Protein AF-A0AA86RVC1-F1 (afdb_monomer)

Structure (mmCIF, N/CA/C/O backbone):
data_AF-A0AA86RVC1-F1
#
_entry.id   AF-A0AA86RVC1-F1
#
loop_
_atom_site.group_PDB
_atom_site.id
_atom_site.type_symbol
_atom_site.label_atom_id
_atom_site.label_alt_id
_atom_site.label_comp_id
_atom_site.label_asym_id
_atom_site.label_entity_id
_atom_site.label_seq_id
_atom_site.pdbx_PDB_ins_code
_atom_site.Cartn_x
_atom_site.Cartn_y
_atom_site.Cartn_z
_atom_site.occupancy
_atom_site.B_iso_or_equiv
_atom_site.auth_seq_id
_atom_site.auth_comp_id
_atom_site.auth_asym_id
_atom_site.auth_atom_id
_atom_site.pdbx_PDB_model_num
ATOM 1 N N . MET A 1 1 ? -23.126 -28.042 -14.070 1.00 27.84 1 MET A N 1
ATOM 2 C CA . MET A 1 1 ? -21.739 -28.558 -14.079 1.00 27.84 1 MET A CA 1
ATOM 3 C C . MET A 1 1 ? -20.861 -27.497 -13.437 1.00 27.84 1 MET A C 1
ATOM 5 O O . MET A 1 1 ? -20.815 -26.381 -13.933 1.00 27.84 1 MET A O 1
ATOM 9 N N . THR A 1 2 ? -20.292 -27.801 -12.277 1.00 23.28 2 THR A N 1
ATOM 10 C CA . THR A 1 2 ? -19.477 -26.905 -11.449 1.00 23.28 2 THR A CA 1
ATOM 11 C C . THR A 1 2 ? -18.134 -26.600 -12.122 1.00 23.28 2 THR A C 1
ATOM 13 O O . THR A 1 2 ? -17.389 -27.512 -12.478 1.00 23.28 2 THR A O 1
ATOM 16 N N . LEU A 1 3 ? -17.836 -25.310 -12.307 1.00 24.38 3 LEU A N 1
ATOM 17 C CA . LEU A 1 3 ? -16.527 -24.801 -12.725 1.00 24.38 3 LEU A CA 1
ATOM 18 C C . LEU A 1 3 ? -15.485 -25.156 -11.653 1.00 24.38 3 LEU A C 1
ATOM 20 O O . LEU A 1 3 ? -15.625 -24.779 -10.491 1.00 24.38 3 LEU A O 1
ATOM 24 N N . ALA A 1 4 ? -14.463 -25.921 -12.037 1.00 24.61 4 ALA A N 1
ATOM 25 C CA . ALA A 1 4 ? -13.379 -26.325 -11.152 1.00 24.61 4 ALA A CA 1
ATOM 26 C C . ALA A 1 4 ? -12.419 -25.150 -10.888 1.00 24.61 4 ALA A C 1
ATOM 28 O O . ALA A 1 4 ? -11.936 -24.511 -11.819 1.00 24.61 4 ALA A O 1
ATOM 29 N N . ASN A 1 5 ? -12.158 -24.910 -9.601 1.00 28.84 5 ASN A N 1
ATOM 30 C CA . ASN A 1 5 ? -11.216 -23.940 -9.042 1.00 28.84 5 ASN A CA 1
ATOM 31 C C . ASN A 1 5 ? -9.821 -23.993 -9.692 1.00 28.84 5 ASN A C 1
ATOM 33 O O . ASN A 1 5 ? -9.204 -25.055 -9.784 1.00 28.84 5 ASN A O 1
ATOM 37 N N . VAL A 1 6 ? -9.298 -22.820 -10.056 1.00 29.34 6 VAL A N 1
ATOM 38 C CA . VAL A 1 6 ? -7.909 -22.604 -10.485 1.00 29.34 6 VAL A CA 1
ATOM 39 C C . VAL A 1 6 ? -7.056 -22.359 -9.233 1.00 29.34 6 VAL A C 1
ATOM 41 O O . VAL A 1 6 ? -7.174 -21.310 -8.606 1.00 29.34 6 VAL A O 1
ATOM 44 N N . ASN A 1 7 ? -6.211 -23.318 -8.843 1.00 45.69 7 ASN A N 1
ATOM 45 C CA . ASN A 1 7 ? -5.328 -23.194 -7.674 1.00 45.69 7 ASN A CA 1
ATOM 46 C C . ASN A 1 7 ? -3.925 -22.724 -8.094 1.00 45.69 7 ASN A C 1
ATOM 48 O O . ASN A 1 7 ? -3.064 -23.543 -8.401 1.00 45.69 7 ASN A O 1
ATOM 52 N N . SER A 1 8 ? -3.685 -21.412 -8.093 1.00 57.88 8 SER A N 1
ATOM 53 C CA . SER A 1 8 ? -2.333 -20.833 -8.153 1.00 57.88 8 SER A CA 1
ATOM 54 C C . SER A 1 8 ? -1.740 -20.709 -6.744 1.00 57.88 8 SER A C 1
ATOM 56 O O . SER A 1 8 ? -2.420 -20.206 -5.848 1.00 57.88 8 SER A O 1
ATOM 58 N N . ALA A 1 9 ? -0.478 -21.097 -6.548 1.00 61.12 9 ALA A N 1
ATOM 59 C CA . ALA A 1 9 ? 0.247 -20.909 -5.287 1.00 61.12 9 ALA A CA 1
ATOM 60 C C . ALA A 1 9 ? 1.236 -19.733 -5.379 1.00 61.12 9 ALA A C 1
ATOM 62 O O . ALA A 1 9 ? 1.890 -19.545 -6.408 1.00 61.12 9 ALA A O 1
ATOM 63 N N . PHE A 1 10 ? 1.334 -18.950 -4.299 1.00 71.69 10 PHE A N 1
ATOM 64 C CA . PHE A 1 10 ? 2.255 -17.819 -4.165 1.00 71.69 10 PHE A CA 1
ATOM 65 C C . PHE A 1 10 ? 2.770 -17.713 -2.728 1.00 71.69 10 PHE A C 1
ATOM 67 O O . PHE A 1 10 ? 1.978 -17.694 -1.784 1.00 71.69 10 PHE A O 1
ATOM 74 N N . PHE A 1 11 ? 4.085 -17.578 -2.572 1.00 67.31 11 PHE A N 1
ATOM 75 C CA . PHE A 1 11 ? 4.724 -17.297 -1.289 1.00 67.31 11 PHE A CA 1
ATOM 76 C C . PHE A 1 11 ? 6.001 -16.466 -1.464 1.00 67.31 11 PHE A C 1
ATOM 78 O O . PHE A 1 11 ? 6.617 -16.441 -2.533 1.00 67.31 11 PHE A O 1
ATOM 85 N N . ASN A 1 12 ? 6.375 -15.748 -0.403 1.00 76.06 12 ASN A N 1
ATOM 86 C CA . ASN A 1 12 ? 7.542 -14.873 -0.348 1.00 76.06 12 ASN A CA 1
ATOM 87 C C . ASN A 1 12 ? 8.107 -14.859 1.081 1.00 76.06 12 ASN A C 1
ATOM 89 O O . ASN A 1 12 ? 7.357 -14.623 2.025 1.00 76.06 12 ASN A O 1
ATOM 93 N N . PHE A 1 13 ? 9.417 -15.067 1.225 1.00 72.81 13 PHE A N 1
ATOM 94 C CA . PHE A 1 13 ? 10.099 -15.212 2.516 1.00 72.81 13 PHE A CA 1
ATOM 95 C C . PHE A 1 13 ? 11.222 -14.172 2.678 1.00 72.81 13 PHE A C 1
ATOM 97 O O . PHE A 1 13 ? 12.395 -14.514 2.573 1.00 72.81 13 PHE A O 1
ATOM 104 N N . PRO A 1 14 ? 10.904 -12.895 2.959 1.00 63.62 14 PRO A N 1
ATOM 105 C CA . PRO A 1 14 ? 11.905 -11.821 3.009 1.00 63.62 14 PRO A CA 1
ATOM 106 C C . PRO A 1 14 ? 13.020 -12.041 4.051 1.00 63.62 14 PRO A C 1
ATOM 108 O O . PRO A 1 14 ? 14.062 -11.393 3.982 1.00 63.62 14 PRO A O 1
ATOM 111 N N . SER A 1 15 ? 12.795 -12.930 5.025 1.00 72.12 15 SER A N 1
ATOM 112 C CA . SER A 1 15 ? 13.766 -13.377 6.026 1.00 72.12 15 SER A CA 1
ATOM 113 C C . SER A 1 15 ? 13.325 -14.712 6.641 1.00 72.12 15 SER A C 1
ATOM 115 O O . SER A 1 15 ? 12.138 -15.042 6.594 1.00 72.12 15 SER A O 1
ATOM 117 N N . PHE A 1 16 ? 14.258 -15.449 7.250 1.00 75.69 16 PHE A N 1
ATOM 118 C CA . PHE A 1 16 ? 13.999 -16.723 7.935 1.00 75.69 16 PHE A CA 1
ATOM 119 C C . PHE A 1 16 ? 14.314 -16.628 9.436 1.00 75.69 16 PHE A C 1
ATOM 121 O O . PHE A 1 16 ? 15.376 -16.145 9.831 1.00 75.69 16 PHE A O 1
ATOM 128 N N . GLY A 1 17 ? 13.390 -17.085 10.285 1.00 68.56 17 GLY A N 1
ATOM 129 C CA . GLY A 1 17 ? 13.537 -17.093 11.747 1.00 68.56 17 GLY A CA 1
ATOM 130 C C . GLY A 1 17 ? 13.251 -18.462 12.367 1.00 68.56 17 GLY A C 1
ATOM 131 O O . GLY A 1 17 ? 12.810 -19.378 11.675 1.00 68.56 17 GLY A O 1
ATOM 132 N N . SER A 1 18 ? 13.448 -18.590 13.682 1.00 51.59 18 SER A N 1
ATOM 133 C CA . SER A 1 18 ? 13.221 -19.842 14.428 1.00 51.59 18 SER A CA 1
ATOM 134 C C . SER A 1 18 ? 11.779 -20.365 14.347 1.00 51.59 18 SER A C 1
ATOM 136 O O . SER A 1 18 ? 11.553 -21.555 14.519 1.00 51.59 18 SER A O 1
ATOM 138 N N . ASP A 1 19 ? 10.814 -19.493 14.034 1.00 52.84 19 ASP A N 1
ATOM 139 C CA . ASP A 1 19 ? 9.380 -19.807 13.996 1.00 52.84 19 ASP A CA 1
ATOM 140 C C . ASP A 1 19 ? 8.842 -19.985 12.557 1.00 52.84 19 ASP A C 1
ATOM 142 O O . ASP A 1 19 ? 7.646 -19.808 12.312 1.00 52.84 19 ASP A O 1
ATOM 146 N N . THR A 1 20 ? 9.703 -20.296 11.577 1.00 65.06 20 THR A N 1
ATOM 147 C CA . THR A 1 20 ? 9.308 -20.445 10.160 1.00 65.06 20 THR A CA 1
ATOM 148 C C . THR A 1 20 ? 8.496 -21.733 9.940 1.00 65.06 20 THR A C 1
ATOM 150 O O . THR A 1 20 ? 9.011 -22.728 9.449 1.00 65.06 20 THR A O 1
ATOM 153 N N . LYS A 1 21 ? 7.206 -21.720 10.308 1.00 70.44 21 LYS A N 1
ATOM 154 C CA . LYS A 1 21 ? 6.297 -22.887 10.232 1.00 70.44 21 LYS A CA 1
ATOM 155 C C . LYS A 1 21 ? 5.920 -23.311 8.812 1.00 70.44 21 LYS A C 1
ATOM 157 O O . LYS A 1 21 ? 5.449 -24.425 8.618 1.00 70.44 21 LYS A O 1
ATOM 162 N N . ASP A 1 22 ? 6.118 -22.428 7.838 1.00 81.69 22 ASP A N 1
ATOM 163 C CA . ASP A 1 22 ? 5.799 -22.682 6.430 1.00 81.69 22 ASP A CA 1
ATOM 164 C C . ASP A 1 22 ? 6.985 -23.312 5.665 1.00 81.69 22 ASP A C 1
ATOM 166 O O . ASP A 1 22 ? 6.907 -23.480 4.447 1.00 81.69 22 ASP A O 1
ATOM 170 N N . ILE A 1 23 ? 8.074 -23.661 6.368 1.00 86.56 23 ILE A N 1
ATOM 171 C CA . ILE A 1 23 ? 9.250 -24.353 5.831 1.00 86.56 23 ILE A CA 1
ATOM 172 C C . ILE A 1 23 ? 9.499 -25.639 6.624 1.00 86.56 23 ILE A C 1
ATOM 174 O O . ILE A 1 23 ? 9.568 -25.629 7.851 1.00 86.56 23 ILE A O 1
ATOM 178 N N . THR A 1 24 ? 9.670 -26.745 5.911 1.00 90.12 24 THR A N 1
ATOM 179 C CA . THR A 1 24 ? 10.125 -28.021 6.458 1.00 90.12 24 THR A CA 1
ATOM 180 C C . THR A 1 24 ? 11.633 -28.124 6.288 1.00 90.12 24 THR A C 1
ATOM 182 O O . THR A 1 24 ? 12.134 -28.055 5.164 1.00 90.12 24 THR A O 1
ATOM 185 N N . PHE A 1 25 ? 12.339 -28.305 7.401 1.00 90.69 25 PHE A N 1
ATOM 186 C CA . PHE A 1 25 ? 13.784 -28.510 7.444 1.00 90.69 25 PHE A CA 1
ATOM 187 C C . PHE A 1 25 ? 14.103 -30.004 7.559 1.00 90.69 25 PHE A C 1
ATOM 189 O O . PHE A 1 25 ? 13.409 -30.734 8.265 1.00 90.69 25 PHE A O 1
ATOM 196 N N . GLN A 1 26 ? 15.147 -30.448 6.868 1.00 93.31 26 GLN A N 1
ATOM 197 C CA . GLN A 1 26 ? 15.698 -31.799 6.938 1.00 93.31 26 GLN A CA 1
ATOM 198 C C . GLN A 1 26 ? 17.226 -31.732 6.971 1.00 93.31 26 GLN A C 1
ATOM 200 O O . GLN A 1 26 ? 17.819 -30.780 6.453 1.00 93.31 26 GLN A O 1
ATOM 205 N N . GLY A 1 27 ? 17.852 -32.763 7.539 1.00 92.62 27 GLY A N 1
ATOM 206 C CA . GLY A 1 27 ? 19.295 -32.787 7.752 1.00 92.62 27 GLY A CA 1
ATOM 207 C C . GLY A 1 27 ? 19.737 -31.642 8.658 1.00 92.62 27 GLY A C 1
ATOM 208 O O . GLY A 1 27 ? 19.077 -31.326 9.647 1.00 92.62 27 GLY A O 1
ATOM 209 N N . ASP A 1 28 ? 20.823 -30.994 8.268 1.00 90.38 28 ASP A N 1
ATOM 210 C CA . ASP A 1 28 ? 21.462 -29.914 9.011 1.00 90.38 28 ASP A CA 1
ATOM 211 C C . ASP A 1 28 ? 20.880 -28.522 8.730 1.00 90.38 28 ASP A C 1
ATOM 213 O O . ASP A 1 28 ? 21.411 -27.523 9.213 1.00 90.38 28 ASP A O 1
ATOM 217 N N . ALA A 1 29 ? 19.816 -28.417 7.930 1.00 89.25 29 ALA A N 1
ATOM 218 C CA . ALA A 1 29 ? 19.254 -27.124 7.571 1.00 89.25 29 ALA A CA 1
ATOM 219 C C . ALA A 1 29 ? 18.531 -26.468 8.758 1.00 89.25 29 ALA A C 1
ATOM 221 O O . ALA A 1 29 ? 17.721 -27.090 9.444 1.00 89.25 29 ALA A O 1
ATOM 222 N N . PHE A 1 30 ? 18.749 -25.170 8.955 1.00 86.38 30 PHE A N 1
ATOM 223 C CA . PHE A 1 30 ? 18.071 -24.382 9.982 1.00 86.38 30 PHE A CA 1
ATOM 224 C C . PHE A 1 30 ? 17.911 -22.920 9.562 1.00 86.38 30 PHE A C 1
ATOM 226 O O . PHE A 1 30 ? 18.603 -22.402 8.687 1.00 86.38 30 PHE A O 1
ATOM 233 N N . ALA A 1 31 ? 16.986 -22.217 10.209 1.00 82.75 31 ALA A N 1
ATOM 234 C CA . ALA A 1 31 ? 16.809 -20.780 10.043 1.00 82.75 31 ALA A CA 1
ATOM 235 C C . ALA A 1 31 ? 17.359 -20.025 11.254 1.00 82.75 31 ALA A C 1
ATOM 237 O O . ALA A 1 31 ? 17.027 -20.334 12.398 1.00 82.75 31 ALA A O 1
ATOM 238 N N . SER A 1 32 ? 18.171 -18.997 11.017 1.00 76.00 32 SER A N 1
ATOM 239 C CA . SER A 1 32 ? 18.674 -18.120 12.078 1.00 76.00 32 SER A CA 1
ATOM 240 C C . SER A 1 32 ? 19.037 -16.742 11.534 1.00 76.00 32 SER A C 1
ATOM 242 O O . SER A 1 32 ? 19.417 -16.600 10.379 1.00 76.00 32 SER A O 1
ATOM 244 N N . ASN A 1 33 ? 18.927 -15.702 12.366 1.00 71.88 33 ASN A N 1
ATOM 245 C CA . ASN A 1 33 ? 19.367 -14.338 12.032 1.00 71.88 33 ASN A CA 1
ATOM 246 C C . ASN A 1 33 ? 18.826 -13.782 10.697 1.00 71.88 33 ASN A C 1
ATOM 248 O O . ASN A 1 33 ? 19.503 -13.013 10.017 1.00 71.88 33 ASN A O 1
ATOM 252 N N . GLY A 1 34 ? 17.601 -14.151 10.319 1.00 71.94 34 GLY A N 1
ATOM 253 C CA . GLY A 1 34 ? 16.980 -13.696 9.077 1.00 71.94 34 GLY A CA 1
ATOM 254 C C . GLY A 1 34 ? 17.413 -14.473 7.833 1.00 71.94 34 GLY A C 1
ATOM 255 O O . GLY A 1 34 ? 16.926 -14.151 6.751 1.00 71.94 34 GLY A O 1
ATOM 256 N N . VAL A 1 35 ? 18.269 -15.490 7.970 1.00 75.19 35 VAL A N 1
ATOM 257 C CA . VAL A 1 35 ? 18.791 -16.298 6.865 1.00 75.19 35 VAL A CA 1
ATOM 258 C C . VAL A 1 35 ? 18.467 -17.779 7.025 1.00 75.19 35 VAL A C 1
ATOM 260 O O . VAL A 1 35 ? 18.380 -18.310 8.134 1.00 75.19 35 VAL A O 1
ATOM 263 N N . LEU A 1 36 ? 18.280 -18.446 5.892 1.00 83.44 36 LEU A N 1
ATOM 264 C CA . LEU A 1 36 ? 18.211 -19.900 5.816 1.00 83.44 36 LEU A CA 1
ATOM 265 C C . LEU A 1 36 ? 19.640 -20.437 5.633 1.00 83.44 36 LEU A C 1
ATOM 267 O O . LEU A 1 36 ? 20.365 -19.985 4.749 1.00 83.44 36 LEU A O 1
ATOM 271 N N . GLN A 1 37 ? 20.052 -21.363 6.489 1.00 85.00 37 GLN A N 1
ATOM 272 C CA . GLN A 1 37 ? 21.331 -22.061 6.395 1.00 85.00 37 GLN A CA 1
ATOM 273 C C . GLN A 1 37 ? 21.034 -23.518 6.054 1.00 85.00 37 GLN A C 1
ATOM 275 O O . GLN A 1 37 ? 20.217 -24.149 6.719 1.00 85.00 37 GLN A O 1
ATOM 280 N N . LEU A 1 38 ? 21.640 -24.032 4.984 1.00 87.75 38 LEU A N 1
ATOM 281 C CA . LEU A 1 38 ? 21.417 -25.412 4.530 1.00 87.75 38 LEU A CA 1
ATOM 282 C C . LEU A 1 38 ? 22.478 -26.380 5.055 1.00 87.75 38 LEU A C 1
ATOM 284 O O . LEU A 1 38 ? 22.262 -27.582 5.028 1.00 87.75 38 LEU A O 1
ATOM 288 N N . THR A 1 39 ? 23.593 -25.849 5.548 1.00 83.75 39 THR A N 1
ATOM 289 C CA . THR A 1 39 ? 24.706 -26.599 6.124 1.00 83.75 39 THR A CA 1
ATOM 290 C C . THR A 1 39 ? 24.996 -26.076 7.529 1.00 83.75 39 THR A C 1
ATOM 292 O O . THR A 1 39 ? 24.773 -24.900 7.840 1.00 83.75 39 THR A O 1
ATOM 295 N N . ASN A 1 40 ? 25.462 -26.963 8.402 1.00 78.25 40 ASN A N 1
ATOM 296 C CA . ASN A 1 40 ? 25.751 -26.662 9.794 1.00 78.25 40 ASN A CA 1
ATOM 297 C C . ASN A 1 40 ? 27.053 -25.859 9.930 1.00 78.25 40 ASN A C 1
ATOM 299 O O . ASN A 1 40 ? 27.995 -26.024 9.151 1.00 78.25 40 ASN A O 1
ATOM 303 N N . THR A 1 41 ? 27.123 -24.997 10.946 1.00 69.25 41 THR A N 1
ATOM 304 C CA . THR A 1 41 ? 28.307 -24.176 11.226 1.00 69.25 41 THR A CA 1
ATOM 305 C C . THR A 1 41 ? 28.670 -24.204 12.712 1.00 69.25 41 THR A C 1
ATOM 307 O O . THR A 1 41 ? 27.798 -24.116 13.575 1.00 69.25 41 THR A O 1
ATOM 310 N N . ILE A 1 42 ? 29.967 -24.273 13.032 1.00 63.62 42 ILE A N 1
ATOM 311 C CA . ILE A 1 42 ? 30.496 -24.096 14.397 1.00 63.62 42 ILE A CA 1
ATOM 312 C C . ILE A 1 42 ? 31.369 -22.844 14.417 1.00 63.62 42 ILE A C 1
ATOM 314 O O . ILE A 1 42 ? 32.281 -22.703 13.609 1.00 63.62 42 ILE A O 1
ATOM 318 N N . ASN A 1 43 ? 31.083 -21.908 15.331 1.00 57.44 43 ASN A N 1
ATOM 319 C CA . ASN A 1 43 ? 31.800 -20.628 15.463 1.00 57.44 43 ASN A CA 1
ATOM 320 C C . ASN A 1 43 ? 31.904 -19.811 14.156 1.00 57.44 43 ASN A C 1
ATOM 322 O O . ASN A 1 43 ? 32.791 -18.976 14.006 1.00 57.44 43 ASN A O 1
ATOM 326 N N . GLY A 1 44 ? 30.971 -20.019 13.222 1.00 57.91 44 GLY A N 1
ATOM 327 C CA . GLY A 1 44 ? 30.942 -19.337 11.929 1.00 57.91 44 GLY A CA 1
ATOM 328 C C . GLY A 1 44 ? 31.688 -20.043 10.793 1.00 57.91 44 GLY A C 1
ATOM 329 O O . GLY A 1 44 ? 31.564 -19.564 9.666 1.00 57.91 44 GLY A O 1
ATOM 330 N N . SER A 1 45 ? 32.369 -21.164 11.058 1.00 60.91 45 SER A N 1
ATOM 331 C CA . SER A 1 45 ? 32.981 -22.038 10.045 1.00 60.91 45 SER A CA 1
ATOM 332 C C . SER A 1 45 ? 32.044 -23.184 9.674 1.00 60.91 45 SER A C 1
ATOM 334 O O . SER A 1 45 ? 31.315 -23.685 10.533 1.00 60.91 45 SER A O 1
ATOM 336 N N . ALA A 1 46 ? 32.024 -23.582 8.402 1.00 65.88 46 ALA A N 1
ATOM 337 C CA . ALA A 1 46 ? 31.166 -24.662 7.936 1.00 65.88 46 ALA A CA 1
ATOM 338 C C . ALA A 1 46 ? 31.715 -26.016 8.376 1.00 65.88 46 ALA A C 1
ATOM 340 O O . ALA A 1 46 ? 32.919 -26.246 8.327 1.00 65.88 46 ALA A O 1
ATOM 341 N N . LEU A 1 47 ? 30.830 -26.901 8.829 1.00 71.94 47 LEU A N 1
ATOM 342 C CA . LEU A 1 47 ? 31.230 -28.250 9.203 1.00 71.94 47 LEU A CA 1
ATOM 343 C C . LEU A 1 47 ? 31.500 -29.095 7.953 1.00 71.94 47 LEU A C 1
ATOM 345 O O . LEU A 1 47 ? 30.716 -29.011 7.005 1.00 71.94 47 LEU A O 1
ATOM 349 N N . PRO A 1 48 ? 32.547 -29.939 7.945 1.00 74.62 48 PRO A N 1
ATOM 350 C CA . PRO A 1 48 ? 32.709 -30.963 6.922 1.00 74.62 48 PRO A CA 1
ATOM 351 C C . PRO A 1 48 ? 31.522 -31.927 6.928 1.00 74.62 48 PRO A C 1
ATOM 353 O O . PRO A 1 48 ? 30.935 -32.191 7.979 1.00 74.62 48 PRO A O 1
ATOM 356 N N . THR A 1 49 ? 31.207 -32.510 5.772 1.00 82.81 49 THR A N 1
ATOM 357 C CA . THR A 1 49 ? 30.184 -33.568 5.624 1.00 82.81 49 THR A CA 1
ATOM 358 C C . THR A 1 49 ? 28.769 -33.180 6.076 1.00 82.81 49 THR A C 1
ATOM 360 O O . THR A 1 49 ? 27.971 -34.047 6.428 1.00 82.81 49 THR A O 1
ATOM 363 N N . SER A 1 50 ? 28.434 -31.890 6.051 1.00 87.25 50 SER A N 1
ATOM 364 C CA . SER A 1 50 ? 27.100 -31.398 6.389 1.00 87.25 50 SER A CA 1
ATOM 365 C C . SER A 1 50 ? 26.182 -31.447 5.171 1.00 87.25 50 SER A C 1
ATOM 367 O O . SER A 1 50 ? 26.616 -31.161 4.057 1.00 87.25 50 SER A O 1
ATOM 369 N N . ALA A 1 51 ? 24.911 -31.786 5.372 1.00 91.31 51 ALA A N 1
ATOM 370 C CA . ALA A 1 51 ? 23.901 -31.765 4.318 1.00 91.31 51 ALA A CA 1
ATOM 371 C C . ALA A 1 51 ? 22.534 -31.402 4.888 1.00 91.31 51 ALA A C 1
ATOM 373 O O . ALA A 1 51 ? 22.117 -31.941 5.916 1.00 91.31 51 ALA A O 1
ATOM 374 N N . GLY A 1 52 ? 21.804 -30.528 4.204 1.00 92.38 52 GLY A N 1
ATOM 375 C CA . GLY A 1 52 ? 20.472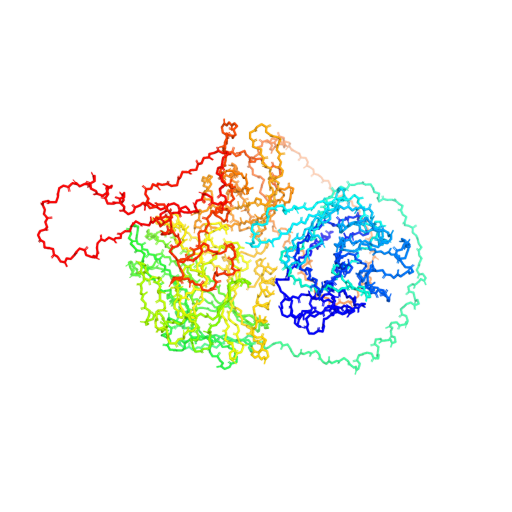 -30.139 4.643 1.00 92.38 52 GLY A CA 1
ATOM 376 C C . GLY A 1 52 ? 19.568 -29.683 3.513 1.00 92.38 52 GLY A C 1
ATOM 377 O O . GLY A 1 52 ? 20.011 -29.209 2.464 1.00 92.38 52 GLY A O 1
ATOM 378 N N . ARG A 1 53 ? 18.260 -29.817 3.752 1.00 93.75 53 ARG A N 1
ATOM 379 C CA . ARG A 1 53 ? 17.199 -29.341 2.862 1.00 93.75 53 ARG A CA 1
ATOM 380 C C . ARG A 1 53 ? 16.208 -28.466 3.606 1.00 93.75 53 ARG A C 1
ATOM 382 O O . ARG A 1 53 ? 15.826 -28.761 4.733 1.00 93.75 53 ARG A O 1
ATOM 389 N N . ALA A 1 54 ? 15.720 -27.437 2.933 1.00 92.56 54 ALA A N 1
ATOM 390 C CA . ALA A 1 54 ? 14.607 -26.628 3.399 1.00 92.56 54 ALA A CA 1
ATOM 391 C C . ALA A 1 54 ? 13.586 -26.460 2.277 1.00 92.56 54 ALA A C 1
ATOM 393 O O . ALA A 1 54 ? 13.905 -25.958 1.201 1.00 92.56 54 ALA A O 1
ATOM 394 N N . SER A 1 55 ? 12.354 -26.892 2.521 1.00 92.25 55 SER A N 1
ATOM 395 C CA . SER A 1 55 ? 11.292 -26.943 1.513 1.00 92.25 55 SER A CA 1
ATOM 396 C C . SER A 1 55 ? 10.028 -26.249 1.990 1.00 92.25 55 SER A C 1
ATOM 398 O O . SER A 1 55 ? 9.764 -26.180 3.186 1.00 92.25 55 SER A O 1
ATOM 400 N N . TYR A 1 56 ? 9.241 -25.714 1.059 1.00 89.62 56 TYR A N 1
ATOM 401 C CA . TYR A 1 56 ? 7.929 -25.166 1.385 1.00 89.62 56 TYR A CA 1
ATOM 402 C C . TYR A 1 56 ? 7.022 -26.269 1.947 1.00 89.62 56 TYR A C 1
ATOM 404 O O . TYR A 1 56 ? 6.901 -27.338 1.350 1.00 89.62 56 TYR A O 1
ATOM 412 N N . ALA A 1 57 ? 6.401 -26.009 3.100 1.00 87.19 57 ALA A N 1
ATOM 413 C CA . ALA A 1 57 ? 5.728 -27.043 3.886 1.00 87.19 57 ALA A CA 1
ATOM 414 C C . ALA A 1 57 ? 4.428 -27.566 3.248 1.00 87.19 57 ALA A C 1
ATOM 416 O O . ALA A 1 57 ? 4.010 -28.687 3.536 1.00 87.19 57 ALA A O 1
ATOM 417 N N . ALA A 1 58 ? 3.765 -26.769 2.402 1.00 82.69 58 ALA A N 1
ATOM 418 C CA . ALA A 1 58 ? 2.508 -27.164 1.769 1.00 82.69 58 ALA A CA 1
ATOM 419 C C . ALA A 1 58 ? 2.735 -27.786 0.376 1.00 82.69 58 ALA A C 1
ATOM 421 O O . ALA A 1 58 ? 3.627 -27.349 -0.356 1.00 82.69 58 ALA A O 1
ATOM 422 N N . PRO A 1 59 ? 1.907 -28.770 -0.023 1.00 84.50 59 PRO A N 1
ATOM 423 C CA . PRO A 1 59 ? 2.034 -29.423 -1.319 1.00 84.50 59 PRO A CA 1
ATOM 424 C C . PRO A 1 59 ? 1.715 -28.460 -2.458 1.00 84.50 59 PRO A C 1
ATOM 426 O O . PRO A 1 59 ? 0.733 -27.713 -2.405 1.00 84.50 59 PRO A O 1
ATOM 429 N N . LEU A 1 60 ? 2.506 -28.524 -3.528 1.00 84.62 60 LEU A N 1
ATOM 430 C CA . LEU A 1 60 ? 2.283 -27.750 -4.744 1.00 84.62 60 LEU A CA 1
ATOM 431 C C . LEU A 1 60 ? 1.858 -28.681 -5.870 1.00 84.62 60 LEU A C 1
ATOM 433 O O . LEU A 1 60 ? 2.517 -29.682 -6.136 1.00 84.62 60 LEU A O 1
ATOM 437 N N . ARG A 1 61 ? 0.752 -28.359 -6.542 1.00 88.81 61 ARG A N 1
ATOM 438 C CA . ARG A 1 61 ? 0.294 -29.145 -7.689 1.00 88.81 61 ARG A CA 1
ATOM 439 C C . ARG A 1 61 ? 1.018 -28.681 -8.948 1.00 88.81 61 ARG A C 1
ATOM 441 O O . ARG A 1 61 ? 0.741 -27.591 -9.444 1.00 88.81 61 ARG A O 1
ATOM 448 N N . LEU A 1 62 ? 1.949 -29.491 -9.440 1.00 87.56 62 LEU A N 1
ATOM 449 C CA . LEU A 1 62 ? 2.748 -29.204 -10.628 1.00 87.56 62 LEU A CA 1
ATOM 450 C C . LEU A 1 62 ? 1.980 -29.496 -11.916 1.00 87.56 62 LEU A C 1
ATOM 452 O O . LEU A 1 62 ? 2.119 -28.757 -12.884 1.00 87.56 62 LEU A O 1
ATOM 456 N N . TRP A 1 63 ? 1.166 -30.549 -11.941 1.00 90.81 63 TRP A N 1
ATOM 457 C CA . TRP A 1 63 ? 0.327 -30.885 -13.090 1.00 90.81 63 TRP A CA 1
ATOM 458 C C . TRP A 1 63 ? -0.945 -31.626 -12.673 1.00 90.81 63 TRP A C 1
ATOM 460 O O . TRP A 1 63 ? -1.062 -32.087 -11.539 1.00 90.81 63 TRP A O 1
ATOM 470 N N . ASP A 1 64 ? -1.924 -31.688 -13.575 1.00 84.12 64 ASP A N 1
ATOM 471 C CA . ASP A 1 64 ? -3.196 -32.389 -13.376 1.00 84.12 64 ASP A CA 1
ATOM 472 C C . ASP A 1 64 ? -3.218 -33.682 -14.201 1.00 84.12 64 ASP A C 1
ATOM 474 O O . ASP A 1 64 ? -3.213 -33.623 -15.429 1.00 84.12 64 ASP A O 1
ATOM 478 N N . ALA A 1 65 ? -3.277 -34.852 -13.558 1.00 80.88 65 ALA A N 1
ATOM 479 C CA . ALA A 1 65 ? -3.240 -36.134 -14.269 1.00 80.88 65 ALA A CA 1
ATOM 480 C C . ALA A 1 65 ? -4.490 -36.424 -15.099 1.00 80.88 65 ALA A C 1
ATOM 482 O O . ALA A 1 65 ? -4.422 -37.191 -16.056 1.00 80.88 65 ALA A O 1
ATOM 483 N N . LYS A 1 66 ? -5.629 -35.800 -14.774 1.00 78.19 66 LYS A N 1
ATOM 484 C CA . LYS A 1 66 ? -6.874 -35.988 -15.531 1.00 78.19 66 LYS A CA 1
ATOM 485 C C . LYS A 1 66 ? -6.884 -35.162 -16.809 1.00 78.19 66 LYS A C 1
ATOM 487 O O . LYS A 1 66 ? -7.446 -35.593 -17.807 1.00 78.19 66 LYS A O 1
ATOM 492 N N . ARG A 1 67 ? -6.304 -33.963 -16.766 1.00 76.81 67 ARG A N 1
ATOM 493 C CA . ARG A 1 67 ? -6.289 -33.016 -17.892 1.00 76.81 67 ARG A CA 1
ATOM 494 C C . ARG A 1 67 ? -4.964 -33.007 -18.651 1.00 76.81 67 ARG A C 1
ATOM 496 O O . ARG A 1 67 ? -4.888 -32.454 -19.740 1.00 76.81 67 ARG A O 1
ATOM 503 N N . GLY A 1 68 ? -3.920 -33.599 -18.076 1.00 77.50 68 GLY A N 1
ATOM 504 C CA . GLY A 1 68 ? -2.551 -33.538 -18.580 1.00 77.50 68 GLY A CA 1
ATOM 505 C C . GLY A 1 68 ? -1.932 -32.141 -18.498 1.00 77.50 68 GLY A C 1
ATOM 506 O O . GLY A 1 68 ? -0.862 -31.923 -19.057 1.00 77.50 68 GLY A O 1
ATOM 507 N N . GLU A 1 69 ? -2.576 -31.178 -17.845 1.00 77.69 69 GLU A N 1
ATOM 508 C CA . GLU A 1 69 ? -2.132 -29.785 -17.843 1.00 77.69 69 GLU A CA 1
ATOM 509 C C . GLU A 1 69 ? -0.967 -29.563 -16.889 1.00 77.69 69 GLU A C 1
ATOM 511 O O . GLU A 1 69 ? -0.992 -30.033 -15.755 1.00 77.69 69 GLU A O 1
ATOM 516 N N . LEU A 1 70 ? 0.041 -28.827 -17.353 1.00 83.50 70 LEU A N 1
ATOM 517 C CA . LEU A 1 70 ? 1.285 -28.582 -16.637 1.00 83.50 70 LEU A CA 1
ATOM 518 C C . LEU A 1 70 ? 1.360 -27.119 -16.186 1.00 83.50 70 LEU A C 1
ATOM 520 O O . LEU A 1 70 ? 1.091 -26.208 -16.970 1.00 83.50 70 LEU A O 1
ATOM 524 N N . ALA A 1 71 ? 1.726 -26.890 -14.929 1.00 81.62 71 ALA A N 1
ATOM 525 C CA . ALA A 1 71 ? 1.827 -25.557 -14.359 1.00 81.62 71 ALA A CA 1
ATOM 526 C C . ALA A 1 71 ? 3.135 -24.868 -14.767 1.00 81.62 71 ALA A C 1
ATOM 528 O O . ALA A 1 71 ? 4.204 -25.481 -14.810 1.00 81.62 71 ALA A O 1
ATOM 529 N N . GLY A 1 72 ? 3.057 -23.567 -15.042 1.00 84.00 72 GLY A N 1
ATOM 530 C CA . GLY A 1 72 ? 4.233 -22.722 -15.225 1.00 84.00 72 GLY A CA 1
ATOM 531 C C . GLY A 1 72 ? 4.659 -22.093 -13.919 1.00 84.00 72 GLY A C 1
ATOM 532 O O . GLY A 1 72 ? 3.802 -21.743 -13.106 1.00 84.00 72 GLY A O 1
ATOM 533 N N . PHE A 1 73 ? 5.966 -21.912 -13.728 1.00 86.81 73 PHE A N 1
ATOM 534 C CA . PHE A 1 73 ? 6.453 -21.239 -12.534 1.00 86.81 73 PHE A CA 1
ATOM 535 C C . PHE A 1 73 ? 7.618 -20.288 -12.758 1.00 86.81 73 PHE A C 1
ATOM 537 O O . PHE A 1 73 ? 8.323 -20.382 -13.753 1.00 86.81 73 PHE A O 1
ATOM 544 N N . THR A 1 74 ? 7.823 -19.379 -11.810 1.00 85.81 74 THR A N 1
ATOM 545 C CA . THR A 1 74 ? 9.016 -18.525 -11.716 1.00 85.81 74 THR A CA 1
ATOM 546 C C . THR A 1 74 ? 9.336 -18.350 -10.251 1.00 85.81 74 THR A C 1
ATOM 548 O O . THR A 1 74 ? 8.435 -17.912 -9.551 1.00 85.81 74 THR A O 1
ATOM 551 N N . THR A 1 75 ? 10.558 -18.658 -9.814 1.00 83.06 75 THR A N 1
ATOM 552 C CA . THR A 1 75 ? 11.105 -18.394 -8.474 1.00 83.06 75 THR A CA 1
ATOM 553 C C . THR A 1 75 ? 12.320 -17.483 -8.574 1.00 83.06 75 THR A C 1
ATOM 555 O O . THR A 1 75 ? 13.140 -17.670 -9.474 1.00 83.06 75 THR A O 1
ATOM 558 N N . THR A 1 76 ? 12.462 -16.529 -7.654 1.00 84.38 76 THR A N 1
ATOM 559 C CA . THR A 1 76 ? 13.671 -15.710 -7.514 1.00 84.38 76 THR A CA 1
ATOM 560 C C . THR A 1 76 ? 14.191 -15.781 -6.082 1.00 84.38 76 THR A C 1
ATOM 562 O O . THR A 1 76 ? 13.437 -15.737 -5.109 1.00 84.38 76 THR A O 1
ATOM 565 N N . PHE A 1 77 ? 15.507 -15.904 -5.947 1.00 82.88 77 PHE A N 1
ATOM 566 C CA . PHE A 1 77 ? 16.177 -15.997 -4.660 1.00 82.88 77 PHE A CA 1
ATOM 567 C C . PHE A 1 77 ? 17.565 -15.371 -4.695 1.00 82.88 77 PHE A C 1
ATOM 569 O O . PHE A 1 77 ? 18.156 -15.209 -5.761 1.00 82.88 77 PHE A O 1
ATOM 576 N N . SER A 1 78 ? 18.083 -15.020 -3.517 1.00 83.50 78 SER A N 1
ATOM 577 C CA . SER A 1 78 ? 19.478 -14.621 -3.361 1.00 83.50 78 SER A CA 1
ATOM 578 C C . SER A 1 78 ? 20.192 -15.490 -2.339 1.00 83.50 78 SER A C 1
ATOM 580 O O . SER A 1 78 ? 19.613 -15.888 -1.325 1.00 83.50 78 SER A O 1
ATOM 582 N N . PHE A 1 79 ? 21.460 -15.770 -2.600 1.00 81.81 79 PHE A N 1
ATOM 583 C CA . PHE A 1 79 ? 22.290 -16.584 -1.730 1.00 81.81 79 PHE A CA 1
ATOM 584 C C . PHE A 1 79 ? 23.717 -16.045 -1.676 1.00 81.81 79 PHE A C 1
ATOM 586 O O . PHE A 1 79 ? 24.186 -15.358 -2.585 1.00 81.81 79 PHE A O 1
ATOM 593 N N . VAL A 1 80 ? 24.398 -16.355 -0.580 1.00 76.88 80 VAL A N 1
ATOM 594 C CA . VAL A 1 80 ? 25.813 -16.068 -0.364 1.00 76.88 80 VAL A CA 1
ATOM 595 C C . VAL A 1 80 ? 26.508 -17.388 -0.094 1.00 76.88 80 VAL A C 1
ATOM 597 O O . VAL A 1 80 ? 26.103 -18.113 0.815 1.00 76.88 80 VAL A O 1
ATOM 600 N N . VAL A 1 81 ? 27.564 -17.662 -0.854 1.00 73.00 81 VAL A N 1
ATOM 601 C CA . VAL A 1 81 ? 28.505 -18.755 -0.602 1.00 73.00 81 VAL A CA 1
ATOM 602 C C . VAL A 1 81 ? 29.768 -18.134 -0.021 1.00 73.00 81 VAL A C 1
ATOM 604 O O . VAL A 1 81 ? 30.355 -17.249 -0.636 1.00 73.00 81 VAL A O 1
ATOM 607 N N . THR A 1 82 ? 30.144 -18.533 1.193 1.00 66.06 82 THR A N 1
ATOM 608 C CA . THR A 1 82 ? 31.314 -17.984 1.890 1.00 66.06 82 THR A CA 1
ATOM 609 C C . THR A 1 82 ? 32.361 -19.077 2.102 1.00 66.06 82 THR A C 1
ATOM 611 O O . THR A 1 82 ? 32.039 -20.058 2.773 1.00 66.06 82 THR A O 1
ATOM 614 N N . PRO A 1 83 ? 33.599 -18.913 1.614 1.00 62.28 83 PRO A N 1
ATOM 615 C CA . PRO A 1 83 ? 34.698 -19.823 1.930 1.00 62.28 83 PRO A CA 1
ATOM 616 C C . PRO A 1 83 ? 35.179 -19.633 3.378 1.00 62.28 83 PRO A C 1
ATOM 618 O O . PRO A 1 83 ? 35.208 -18.504 3.870 1.00 62.28 83 PRO A O 1
ATOM 621 N N . THR A 1 84 ? 35.580 -20.703 4.071 1.00 56.97 84 THR A N 1
ATOM 622 C CA . THR A 1 84 ? 36.044 -20.626 5.479 1.00 56.97 84 THR A CA 1
ATOM 623 C C . THR A 1 84 ? 37.541 -20.889 5.678 1.00 56.97 84 THR A C 1
ATOM 625 O O . THR A 1 84 ? 37.996 -21.034 6.810 1.00 56.97 84 THR A O 1
ATOM 628 N N . GLY A 1 85 ? 38.350 -20.837 4.615 1.00 56.69 85 GLY A N 1
ATOM 629 C CA . GLY A 1 85 ? 39.809 -20.952 4.713 1.00 56.69 85 GLY A CA 1
ATOM 630 C C . GLY A 1 85 ? 40.522 -20.908 3.361 1.00 56.69 85 GLY A C 1
ATOM 631 O O . GLY A 1 85 ? 39.907 -20.612 2.342 1.00 56.69 85 GLY A O 1
ATOM 632 N N . ALA A 1 86 ? 41.825 -21.203 3.352 1.00 50.41 86 ALA A N 1
ATOM 633 C CA . ALA A 1 86 ? 42.597 -21.410 2.126 1.00 50.41 86 ALA A CA 1
ATOM 634 C C . ALA A 1 86 ? 42.534 -22.896 1.724 1.00 50.41 86 ALA A C 1
ATOM 636 O O . ALA A 1 86 ? 43.025 -23.749 2.461 1.00 50.41 86 ALA A O 1
ATOM 637 N N . GLY A 1 87 ? 41.920 -23.208 0.580 1.00 56.31 87 GLY A N 1
ATOM 638 C CA . GLY A 1 87 ? 41.721 -24.577 0.088 1.00 56.31 87 GLY A CA 1
ATOM 639 C C . GLY A 1 87 ? 40.670 -24.645 -1.032 1.00 56.31 87 GLY A C 1
ATOM 640 O O . GLY A 1 87 ? 40.134 -23.604 -1.408 1.00 56.31 87 GLY A O 1
ATOM 641 N N . PRO A 1 88 ? 40.380 -25.832 -1.598 1.00 54.84 88 PRO A N 1
ATOM 642 C CA . PRO A 1 88 ? 39.239 -26.013 -2.499 1.00 54.84 88 PRO A CA 1
ATOM 643 C C . PRO A 1 88 ? 37.911 -25.689 -1.785 1.00 54.84 88 PRO A C 1
ATOM 645 O O . PRO A 1 88 ? 37.777 -25.939 -0.588 1.00 54.84 88 PRO A O 1
ATOM 648 N N . PHE A 1 89 ? 36.939 -25.143 -2.525 1.00 66.94 89 PHE A N 1
ATOM 649 C CA . PHE A 1 89 ? 35.602 -24.742 -2.049 1.00 66.94 89 PHE A CA 1
ATOM 650 C C . PHE A 1 89 ? 34.518 -25.577 -2.740 1.00 66.94 89 PHE A C 1
ATOM 652 O O . PHE A 1 89 ? 34.723 -25.979 -3.878 1.00 66.94 89 PHE A O 1
ATOM 659 N N . GLY A 1 90 ? 33.399 -25.845 -2.060 1.00 65.25 90 GLY A N 1
ATOM 660 C CA . GLY A 1 90 ? 32.438 -26.887 -2.442 1.00 65.25 90 GLY A CA 1
ATOM 661 C C . GLY A 1 90 ? 31.527 -27.372 -1.301 1.00 65.25 90 GLY A C 1
ATOM 662 O O . GLY A 1 90 ? 31.701 -27.005 -0.139 1.00 65.25 90 GLY A O 1
ATOM 663 N N . ASP A 1 91 ? 30.499 -28.159 -1.599 1.00 72.44 91 ASP A N 1
ATOM 664 C CA . ASP A 1 91 ? 30.237 -28.734 -2.928 1.00 72.44 91 ASP A CA 1
ATOM 665 C C . ASP A 1 91 ? 29.202 -27.909 -3.708 1.00 72.44 91 ASP A C 1
ATOM 667 O O . ASP A 1 91 ? 29.471 -27.503 -4.831 1.00 72.44 91 ASP A O 1
ATOM 671 N N . GLY A 1 92 ? 28.093 -27.488 -3.091 1.00 81.31 92 GLY A N 1
ATOM 672 C CA . GLY A 1 92 ? 27.171 -26.595 -3.796 1.00 81.31 92 GLY A CA 1
ATOM 673 C C . GLY A 1 92 ? 25.851 -26.298 -3.097 1.00 81.31 92 GLY A C 1
ATOM 674 O O . GLY A 1 92 ? 25.586 -26.714 -1.965 1.00 81.31 92 GLY A O 1
ATOM 675 N N . LEU A 1 93 ? 25.016 -25.546 -3.811 1.00 89.50 93 LEU A N 1
ATOM 676 C CA . LEU A 1 93 ? 23.625 -25.228 -3.481 1.00 89.50 93 LEU A CA 1
ATOM 677 C C . LEU A 1 93 ? 22.732 -25.700 -4.624 1.00 89.50 93 LEU A C 1
ATOM 679 O O . LEU A 1 93 ? 23.061 -25.460 -5.778 1.00 89.50 93 LEU A O 1
ATOM 683 N N . SER A 1 94 ? 21.547 -26.227 -4.326 1.00 93.81 94 SER A N 1
ATOM 684 C CA . SER A 1 94 ? 20.526 -26.467 -5.345 1.00 93.81 94 SER A CA 1
ATOM 685 C C . SER A 1 94 ? 19.183 -25.814 -5.010 1.00 93.81 94 SER A C 1
ATOM 687 O O . SER A 1 94 ? 18.793 -25.704 -3.845 1.00 93.81 94 SER A O 1
ATOM 689 N N . PHE A 1 95 ? 18.449 -25.399 -6.043 1.00 96.06 95 PHE A N 1
ATOM 690 C CA . PHE A 1 95 ? 16.989 -25.299 -5.999 1.00 96.06 95 PHE A CA 1
ATOM 691 C C . PHE A 1 95 ? 16.413 -26.594 -6.567 1.00 96.06 95 PHE A C 1
ATOM 693 O O . PHE A 1 95 ? 16.746 -26.946 -7.695 1.00 96.06 95 PHE A O 1
ATOM 700 N N . PHE A 1 96 ? 15.524 -27.272 -5.840 1.00 97.06 96 PHE A N 1
ATOM 701 C CA . PHE A 1 96 ? 14.984 -28.562 -6.268 1.00 97.06 96 PHE A CA 1
ATOM 702 C C . PHE A 1 96 ? 13.455 -28.603 -6.282 1.00 97.06 96 PHE A C 1
ATOM 704 O O . PHE A 1 96 ? 12.768 -27.895 -5.538 1.00 97.06 96 PHE A O 1
ATOM 711 N N . ILE A 1 97 ? 12.936 -29.500 -7.118 1.00 97.56 97 ILE A N 1
ATOM 712 C CA . ILE A 1 97 ? 11.545 -29.939 -7.168 1.00 97.56 97 ILE A CA 1
ATOM 713 C C . ILE A 1 97 ? 11.547 -31.463 -7.064 1.00 97.56 97 ILE A C 1
ATOM 715 O O . ILE A 1 97 ? 12.187 -32.132 -7.873 1.00 97.56 97 ILE A O 1
ATOM 719 N N . ALA A 1 98 ? 10.835 -32.003 -6.080 1.00 96.62 98 ALA A N 1
ATOM 720 C CA . ALA A 1 98 ? 10.758 -33.438 -5.792 1.00 96.62 98 ALA A CA 1
ATOM 721 C C . ALA A 1 98 ? 9.322 -33.822 -5.380 1.00 96.62 98 ALA A C 1
ATOM 723 O O . ALA A 1 98 ? 8.529 -32.923 -5.091 1.00 96.62 98 ALA A O 1
ATOM 724 N N . PRO A 1 99 ? 8.949 -35.115 -5.326 1.00 96.62 99 PRO A N 1
ATOM 725 C CA . PRO A 1 99 ? 7.682 -35.561 -4.758 1.00 96.62 99 PRO A CA 1
ATOM 726 C C . PRO A 1 99 ? 7.364 -34.883 -3.426 1.00 96.62 99 PRO A C 1
ATOM 728 O O . PRO A 1 99 ? 8.253 -34.666 -2.598 1.00 96.62 99 PRO A O 1
ATOM 731 N N . PHE A 1 100 ? 6.092 -34.544 -3.213 1.00 89.75 100 PHE A N 1
ATOM 732 C CA . PHE A 1 100 ? 5.648 -34.050 -1.915 1.00 89.75 100 PHE A CA 1
ATOM 733 C C . PHE A 1 100 ? 5.933 -35.112 -0.841 1.00 89.75 100 PHE A C 1
ATOM 735 O O . PHE A 1 100 ? 5.578 -36.272 -1.031 1.00 89.75 100 PHE A O 1
ATOM 742 N N . HIS A 1 101 ? 6.596 -34.715 0.250 1.00 83.44 101 HIS A N 1
ATOM 743 C CA . HIS A 1 101 ? 7.194 -35.615 1.256 1.00 83.44 101 HIS A CA 1
ATOM 744 C C . HIS A 1 101 ? 8.409 -36.438 0.790 1.00 83.44 101 HIS A C 1
ATOM 746 O O . HIS A 1 101 ? 8.697 -37.481 1.365 1.00 83.44 101 HIS A O 1
ATOM 752 N N . SER A 1 102 ? 9.156 -35.987 -0.221 1.00 89.25 102 SER A N 1
ATOM 753 C CA . SER A 1 102 ? 10.503 -36.517 -0.458 1.00 89.25 102 SER A CA 1
ATOM 754 C C . SER A 1 102 ? 11.347 -36.370 0.813 1.00 89.25 102 SER A C 1
ATOM 756 O O . SER A 1 102 ? 11.382 -35.287 1.404 1.00 89.25 102 SER A O 1
ATOM 758 N N . ASP A 1 103 ? 12.086 -37.419 1.172 1.00 88.69 103 ASP A N 1
ATOM 759 C CA . ASP A 1 103 ? 13.087 -37.418 2.244 1.00 88.69 103 ASP A CA 1
ATOM 760 C C . ASP A 1 103 ? 14.504 -37.277 1.684 1.00 88.69 103 ASP A C 1
ATOM 762 O O . ASP A 1 103 ? 14.777 -37.637 0.536 1.00 88.69 103 ASP A O 1
ATOM 766 N N . MET A 1 104 ? 15.385 -36.659 2.472 1.00 92.81 104 MET A N 1
ATOM 767 C CA . MET A 1 104 ? 16.785 -36.484 2.105 1.00 92.81 104 MET A CA 1
ATOM 768 C C . MET A 1 104 ? 17.445 -37.867 2.127 1.00 92.81 104 MET A C 1
ATOM 770 O O . MET A 1 104 ? 17.308 -38.558 3.141 1.00 92.81 104 MET A O 1
ATOM 774 N N . PRO A 1 105 ? 18.146 -38.294 1.061 1.00 90.75 105 PRO A N 1
ATOM 775 C CA . PRO A 1 105 ? 18.851 -39.568 1.085 1.00 90.75 105 PRO A CA 1
ATOM 776 C C . PRO A 1 105 ? 19.884 -39.623 2.217 1.00 90.75 105 PRO A C 1
ATOM 778 O O . PRO A 1 105 ? 20.472 -38.606 2.593 1.00 90.75 105 PRO A O 1
ATOM 781 N N . HIS A 1 106 ? 20.124 -40.820 2.749 1.00 86.50 106 HIS A N 1
ATOM 782 C CA . HIS A 1 106 ? 21.250 -41.043 3.654 1.00 86.50 106 HIS A CA 1
ATOM 783 C C . HIS A 1 106 ? 22.573 -40.779 2.921 1.00 86.50 106 HIS A C 1
ATOM 785 O O . HIS A 1 106 ? 22.667 -41.003 1.713 1.00 86.50 106 HIS A O 1
ATOM 791 N N . ASP A 1 107 ? 23.574 -40.295 3.659 1.00 88.25 107 ASP A N 1
ATOM 792 C CA . ASP A 1 107 ? 24.927 -40.030 3.153 1.00 88.25 107 ASP A CA 1
ATOM 793 C C . ASP A 1 107 ? 24.959 -39.112 1.915 1.00 88.25 107 ASP A C 1
ATOM 795 O O . ASP A 1 107 ? 25.706 -39.325 0.962 1.00 88.25 107 ASP A O 1
ATOM 799 N N . SER A 1 108 ? 24.126 -38.068 1.939 1.00 92.00 108 SER A N 1
ATOM 800 C CA . SER A 1 108 ? 23.932 -37.109 0.840 1.00 92.00 108 SER A CA 1
ATOM 801 C C . SER A 1 108 ? 24.829 -35.860 0.929 1.00 92.00 108 SER A C 1
ATOM 803 O O . SER A 1 108 ? 24.518 -34.812 0.363 1.00 92.00 108 SER A O 1
ATOM 805 N N . SER A 1 109 ? 25.930 -35.931 1.680 1.00 89.25 109 SER A N 1
ATOM 806 C CA . SER A 1 109 ? 26.881 -34.821 1.810 1.00 89.25 109 SER A CA 1
ATOM 807 C C . SER A 1 109 ? 27.825 -34.710 0.606 1.00 89.25 109 SER A C 1
ATOM 809 O O . SER A 1 109 ? 27.802 -35.538 -0.308 1.00 89.25 109 SER A O 1
ATOM 811 N N . GLY A 1 110 ? 28.640 -33.652 0.579 1.00 87.12 110 GLY A N 1
ATOM 812 C CA . GLY A 1 110 ? 29.515 -33.334 -0.547 1.00 87.12 110 GLY A CA 1
ATOM 813 C C . GLY A 1 110 ? 28.762 -33.169 -1.872 1.00 87.12 110 GLY A C 1
ATOM 814 O O . GLY A 1 110 ? 27.656 -32.628 -1.901 1.00 87.12 110 GLY A O 1
ATOM 815 N N . GLY A 1 111 ? 29.348 -33.677 -2.957 1.00 87.69 111 GLY A N 1
ATOM 816 C CA . GLY A 1 111 ? 28.822 -33.592 -4.324 1.00 87.69 111 GLY A CA 1
ATOM 817 C C . GLY A 1 111 ? 27.452 -34.224 -4.558 1.00 87.69 111 GLY A C 1
ATOM 818 O O . GLY A 1 111 ? 26.921 -34.150 -5.654 1.00 87.69 111 GLY A O 1
ATOM 819 N N . PHE A 1 112 ? 26.841 -34.856 -3.553 1.00 92.69 112 PHE A N 1
ATOM 820 C CA . PHE A 1 112 ? 25.455 -35.317 -3.647 1.00 92.69 112 PHE A CA 1
ATOM 821 C C . PHE A 1 112 ? 24.417 -34.244 -3.281 1.00 92.69 112 PHE A C 1
ATOM 823 O O . PHE A 1 112 ? 23.215 -34.486 -3.427 1.00 92.69 112 PHE A O 1
ATOM 830 N N . LEU A 1 113 ? 24.871 -33.066 -2.830 1.00 92.31 113 LEU A N 1
ATOM 831 C CA . LEU A 1 113 ? 24.100 -31.829 -2.651 1.00 92.31 113 LEU A CA 1
ATOM 832 C C . LEU A 1 113 ? 22.856 -31.944 -1.757 1.00 92.31 113 LEU A C 1
ATOM 834 O O . LEU A 1 113 ? 21.942 -31.127 -1.862 1.00 92.31 113 LEU A O 1
ATOM 838 N N . GLY A 1 114 ? 22.768 -32.944 -0.881 1.00 92.88 114 GLY A N 1
ATOM 839 C CA . GLY A 1 114 ? 21.555 -33.222 -0.111 1.00 92.88 114 GLY A CA 1
ATOM 840 C C . GLY A 1 114 ? 20.398 -33.768 -0.960 1.00 92.88 114 GLY A C 1
ATOM 841 O O . GLY A 1 114 ? 19.265 -33.784 -0.487 1.00 92.88 114 GLY A O 1
ATOM 842 N N . LEU A 1 115 ? 20.639 -34.163 -2.216 1.00 94.50 115 LEU A N 1
ATOM 843 C CA . LEU A 1 115 ? 19.622 -34.633 -3.163 1.00 94.50 115 LEU A CA 1
ATOM 844 C C . LEU A 1 115 ? 19.753 -36.108 -3.543 1.00 94.50 115 LEU A C 1
ATOM 846 O O . LEU A 1 115 ? 18.740 -36.746 -3.833 1.00 94.50 115 LEU A O 1
ATOM 850 N N . PHE A 1 116 ? 20.973 -36.646 -3.551 1.00 94.69 116 PHE A N 1
ATOM 851 C CA . PHE A 1 116 ? 21.266 -38.005 -4.012 1.00 94.69 116 PHE A CA 1
ATOM 852 C C . PHE A 1 116 ? 22.040 -38.808 -2.962 1.00 94.69 116 PHE A C 1
ATOM 854 O O . PHE A 1 116 ? 22.546 -38.262 -1.992 1.00 94.69 116 PHE A O 1
ATOM 861 N N . SER A 1 117 ? 22.149 -40.115 -3.150 1.00 92.56 117 SER A N 1
ATOM 862 C CA . SER A 1 117 ? 23.146 -40.948 -2.472 1.00 92.56 117 SER A CA 1
ATOM 863 C C . SER A 1 117 ? 24.013 -41.637 -3.521 1.00 92.56 117 SER A C 1
ATOM 865 O O . SER A 1 117 ? 23.682 -41.618 -4.710 1.00 92.56 117 SER A O 1
ATOM 867 N N . ALA A 1 118 ? 25.087 -42.309 -3.103 1.00 89.44 118 ALA A N 1
ATOM 868 C CA . ALA A 1 118 ? 25.921 -43.096 -4.015 1.00 89.44 118 ALA A CA 1
ATOM 869 C C . ALA A 1 118 ? 25.102 -44.086 -4.876 1.00 89.44 118 ALA A C 1
ATOM 871 O O . ALA A 1 118 ? 25.399 -44.287 -6.053 1.00 89.44 118 ALA A O 1
ATOM 872 N N . ASP A 1 119 ? 24.022 -44.637 -4.315 1.00 89.81 119 ASP A N 1
ATOM 873 C CA . ASP A 1 119 ? 23.148 -45.610 -4.977 1.00 89.81 119 ASP A CA 1
ATOM 874 C C . ASP A 1 119 ? 22.136 -44.999 -5.955 1.00 89.81 119 ASP A C 1
ATOM 876 O O . ASP A 1 119 ? 21.564 -45.734 -6.776 1.00 89.81 119 ASP A O 1
ATOM 880 N N . SER A 1 120 ? 21.846 -43.699 -5.831 1.00 91.81 120 SER A N 1
ATOM 881 C CA . SER A 1 120 ? 20.832 -43.004 -6.629 1.00 91.81 120 SER A CA 1
ATOM 882 C C . SER A 1 120 ? 21.417 -41.977 -7.596 1.00 91.81 120 SER A C 1
ATOM 884 O O . SER A 1 120 ? 20.817 -41.748 -8.640 1.00 91.81 120 SER A O 1
ATOM 886 N N . ALA A 1 121 ? 22.602 -41.426 -7.331 1.00 90.38 121 ALA A N 1
ATOM 887 C CA . ALA A 1 121 ? 23.232 -40.332 -8.077 1.00 90.38 121 ALA A CA 1
ATOM 888 C C . ALA A 1 121 ? 23.218 -40.492 -9.609 1.00 90.38 121 ALA A C 1
ATOM 890 O O . ALA A 1 121 ? 22.947 -39.532 -10.329 1.00 90.38 121 ALA A O 1
ATOM 891 N N . PHE A 1 122 ? 23.429 -41.708 -10.120 1.00 91.62 122 PHE A N 1
ATOM 892 C CA . PHE A 1 122 ? 23.446 -42.009 -11.562 1.00 91.62 122 PHE A CA 1
ATOM 893 C C . PHE A 1 122 ? 22.331 -42.961 -12.005 1.00 91.62 122 PHE A C 1
ATOM 895 O O . PHE A 1 122 ? 22.350 -43.475 -13.122 1.00 91.62 122 PHE A O 1
ATOM 902 N N . ASN A 1 123 ? 21.354 -43.230 -11.136 1.00 87.81 123 ASN A N 1
ATOM 903 C CA . ASN A 1 123 ? 20.259 -44.142 -11.430 1.00 87.81 123 ASN A CA 1
ATOM 904 C C . ASN A 1 123 ? 18.947 -43.376 -11.608 1.00 87.81 123 ASN A C 1
ATOM 906 O O . ASN A 1 123 ? 18.196 -43.164 -10.655 1.00 87.81 123 ASN A O 1
ATOM 910 N N . ALA A 1 124 ? 18.641 -43.030 -12.858 1.00 84.94 124 ALA A N 1
ATOM 911 C CA . ALA A 1 124 ? 17.453 -42.252 -13.194 1.00 84.94 124 ALA A CA 1
ATOM 912 C C . ALA A 1 124 ? 16.124 -42.905 -12.772 1.00 84.94 124 ALA A C 1
ATOM 914 O O . ALA A 1 124 ? 15.148 -42.193 -12.558 1.00 84.94 124 ALA A O 1
ATOM 915 N N . LEU A 1 125 ? 16.074 -44.236 -12.624 1.00 84.75 125 LEU A N 1
ATOM 916 C CA . LEU A 1 125 ? 14.867 -44.962 -12.201 1.00 84.75 125 LEU A CA 1
ATOM 917 C C . LEU A 1 125 ? 14.601 -44.855 -10.696 1.00 84.75 125 LEU A C 1
ATOM 919 O O . LEU A 1 125 ? 13.479 -45.096 -10.257 1.00 84.75 125 LEU A O 1
ATOM 923 N N . LYS A 1 126 ? 15.624 -44.519 -9.904 1.00 85.38 126 LYS A N 1
ATOM 924 C CA . LYS A 1 126 ? 15.505 -44.334 -8.452 1.00 85.38 126 LYS A CA 1
ATOM 925 C C . LYS A 1 126 ? 15.161 -42.899 -8.059 1.00 85.38 126 LYS A C 1
ATOM 927 O O . LYS A 1 126 ? 14.898 -42.653 -6.885 1.00 85.38 126 LYS A O 1
ATOM 932 N N . ASN A 1 127 ? 15.160 -41.970 -9.014 1.00 89.56 127 ASN A N 1
ATOM 933 C CA . ASN A 1 127 ? 14.977 -40.551 -8.751 1.00 89.56 127 ASN A CA 1
ATOM 934 C C . ASN A 1 127 ? 13.698 -40.020 -9.395 1.00 89.56 127 ASN A C 1
ATOM 936 O O . ASN A 1 127 ? 13.278 -40.446 -10.469 1.00 89.56 127 ASN A O 1
ATOM 940 N N . GLN A 1 128 ? 13.108 -39.042 -8.721 1.00 93.44 128 GLN A N 1
ATOM 941 C CA . GLN A 1 128 ? 12.061 -38.177 -9.251 1.00 93.44 128 GLN A CA 1
ATOM 942 C C . GLN A 1 128 ? 12.421 -36.760 -8.829 1.00 93.44 128 GLN A C 1
ATOM 944 O O . GLN A 1 128 ? 11.849 -36.213 -7.891 1.00 93.44 128 GLN A O 1
ATOM 949 N N . ILE A 1 129 ? 13.458 -36.199 -9.440 1.00 96.06 129 ILE A N 1
ATOM 950 C CA . ILE A 1 129 ? 13.972 -34.898 -9.036 1.00 96.06 129 ILE A CA 1
ATOM 951 C C . ILE A 1 129 ? 14.383 -34.071 -10.240 1.00 96.06 129 ILE A C 1
ATOM 953 O O . ILE A 1 129 ? 14.981 -34.568 -11.196 1.00 96.06 129 ILE A O 1
ATOM 957 N N . VAL A 1 130 ? 14.035 -32.793 -10.170 1.00 98.12 130 VAL A N 1
ATOM 958 C CA . VAL A 1 130 ? 14.560 -31.760 -11.054 1.00 98.12 130 VAL A CA 1
ATOM 959 C C . VAL A 1 130 ? 15.238 -30.730 -10.177 1.00 98.12 130 VAL A C 1
ATOM 961 O O . VAL A 1 130 ? 14.585 -30.171 -9.293 1.00 98.12 130 VAL A O 1
ATOM 964 N N . ALA A 1 131 ? 16.518 -30.475 -10.415 1.00 97.62 131 ALA A N 1
ATOM 965 C CA . ALA A 1 131 ? 17.271 -29.492 -9.656 1.00 97.62 131 ALA A CA 1
ATOM 966 C C . ALA A 1 131 ? 18.023 -28.517 -10.561 1.00 97.62 131 ALA A C 1
ATOM 968 O O . ALA A 1 131 ? 18.260 -28.759 -11.744 1.00 97.62 131 ALA A O 1
ATOM 969 N N . VAL A 1 132 ? 18.311 -27.355 -9.989 1.00 97.62 132 VAL A N 1
ATOM 970 C CA . VAL A 1 132 ? 19.221 -26.358 -10.534 1.00 97.62 132 VAL A CA 1
ATOM 971 C C . VAL A 1 132 ? 20.333 -26.201 -9.518 1.00 97.62 132 VAL A C 1
ATOM 973 O O . VAL A 1 132 ? 20.110 -25.591 -8.467 1.00 97.62 132 VAL A O 1
ATOM 976 N N . GLU A 1 133 ? 21.491 -26.766 -9.823 1.00 94.44 133 GLU A N 1
ATOM 977 C CA . GLU A 1 133 ? 22.677 -26.706 -8.977 1.00 94.44 133 GLU A CA 1
ATOM 978 C C . GLU A 1 133 ? 23.538 -25.478 -9.294 1.00 94.44 133 GLU A C 1
ATOM 980 O O . GLU A 1 133 ? 23.636 -25.009 -10.430 1.00 94.44 133 GLU A O 1
ATOM 985 N N . PHE A 1 134 ? 24.136 -24.939 -8.242 1.00 91.31 134 PHE A N 1
ATOM 986 C CA . PHE A 1 134 ? 25.200 -23.951 -8.244 1.00 91.31 134 PHE A CA 1
ATOM 987 C C . PHE A 1 134 ? 26.383 -24.640 -7.584 1.00 91.31 134 PHE A C 1
ATOM 989 O O . PHE A 1 134 ? 26.524 -24.609 -6.356 1.00 91.31 134 PHE A O 1
ATOM 996 N N . ASP A 1 135 ? 27.160 -25.317 -8.416 1.00 88.25 135 ASP A N 1
ATOM 997 C CA . ASP A 1 135 ? 28.231 -26.199 -7.994 1.00 88.25 135 ASP A CA 1
ATOM 998 C C . ASP A 1 135 ? 29.568 -25.453 -8.081 1.00 88.25 135 ASP A C 1
ATOM 1000 O O . ASP A 1 135 ? 29.935 -24.883 -9.120 1.00 88.25 135 ASP A O 1
ATOM 1004 N N . SER A 1 136 ? 30.269 -25.389 -6.953 1.00 79.62 136 SER A N 1
ATOM 1005 C CA . SER A 1 136 ? 31.578 -24.744 -6.837 1.00 79.62 136 SER A CA 1
ATOM 1006 C C . SER A 1 136 ? 32.744 -25.730 -6.904 1.00 79.62 136 SER A C 1
ATOM 1008 O O . SER A 1 136 ? 33.890 -25.286 -7.005 1.00 79.62 136 SER A O 1
ATOM 1010 N N . PHE A 1 137 ? 32.484 -27.039 -6.909 1.00 80.88 137 PHE A N 1
ATOM 1011 C CA . PHE A 1 137 ? 33.485 -28.093 -6.876 1.00 80.88 137 PHE A CA 1
ATOM 1012 C C . PHE A 1 137 ? 33.255 -29.167 -7.941 1.00 80.88 137 PHE A C 1
ATOM 1014 O O . PHE A 1 137 ? 32.433 -30.056 -7.793 1.00 80.88 137 PHE A O 1
ATOM 1021 N N . GLY A 1 138 ? 34.098 -29.176 -8.975 1.00 80.75 138 GLY A N 1
ATOM 1022 C CA . GLY A 1 138 ? 34.013 -30.202 -10.012 1.00 80.75 138 GLY A CA 1
ATOM 1023 C C . GLY A 1 138 ? 34.397 -31.598 -9.506 1.00 80.75 138 GLY A C 1
ATOM 1024 O O . GLY A 1 138 ? 35.585 -31.920 -9.387 1.00 80.75 138 GLY A O 1
ATOM 1025 N N . ASN A 1 139 ? 33.411 -32.458 -9.255 1.00 86.25 139 ASN A N 1
ATOM 1026 C CA . ASN A 1 139 ? 33.609 -33.890 -9.081 1.00 86.25 139 ASN A CA 1
ATOM 1027 C C . ASN A 1 139 ? 33.930 -34.569 -10.431 1.00 86.25 139 ASN A C 1
ATOM 1029 O O . ASN A 1 139 ? 33.987 -33.953 -11.492 1.00 86.25 139 ASN A O 1
ATOM 1033 N N . LYS A 1 140 ? 34.145 -35.894 -10.425 1.00 86.56 140 LYS A N 1
ATOM 1034 C CA . LYS A 1 140 ? 34.487 -36.651 -11.651 1.00 86.56 140 LYS A CA 1
ATOM 1035 C C . LYS A 1 140 ? 33.405 -36.600 -12.739 1.00 86.56 140 LYS A C 1
ATOM 1037 O O . LYS A 1 140 ? 33.709 -36.914 -13.887 1.00 86.56 140 LYS A O 1
ATOM 1042 N N . TRP A 1 141 ? 32.164 -36.299 -12.366 1.00 88.81 141 TRP A N 1
ATOM 1043 C CA . TRP A 1 141 ? 31.021 -36.195 -13.274 1.00 88.81 141 TRP A CA 1
ATOM 1044 C C . TRP A 1 141 ? 30.776 -34.766 -13.775 1.00 88.81 141 TRP A C 1
ATOM 1046 O O . TRP A 1 141 ? 29.973 -34.587 -14.690 1.00 88.81 141 TRP A O 1
ATOM 1056 N N . ASP A 1 142 ? 31.500 -33.784 -13.240 1.00 90.75 142 ASP A N 1
ATOM 1057 C CA . ASP A 1 142 ? 31.288 -32.367 -13.510 1.00 90.75 142 ASP A CA 1
ATOM 1058 C C . ASP A 1 142 ? 32.230 -31.814 -14.579 1.00 90.75 142 ASP A C 1
ATOM 1060 O O . ASP A 1 142 ? 33.298 -32.375 -14.860 1.00 90.75 142 ASP A O 1
ATOM 1064 N N . PRO A 1 143 ? 31.880 -30.665 -15.186 1.00 87.31 143 PRO A N 1
ATOM 1065 C CA . PRO A 1 143 ? 32.852 -29.872 -15.919 1.00 87.31 143 PRO A CA 1
ATOM 1066 C C . PRO A 1 143 ? 34.013 -29.427 -15.013 1.00 87.31 143 PRO A C 1
ATOM 1068 O O . PRO A 1 143 ? 33.882 -29.269 -13.803 1.00 87.31 143 PRO A O 1
ATOM 1071 N N . ALA A 1 144 ? 35.160 -29.130 -15.628 1.00 80.81 144 ALA A N 1
ATOM 1072 C CA . ALA A 1 144 ? 36.403 -28.786 -14.927 1.00 80.81 144 ALA A CA 1
ATOM 1073 C C . ALA A 1 144 ? 36.376 -27.458 -14.131 1.00 80.81 144 ALA A C 1
ATOM 1075 O O . ALA A 1 144 ? 37.390 -27.066 -13.557 1.00 80.81 144 ALA A O 1
ATOM 1076 N N . SER A 1 145 ? 35.258 -26.732 -14.123 1.00 81.19 145 SER A N 1
ATOM 1077 C CA . SER A 1 145 ? 35.098 -25.438 -13.455 1.00 81.19 145 SER A CA 1
ATOM 1078 C C . SER A 1 145 ? 33.742 -25.348 -12.766 1.00 81.19 145 SER A C 1
ATOM 1080 O O . SER A 1 145 ? 32.789 -25.966 -13.240 1.00 81.19 145 SER A O 1
ATOM 1082 N N . ALA A 1 146 ? 33.634 -24.490 -11.747 1.00 85.25 146 ALA A N 1
ATOM 1083 C CA . ALA A 1 146 ? 32.362 -24.142 -11.119 1.00 85.25 146 ALA A CA 1
ATOM 1084 C C . ALA A 1 146 ? 31.284 -23.814 -12.166 1.00 85.25 146 ALA A C 1
ATOM 1086 O O . ALA A 1 146 ? 31.539 -23.120 -13.164 1.00 85.25 146 ALA A O 1
ATOM 1087 N N . HIS A 1 147 ? 30.079 -24.329 -11.961 1.00 90.44 147 HIS A N 1
ATOM 1088 C CA . HIS A 1 147 ? 29.042 -24.324 -12.980 1.00 90.44 147 HIS A CA 1
ATOM 1089 C C . HIS A 1 147 ? 27.636 -24.187 -12.396 1.00 90.44 147 HIS A C 1
ATOM 1091 O O . HIS A 1 147 ? 27.390 -24.404 -11.214 1.00 90.44 147 HIS A O 1
ATOM 1097 N N . ILE A 1 148 ? 26.715 -23.739 -13.251 1.00 94.19 148 ILE A N 1
ATOM 1098 C CA . ILE A 1 148 ? 25.279 -23.833 -13.000 1.00 94.19 148 ILE A CA 1
ATOM 1099 C C . ILE A 1 148 ? 24.763 -24.996 -13.830 1.00 94.19 148 ILE A C 1
ATOM 1101 O O . ILE A 1 148 ? 24.951 -25.002 -15.055 1.00 94.19 148 ILE A O 1
ATOM 1105 N N . GLY A 1 149 ? 24.113 -25.938 -13.165 1.00 95.75 149 GLY A N 1
ATOM 1106 C CA . GLY A 1 149 ? 23.620 -27.177 -13.738 1.00 95.75 149 GLY A CA 1
ATOM 1107 C C . GLY A 1 149 ? 22.096 -27.277 -13.785 1.00 95.75 149 GLY A C 1
ATOM 1108 O O . GLY A 1 149 ? 21.383 -26.550 -13.090 1.00 95.75 149 GLY A O 1
ATOM 1109 N N . ILE A 1 150 ? 21.584 -28.140 -14.663 1.00 97.94 150 ILE A N 1
ATOM 1110 C CA . ILE A 1 150 ? 20.178 -28.565 -14.682 1.00 97.94 150 ILE A CA 1
ATOM 1111 C C . ILE A 1 150 ? 20.159 -30.085 -14.590 1.00 97.94 150 ILE A C 1
ATOM 1113 O O . ILE A 1 150 ? 20.479 -30.777 -15.563 1.00 97.94 150 ILE A O 1
ATOM 1117 N N . ASP A 1 151 ? 19.687 -30.577 -13.455 1.00 97.31 151 ASP A N 1
ATOM 1118 C CA . ASP A 1 151 ? 19.749 -31.982 -13.074 1.00 97.31 151 ASP A CA 1
ATOM 1119 C C . ASP A 1 151 ? 18.382 -32.606 -13.262 1.00 97.31 151 ASP A C 1
ATOM 1121 O O . ASP A 1 151 ? 17.388 -32.128 -12.709 1.00 97.31 151 ASP A O 1
ATOM 1125 N N . ILE A 1 152 ? 18.316 -33.682 -14.042 1.00 97.00 152 ILE A N 1
ATOM 1126 C CA . ILE A 1 152 ? 17.081 -34.419 -14.299 1.00 97.00 152 ILE A CA 1
ATOM 1127 C C . ILE A 1 152 ? 17.317 -35.871 -13.895 1.00 97.00 152 ILE A C 1
ATOM 1129 O O . ILE A 1 152 ? 17.958 -36.627 -14.622 1.00 97.00 152 ILE A O 1
ATOM 1133 N N . ASN A 1 153 ? 16.797 -36.269 -12.732 1.00 95.31 153 ASN A N 1
ATOM 1134 C CA . ASN A 1 153 ? 16.928 -37.620 -12.171 1.00 95.31 153 ASN A CA 1
ATOM 1135 C C . ASN A 1 153 ? 18.370 -38.147 -12.000 1.00 95.31 153 ASN A C 1
ATOM 1137 O O . ASN A 1 153 ? 18.553 -39.343 -11.779 1.00 95.31 153 ASN A O 1
ATOM 1141 N N . SER A 1 154 ? 19.392 -37.301 -12.068 1.00 94.81 154 SER A N 1
ATOM 1142 C CA . SER A 1 154 ? 20.789 -37.672 -11.831 1.00 94.81 154 SER A CA 1
ATOM 1143 C C . SER A 1 154 ? 21.568 -36.453 -11.361 1.00 94.81 154 SER A C 1
ATOM 1145 O O . SER A 1 154 ? 21.225 -35.351 -11.774 1.00 94.81 154 SER A O 1
ATOM 1147 N N . ILE A 1 155 ? 22.607 -36.664 -10.547 1.00 93.75 155 ILE A N 1
ATOM 1148 C CA . ILE A 1 155 ? 23.571 -35.616 -10.181 1.00 93.75 155 ILE A CA 1
ATOM 1149 C C . ILE A 1 155 ? 24.418 -35.174 -11.379 1.00 93.75 155 ILE A C 1
ATOM 1151 O O . ILE A 1 155 ? 24.926 -34.069 -11.408 1.00 93.75 155 ILE A O 1
ATOM 1155 N N . ALA A 1 156 ? 24.570 -36.025 -12.401 1.00 94.25 156 ALA A N 1
ATOM 1156 C CA . ALA A 1 156 ? 25.191 -35.592 -13.642 1.00 94.25 156 ALA A CA 1
ATOM 1157 C C . ALA A 1 156 ? 24.234 -34.649 -14.376 1.00 94.25 156 ALA A C 1
ATOM 1159 O O . ALA A 1 156 ? 23.278 -35.089 -15.029 1.00 94.25 156 ALA A O 1
ATOM 1160 N N . SER A 1 157 ? 24.527 -33.358 -14.278 1.00 95.56 157 SER A N 1
ATOM 1161 C CA . SER A 1 157 ? 23.831 -32.285 -14.967 1.00 95.56 157 SER A CA 1
ATOM 1162 C C . SER A 1 157 ? 23.553 -32.607 -16.439 1.00 95.56 157 SER A C 1
ATOM 1164 O O . SER A 1 157 ? 24.452 -32.898 -17.231 1.00 95.56 157 SER A O 1
ATOM 1166 N N . THR A 1 158 ? 22.296 -32.471 -16.862 1.00 94.94 158 THR A N 1
ATOM 1167 C CA . THR A 1 158 ? 21.915 -32.647 -18.276 1.00 94.94 158 THR A CA 1
ATOM 1168 C C . THR A 1 158 ? 22.452 -31.512 -19.146 1.00 94.94 158 THR A C 1
ATOM 1170 O O . THR A 1 158 ? 22.684 -31.674 -20.348 1.00 94.94 158 THR A O 1
ATOM 1173 N N . LYS A 1 159 ? 22.627 -30.329 -18.554 1.00 95.50 159 LYS A N 1
ATOM 1174 C CA . LYS A 1 159 ? 23.216 -29.174 -19.218 1.00 95.50 159 LYS A CA 1
ATOM 1175 C C . LYS A 1 159 ? 23.865 -28.267 -18.186 1.00 95.50 159 LYS A C 1
ATOM 1177 O O . LYS A 1 159 ? 23.233 -27.947 -17.187 1.00 95.50 159 LYS A O 1
ATOM 1182 N N . THR A 1 160 ? 25.062 -27.779 -18.496 1.00 95.06 160 THR A N 1
ATOM 1183 C CA . THR A 1 160 ? 25.814 -26.861 -17.637 1.00 95.06 160 THR A CA 1
ATOM 1184 C C . THR A 1 160 ? 26.180 -25.569 -18.366 1.00 95.06 160 THR A C 1
ATOM 1186 O O . THR A 1 160 ? 26.209 -25.497 -19.600 1.00 95.06 160 THR A O 1
ATOM 1189 N N . VAL A 1 161 ? 26.428 -24.512 -17.597 1.00 93.62 161 VAL A N 1
ATOM 1190 C CA . VAL A 1 161 ? 27.072 -23.274 -18.052 1.00 93.62 161 VAL A CA 1
ATOM 1191 C C . VAL A 1 161 ? 28.106 -22.861 -17.005 1.00 93.62 161 VAL A C 1
ATOM 1193 O O . VAL A 1 161 ? 27.841 -23.048 -15.816 1.00 93.62 161 VAL A O 1
ATOM 1196 N N . PRO A 1 162 ? 29.263 -22.286 -17.386 1.00 88.75 162 PRO A N 1
ATOM 1197 C CA . PRO A 1 162 ? 30.226 -21.805 -16.406 1.00 88.75 162 PRO A CA 1
ATOM 1198 C C . PRO A 1 162 ? 29.589 -20.806 -15.442 1.00 88.75 162 PRO A C 1
ATOM 1200 O O . PRO A 1 162 ? 29.008 -19.795 -15.859 1.00 88.75 162 PRO A O 1
ATOM 1203 N N . TRP A 1 163 ? 29.735 -21.072 -14.149 1.00 83.81 163 TRP A N 1
ATOM 1204 C CA . TRP A 1 163 ? 29.373 -20.130 -13.110 1.00 83.81 163 TRP A CA 1
ATOM 1205 C C . TRP A 1 163 ? 30.572 -19.215 -12.903 1.00 83.81 163 TRP A C 1
ATOM 1207 O O . TRP A 1 163 ? 31.445 -19.471 -12.079 1.00 83.81 163 TRP A O 1
ATOM 1217 N N . GLN A 1 164 ? 30.629 -18.132 -13.684 1.00 67.62 164 GLN A N 1
ATOM 1218 C CA . GLN A 1 164 ? 31.795 -17.234 -13.721 1.00 67.62 164 GLN A CA 1
ATOM 1219 C C . GLN A 1 164 ? 32.143 -16.612 -12.355 1.00 67.62 164 GLN A C 1
ATOM 1221 O O . GLN A 1 164 ? 33.239 -16.091 -12.184 1.00 67.62 164 GLN A O 1
ATOM 1226 N N . ASN A 1 165 ? 31.228 -16.702 -11.382 1.00 63.41 165 ASN A N 1
ATOM 1227 C CA . ASN A 1 165 ? 31.375 -16.178 -10.030 1.00 63.41 165 ASN A CA 1
ATOM 1228 C C . ASN A 1 165 ? 31.501 -17.269 -8.945 1.00 63.41 165 ASN A C 1
ATOM 1230 O O . ASN A 1 165 ? 31.381 -16.958 -7.765 1.00 63.41 165 ASN A O 1
ATOM 1234 N N . GLY A 1 166 ? 31.709 -18.535 -9.318 1.00 54.41 166 GLY A N 1
ATOM 1235 C CA . GLY A 1 166 ? 31.768 -19.658 -8.372 1.00 54.41 166 GLY A CA 1
ATOM 1236 C C . GLY A 1 166 ? 33.088 -19.808 -7.603 1.00 54.41 166 GLY A C 1
ATOM 1237 O O . GLY A 1 166 ? 33.135 -20.559 -6.637 1.00 54.41 166 GLY A O 1
ATOM 1238 N N . ASN A 1 167 ? 34.144 -19.074 -7.986 1.00 55.09 167 ASN A N 1
ATOM 1239 C CA . ASN A 1 167 ? 35.522 -19.265 -7.492 1.00 55.09 167 ASN A CA 1
ATOM 1240 C C . ASN A 1 167 ? 36.030 -18.168 -6.523 1.00 55.09 167 ASN A C 1
ATOM 1242 O O . ASN A 1 167 ? 37.240 -17.985 -6.393 1.00 55.09 167 ASN A O 1
ATOM 1246 N N . PHE A 1 168 ? 35.168 -17.371 -5.882 1.00 57.25 168 PHE A N 1
ATOM 1247 C CA . PHE A 1 168 ? 35.636 -16.194 -5.130 1.00 57.25 168 PHE A CA 1
ATOM 1248 C C . PHE A 1 168 ? 36.039 -16.455 -3.670 1.00 57.25 168 PHE A C 1
ATOM 1250 O O . PHE A 1 168 ? 35.283 -17.012 -2.883 1.00 57.25 168 PHE A O 1
ATOM 1257 N N . GLU A 1 169 ? 37.170 -15.856 -3.281 1.00 51.28 169 GLU A N 1
ATOM 1258 C CA . GLU A 1 169 ? 37.677 -15.681 -1.906 1.00 51.28 169 GLU A CA 1
ATOM 1259 C C . GLU A 1 169 ? 36.899 -14.616 -1.083 1.00 51.28 169 GLU A C 1
ATOM 1261 O O . GLU A 1 169 ? 37.338 -14.208 -0.007 1.00 51.28 169 GLU A O 1
ATOM 1266 N N . LYS A 1 170 ? 35.764 -14.094 -1.585 1.00 55.00 170 LYS A N 1
ATOM 1267 C CA . LYS A 1 170 ? 35.034 -12.945 -1.004 1.00 55.00 170 LYS A CA 1
ATOM 1268 C C . LYS A 1 170 ? 33.516 -13.153 -0.950 1.00 55.00 170 LYS A C 1
ATOM 1270 O O . LYS A 1 170 ? 32.933 -13.827 -1.790 1.00 55.00 170 LYS A O 1
ATOM 1275 N N . PHE A 1 171 ? 32.869 -12.473 0.003 1.00 61.72 171 PHE A N 1
ATOM 1276 C CA . PHE A 1 171 ? 31.413 -12.421 0.185 1.00 61.72 171 PHE A CA 1
ATOM 1277 C C . PHE A 1 171 ? 30.700 -11.752 -1.006 1.00 61.72 171 PHE A C 1
ATOM 1279 O O . PHE A 1 171 ? 30.585 -10.526 -1.050 1.00 61.72 171 PHE A O 1
ATOM 1286 N N . ILE A 1 172 ? 30.172 -12.538 -1.948 1.00 69.00 172 ILE A N 1
ATOM 1287 C CA . ILE A 1 172 ? 29.328 -12.028 -3.040 1.00 69.00 172 ILE A CA 1
ATOM 1288 C C . ILE A 1 172 ? 27.901 -12.545 -2.877 1.00 69.00 172 ILE A C 1
ATOM 1290 O O . ILE A 1 172 ? 27.662 -13.744 -2.745 1.00 69.00 172 ILE A O 1
ATOM 1294 N N . THR A 1 173 ? 26.934 -11.626 -2.902 1.00 76.94 173 THR A N 1
ATOM 1295 C CA . THR A 1 173 ? 25.515 -11.994 -2.963 1.00 76.94 173 THR A CA 1
ATOM 1296 C C . THR A 1 173 ? 25.142 -12.292 -4.408 1.00 76.94 173 THR A C 1
ATOM 1298 O O . THR A 1 173 ? 25.253 -11.416 -5.261 1.00 76.94 173 THR A O 1
ATOM 1301 N N . THR A 1 174 ? 24.675 -13.505 -4.685 1.00 79.25 174 THR A N 1
ATOM 1302 C CA . THR A 1 174 ? 24.206 -13.923 -6.011 1.00 79.25 174 THR A CA 1
ATOM 1303 C C . THR A 1 174 ? 22.687 -13.953 -6.040 1.00 79.25 174 THR A C 1
ATOM 1305 O O . THR A 1 174 ? 22.066 -14.496 -5.132 1.00 79.25 174 THR A O 1
ATOM 1308 N N . TYR A 1 175 ? 22.086 -13.378 -7.079 1.00 84.00 175 TYR A N 1
ATOM 1309 C CA . TYR A 1 175 ? 20.656 -13.445 -7.364 1.00 84.00 175 TYR A CA 1
ATOM 1310 C C . TYR A 1 175 ? 20.407 -14.444 -8.489 1.00 84.00 175 TYR A C 1
ATOM 1312 O O . TYR A 1 175 ? 21.037 -14.360 -9.540 1.00 84.00 175 TYR A O 1
ATOM 1320 N N . ALA A 1 176 ? 19.457 -15.353 -8.294 1.00 87.88 176 ALA A N 1
ATOM 1321 C CA . ALA A 1 176 ? 19.059 -16.341 -9.284 1.00 87.88 176 ALA A CA 1
ATOM 1322 C C . ALA A 1 176 ? 17.545 -16.325 -9.503 1.00 87.88 176 ALA A C 1
ATOM 1324 O O . ALA A 1 176 ? 16.764 -16.161 -8.568 1.00 87.88 176 ALA A O 1
ATOM 1325 N N . THR A 1 177 ? 17.130 -16.505 -10.755 1.00 88.75 177 THR A N 1
ATOM 1326 C CA . THR A 1 177 ? 15.739 -16.701 -11.162 1.00 88.75 177 THR A CA 1
ATOM 1327 C C . THR A 1 177 ? 15.622 -18.006 -11.935 1.00 88.75 177 THR A C 1
ATOM 1329 O O . THR A 1 177 ? 16.277 -18.168 -12.962 1.00 88.75 177 THR A O 1
ATOM 1332 N N . VAL A 1 178 ? 14.768 -18.915 -11.467 1.00 94.12 178 VAL A N 1
ATOM 1333 C CA . VAL A 1 178 ? 14.438 -20.173 -12.149 1.00 94.12 178 VAL A CA 1
ATOM 1334 C C . VAL A 1 178 ? 12.992 -20.094 -12.615 1.00 94.12 178 VAL A C 1
ATOM 1336 O O . VAL A 1 178 ? 12.094 -19.819 -11.823 1.00 94.12 178 VAL A O 1
ATOM 1339 N N . SER A 1 179 ? 12.745 -20.319 -13.901 1.00 90.19 179 SER A N 1
ATOM 1340 C CA . SER A 1 179 ? 11.406 -20.253 -14.483 1.00 90.19 179 SER A CA 1
ATOM 1341 C C . SER A 1 179 ? 11.123 -21.416 -15.419 1.00 90.19 179 SER A C 1
ATOM 1343 O O . SER A 1 179 ? 12.000 -21.864 -16.152 1.00 90.19 179 SER A O 1
ATOM 1345 N N . TYR A 1 180 ? 9.882 -21.884 -15.412 1.00 93.06 180 TYR A N 1
ATOM 1346 C CA . TYR A 1 180 ? 9.377 -22.942 -16.263 1.00 93.06 180 TYR A CA 1
ATOM 1347 C C . TYR A 1 180 ? 8.211 -22.445 -17.120 1.00 93.06 180 TYR A C 1
ATOM 1349 O O . TYR A 1 180 ? 7.227 -21.880 -16.630 1.00 93.06 180 TYR A O 1
ATOM 1357 N N . GLU A 1 181 ? 8.336 -22.633 -18.430 1.00 87.94 181 GLU A N 1
ATOM 1358 C CA . GLU A 1 181 ? 7.300 -22.343 -19.419 1.00 87.94 181 GLU A CA 1
ATOM 1359 C C . GLU A 1 181 ? 6.627 -23.662 -19.842 1.00 87.94 181 GLU A C 1
ATOM 1361 O O . GLU A 1 181 ? 7.278 -24.450 -20.532 1.00 87.94 181 GLU A O 1
ATOM 1366 N N . PRO A 1 182 ? 5.374 -23.943 -19.435 1.00 82.50 182 PRO A N 1
ATOM 1367 C CA . PRO A 1 182 ? 4.756 -25.259 -19.599 1.00 82.50 182 PRO A CA 1
ATOM 1368 C C . PRO A 1 182 ? 4.374 -25.611 -21.042 1.00 82.50 182 PRO A C 1
ATOM 1370 O O . PRO A 1 182 ? 4.360 -26.791 -21.384 1.00 82.50 182 PRO A O 1
ATOM 1373 N N . VAL A 1 183 ? 4.114 -24.629 -21.911 1.00 82.62 183 VAL A N 1
ATOM 1374 C CA . VAL A 1 183 ? 3.805 -24.848 -23.336 1.00 82.62 183 VAL A CA 1
ATOM 1375 C C . VAL A 1 183 ? 5.067 -25.243 -24.091 1.00 82.62 183 VAL A C 1
ATOM 1377 O O . VAL A 1 183 ? 5.084 -26.241 -24.809 1.00 82.62 183 VAL A O 1
ATOM 1380 N N . LYS A 1 184 ? 6.152 -24.481 -23.908 1.00 79.81 184 LYS A N 1
ATOM 1381 C CA . LYS A 1 184 ? 7.460 -24.794 -24.520 1.00 79.81 184 LYS A CA 1
ATOM 1382 C C . LYS A 1 184 ? 8.236 -25.863 -23.753 1.00 79.81 184 LYS A C 1
ATOM 1384 O O . LYS A 1 184 ? 9.312 -26.253 -24.200 1.00 79.81 184 LYS A O 1
ATOM 1389 N N . LYS A 1 185 ? 7.711 -26.290 -22.601 1.00 92.69 185 LYS A N 1
ATOM 1390 C CA . LYS A 1 185 ? 8.338 -27.213 -21.653 1.00 92.69 185 LYS A CA 1
ATOM 1391 C C . LYS A 1 185 ? 9.763 -26.787 -21.315 1.00 92.69 185 LYS A C 1
ATOM 1393 O O . LYS A 1 185 ? 10.683 -27.590 -21.337 1.00 92.69 185 LYS A O 1
ATOM 1398 N N . LYS A 1 186 ? 9.979 -25.490 -21.107 1.00 93.88 186 LYS A N 1
ATOM 1399 C CA . LYS A 1 186 ? 11.322 -24.904 -21.052 1.00 93.88 186 LYS A CA 1
ATOM 1400 C C . LYS A 1 186 ? 11.638 -24.415 -19.647 1.00 93.88 186 LYS A C 1
ATOM 1402 O O . LYS A 1 186 ? 11.040 -23.440 -19.198 1.00 93.88 186 LYS A O 1
ATOM 1407 N N . LEU A 1 187 ? 12.612 -25.052 -19.003 1.00 95.06 187 LEU A N 1
ATOM 1408 C CA . LEU A 1 187 ? 13.227 -24.595 -17.761 1.00 95.06 187 LEU A CA 1
ATOM 1409 C C . LEU A 1 187 ? 14.357 -23.615 -18.098 1.00 95.06 187 LEU A C 1
ATOM 1411 O O . LEU A 1 187 ? 15.199 -23.904 -18.945 1.00 95.06 187 LEU A O 1
ATOM 1415 N N . THR A 1 188 ? 14.353 -22.437 -17.484 1.00 94.19 188 THR A N 1
ATOM 1416 C CA . THR A 1 188 ? 15.338 -21.371 -17.704 1.00 94.19 188 THR A CA 1
ATOM 1417 C C . THR A 1 188 ? 15.844 -20.855 -16.368 1.00 94.19 188 THR A C 1
ATOM 1419 O O . THR A 1 188 ? 15.045 -20.528 -15.493 1.00 94.19 188 THR A O 1
ATOM 1422 N N . VAL A 1 189 ? 17.160 -20.743 -16.246 1.00 94.88 189 VAL A N 1
ATOM 1423 C CA . VAL A 1 189 ? 17.871 -20.227 -15.082 1.00 94.88 189 VAL A CA 1
ATOM 1424 C C . VAL A 1 189 ? 18.645 -18.992 -15.515 1.00 94.88 189 VAL A C 1
ATOM 1426 O O . VAL A 1 189 ? 19.373 -19.030 -16.505 1.00 94.88 189 VAL A O 1
ATOM 1429 N N . PHE A 1 190 ? 18.492 -17.905 -14.772 1.00 89.94 190 PHE A N 1
ATOM 1430 C CA . PHE A 1 190 ? 19.268 -16.683 -14.935 1.00 89.94 190 PHE A CA 1
ATOM 1431 C C . PHE A 1 190 ? 19.893 -16.306 -13.597 1.00 89.94 190 PHE A C 1
ATOM 1433 O O . PHE A 1 190 ? 19.181 -16.221 -12.600 1.00 89.94 190 PHE A O 1
ATOM 1440 N N . SER A 1 191 ? 21.203 -16.086 -13.570 1.00 86.62 191 SER A N 1
ATOM 1441 C CA . SER A 1 191 ? 21.966 -15.764 -12.366 1.00 86.62 191 SER A CA 1
ATOM 1442 C C . SER A 1 191 ? 22.844 -14.541 -12.594 1.00 86.62 191 SER A C 1
ATOM 1444 O O . SER A 1 191 ? 23.495 -14.422 -13.633 1.00 86.62 191 SER A O 1
ATOM 1446 N N . TYR A 1 192 ? 22.874 -13.629 -11.627 1.00 81.94 192 TYR A N 1
ATOM 1447 C CA . TYR A 1 192 ? 23.769 -12.479 -11.635 1.00 81.94 192 TYR A CA 1
ATOM 1448 C C . TYR A 1 192 ? 24.202 -12.108 -10.206 1.00 81.94 192 TYR A C 1
ATOM 1450 O O . TYR A 1 192 ? 23.414 -12.199 -9.263 1.00 81.94 192 TYR A O 1
ATOM 1458 N N . PRO A 1 193 ? 25.451 -11.684 -10.012 1.00 75.62 193 PRO A N 1
ATOM 1459 C CA . PRO A 1 193 ? 25.961 -11.264 -8.711 1.00 75.62 193 PRO A CA 1
ATOM 1460 C C . PRO A 1 193 ? 25.671 -9.785 -8.418 1.00 75.62 193 PRO A C 1
ATOM 1462 O O . PRO A 1 193 ? 25.445 -8.972 -9.313 1.00 75.62 193 PRO A O 1
ATOM 1465 N N . HIS A 1 194 ? 25.718 -9.429 -7.139 1.00 65.62 194 HIS A N 1
ATOM 1466 C CA . HIS A 1 194 ? 25.565 -8.074 -6.626 1.00 65.62 194 HIS A CA 1
ATOM 1467 C C . HIS A 1 194 ? 26.774 -7.723 -5.749 1.00 65.62 194 HIS A C 1
ATOM 1469 O O . HIS A 1 194 ? 26.944 -8.301 -4.673 1.00 65.62 194 HIS A O 1
ATOM 1475 N N . SER A 1 195 ? 27.610 -6.780 -6.197 1.00 56.00 195 SER A N 1
ATOM 1476 C CA . SER A 1 195 ? 28.729 -6.224 -5.423 1.00 56.00 195 SER A CA 1
ATOM 1477 C C . SER A 1 195 ? 28.541 -4.720 -5.193 1.00 56.00 195 SER A C 1
ATOM 1479 O O . SER A 1 195 ? 28.090 -4.000 -6.079 1.00 56.00 195 SER A O 1
ATOM 1481 N N . GLN A 1 196 ? 28.891 -4.239 -3.994 1.00 43.91 196 GLN A N 1
ATOM 1482 C CA . GLN A 1 196 ? 28.939 -2.801 -3.676 1.00 43.91 196 GLN A CA 1
ATOM 1483 C C . GLN A 1 196 ? 30.190 -2.107 -4.243 1.00 43.91 196 GLN A C 1
ATOM 1485 O O . GLN A 1 196 ? 30.212 -0.886 -4.363 1.00 43.91 196 GLN A O 1
ATOM 1490 N N . GLU A 1 197 ? 31.218 -2.875 -4.612 1.00 44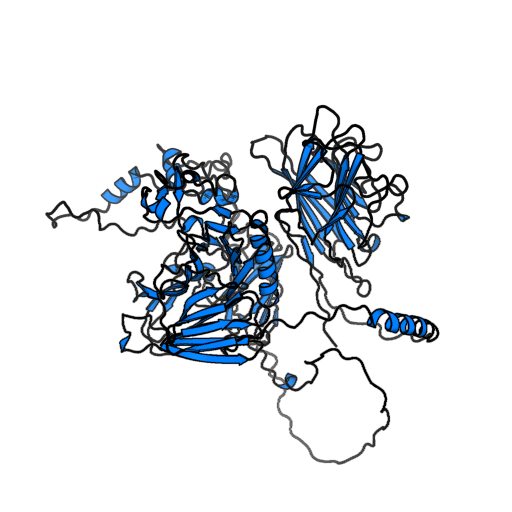.31 197 GLU A N 1
ATOM 1491 C CA . GLU A 1 197 ? 32.440 -2.375 -5.239 1.00 44.31 197 GLU A CA 1
ATOM 1492 C C . GLU A 1 197 ? 32.403 -2.628 -6.748 1.00 44.31 197 GLU A C 1
ATOM 1494 O O . GLU A 1 197 ? 31.967 -3.689 -7.208 1.00 44.31 197 GLU A O 1
ATOM 1499 N N . SER A 1 198 ? 32.875 -1.646 -7.513 1.00 37.59 198 SER A N 1
ATOM 1500 C CA . SER A 1 198 ? 33.055 -1.656 -8.964 1.00 37.59 198 SER A CA 1
ATOM 1501 C C . SER A 1 198 ? 34.146 -2.648 -9.390 1.00 37.59 198 SER A C 1
ATOM 1503 O O . SER A 1 198 ? 35.214 -2.278 -9.875 1.00 37.59 198 SER A O 1
ATOM 1505 N N . LEU A 1 199 ? 33.868 -3.940 -9.224 1.00 45.88 199 LEU A N 1
ATOM 1506 C CA . LEU A 1 199 ? 34.658 -5.014 -9.809 1.00 45.88 199 LEU A CA 1
ATOM 1507 C C . LEU A 1 199 ? 34.395 -5.022 -11.320 1.00 45.88 199 LEU A C 1
ATOM 1509 O O . LEU A 1 199 ? 33.340 -5.432 -11.800 1.00 45.88 199 LEU A O 1
ATOM 1513 N N . LYS A 1 200 ? 35.361 -4.505 -12.082 1.00 41.00 200 LYS A N 1
ATOM 1514 C CA . LYS A 1 200 ? 35.411 -4.660 -13.539 1.00 41.00 200 LYS A CA 1
ATOM 1515 C C . LYS A 1 200 ? 35.561 -6.162 -13.827 1.00 41.00 200 LYS A C 1
ATOM 1517 O O . LYS A 1 200 ? 36.529 -6.746 -13.355 1.00 41.00 200 LYS A O 1
ATOM 1522 N N . ASN A 1 201 ? 34.628 -6.744 -14.589 1.00 47.62 201 ASN A N 1
ATOM 1523 C CA . ASN A 1 201 ? 34.541 -8.162 -15.012 1.00 47.62 201 ASN A CA 1
ATOM 1524 C C . ASN A 1 201 ? 33.644 -9.066 -14.157 1.00 47.62 201 ASN A C 1
ATOM 1526 O O . ASN A 1 201 ? 34.058 -10.136 -13.719 1.00 47.62 201 ASN A O 1
ATOM 1530 N N . VAL A 1 202 ? 32.393 -8.662 -13.960 1.00 54.94 202 VAL A N 1
ATOM 1531 C CA . VAL A 1 202 ? 31.398 -9.502 -13.301 1.00 54.94 202 VAL A CA 1
ATOM 1532 C C . VAL A 1 202 ? 30.263 -9.805 -14.285 1.00 54.94 202 VAL A C 1
ATOM 1534 O O . VAL A 1 202 ? 29.493 -8.916 -14.644 1.00 54.94 202 VAL A O 1
ATOM 1537 N N . SER A 1 203 ? 30.185 -11.053 -14.754 1.00 64.56 203 SER A N 1
ATOM 1538 C CA . SER A 1 203 ? 29.232 -11.489 -15.789 1.00 64.56 203 SER A CA 1
ATOM 1539 C C . SER A 1 203 ? 28.030 -12.224 -15.192 1.00 64.56 203 SER A C 1
ATOM 1541 O O . SER A 1 203 ? 28.149 -12.929 -14.185 1.00 64.56 203 SER A O 1
ATOM 1543 N N . SER A 1 204 ? 26.872 -12.097 -15.842 1.00 79.69 204 SER A N 1
ATOM 1544 C CA . SER A 1 204 ? 25.697 -12.937 -15.583 1.00 79.69 204 SER A CA 1
ATOM 1545 C C . SER A 1 204 ? 25.807 -14.284 -16.308 1.00 79.69 204 SER A C 1
ATOM 1547 O O . SER A 1 204 ? 26.518 -14.416 -17.306 1.00 79.69 204 SER A O 1
ATOM 1549 N N . SER A 1 205 ? 25.092 -15.291 -15.812 1.00 84.62 205 SER A N 1
ATOM 1550 C CA . SER A 1 205 ? 25.021 -16.631 -16.400 1.00 84.62 205 SER A CA 1
ATOM 1551 C C . SER A 1 205 ? 23.567 -16.981 -16.702 1.00 84.62 205 SER A C 1
ATOM 1553 O O . SER A 1 205 ? 22.669 -16.706 -15.907 1.00 84.62 205 SER A O 1
ATOM 1555 N N . SER A 1 206 ? 23.323 -17.589 -17.861 1.00 90.06 206 SER A N 1
ATOM 1556 C CA . SER A 1 206 ? 21.987 -18.000 -18.289 1.00 90.06 206 SER A CA 1
ATOM 1557 C C . SER A 1 206 ? 22.045 -19.376 -18.927 1.00 90.06 206 SER A C 1
ATOM 1559 O O . SER A 1 206 ? 22.882 -19.631 -19.793 1.00 90.06 206 SER A O 1
ATOM 1561 N N . ILE A 1 207 ? 21.142 -20.258 -18.519 1.00 95.12 207 ILE A N 1
ATOM 1562 C CA . ILE A 1 207 ? 21.012 -21.604 -19.067 1.00 95.12 207 ILE A CA 1
ATOM 1563 C C . ILE A 1 207 ? 19.540 -21.953 -19.223 1.00 95.12 207 ILE A C 1
ATOM 1565 O O . ILE A 1 207 ? 18.681 -21.523 -18.460 1.00 95.12 207 ILE A O 1
ATOM 1569 N N . SER A 1 208 ? 19.221 -22.724 -20.258 1.00 92.19 208 SER A N 1
ATOM 1570 C CA . SER A 1 208 ? 17.880 -23.272 -20.416 1.00 92.19 208 SER A CA 1
ATOM 1571 C C . SER A 1 208 ? 17.900 -24.661 -21.024 1.00 92.19 208 SER A C 1
ATOM 1573 O O . SER A 1 208 ? 18.774 -24.979 -21.841 1.00 92.19 208 SER A O 1
ATOM 1575 N N . PHE A 1 209 ? 16.910 -25.456 -20.639 1.00 94.62 209 PHE A N 1
ATOM 1576 C CA . PHE A 1 209 ? 16.729 -26.837 -21.050 1.00 94.62 209 PHE A CA 1
ATOM 1577 C C . PHE A 1 209 ? 15.244 -27.123 -21.300 1.00 94.62 209 PHE A C 1
ATOM 1579 O O . PHE A 1 209 ? 14.373 -26.600 -20.602 1.00 94.62 209 PHE A O 1
ATOM 1586 N N . VAL A 1 210 ? 14.946 -27.903 -22.339 1.00 95.69 210 VAL A N 1
ATOM 1587 C CA . VAL A 1 210 ? 13.573 -28.301 -22.670 1.00 95.69 210 VAL A CA 1
ATOM 1588 C C . VAL A 1 210 ? 13.309 -29.650 -22.012 1.00 95.69 210 VAL A C 1
ATOM 1590 O O . VAL A 1 210 ? 13.906 -30.648 -22.396 1.00 95.69 210 VAL A O 1
ATOM 1593 N N . VAL A 1 211 ? 12.422 -29.669 -21.023 1.00 93.44 211 VAL A N 1
ATOM 1594 C CA . VAL A 1 211 ? 12.034 -30.847 -20.251 1.00 93.44 211 VAL A CA 1
ATOM 1595 C C . VAL A 1 211 ? 10.539 -30.823 -19.960 1.00 93.44 211 VAL A C 1
ATOM 1597 O O . VAL A 1 211 ? 9.995 -29.831 -19.476 1.00 93.44 211 VAL A O 1
ATOM 1600 N N . ASP A 1 212 ? 9.859 -31.931 -20.239 1.00 94.62 212 ASP A N 1
ATOM 1601 C CA . ASP A 1 212 ? 8.481 -32.145 -19.808 1.00 94.62 212 ASP A CA 1
ATOM 1602 C C . ASP A 1 212 ? 8.467 -32.588 -18.345 1.00 94.62 212 ASP A C 1
ATOM 1604 O O . ASP A 1 212 ? 8.793 -33.731 -18.043 1.00 94.62 212 ASP A O 1
ATOM 1608 N N . LEU A 1 213 ? 8.095 -31.714 -17.410 1.00 94.25 213 LEU A N 1
ATOM 1609 C CA . LEU A 1 213 ? 8.182 -32.078 -15.990 1.00 94.25 213 LEU A CA 1
ATOM 1610 C C . LEU A 1 213 ? 7.236 -33.227 -15.604 1.00 94.25 213 LEU A C 1
ATOM 1612 O O . LEU A 1 213 ? 7.490 -33.908 -14.615 1.00 94.25 213 LEU A O 1
ATOM 1616 N N . ARG A 1 214 ? 6.194 -33.502 -16.402 1.00 94.25 214 ARG A N 1
ATOM 1617 C CA . ARG A 1 214 ? 5.261 -34.624 -16.178 1.00 94.25 214 ARG A CA 1
ATOM 1618 C C . ARG A 1 214 ? 5.926 -35.986 -16.356 1.00 94.25 214 ARG A C 1
ATOM 1620 O O . ARG A 1 214 ? 5.452 -36.968 -15.801 1.00 94.25 214 ARG A O 1
ATOM 1627 N N . THR A 1 215 ? 7.002 -36.059 -17.142 1.00 93.69 215 THR A N 1
ATOM 1628 C CA . THR A 1 215 ? 7.730 -37.316 -17.370 1.00 93.69 215 THR A CA 1
ATOM 1629 C C . THR A 1 215 ? 8.757 -37.600 -16.277 1.00 93.69 215 THR A C 1
ATOM 1631 O O . THR A 1 215 ? 9.420 -38.629 -16.331 1.00 93.69 215 THR A O 1
ATOM 1634 N N . VAL A 1 216 ? 8.920 -36.682 -15.318 1.00 95.19 216 VAL A N 1
ATOM 1635 C CA . VAL A 1 216 ? 9.958 -36.737 -14.280 1.00 95.19 216 VAL A CA 1
ATOM 1636 C C . VAL A 1 216 ? 9.347 -36.704 -12.878 1.00 95.19 216 VAL A C 1
ATOM 1638 O O . VAL A 1 216 ? 9.770 -37.455 -12.004 1.00 95.19 216 VAL A O 1
ATOM 1641 N N . LEU A 1 217 ? 8.346 -35.845 -12.660 1.00 96.62 217 LEU A N 1
ATOM 1642 C CA . LEU A 1 217 ? 7.796 -35.521 -11.344 1.00 96.62 217 LEU A CA 1
ATOM 1643 C C . LEU A 1 217 ? 6.309 -35.898 -11.226 1.00 96.62 217 LEU A C 1
ATOM 1645 O O . LEU A 1 217 ? 5.567 -35.790 -12.207 1.00 96.62 217 LEU A O 1
ATOM 1649 N N . PRO A 1 218 ? 5.832 -36.281 -10.026 1.00 95.06 218 PRO A N 1
ATOM 1650 C CA . PRO A 1 218 ? 4.412 -36.543 -9.780 1.00 95.06 218 PRO A CA 1
ATOM 1651 C C . PRO A 1 218 ? 3.564 -35.258 -9.798 1.00 95.06 218 PRO A C 1
ATOM 1653 O O . PRO A 1 218 ? 4.090 -34.146 -9.838 1.00 95.06 218 PRO A O 1
ATOM 1656 N N . GLU A 1 219 ? 2.232 -35.403 -9.747 1.00 92.19 219 GLU A N 1
ATOM 1657 C CA . GLU A 1 219 ? 1.296 -34.262 -9.731 1.00 92.19 219 GLU A CA 1
ATOM 1658 C C . GLU A 1 219 ? 1.552 -33.300 -8.565 1.00 92.19 219 GLU A C 1
ATOM 1660 O O . GLU A 1 219 ? 1.390 -32.092 -8.722 1.00 92.19 219 GLU A O 1
ATOM 1665 N N . TRP A 1 220 ? 1.926 -33.831 -7.400 1.00 91.00 220 TRP A N 1
ATOM 1666 C CA . TRP A 1 220 ? 2.120 -33.076 -6.165 1.00 91.00 220 TRP A CA 1
ATOM 1667 C C . TRP A 1 220 ? 3.583 -33.105 -5.749 1.00 91.00 220 TRP A C 1
ATOM 1669 O O . TRP A 1 220 ? 4.151 -34.168 -5.498 1.00 91.00 220 TRP A O 1
ATOM 1679 N N . VAL A 1 221 ? 4.178 -31.922 -5.660 1.00 94.81 221 VAL A N 1
ATOM 1680 C CA . VAL A 1 221 ? 5.606 -31.736 -5.425 1.00 94.81 221 VAL A CA 1
ATOM 1681 C C . VAL A 1 221 ? 5.869 -30.861 -4.206 1.00 94.81 221 VAL A C 1
ATOM 1683 O O . VAL A 1 221 ? 5.051 -30.020 -3.821 1.00 94.81 221 VAL A O 1
ATOM 1686 N N . SER A 1 222 ? 7.050 -31.048 -3.631 1.00 92.44 222 SER A N 1
ATOM 1687 C CA . SER A 1 222 ? 7.723 -30.094 -2.760 1.00 92.44 222 SER A CA 1
ATOM 1688 C C . SER A 1 222 ? 8.748 -29.315 -3.580 1.00 92.44 222 SER A C 1
ATOM 1690 O O . SER A 1 222 ? 9.426 -29.875 -4.442 1.00 92.44 222 SER A O 1
ATOM 1692 N N . VAL A 1 223 ? 8.879 -28.023 -3.287 1.00 94.50 223 VAL A N 1
ATOM 1693 C CA . VAL A 1 223 ? 9.952 -27.176 -3.824 1.00 94.50 223 VAL A CA 1
ATOM 1694 C C . VAL A 1 223 ? 10.780 -26.638 -2.673 1.00 94.50 223 VAL A C 1
ATOM 1696 O O . VAL A 1 223 ? 10.236 -26.299 -1.616 1.00 94.50 223 VAL A O 1
ATOM 1699 N N . GLY A 1 224 ? 12.088 -26.561 -2.859 1.00 93.69 224 GLY A N 1
ATOM 1700 C CA . GLY A 1 224 ? 12.984 -26.172 -1.784 1.00 93.69 224 GLY A CA 1
ATOM 1701 C C . GLY A 1 224 ? 14.402 -25.919 -2.246 1.00 93.69 224 GLY A C 1
ATOM 1702 O O . GLY A 1 224 ? 14.688 -25.846 -3.440 1.00 93.69 224 GLY A O 1
ATOM 1703 N N . PHE A 1 225 ? 15.277 -25.786 -1.262 1.00 94.88 225 PHE A N 1
ATOM 1704 C CA . PHE A 1 225 ? 16.708 -25.647 -1.449 1.00 94.88 225 PHE A CA 1
ATOM 1705 C C . PHE A 1 225 ? 17.432 -26.752 -0.699 1.00 94.88 225 PHE A C 1
ATOM 1707 O O . PHE A 1 225 ? 17.000 -27.144 0.390 1.00 94.88 225 PHE A O 1
ATOM 1714 N N . SER A 1 226 ? 18.534 -27.227 -1.262 1.00 94.38 226 SER A N 1
ATOM 1715 C CA . SER A 1 226 ? 19.463 -28.126 -0.584 1.00 94.38 226 SER A CA 1
ATOM 1716 C C . SER A 1 226 ? 20.886 -27.595 -0.683 1.00 94.38 226 SER A C 1
ATOM 1718 O O . SER A 1 226 ? 21.203 -26.802 -1.568 1.00 94.38 226 SER A O 1
ATOM 1720 N N . GLY A 1 227 ? 21.737 -27.993 0.249 1.00 90.62 227 GLY A N 1
ATOM 1721 C CA . GLY A 1 227 ? 23.156 -27.675 0.199 1.00 90.62 227 GLY A CA 1
ATOM 1722 C C . GLY A 1 227 ? 23.952 -28.694 0.988 1.00 90.62 227 GLY A C 1
ATOM 1723 O O . GLY A 1 227 ? 23.426 -29.301 1.926 1.00 90.62 227 GLY A O 1
ATOM 1724 N N . ALA A 1 228 ? 25.209 -28.876 0.596 1.00 88.00 228 ALA A N 1
ATOM 1725 C CA . ALA A 1 228 ? 26.104 -29.815 1.247 1.00 88.00 228 ALA A CA 1
ATOM 1726 C C . ALA A 1 228 ? 27.567 -29.353 1.224 1.00 88.00 228 ALA A C 1
ATOM 1728 O O . ALA A 1 228 ? 27.988 -28.593 0.349 1.00 88.00 228 ALA A O 1
ATOM 1729 N N . THR A 1 229 ? 28.336 -29.835 2.198 1.00 83.69 229 THR A N 1
ATOM 1730 C CA . THR A 1 229 ? 29.793 -29.681 2.292 1.00 83.69 229 THR A CA 1
ATOM 1731 C C . THR A 1 229 ? 30.483 -31.040 2.229 1.00 83.69 229 THR A C 1
ATOM 1733 O O . THR A 1 229 ? 29.973 -32.043 2.741 1.00 83.69 229 THR A O 1
ATOM 1736 N N . GLY A 1 230 ? 31.656 -31.079 1.603 1.00 77.00 230 GLY A N 1
ATOM 1737 C CA . GLY A 1 230 ? 32.511 -32.258 1.509 1.00 77.00 230 GLY A CA 1
ATOM 1738 C C . GLY A 1 230 ? 33.434 -32.446 2.718 1.00 77.00 230 GLY A C 1
ATOM 1739 O O . GLY A 1 230 ? 33.356 -31.742 3.722 1.00 77.00 230 GLY A O 1
ATOM 1740 N N . HIS A 1 231 ? 34.336 -33.427 2.628 1.00 69.00 231 HIS A N 1
ATOM 1741 C CA . HIS A 1 231 ? 35.259 -33.791 3.716 1.00 69.00 231 HIS A CA 1
ATOM 1742 C C . HIS A 1 231 ? 36.432 -32.802 3.889 1.00 69.00 231 HIS A C 1
ATOM 1744 O O . HIS A 1 231 ? 36.979 -32.670 4.982 1.00 69.00 231 HIS A O 1
ATOM 1750 N N . LEU A 1 232 ? 36.863 -32.133 2.818 1.00 56.38 232 LEU A N 1
ATOM 1751 C CA . LEU A 1 232 ? 38.030 -31.230 2.808 1.00 56.38 232 LEU A CA 1
ATOM 1752 C C . LEU A 1 232 ? 37.652 -29.789 2.447 1.00 56.38 232 LEU A C 1
ATOM 1754 O O . LEU A 1 232 ? 38.512 -28.995 2.076 1.00 56.38 232 LEU A O 1
ATOM 1758 N N . VAL A 1 233 ? 36.355 -29.494 2.461 1.00 54.97 233 VAL A N 1
ATOM 1759 C CA . VAL A 1 233 ? 35.784 -28.398 1.699 1.00 54.97 233 VAL A CA 1
ATOM 1760 C C . VAL A 1 233 ? 34.687 -27.747 2.528 1.00 54.97 233 VAL A C 1
ATOM 1762 O O . VAL A 1 233 ? 33.726 -28.403 2.924 1.00 54.97 233 VAL A O 1
ATOM 1765 N N . GLU A 1 234 ? 34.846 -26.461 2.822 1.00 53.12 234 GLU A N 1
ATOM 1766 C CA . GLU A 1 234 ? 33.985 -25.763 3.765 1.00 53.12 234 GLU A CA 1
ATOM 1767 C C . GLU A 1 234 ? 33.349 -24.516 3.119 1.00 53.12 234 GLU A C 1
ATOM 1769 O O . GLU A 1 234 ? 34.039 -23.613 2.633 1.00 53.12 234 GLU A O 1
ATOM 1774 N N . MET A 1 235 ? 32.010 -24.459 3.124 1.00 51.78 235 MET A N 1
ATOM 1775 C CA . MET A 1 235 ? 31.226 -23.314 2.652 1.00 51.78 235 MET A CA 1
ATOM 1776 C C . MET A 1 235 ? 30.129 -22.933 3.641 1.00 51.78 235 MET A C 1
ATOM 1778 O O . MET A 1 235 ? 29.284 -23.751 4.008 1.00 51.78 235 MET A O 1
ATOM 1782 N N . LYS A 1 236 ? 30.078 -21.656 4.025 1.00 48.25 236 LYS A N 1
ATOM 1783 C CA . LYS A 1 236 ? 28.946 -21.083 4.758 1.00 48.25 236 LYS A CA 1
ATOM 1784 C C . LYS A 1 236 ? 27.931 -20.524 3.769 1.00 48.25 236 LYS A C 1
ATOM 1786 O O . LYS A 1 236 ? 28.214 -19.565 3.047 1.00 48.25 236 LYS A O 1
ATOM 1791 N N . LEU A 1 237 ? 26.733 -21.103 3.789 1.00 50.78 237 LEU A N 1
ATOM 1792 C CA . LEU A 1 237 ? 25.616 -20.661 2.970 1.00 50.78 237 LEU A CA 1
ATOM 1793 C C . LEU A 1 237 ? 24.682 -19.760 3.786 1.00 50.78 237 LEU A C 1
ATOM 1795 O O . LEU A 1 237 ? 24.032 -20.214 4.726 1.00 50.78 237 LEU A O 1
ATOM 1799 N N . ALA A 1 238 ? 24.609 -18.478 3.428 1.00 44.06 238 ALA A N 1
ATOM 1800 C CA . ALA A 1 238 ? 23.646 -17.543 4.007 1.00 44.06 238 ALA A CA 1
ATOM 1801 C C . ALA A 1 238 ? 22.639 -17.119 2.935 1.00 44.06 238 ALA A C 1
ATOM 1803 O O . ALA A 1 238 ? 22.999 -16.548 1.907 1.00 44.06 238 ALA A O 1
ATOM 1804 N N . TYR A 1 239 ? 21.367 -17.413 3.173 1.00 50.06 239 TYR A N 1
ATOM 1805 C CA . TYR A 1 239 ? 20.300 -17.237 2.194 1.00 50.06 239 TYR A CA 1
ATOM 1806 C C . TYR A 1 239 ? 19.352 -16.087 2.561 1.00 50.06 239 TYR A C 1
ATOM 1808 O O . TYR A 1 239 ? 18.924 -15.982 3.710 1.00 50.06 239 TYR A O 1
ATOM 1816 N N . GLN A 1 240 ? 18.945 -15.274 1.580 1.00 34.94 240 GLN A N 1
ATOM 1817 C CA . GLN A 1 240 ? 17.830 -14.323 1.702 1.00 34.94 240 GLN A CA 1
ATOM 1818 C C . GLN A 1 240 ? 16.850 -14.532 0.531 1.00 34.94 240 GLN A C 1
ATOM 1820 O O . GLN A 1 240 ? 17.219 -14.358 -0.632 1.00 34.94 240 GLN A O 1
ATOM 1825 N N . LEU A 1 241 ? 15.578 -14.865 0.798 1.00 36.00 241 LEU A N 1
ATOM 1826 C CA . LEU A 1 241 ? 14.564 -14.910 -0.265 1.00 36.00 241 LEU A CA 1
ATOM 1827 C C . LEU A 1 241 ? 14.130 -13.466 -0.540 1.00 36.00 241 LEU A C 1
ATOM 1829 O O . LEU A 1 241 ? 13.551 -12.801 0.315 1.00 36.00 241 LEU A O 1
ATOM 1833 N N . ARG A 1 242 ? 14.372 -12.965 -1.750 1.00 29.22 242 ARG A N 1
ATOM 1834 C CA . ARG A 1 242 ? 13.703 -11.759 -2.243 1.00 29.22 242 ARG A CA 1
ATOM 1835 C C . ARG A 1 242 ? 12.941 -12.105 -3.519 1.00 29.22 242 ARG A C 1
ATOM 1837 O O . ARG A 1 242 ? 13.542 -12.219 -4.577 1.00 29.22 242 ARG A O 1
ATOM 1844 N N . LYS A 1 243 ? 11.609 -12.129 -3.378 1.00 28.75 243 LYS A N 1
ATOM 1845 C CA . LYS A 1 243 ? 10.562 -12.086 -4.417 1.00 28.75 243 LYS A CA 1
ATOM 1846 C C . LYS A 1 243 ? 10.218 -13.404 -5.150 1.00 28.75 243 LYS A C 1
ATOM 1848 O O . LYS A 1 243 ? 11.031 -13.998 -5.827 1.00 28.75 243 LYS A O 1
ATOM 1853 N N . ARG A 1 244 ? 8.906 -13.698 -5.119 1.00 31.31 244 ARG A N 1
ATOM 1854 C CA . ARG A 1 244 ? 8.037 -14.358 -6.126 1.00 31.31 244 ARG A CA 1
ATOM 1855 C C . ARG A 1 244 ? 8.408 -15.797 -6.550 1.00 31.31 244 ARG A C 1
ATOM 1857 O O . ARG A 1 244 ? 9.134 -15.954 -7.519 1.00 31.31 244 ARG A O 1
ATOM 1864 N N . LEU A 1 245 ? 7.772 -16.812 -5.931 1.00 29.83 245 LEU A N 1
ATOM 1865 C CA . LEU A 1 245 ? 7.362 -18.043 -6.637 1.00 29.83 245 LEU A CA 1
ATOM 1866 C C . LEU A 1 245 ? 5.929 -17.859 -7.175 1.00 29.83 245 LEU A C 1
ATOM 1868 O O . LEU A 1 245 ? 5.000 -17.716 -6.382 1.00 29.83 245 LEU A O 1
ATOM 1872 N N . PHE A 1 246 ? 5.734 -17.856 -8.494 1.00 29.73 246 PHE A N 1
ATOM 1873 C CA . PHE A 1 246 ? 4.407 -17.959 -9.117 1.00 29.73 246 PHE A CA 1
ATOM 1874 C C . PHE A 1 246 ? 4.195 -19.383 -9.609 1.00 29.73 246 PHE A C 1
ATOM 1876 O O . PHE A 1 246 ? 5.071 -19.870 -10.299 1.00 29.73 246 PHE A O 1
ATOM 1883 N N . ILE A 1 247 ? 3.055 -20.017 -9.334 1.00 32.75 247 ILE A N 1
ATOM 1884 C CA . ILE A 1 247 ? 2.593 -21.208 -10.068 1.00 32.75 247 ILE A CA 1
ATOM 1885 C C . ILE A 1 247 ? 1.303 -20.818 -10.799 1.00 32.75 247 ILE A C 1
ATOM 1887 O O . ILE A 1 247 ? 0.291 -20.565 -10.148 1.00 32.75 247 ILE A O 1
ATOM 1891 N N . HIS A 1 248 ? 1.346 -20.685 -12.129 1.00 32.47 248 HIS A N 1
ATOM 1892 C CA . HIS A 1 248 ? 0.188 -20.358 -12.975 1.00 32.47 248 HIS A CA 1
ATOM 1893 C C . HIS A 1 248 ? -0.276 -21.604 -13.744 1.00 32.47 248 HIS A C 1
ATOM 1895 O O . HIS A 1 248 ? 0.474 -22.156 -14.552 1.00 32.47 248 HIS A O 1
ATOM 1901 N N . CYS A 1 249 ? -1.527 -22.016 -13.517 1.00 30.22 249 CYS A N 1
ATOM 1902 C CA . CYS A 1 249 ? -2.228 -23.027 -14.312 1.00 30.22 249 CYS A CA 1
ATOM 1903 C C . CYS A 1 249 ? -3.124 -22.324 -15.341 1.00 30.22 249 CYS A C 1
ATOM 1905 O O . CYS A 1 249 ? -4.042 -21.597 -14.958 1.00 30.22 249 CYS A O 1
ATOM 1907 N N . TRP A 1 250 ? -2.874 -22.538 -16.633 1.00 31.11 250 TRP A N 1
ATOM 1908 C CA . TRP A 1 250 ? -3.726 -22.048 -17.718 1.00 31.11 250 TRP A CA 1
ATOM 1909 C C . TRP A 1 250 ? -4.637 -23.173 -18.216 1.00 31.11 250 TRP A C 1
ATOM 1911 O O . TRP A 1 250 ? -4.182 -24.026 -18.968 1.00 31.11 250 TRP A O 1
ATOM 1921 N N . PHE A 1 251 ? -5.925 -23.130 -17.868 1.00 32.31 251 PHE A N 1
ATOM 1922 C CA . PHE A 1 251 ? -6.940 -23.993 -18.478 1.00 32.31 251 PHE A CA 1
ATOM 1923 C C . PHE A 1 251 ? -7.508 -23.279 -19.716 1.00 32.31 251 PHE A C 1
ATOM 1925 O O . PHE A 1 251 ? -8.196 -22.263 -19.582 1.00 32.31 251 PHE A O 1
ATOM 1932 N N . ARG A 1 252 ? -7.247 -23.786 -20.929 1.00 29.30 252 ARG A N 1
ATOM 1933 C CA . ARG A 1 252 ? -8.015 -23.411 -22.132 1.00 29.30 252 ARG A CA 1
ATOM 1934 C C . ARG A 1 252 ? -8.762 -24.619 -22.687 1.00 29.30 252 ARG A C 1
ATOM 1936 O O . ARG A 1 252 ? -8.200 -25.682 -22.910 1.00 29.30 252 ARG A O 1
ATOM 1943 N N . VAL A 1 253 ? -10.052 -24.389 -22.903 1.00 29.00 253 VAL A N 1
ATOM 1944 C CA . VAL A 1 253 ? -11.065 -25.311 -23.416 1.00 29.00 253 VAL A CA 1
ATOM 1945 C C . VAL A 1 253 ? -10.828 -25.615 -24.896 1.00 29.00 253 VAL A C 1
ATOM 1947 O O . VAL A 1 253 ? -10.767 -24.698 -25.710 1.00 29.00 253 VAL A O 1
ATOM 1950 N N . ALA A 1 254 ? -10.822 -26.901 -25.244 1.00 28.41 254 ALA A N 1
ATOM 1951 C CA . ALA A 1 254 ? -11.295 -27.394 -26.532 1.00 28.41 254 ALA A CA 1
ATOM 1952 C C . ALA A 1 254 ? -12.180 -28.621 -26.266 1.00 28.41 254 ALA A C 1
ATOM 1954 O O . ALA A 1 254 ? -11.711 -29.672 -25.836 1.00 28.41 254 ALA A O 1
ATOM 1955 N N . LEU A 1 255 ? -13.488 -28.444 -26.444 1.00 28.28 255 LEU A N 1
ATOM 1956 C CA . LEU A 1 255 ? -14.490 -29.501 -26.391 1.00 28.28 255 LEU A CA 1
ATOM 1957 C C . LEU A 1 255 ? -14.626 -30.089 -27.799 1.00 28.28 255 LEU A C 1
ATOM 1959 O O . LEU A 1 255 ? -14.995 -29.345 -28.700 1.00 28.28 255 LEU A O 1
ATOM 1963 N N . GLN A 1 256 ? -14.379 -31.389 -27.970 1.00 28.33 256 GLN A N 1
ATOM 1964 C CA . GLN A 1 256 ? -15.279 -32.349 -28.634 1.00 28.33 256 GLN A CA 1
ATOM 1965 C C . GLN A 1 256 ? -14.559 -33.676 -28.919 1.00 28.33 256 GLN A C 1
ATOM 1967 O O . GLN A 1 256 ? -13.398 -33.691 -29.308 1.00 28.33 256 GLN A O 1
ATOM 1972 N N . LEU A 1 257 ? -15.337 -34.758 -28.787 1.00 30.11 257 LEU A N 1
ATOM 1973 C CA . LEU A 1 257 ? -15.045 -36.167 -29.089 1.00 30.11 257 LEU A CA 1
ATOM 1974 C C . LEU A 1 257 ? -14.349 -36.957 -27.970 1.00 30.11 257 LEU A C 1
ATOM 1976 O O . LEU A 1 257 ? -13.133 -37.050 -27.898 1.00 30.11 257 LEU A O 1
ATOM 1980 N N . ILE A 1 258 ? -15.167 -37.580 -27.116 1.00 28.23 258 ILE A N 1
ATOM 1981 C CA . ILE A 1 258 ? -15.319 -39.045 -26.966 1.00 28.23 258 ILE A CA 1
ATOM 1982 C C . ILE A 1 258 ? -16.132 -39.258 -25.676 1.00 28.23 258 ILE A C 1
ATOM 1984 O O . ILE A 1 258 ? -15.621 -39.472 -24.583 1.00 28.23 258 ILE A O 1
ATOM 1988 N N . LEU A 1 259 ? -17.452 -39.126 -25.810 1.00 31.23 259 LEU A N 1
ATOM 1989 C CA . LEU A 1 259 ? -18.396 -39.907 -25.020 1.00 31.23 259 LEU A CA 1
ATOM 1990 C C . LEU A 1 259 ? -18.801 -41.036 -25.951 1.00 31.23 259 LEU A C 1
ATOM 1992 O O . LEU A 1 259 ? -19.616 -40.807 -26.835 1.00 31.23 259 LEU A O 1
ATOM 1996 N N . LEU A 1 260 ? -18.128 -42.174 -25.816 1.00 33.12 260 LEU A N 1
ATOM 1997 C CA . LEU A 1 260 ? -18.537 -43.530 -26.192 1.00 33.12 260 LEU A CA 1
ATOM 1998 C C . LEU A 1 260 ? -17.316 -44.427 -25.945 1.00 33.12 260 LEU A C 1
ATOM 2000 O O . LEU A 1 260 ? -16.214 -44.067 -26.344 1.00 33.12 260 LEU A O 1
ATOM 2004 N N . PHE A 1 261 ? -17.555 -45.575 -25.308 1.00 27.53 261 PHE A N 1
ATOM 2005 C CA . PHE A 1 261 ? -16.610 -46.584 -24.797 1.00 27.53 261 PHE A CA 1
ATOM 2006 C C . PHE A 1 261 ? -15.983 -46.235 -23.437 1.00 27.53 261 PHE A C 1
ATOM 2008 O O . PHE A 1 261 ? -15.291 -45.238 -23.322 1.00 27.53 261 PHE A O 1
ATOM 2015 N N . LEU A 1 262 ? -16.117 -46.962 -22.328 1.00 30.33 262 LEU A N 1
ATOM 2016 C CA . LEU A 1 262 ? -16.736 -48.219 -21.868 1.00 30.33 262 LEU A CA 1
ATOM 2017 C C . LEU A 1 262 ? -16.792 -48.019 -20.323 1.00 30.33 262 LEU A C 1
ATOM 2019 O O . LEU A 1 262 ? -15.893 -47.402 -19.765 1.00 30.33 262 LEU A O 1
ATOM 2023 N N . GLY A 1 263 ? -17.789 -48.402 -19.529 1.00 30.70 263 GLY A N 1
ATOM 2024 C CA . GLY A 1 263 ? -18.643 -49.570 -19.644 1.00 30.70 263 GLY A CA 1
ATOM 2025 C C . GLY A 1 263 ? -17.920 -50.842 -19.190 1.00 30.70 263 GLY A C 1
ATOM 2026 O O . GLY A 1 263 ? -17.616 -51.650 -20.056 1.00 30.70 263 GLY A O 1
ATOM 2027 N N . ALA A 1 264 ? -17.674 -50.999 -17.875 1.00 30.80 264 ALA A N 1
ATOM 2028 C CA . ALA A 1 264 ? -17.781 -52.248 -17.084 1.00 30.80 264 ALA A CA 1
ATOM 2029 C C . ALA A 1 264 ? -16.617 -52.574 -16.111 1.00 30.80 264 ALA A C 1
ATOM 2031 O O . ALA A 1 264 ? -15.445 -52.407 -16.430 1.00 30.80 264 ALA A O 1
ATOM 2032 N N . CYS A 1 265 ? -17.039 -53.170 -14.981 1.00 27.00 265 CYS A N 1
ATOM 2033 C CA . CYS A 1 265 ? -16.327 -54.002 -13.991 1.00 27.00 265 CYS A CA 1
ATOM 2034 C C . CYS A 1 265 ? -15.504 -53.287 -12.897 1.00 27.00 265 CYS A C 1
ATOM 2036 O O . CYS A 1 265 ? -14.679 -52.436 -13.188 1.00 27.00 265 CYS A O 1
ATOM 2038 N N . SER A 1 266 ? -15.634 -53.601 -11.601 1.00 34.69 266 SER A N 1
ATOM 2039 C CA . SER A 1 266 ? -16.445 -54.607 -10.886 1.00 34.69 266 SER A CA 1
ATOM 2040 C C . SER A 1 266 ? -16.558 -54.235 -9.396 1.00 34.69 266 SER A C 1
ATOM 2042 O O . SER A 1 266 ? -15.591 -53.769 -8.796 1.00 34.69 266 SER A O 1
ATOM 2044 N N . GLU A 1 267 ? -17.720 -54.491 -8.791 1.00 37.47 267 GLU A N 1
ATOM 2045 C CA . GLU A 1 267 ? -18.123 -54.136 -7.415 1.00 37.47 267 GLU A CA 1
ATOM 2046 C C . GLU A 1 267 ? -17.441 -54.918 -6.264 1.00 37.47 267 GLU A C 1
ATOM 2048 O O . GLU A 1 267 ? -17.808 -54.760 -5.099 1.00 37.47 267 GLU A O 1
ATOM 2053 N N . GLU A 1 268 ? -16.426 -55.739 -6.517 1.00 37.84 268 GLU A N 1
ATOM 2054 C CA . GLU A 1 268 ? -15.936 -56.694 -5.507 1.00 37.84 268 GLU A CA 1
ATOM 2055 C C . GLU A 1 268 ? -14.813 -56.178 -4.588 1.00 37.84 268 GLU A C 1
ATOM 2057 O O . GLU A 1 268 ? -14.531 -56.782 -3.555 1.00 37.84 268 GLU A O 1
ATOM 2062 N N . ILE A 1 269 ? -14.221 -55.014 -4.878 1.00 40.72 269 ILE A N 1
ATOM 2063 C CA . ILE A 1 269 ? -13.132 -54.438 -4.057 1.00 40.72 269 ILE A CA 1
ATOM 2064 C C . ILE A 1 269 ? -13.671 -53.534 -2.925 1.00 40.72 269 ILE A C 1
ATOM 2066 O O . ILE A 1 269 ? -13.015 -53.336 -1.901 1.00 40.72 269 ILE A O 1
ATOM 2070 N N . LEU A 1 270 ? -14.908 -53.036 -3.041 1.00 39.06 270 LEU A N 1
ATOM 2071 C CA . LEU A 1 270 ? -15.477 -52.059 -2.099 1.00 39.06 270 LEU A CA 1
ATOM 2072 C C . LEU A 1 270 ? -16.074 -52.670 -0.819 1.00 39.06 270 LEU A C 1
ATOM 2074 O O . LEU A 1 270 ? -16.250 -51.952 0.166 1.00 39.06 270 LEU A O 1
ATOM 2078 N N . ARG A 1 271 ? -16.338 -53.984 -0.768 1.00 36.50 271 ARG A N 1
ATOM 2079 C CA . ARG A 1 271 ? -16.916 -54.618 0.437 1.00 36.50 271 ARG A CA 1
ATOM 2080 C C . ARG A 1 271 ? -15.892 -54.928 1.530 1.00 36.50 271 ARG A C 1
ATOM 2082 O O . ARG A 1 271 ? -16.237 -54.838 2.706 1.00 36.50 271 ARG A O 1
ATOM 2089 N N . ASN A 1 272 ? -14.630 -55.184 1.181 1.00 35.31 272 ASN A N 1
ATOM 2090 C CA . ASN A 1 272 ? -13.604 -55.542 2.171 1.00 35.31 272 ASN A CA 1
ATOM 2091 C C . ASN A 1 272 ? -12.949 -54.328 2.858 1.00 35.31 272 ASN A C 1
ATOM 2093 O O . ASN A 1 272 ? -12.457 -54.453 3.978 1.00 35.31 272 ASN A O 1
ATOM 2097 N N . TYR A 1 273 ? -13.031 -53.128 2.272 1.00 37.91 273 TYR A N 1
ATOM 2098 C CA . TYR A 1 273 ? -12.593 -51.887 2.934 1.00 37.91 273 TYR A CA 1
ATOM 2099 C C . TYR A 1 273 ? -13.613 -51.345 3.952 1.00 37.91 273 TYR A C 1
ATOM 2101 O O . TYR A 1 273 ? -13.236 -50.687 4.923 1.00 37.91 273 TYR A O 1
ATOM 2109 N N . ALA A 1 274 ? -14.901 -51.659 3.785 1.00 38.41 274 ALA A N 1
ATOM 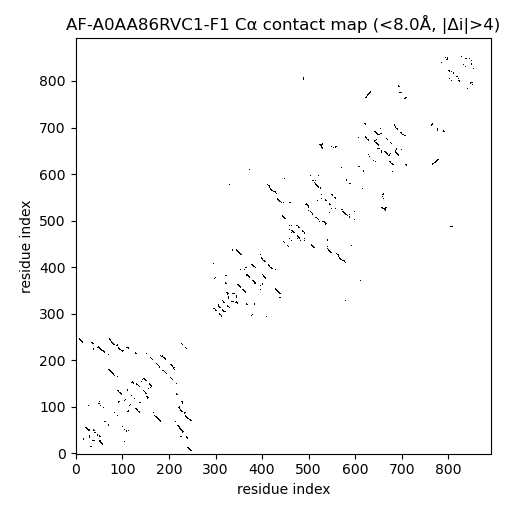2110 C CA . ALA A 1 274 ? -15.976 -51.128 4.625 1.00 38.41 274 ALA A CA 1
ATOM 2111 C C . ALA A 1 274 ? -16.074 -51.776 6.023 1.00 38.41 274 ALA A C 1
ATOM 2113 O O . ALA A 1 274 ? -16.743 -51.226 6.901 1.00 38.41 274 ALA A O 1
ATOM 2114 N N . PHE A 1 275 ? -15.397 -52.907 6.262 1.00 35.06 275 PHE A N 1
ATOM 2115 C CA . PHE A 1 275 ? -15.420 -53.594 7.562 1.00 35.06 275 PHE A CA 1
ATOM 2116 C C . PHE A 1 275 ? -14.255 -53.186 8.485 1.00 35.06 275 PHE A C 1
ATOM 2118 O O . PHE A 1 275 ? -14.437 -53.091 9.697 1.00 35.06 275 PHE A O 1
ATOM 2125 N N . SER A 1 276 ? -13.090 -52.831 7.927 1.00 36.62 276 SER A N 1
ATOM 2126 C CA . SER A 1 276 ? -11.924 -52.365 8.704 1.00 36.62 276 SER A CA 1
ATOM 2127 C C . SER A 1 276 ? -12.103 -50.937 9.260 1.00 36.62 276 SER A C 1
ATOM 2129 O O . SER A 1 276 ? -11.659 -50.615 10.365 1.00 36.62 276 SER A O 1
ATOM 2131 N N . LEU A 1 277 ? -12.851 -50.087 8.544 1.00 37.81 277 LEU A N 1
ATOM 2132 C CA . LEU A 1 277 ? -13.097 -48.687 8.921 1.00 37.81 277 LEU A CA 1
ATOM 2133 C C . LEU A 1 277 ? -14.152 -48.494 10.025 1.00 37.81 277 LEU A C 1
ATOM 2135 O O . LEU A 1 277 ? -14.131 -47.467 10.701 1.00 37.81 277 LEU A O 1
ATOM 2139 N N . LYS A 1 278 ? -15.038 -49.471 10.267 1.00 39.41 278 LYS A N 1
ATOM 2140 C CA . LYS A 1 278 ? -16.053 -49.374 11.336 1.00 39.41 278 LYS A CA 1
ATOM 2141 C C . LYS A 1 278 ? -15.533 -49.760 12.724 1.00 39.41 278 LYS A C 1
ATOM 2143 O O . LYS A 1 278 ? -16.107 -49.317 13.713 1.00 39.41 278 LYS A O 1
ATOM 2148 N N . LEU A 1 279 ? -14.436 -50.517 12.816 1.00 38.69 279 LEU A N 1
ATOM 2149 C CA . LEU A 1 279 ? -13.831 -50.869 14.108 1.00 38.69 279 LEU A CA 1
ATOM 2150 C C . LEU A 1 279 ? -12.849 -49.790 14.609 1.00 38.69 279 LEU A C 1
ATOM 2152 O O . LEU A 1 279 ? -12.744 -49.565 15.811 1.00 38.69 279 LEU A O 1
ATOM 2156 N N . HIS A 1 280 ? -12.202 -49.049 13.699 1.00 40.12 280 HIS A N 1
ATOM 2157 C CA . HIS A 1 280 ? -11.299 -47.944 14.054 1.00 40.12 280 HIS A CA 1
ATOM 2158 C C . HIS A 1 280 ? -12.024 -46.645 14.455 1.00 40.12 280 HIS A C 1
ATOM 2160 O O . HIS A 1 280 ? -11.476 -45.865 15.234 1.00 40.12 280 HIS A O 1
ATOM 2166 N N . SER A 1 281 ? -13.262 -46.405 13.996 1.00 36.12 281 SER A N 1
ATOM 2167 C CA . SER A 1 281 ? -14.001 -45.184 14.369 1.00 36.12 281 SER A CA 1
ATOM 2168 C C . SER A 1 281 ? -14.605 -45.234 15.779 1.00 36.12 281 SER A C 1
ATOM 2170 O O . SER A 1 281 ? -14.888 -44.183 16.346 1.00 36.12 281 SER A O 1
ATOM 2172 N N . ALA A 1 282 ? -14.787 -46.426 16.358 1.00 37.62 282 ALA A N 1
ATOM 2173 C CA . ALA A 1 282 ? -15.387 -46.599 17.685 1.00 37.62 282 ALA A CA 1
ATOM 2174 C C . ALA A 1 282 ? -14.377 -46.468 18.845 1.00 37.62 282 ALA A C 1
ATOM 2176 O O . ALA A 1 282 ? -14.777 -46.242 19.983 1.00 37.62 282 ALA A O 1
ATOM 2177 N N . ILE A 1 283 ? -13.071 -46.579 18.570 1.00 44.19 283 ILE A N 1
ATOM 2178 C CA . ILE A 1 283 ? -12.011 -46.475 19.591 1.00 44.19 283 ILE A CA 1
ATOM 2179 C C . ILE A 1 283 ? -11.427 -45.048 19.653 1.00 44.19 283 ILE A C 1
ATOM 2181 O O . ILE A 1 283 ? -11.044 -44.584 20.724 1.00 44.19 283 ILE A O 1
ATOM 2185 N N . ILE A 1 284 ? -11.439 -44.296 18.544 1.00 41.66 284 ILE A N 1
ATOM 2186 C CA . ILE A 1 284 ? -10.895 -42.922 18.483 1.00 41.66 284 ILE A CA 1
ATOM 2187 C C . ILE A 1 284 ? -11.867 -41.866 19.058 1.00 41.66 284 ILE A C 1
ATOM 2189 O O . ILE A 1 284 ? -11.436 -40.793 19.482 1.00 41.66 284 ILE A O 1
ATOM 2193 N N . SER A 1 285 ? -13.168 -42.156 19.174 1.00 38.19 285 SER A N 1
ATOM 2194 C CA . SER A 1 285 ? -14.160 -41.194 19.687 1.00 38.19 285 SER A CA 1
ATOM 2195 C C . SER A 1 285 ? -14.069 -40.913 21.194 1.00 38.19 285 SER A C 1
ATOM 2197 O O . SER A 1 285 ? -14.597 -39.900 21.644 1.00 38.19 285 SER A O 1
ATOM 2199 N N . ASN A 1 286 ? -13.381 -41.757 21.975 1.00 39.72 286 ASN A N 1
ATOM 2200 C CA . ASN A 1 286 ? -13.259 -41.598 23.434 1.00 39.72 286 ASN A CA 1
ATOM 2201 C C . ASN A 1 286 ? -11.968 -40.891 23.894 1.00 39.72 286 ASN A C 1
ATOM 2203 O O . ASN A 1 286 ? -11.770 -40.719 25.095 1.00 39.72 286 ASN A O 1
ATOM 2207 N N . LEU A 1 287 ? -11.109 -40.448 22.966 1.00 44.56 287 LEU A N 1
ATOM 2208 C CA . LEU A 1 287 ? -9.861 -39.725 23.270 1.00 44.56 287 LEU A CA 1
ATOM 2209 C C . LEU A 1 287 ? -9.723 -38.380 22.531 1.00 44.56 287 LEU A C 1
ATOM 2211 O O . LEU A 1 287 ? -8.695 -37.715 22.654 1.00 44.56 287 LEU A O 1
ATOM 2215 N N . ALA A 1 288 ? -10.745 -37.942 21.788 1.00 40.62 288 ALA A N 1
ATOM 2216 C CA . ALA A 1 288 ? -10.722 -36.640 21.130 1.00 40.62 288 ALA A CA 1
ATOM 2217 C C . ALA A 1 288 ? -10.884 -35.509 22.172 1.00 40.62 288 ALA A C 1
ATOM 2219 O O . ALA A 1 288 ? -11.887 -35.490 22.895 1.00 40.62 288 ALA A O 1
ATOM 2220 N N . PRO A 1 289 ? -9.939 -34.552 22.277 1.00 45.50 289 PRO A N 1
ATOM 2221 C CA . PRO A 1 289 ? -10.133 -33.378 23.120 1.00 45.50 289 PRO A CA 1
ATOM 2222 C C . PRO A 1 289 ? -11.404 -32.642 22.682 1.00 45.50 289 PRO A C 1
ATOM 2224 O O . PRO A 1 289 ? -11.660 -32.491 21.485 1.00 45.50 289 PRO A O 1
ATOM 2227 N N . ARG A 1 290 ? -12.218 -32.198 23.652 1.00 48.72 290 ARG A N 1
ATOM 2228 C CA . ARG A 1 290 ? -13.429 -31.411 23.366 1.00 48.72 290 ARG A CA 1
ATOM 2229 C C . ARG A 1 290 ? -13.060 -30.240 22.444 1.00 48.72 290 ARG A C 1
ATOM 2231 O O . ARG A 1 290 ? -12.046 -29.588 22.708 1.00 48.72 290 ARG A O 1
ATOM 2238 N N . PRO A 1 291 ? -13.864 -29.943 21.406 1.00 55.41 291 PRO A N 1
ATOM 2239 C CA . PRO A 1 291 ? -13.620 -28.779 20.570 1.00 55.41 291 PRO A CA 1
ATOM 2240 C C . PRO A 1 291 ? -13.567 -27.527 21.459 1.00 55.41 291 PRO A C 1
ATOM 2242 O O . PRO A 1 291 ? -14.371 -27.413 22.393 1.00 55.41 291 PRO A O 1
ATOM 2245 N N . PRO A 1 292 ? -12.610 -26.611 21.222 1.00 64.44 292 PRO A N 1
ATOM 2246 C CA . PRO A 1 292 ? -12.504 -25.396 22.012 1.00 64.44 292 PRO A CA 1
ATOM 2247 C C . PRO A 1 292 ? -13.828 -24.619 21.952 1.00 64.44 292 PRO A C 1
ATOM 2249 O O . PRO A 1 292 ? -14.505 -24.642 20.917 1.00 64.44 292 PRO A O 1
ATOM 2252 N N . PRO A 1 293 ? -14.224 -23.939 23.044 1.00 73.75 293 PRO A N 1
ATOM 2253 C CA . PRO A 1 293 ? -15.436 -23.134 23.044 1.00 73.75 293 PRO A CA 1
ATOM 2254 C C . PRO A 1 293 ? -15.370 -22.086 21.922 1.00 73.75 293 PRO A C 1
ATOM 2256 O O . PRO A 1 293 ? -14.286 -21.571 21.626 1.00 73.75 293 PRO A O 1
ATOM 2259 N N . PRO A 1 294 ? -16.508 -21.755 21.288 1.00 78.94 294 PRO A N 1
ATOM 2260 C CA . PRO A 1 294 ? -16.523 -20.766 20.223 1.00 78.94 294 PRO A CA 1
ATOM 2261 C C . PRO A 1 294 ? -16.035 -19.411 20.761 1.00 78.94 294 PRO A C 1
ATOM 2263 O O . PRO A 1 294 ? -16.290 -19.099 21.931 1.00 78.94 294 PRO A O 1
ATOM 2266 N N . PRO A 1 295 ? -15.379 -18.575 19.930 1.00 89.31 295 PRO A N 1
ATOM 2267 C CA . PRO A 1 295 ? -14.930 -17.253 20.352 1.00 89.31 295 PRO A CA 1
ATOM 2268 C C . PRO A 1 295 ? -16.068 -16.447 20.999 1.00 89.31 295 PRO A C 1
ATOM 2270 O O . PRO A 1 295 ? -17.232 -16.649 20.629 1.00 89.31 295 PRO A O 1
ATOM 2273 N N . PRO A 1 296 ? -15.784 -15.527 21.936 1.00 92.38 296 PRO A N 1
ATOM 2274 C CA . PRO A 1 296 ? -16.827 -14.739 22.582 1.00 92.38 296 PRO A CA 1
ATOM 2275 C C . PRO A 1 296 ? -17.671 -13.958 21.567 1.00 92.38 296 PRO A C 1
ATOM 2277 O O . PRO A 1 296 ? -17.158 -13.460 20.565 1.00 92.38 296 PRO A O 1
ATOM 2280 N N . ALA A 1 297 ? -18.974 -13.856 21.830 1.00 95.38 297 ALA A N 1
ATOM 2281 C CA . ALA A 1 297 ? -19.890 -13.084 20.998 1.00 95.38 297 ALA A CA 1
ATOM 2282 C C . ALA A 1 297 ? -19.506 -11.596 20.962 1.00 95.38 297 ALA A C 1
ATOM 2284 O O . ALA A 1 297 ? -18.980 -11.051 21.940 1.00 95.38 297 ALA A O 1
ATOM 2285 N N . VAL A 1 298 ? -19.824 -10.930 19.852 1.00 97.06 298 VAL A N 1
ATOM 2286 C CA . VAL A 1 298 ? -19.714 -9.473 19.753 1.00 97.06 298 VAL A CA 1
ATOM 2287 C C . VAL A 1 298 ? -20.768 -8.830 20.653 1.00 97.06 298 VAL A C 1
ATOM 2289 O O . VAL A 1 298 ? -21.933 -9.226 20.662 1.00 97.06 298 VAL A O 1
ATOM 2292 N N . LYS A 1 299 ? -20.354 -7.832 21.430 1.00 96.88 299 LYS A N 1
ATOM 2293 C CA . LYS A 1 299 ? -21.201 -7.057 22.333 1.00 96.88 299 LYS A CA 1
ATOM 2294 C C . LYS A 1 299 ? -21.146 -5.586 21.954 1.00 96.88 299 LYS A C 1
ATOM 2296 O O . LYS A 1 299 ? -20.069 -5.049 21.699 1.00 96.88 299 LYS A O 1
ATOM 2301 N N . LEU A 1 300 ? -22.315 -4.957 21.966 1.00 97.75 300 LEU A N 1
ATOM 2302 C CA . LEU A 1 300 ? -22.518 -3.526 21.798 1.00 97.75 300 LEU A CA 1
ATOM 2303 C C . LEU A 1 300 ? -23.110 -2.976 23.098 1.00 97.75 300 LEU A C 1
ATOM 2305 O O . LEU A 1 300 ? -24.167 -3.433 23.529 1.00 97.75 300 LEU A O 1
ATOM 2309 N N . THR A 1 301 ? -22.449 -1.990 23.695 1.00 96.94 301 THR A N 1
ATOM 2310 C CA . THR A 1 301 ? -22.956 -1.259 24.860 1.00 96.94 301 THR A CA 1
ATOM 2311 C C . THR A 1 301 ? -23.088 0.211 24.504 1.00 96.94 301 THR A C 1
ATOM 2313 O O . THR A 1 301 ? -22.132 0.837 24.043 1.00 96.94 301 THR A O 1
ATOM 2316 N N . GLU A 1 302 ? -24.267 0.778 24.737 1.00 95.12 302 GLU A N 1
ATOM 2317 C CA . GLU A 1 302 ? -24.564 2.173 24.432 1.00 95.12 302 GLU A CA 1
ATOM 2318 C C . GLU A 1 302 ? -24.828 2.987 25.692 1.00 95.12 302 GLU A C 1
ATOM 2320 O O . GLU A 1 302 ? -25.690 2.648 26.500 1.00 95.12 302 GLU A O 1
ATOM 2325 N N . ASN A 1 303 ? -24.151 4.128 25.792 1.00 91.69 303 ASN A N 1
ATOM 2326 C CA . ASN A 1 303 ? -24.397 5.154 26.797 1.00 91.69 303 ASN A CA 1
ATOM 2327 C C . ASN A 1 303 ? -24.712 6.485 26.078 1.00 91.69 303 ASN A C 1
ATOM 2329 O O . ASN A 1 303 ? -24.450 6.612 24.876 1.00 91.69 303 ASN A O 1
ATOM 2333 N N . PRO A 1 304 ? -25.231 7.523 26.766 1.00 92.62 304 PRO A N 1
ATOM 2334 C CA . PRO A 1 304 ? -25.606 8.771 26.094 1.00 92.62 304 PRO A CA 1
ATOM 2335 C C . PRO A 1 304 ? -24.442 9.464 25.359 1.00 92.62 304 PRO A C 1
ATOM 2337 O O . PRO A 1 304 ? -24.659 10.103 24.332 1.00 92.62 304 PRO A O 1
ATOM 2340 N N . GLN A 1 305 ? -23.208 9.314 25.851 1.00 94.25 305 GLN A N 1
ATOM 2341 C CA . GLN A 1 305 ? -22.010 9.973 25.319 1.00 94.25 305 GLN A CA 1
ATOM 2342 C C . GLN A 1 305 ? -21.097 9.048 24.502 1.00 94.25 305 GLN A C 1
ATOM 2344 O O . GLN A 1 305 ? -20.219 9.542 23.794 1.00 94.25 305 GLN A O 1
ATOM 2349 N N . GLN A 1 306 ? -21.266 7.725 24.586 1.00 96.44 306 GLN A N 1
ATOM 2350 C CA . GLN A 1 306 ? -20.345 6.777 23.953 1.00 96.44 306 GLN A CA 1
ATOM 2351 C C . GLN A 1 306 ? -20.997 5.451 23.567 1.00 96.44 306 GLN A C 1
ATOM 2353 O O . GLN A 1 306 ? -22.025 5.059 24.112 1.00 96.44 306 GLN A O 1
ATOM 2358 N N . VAL A 1 307 ? -20.333 4.744 22.662 1.00 97.75 307 VAL A N 1
ATOM 2359 C CA . VAL A 1 307 ? -20.665 3.397 22.209 1.00 97.75 307 VAL A CA 1
ATOM 2360 C C . VAL A 1 307 ? -19.423 2.530 22.354 1.00 97.75 307 VAL A C 1
ATOM 2362 O O . VAL A 1 307 ? -18.344 2.937 21.930 1.00 97.75 307 VAL A O 1
ATOM 2365 N N . VAL A 1 308 ? -19.564 1.358 22.961 1.00 97.88 308 VAL A N 1
ATOM 2366 C CA . VAL A 1 308 ? -18.479 0.393 23.165 1.00 97.88 308 VAL A CA 1
ATOM 2367 C C . VAL A 1 308 ? -18.813 -0.874 22.401 1.00 97.88 308 VAL A C 1
ATOM 2369 O O . VAL A 1 308 ? -19.906 -1.416 22.554 1.00 97.88 308 VAL A O 1
ATOM 2372 N N . ILE A 1 309 ? -17.873 -1.345 21.586 1.00 98.19 309 ILE A N 1
ATOM 2373 C CA . ILE A 1 309 ? -18.024 -2.569 20.798 1.00 98.19 309 ILE A CA 1
ATOM 2374 C C . ILE A 1 309 ? -16.855 -3.487 21.136 1.00 98.19 309 ILE A C 1
ATOM 2376 O O . ILE A 1 309 ? -15.710 -3.039 21.121 1.00 98.19 309 ILE A O 1
ATOM 2380 N N . GLY A 1 310 ? -17.118 -4.753 21.459 1.00 97.69 310 GLY A N 1
ATOM 2381 C CA . GLY A 1 310 ? -16.062 -5.710 21.794 1.00 97.69 310 GLY A CA 1
ATOM 2382 C C . GLY A 1 310 ? -16.432 -7.158 21.502 1.00 97.69 310 GLY A C 1
ATOM 2383 O O . GLY A 1 310 ? -17.604 -7.512 21.536 1.00 97.69 310 GLY A O 1
ATOM 2384 N N . ASN A 1 311 ? -15.436 -8.000 21.231 1.00 96.62 311 ASN A N 1
ATOM 2385 C CA . ASN A 1 311 ? -15.617 -9.426 20.908 1.00 96.62 311 ASN A CA 1
ATOM 2386 C C . ASN A 1 311 ? -14.800 -10.361 21.823 1.00 96.62 311 ASN A C 1
ATOM 2388 O O . ASN A 1 311 ? -14.521 -11.505 21.474 1.00 96.62 311 ASN A O 1
ATOM 2392 N N . GLY A 1 312 ? -14.356 -9.850 22.975 1.00 93.31 312 GLY A N 1
ATOM 2393 C CA . GLY A 1 312 ? -13.511 -10.570 23.933 1.00 93.31 312 GLY A CA 1
ATOM 2394 C C . GLY A 1 312 ? -12.022 -10.629 23.574 1.00 93.31 312 GLY A C 1
ATOM 2395 O O . GLY A 1 312 ? -11.223 -10.934 24.452 1.00 93.31 312 GLY A O 1
ATOM 2396 N N . MET A 1 313 ? -11.638 -10.294 22.339 1.00 93.12 313 MET A N 1
ATOM 2397 C CA . MET A 1 313 ? -10.235 -10.164 21.918 1.00 93.12 313 MET A CA 1
ATOM 2398 C C . MET A 1 313 ? -9.825 -8.693 21.856 1.00 93.12 313 MET A C 1
ATOM 2400 O O . MET A 1 313 ? -8.813 -8.288 22.425 1.00 93.12 313 MET A O 1
ATOM 2404 N N . VAL A 1 314 ? -10.660 -7.889 21.200 1.00 96.62 314 VAL A N 1
ATOM 2405 C CA . VAL A 1 314 ? -10.490 -6.445 21.064 1.00 96.62 314 VAL A CA 1
ATOM 2406 C C . VAL A 1 314 ? -11.778 -5.734 21.455 1.00 96.62 314 VAL A C 1
ATOM 2408 O O . VAL A 1 314 ? -12.884 -6.266 21.293 1.00 96.62 314 VAL A O 1
ATOM 2411 N N . SER A 1 315 ? -11.647 -4.513 21.959 1.00 97.31 315 SER A N 1
ATOM 2412 C CA . SER A 1 315 ? -12.773 -3.596 22.109 1.00 97.31 315 SER A CA 1
ATOM 2413 C C . SER A 1 315 ? -12.372 -2.173 21.757 1.00 97.31 315 SER A C 1
ATOM 2415 O O . SER A 1 315 ? -11.200 -1.801 21.811 1.00 97.31 315 SER A O 1
ATOM 2417 N N . PHE A 1 316 ? -13.338 -1.358 21.352 1.00 97.31 316 PHE A N 1
ATOM 2418 C CA . PHE A 1 316 ? -13.097 0.049 21.074 1.00 97.31 316 PHE A CA 1
ATOM 2419 C C . PHE A 1 316 ? -14.297 0.905 21.450 1.00 97.31 316 PHE A C 1
ATOM 2421 O O . PHE A 1 316 ? -15.452 0.475 21.405 1.00 97.31 316 PHE A O 1
ATOM 2428 N N . ASN A 1 317 ? -13.980 2.142 21.822 1.00 97.69 317 ASN A N 1
ATOM 2429 C CA . ASN A 1 317 ? -14.932 3.130 22.292 1.00 97.69 317 ASN A CA 1
ATOM 2430 C C . ASN A 1 317 ? -15.082 4.220 21.237 1.00 97.69 317 ASN A C 1
ATOM 2432 O O . ASN A 1 317 ? -14.095 4.741 20.711 1.00 97.69 317 ASN A O 1
ATOM 2436 N N . LEU A 1 318 ? -16.323 4.599 20.970 1.00 98.38 318 LEU A N 1
ATOM 2437 C CA . LEU A 1 318 ? -16.705 5.595 19.985 1.00 98.38 318 LEU A CA 1
ATOM 2438 C C . LEU A 1 318 ? -17.519 6.691 20.664 1.00 98.38 318 LEU A C 1
ATOM 2440 O O . LEU A 1 318 ? -18.450 6.406 21.412 1.00 98.38 318 LEU A O 1
ATOM 2444 N N . SER A 1 319 ? -17.203 7.951 20.395 1.00 98.31 319 SER A N 1
ATOM 2445 C CA . SER A 1 319 ? -17.996 9.075 20.904 1.00 98.31 319 SER A CA 1
ATOM 2446 C C . SER A 1 319 ? -19.351 9.159 20.201 1.00 98.31 319 SER A C 1
ATOM 2448 O O . SER A 1 319 ? -19.440 9.049 18.977 1.00 98.31 319 SER A O 1
ATOM 2450 N N . LYS A 1 320 ? -20.425 9.406 20.952 1.00 97.50 320 LYS A N 1
ATOM 2451 C CA . LYS A 1 320 ? -21.795 9.505 20.433 1.00 97.50 320 LYS A CA 1
ATOM 2452 C C . LYS A 1 320 ? -22.276 10.963 20.503 1.00 97.50 320 LYS A C 1
ATOM 2454 O O . LYS A 1 320 ? -22.161 11.577 21.560 1.00 97.50 320 LYS A O 1
ATOM 2459 N N . PRO A 1 321 ? -22.775 11.563 19.402 1.00 97.19 321 PRO A N 1
ATOM 2460 C CA . PRO A 1 321 ? -22.950 11.009 18.053 1.00 97.19 321 PRO A CA 1
ATOM 2461 C C . PRO A 1 321 ? -21.761 11.279 17.106 1.00 97.19 321 PRO A C 1
ATOM 2463 O O . PRO A 1 321 ? -21.920 11.181 15.892 1.00 97.19 321 PRO A O 1
ATOM 2466 N N . LYS A 1 322 ? -20.596 11.704 17.613 1.00 97.75 322 LYS A N 1
ATOM 2467 C CA . LYS A 1 322 ? -19.536 12.273 16.761 1.00 97.75 322 LYS A CA 1
ATOM 2468 C C . LYS A 1 322 ? -18.711 11.240 15.991 1.00 97.75 322 LYS A C 1
ATOM 2470 O O . LYS A 1 322 ? -18.208 11.585 14.929 1.00 97.75 322 LYS A O 1
ATOM 2475 N N . GLY A 1 323 ? -18.572 10.016 16.493 1.00 97.62 323 GLY A N 1
ATOM 2476 C CA . GLY A 1 323 ? -17.860 8.926 15.818 1.00 97.62 323 GLY A CA 1
ATOM 2477 C C . GLY A 1 323 ? -16.342 8.908 16.004 1.00 97.62 323 GLY A C 1
ATOM 2478 O O . GLY A 1 323 ? -15.665 8.125 15.340 1.00 97.62 323 GLY A O 1
ATOM 2479 N N . TYR A 1 324 ? -15.782 9.727 16.904 1.00 98.44 324 TYR A N 1
ATOM 2480 C CA . TYR A 1 324 ? -14.358 9.644 17.264 1.00 98.44 324 TYR A CA 1
ATOM 2481 C C . TYR A 1 324 ? -14.046 8.354 18.003 1.00 98.44 324 TYR A C 1
ATOM 2483 O O . TYR A 1 324 ? -14.774 8.014 18.932 1.00 98.44 324 TYR A O 1
ATOM 2491 N N . ILE A 1 325 ? -12.931 7.712 17.665 1.00 98.38 325 ILE A N 1
ATOM 2492 C CA . ILE A 1 325 ? -12.413 6.566 18.411 1.00 98.38 325 ILE A CA 1
ATOM 2493 C C . ILE A 1 325 ? -11.683 7.103 19.635 1.00 98.38 325 ILE A C 1
ATOM 2495 O O . ILE A 1 325 ? -10.625 7.731 19.530 1.00 98.38 325 ILE A O 1
ATOM 2499 N N . THR A 1 326 ? -12.276 6.893 20.802 1.00 97.38 326 THR A N 1
ATOM 2500 C CA . THR A 1 326 ? -11.807 7.459 22.069 1.00 97.38 326 THR A CA 1
ATOM 2501 C C . THR A 1 326 ? -10.890 6.497 22.822 1.00 97.38 326 THR A C 1
ATOM 2503 O O . THR A 1 326 ? -10.091 6.943 23.648 1.00 97.38 326 THR A O 1
ATOM 2506 N N . GLY A 1 327 ? -10.940 5.204 22.501 1.00 97.62 327 GLY A N 1
ATOM 2507 C CA . GLY A 1 327 ? -10.065 4.164 23.038 1.00 97.62 327 GLY A CA 1
ATOM 2508 C C . GLY A 1 327 ? -10.120 2.902 22.182 1.00 97.62 327 GLY A C 1
ATOM 2509 O O . GLY A 1 327 ? -11.147 2.625 21.566 1.00 97.62 327 GLY A O 1
ATOM 2510 N N . ILE A 1 328 ? -9.013 2.165 22.138 1.00 98.06 328 ILE A N 1
ATOM 2511 C CA . ILE A 1 328 ? -8.897 0.840 21.512 1.00 98.06 328 ILE A CA 1
ATOM 2512 C C . ILE A 1 328 ? -8.156 -0.034 22.514 1.00 98.06 328 ILE A C 1
ATOM 2514 O O . ILE A 1 328 ? -7.121 0.395 23.020 1.00 98.06 328 ILE A O 1
ATOM 2518 N N . TYR A 1 329 ? -8.671 -1.223 22.800 1.00 96.31 329 TYR A N 1
ATOM 2519 C CA . TYR A 1 329 ? -8.196 -2.057 23.891 1.00 96.31 329 TYR A CA 1
ATOM 2520 C C . TYR A 1 329 ? -7.913 -3.487 23.439 1.00 96.31 329 TYR A C 1
ATOM 2522 O O . TYR A 1 329 ? -8.749 -4.126 22.796 1.00 96.31 329 TYR A O 1
ATOM 2530 N N . THR A 1 330 ? -6.750 -3.984 23.851 1.00 89.12 330 THR A N 1
ATOM 2531 C CA . THR A 1 330 ? -6.374 -5.402 23.892 1.00 89.12 330 THR A CA 1
ATOM 2532 C C . THR A 1 330 ? -6.294 -5.798 25.366 1.00 89.12 330 THR A C 1
ATOM 2534 O O . THR A 1 330 ? -5.352 -5.449 26.078 1.00 89.12 330 THR A O 1
ATOM 2537 N N . GLY A 1 331 ? -7.348 -6.431 25.886 1.00 84.31 331 GLY A N 1
ATOM 2538 C CA . GLY A 1 331 ? -7.514 -6.588 27.336 1.00 84.31 331 GLY A CA 1
ATOM 2539 C C . GLY A 1 331 ? -7.717 -5.236 28.036 1.00 84.31 331 GLY A C 1
ATOM 2540 O O . GLY A 1 331 ? -8.656 -4.510 27.719 1.00 84.31 331 GLY A O 1
ATOM 2541 N N . ILE A 1 332 ? -6.850 -4.893 28.995 1.00 80.88 332 ILE A N 1
ATOM 2542 C CA . ILE A 1 332 ? -6.929 -3.634 29.768 1.00 80.88 332 ILE A CA 1
ATOM 2543 C C . ILE A 1 332 ? -6.128 -2.478 29.149 1.00 80.88 332 ILE A C 1
ATOM 2545 O O . ILE A 1 332 ? -6.253 -1.327 29.573 1.00 80.88 332 ILE A O 1
ATOM 2549 N N . ASN A 1 333 ? -5.304 -2.768 28.144 1.00 87.69 333 ASN A N 1
ATOM 2550 C CA . ASN A 1 333 ? -4.332 -1.828 27.609 1.00 87.69 333 ASN A CA 1
ATOM 2551 C C . ASN A 1 333 ? -4.957 -0.928 26.543 1.00 87.69 333 ASN A C 1
ATOM 2553 O O . ASN A 1 333 ? -5.329 -1.402 25.474 1.00 87.69 333 ASN A O 1
ATOM 2557 N N . ASN A 1 334 ? -5.027 0.385 26.796 1.00 95.06 334 ASN A N 1
ATOM 2558 C CA . ASN A 1 334 ? -5.422 1.338 25.758 1.00 95.06 334 ASN A CA 1
ATOM 2559 C C . ASN A 1 334 ? -4.260 1.582 24.784 1.00 95.06 334 ASN A C 1
ATOM 2561 O O . ASN A 1 334 ? -3.183 2.061 25.161 1.00 95.06 334 ASN A O 1
ATOM 2565 N N . VAL A 1 335 ? -4.505 1.279 23.517 1.00 97.06 335 VAL A N 1
ATOM 2566 C CA . VAL A 1 335 ? -3.570 1.454 22.407 1.00 97.06 335 VAL A CA 1
ATOM 2567 C C . VAL A 1 335 ? -3.439 2.927 22.010 1.00 97.06 335 VAL A C 1
ATOM 2569 O O . VAL A 1 335 ? -2.365 3.362 21.594 1.00 97.06 335 VAL A O 1
ATOM 2572 N N . LEU A 1 336 ? -4.499 3.724 22.176 1.00 97.81 336 LEU A N 1
ATOM 2573 C CA . LEU A 1 336 ? -4.499 5.158 21.874 1.00 97.81 336 LEU A CA 1
ATOM 2574 C C . LEU A 1 336 ? -3.936 5.972 23.044 1.00 97.81 336 LEU A C 1
ATOM 2576 O O . LEU A 1 336 ? -4.107 5.606 24.204 1.00 97.81 336 LEU A O 1
ATOM 2580 N N . ASP A 1 337 ? -3.282 7.101 22.755 1.00 96.44 337 ASP A N 1
ATOM 2581 C CA . ASP A 1 337 ? -2.723 7.958 23.809 1.00 96.44 337 ASP A CA 1
ATOM 2582 C C . ASP A 1 337 ? -3.846 8.683 24.580 1.00 96.44 337 ASP A C 1
ATOM 2584 O O . ASP A 1 337 ? -4.498 9.578 24.021 1.00 96.44 337 ASP A O 1
ATOM 2588 N N . PRO A 1 338 ? -4.075 8.361 25.869 1.00 94.25 338 PRO A N 1
ATOM 2589 C CA . PRO A 1 338 ? -5.146 8.979 26.642 1.00 94.25 338 PRO A CA 1
ATOM 2590 C C . PRO A 1 338 ? -4.892 10.466 26.924 1.00 94.25 338 PRO A C 1
ATOM 2592 O O . PRO A 1 338 ? -5.849 11.187 27.214 1.00 94.25 338 PRO A O 1
ATOM 2595 N N . LYS A 1 339 ? -3.643 10.949 26.800 1.00 95.12 339 LYS A N 1
ATOM 2596 C CA . LYS A 1 339 ? -3.290 12.367 26.990 1.00 95.12 339 LYS A CA 1
ATOM 2597 C C . LYS A 1 339 ? -3.806 13.251 25.857 1.00 95.12 339 LYS A C 1
ATOM 2599 O O . LYS A 1 339 ? -3.965 14.457 26.044 1.00 95.12 339 LYS A O 1
ATOM 2604 N N . ASN A 1 340 ? -4.082 12.677 24.686 1.00 96.12 340 ASN A N 1
ATOM 2605 C CA . ASN A 1 340 ? -4.732 13.417 23.613 1.00 96.12 340 ASN A CA 1
ATOM 2606 C C . ASN A 1 340 ? -6.201 13.676 23.971 1.00 96.12 340 ASN A C 1
ATOM 2608 O O . ASN A 1 340 ? -6.890 12.820 24.538 1.00 96.12 340 ASN A O 1
ATOM 2612 N N . LYS A 1 341 ? -6.697 14.856 23.573 1.00 96.44 341 LYS A N 1
ATOM 2613 C CA . LYS A 1 341 ? -8.128 15.186 23.639 1.00 96.44 341 LYS A CA 1
ATOM 2614 C C . LYS A 1 341 ? -8.923 14.110 22.901 1.00 96.44 341 LYS A C 1
ATOM 2616 O O . LYS A 1 341 ? -8.462 13.611 21.884 1.00 96.44 341 LYS A O 1
ATOM 2621 N N . GLU A 1 342 ? -10.135 13.819 23.361 1.00 92.69 342 GLU A N 1
ATOM 2622 C CA . GLU A 1 342 ? -11.005 12.770 22.805 1.00 92.69 342 GLU A CA 1
ATOM 2623 C C . GLU A 1 342 ? -11.106 12.804 21.267 1.00 92.69 342 GLU A C 1
ATOM 2625 O O . GLU A 1 342 ? -10.859 11.805 20.599 1.00 92.69 342 GLU A O 1
ATOM 2630 N N . LYS A 1 343 ? -11.349 13.994 20.699 1.00 95.12 343 LYS A N 1
ATOM 2631 C CA . LYS A 1 343 ? -11.427 14.226 19.245 1.00 95.12 343 LYS A CA 1
ATOM 2632 C C . LYS A 1 343 ? -10.101 14.083 18.486 1.00 95.12 343 LYS A C 1
ATOM 2634 O O . LYS A 1 343 ? -10.063 14.301 17.284 1.00 95.12 343 LYS A O 1
ATOM 2639 N N . ASP A 1 344 ? -8.995 13.837 19.178 1.00 96.12 344 ASP A N 1
ATOM 2640 C CA . ASP A 1 344 ? -7.638 13.793 18.628 1.00 96.12 344 ASP A CA 1
ATOM 2641 C C . ASP A 1 344 ? -6.919 12.471 18.940 1.00 96.12 344 ASP A C 1
ATOM 2643 O O . ASP A 1 344 ? -5.692 12.419 18.949 1.00 96.12 344 ASP A O 1
ATOM 2647 N N . ARG A 1 345 ? -7.675 11.399 19.206 1.00 97.31 345 ARG A N 1
ATOM 2648 C CA . ARG A 1 345 ? -7.143 10.043 19.404 1.00 97.31 345 ARG A CA 1
ATOM 2649 C C . ARG A 1 345 ? -7.230 9.232 18.110 1.00 97.31 345 ARG A C 1
ATOM 2651 O O . ARG A 1 345 ? -6.206 9.043 17.459 1.00 97.31 345 ARG A O 1
ATOM 2658 N N . GLY A 1 346 ? -8.435 8.834 17.697 1.00 98.25 346 GLY A N 1
ATOM 2659 C CA . GLY A 1 346 ? -8.703 8.272 16.371 1.00 98.25 346 GLY A CA 1
ATOM 2660 C C . GLY A 1 346 ? -9.846 9.001 15.661 1.00 98.25 346 GLY A C 1
ATOM 2661 O O . GLY A 1 346 ? -10.898 9.232 16.262 1.00 98.25 346 GLY A O 1
ATOM 2662 N N . TYR A 1 347 ? -9.646 9.417 14.409 1.00 98.50 347 TYR A N 1
ATOM 2663 C CA . TYR A 1 347 ? -10.627 10.232 13.678 1.00 98.50 347 TYR A CA 1
ATOM 2664 C C . TYR A 1 347 ? -10.477 10.162 12.155 1.00 98.50 347 TYR A C 1
ATOM 2666 O O . TYR A 1 347 ? -9.394 9.907 11.635 1.00 98.50 347 TYR A O 1
ATOM 2674 N N . LEU A 1 348 ? -11.572 10.462 11.452 1.00 98.56 348 LEU A N 1
ATOM 2675 C CA . LEU A 1 348 ? -11.590 10.790 10.027 1.00 98.56 348 LEU A CA 1
ATOM 2676 C C . LEU A 1 348 ? -11.438 12.310 9.860 1.00 98.56 348 LEU A C 1
ATOM 2678 O O . LEU A 1 348 ? -12.128 13.090 10.528 1.00 98.56 348 LEU A O 1
ATOM 2682 N N . ASP A 1 349 ? -10.547 12.743 8.972 1.00 98.19 349 ASP A N 1
ATOM 2683 C CA . ASP A 1 349 ? -10.397 14.151 8.604 1.00 98.19 349 ASP A CA 1
ATOM 2684 C C . ASP A 1 349 ? -10.515 14.392 7.101 1.00 98.19 349 ASP A C 1
ATOM 2686 O O . ASP A 1 349 ? -10.357 13.491 6.274 1.00 98.19 349 ASP A O 1
ATOM 2690 N N . VAL A 1 350 ? -10.835 15.644 6.783 1.00 98.19 350 VAL A N 1
ATOM 2691 C CA . VAL A 1 350 ? -10.874 16.188 5.435 1.00 98.19 350 VAL A CA 1
ATOM 2692 C C . VAL A 1 350 ? -10.113 17.512 5.435 1.00 98.19 350 VAL A C 1
ATOM 2694 O O . VAL A 1 350 ? -10.352 18.371 6.288 1.00 98.19 350 VAL A O 1
ATOM 2697 N N . VAL A 1 351 ? -9.233 17.719 4.459 1.00 98.00 351 VAL A N 1
ATOM 2698 C CA . VAL A 1 351 ? -8.665 19.040 4.153 1.00 98.00 351 VAL A CA 1
ATOM 2699 C C . VAL A 1 351 ? -9.358 19.561 2.906 1.00 98.00 351 VAL A C 1
ATOM 2701 O O . VAL A 1 351 ? -9.306 18.919 1.861 1.00 98.00 351 VAL A O 1
ATOM 2704 N N . TRP A 1 352 ? -10.028 20.706 3.004 1.00 97.62 352 TRP A N 1
ATOM 2705 C CA . TRP A 1 352 ? -10.867 21.231 1.924 1.00 97.62 352 TRP A CA 1
ATOM 2706 C C . TRP A 1 352 ? -10.952 22.757 1.966 1.00 97.62 352 TRP A C 1
ATOM 2708 O O . TRP A 1 352 ? -10.683 23.364 3.000 1.00 97.62 352 TRP A O 1
ATOM 2718 N N . ASN A 1 353 ? -11.355 23.400 0.874 1.00 96.31 353 ASN A N 1
ATOM 2719 C CA . ASN A 1 353 ? -11.795 24.797 0.904 1.00 96.31 353 ASN A CA 1
ATOM 2720 C C . ASN A 1 353 ? -12.703 25.124 -0.296 1.00 96.31 353 ASN A C 1
ATOM 2722 O O . ASN A 1 353 ? -13.068 24.253 -1.082 1.00 96.31 353 ASN A O 1
ATOM 2726 N N . LYS A 1 354 ? -13.097 26.392 -0.433 1.00 92.12 354 LYS A N 1
ATOM 2727 C CA . LYS A 1 354 ? -13.610 26.954 -1.684 1.00 92.12 354 LYS A CA 1
ATOM 2728 C C . LYS A 1 354 ? -12.505 26.974 -2.739 1.00 92.12 354 LYS A C 1
ATOM 2730 O O . LYS A 1 354 ? -11.327 27.071 -2.395 1.00 92.12 354 LYS A O 1
ATOM 2735 N N . LYS A 1 355 ? -12.923 26.996 -4.007 1.00 87.81 355 LYS A N 1
ATOM 2736 C CA . LYS A 1 355 ? -12.028 27.055 -5.164 1.00 87.81 355 LYS A CA 1
ATOM 2737 C C . LYS A 1 355 ? -10.939 28.122 -5.012 1.00 87.81 355 LYS A C 1
ATOM 2739 O O . LYS A 1 355 ? -11.251 29.276 -4.706 1.00 87.81 355 LYS A O 1
ATOM 2744 N N . GLY A 1 356 ? -9.680 27.732 -5.213 1.00 84.88 356 GLY A N 1
ATOM 2745 C CA . GLY A 1 356 ? -8.526 28.638 -5.195 1.00 84.88 356 GLY A CA 1
ATOM 2746 C C . GLY A 1 356 ? -8.097 29.157 -3.814 1.00 84.88 356 GLY A C 1
ATOM 2747 O O . GLY A 1 356 ? -7.296 30.089 -3.740 1.00 84.88 356 GLY A O 1
ATOM 2748 N N . LYS A 1 357 ? -8.610 28.598 -2.711 1.00 90.69 357 LYS A N 1
ATOM 2749 C CA . LYS A 1 357 ? -8.199 28.956 -1.340 1.00 90.69 357 LYS A CA 1
ATOM 2750 C C . LYS A 1 357 ? -7.400 27.825 -0.701 1.00 90.69 357 LYS A C 1
ATOM 2752 O O . LYS A 1 357 ? -7.728 26.666 -0.887 1.00 90.69 357 LYS A O 1
ATOM 2757 N N . ALA A 1 358 ? -6.404 28.166 0.119 1.00 89.75 358 ALA A N 1
ATOM 2758 C CA . ALA A 1 358 ? -5.581 27.178 0.821 1.00 89.75 358 ALA A CA 1
ATOM 2759 C C . ALA A 1 358 ? -6.431 26.190 1.641 1.00 89.75 358 ALA A C 1
ATOM 2761 O O . ALA A 1 358 ? -7.381 26.597 2.311 1.00 89.75 358 ALA A O 1
ATOM 2762 N N . GLY A 1 359 ? -6.086 24.903 1.604 1.00 91.88 359 GLY A N 1
ATOM 2763 C CA . GLY A 1 359 ? -6.842 23.847 2.275 1.00 91.88 359 GLY A CA 1
ATOM 2764 C C . GLY A 1 359 ? -7.030 24.092 3.776 1.00 91.88 359 GLY A C 1
ATOM 2765 O O . GLY A 1 359 ? -6.085 24.389 4.503 1.00 91.88 359 GLY A O 1
ATOM 2766 N N . LYS A 1 360 ? -8.267 23.943 4.255 1.00 95.44 360 LYS A N 1
ATOM 2767 C CA . LYS A 1 360 ? -8.643 24.037 5.667 1.00 95.44 360 LYS A CA 1
ATOM 2768 C C . LYS A 1 360 ? -8.839 22.637 6.231 1.00 95.44 360 LYS A C 1
ATOM 2770 O O . LYS A 1 360 ? -9.673 21.872 5.750 1.00 95.44 360 LYS A O 1
ATOM 2775 N N . PHE A 1 361 ? -8.094 22.319 7.282 1.00 97.06 361 PHE A N 1
ATOM 2776 C CA . PHE A 1 361 ? -8.248 21.067 8.014 1.00 97.06 361 PHE A CA 1
ATOM 2777 C C . PHE A 1 361 ? -9.580 21.023 8.779 1.00 97.06 361 PHE A C 1
ATOM 2779 O O . PHE A 1 361 ? -9.932 21.960 9.502 1.00 97.06 361 PHE A O 1
ATOM 2786 N N . GLN A 1 362 ? -10.294 19.906 8.662 1.00 97.06 362 GLN A N 1
ATOM 2787 C CA . GLN A 1 362 ? -11.534 19.626 9.373 1.00 97.06 362 GLN A CA 1
ATOM 2788 C C . GLN A 1 362 ? -11.559 18.170 9.848 1.00 97.06 362 GLN A C 1
ATOM 2790 O O . GLN A 1 362 ? -11.478 17.248 9.045 1.00 97.06 362 GLN A O 1
ATOM 2795 N N . ARG A 1 363 ? -11.808 17.956 11.143 1.00 97.25 363 ARG A N 1
ATOM 2796 C CA . ARG A 1 363 ? -12.253 16.643 11.633 1.00 97.25 363 ARG A CA 1
ATOM 2797 C C . ARG A 1 363 ? -13.734 16.449 11.339 1.00 97.25 363 ARG A C 1
ATOM 2799 O O . ARG A 1 363 ? -14.520 17.392 11.465 1.00 97.25 363 ARG A O 1
ATOM 2806 N N . VAL A 1 364 ? -14.105 15.240 10.943 1.00 96.69 364 VAL A N 1
ATOM 2807 C CA . VAL A 1 364 ? -15.499 14.909 10.659 1.00 96.69 364 VAL A CA 1
ATOM 2808 C C . VAL A 1 364 ? -16.228 14.650 11.975 1.00 96.69 364 VAL A C 1
ATOM 2810 O O . VAL A 1 364 ? -15.885 13.734 12.709 1.00 96.69 364 VAL A O 1
ATOM 2813 N N . ASP A 1 365 ? -17.243 15.468 12.256 1.00 95.94 365 ASP A N 1
ATOM 2814 C CA . ASP A 1 365 ? -18.184 15.244 13.355 1.00 95.94 365 ASP A CA 1
ATOM 2815 C C . ASP A 1 365 ? -19.456 14.585 12.813 1.00 95.94 365 ASP A C 1
ATOM 2817 O O . ASP A 1 365 ? -20.224 15.234 12.091 1.00 95.94 365 ASP A O 1
ATOM 2821 N N . GLY A 1 366 ? -19.732 13.346 13.217 1.00 97.38 366 GLY A N 1
ATOM 2822 C CA . GLY A 1 366 ? -21.071 12.772 13.114 1.00 97.38 366 GLY A CA 1
ATOM 2823 C C . GLY A 1 366 ? -22.103 13.609 13.884 1.00 97.38 366 GLY A C 1
ATOM 2824 O O . GLY A 1 366 ? -21.793 14.277 14.879 1.00 97.38 366 GLY A O 1
ATOM 2825 N N . LYS A 1 367 ? -23.342 13.621 13.392 1.00 97.62 367 LYS A N 1
ATOM 2826 C CA . LYS A 1 367 ? -24.494 14.273 14.040 1.00 97.62 367 LYS A CA 1
ATOM 2827 C C . LYS A 1 367 ? -25.578 13.280 14.430 1.00 97.62 367 LYS A C 1
ATOM 2829 O O . LYS A 1 367 ? -26.310 13.555 15.371 1.00 97.62 367 LYS A O 1
ATOM 2834 N N . ASN A 1 368 ? -25.625 12.130 13.764 1.00 98.12 368 ASN A N 1
ATOM 2835 C CA . ASN A 1 368 ? -26.541 11.042 14.065 1.00 98.12 368 ASN A CA 1
ATOM 2836 C C . ASN A 1 368 ? -25.754 9.750 14.259 1.00 98.12 368 ASN A C 1
ATOM 2838 O O . ASN A 1 368 ? -24.839 9.462 13.488 1.00 98.12 368 ASN A O 1
ATOM 2842 N N . PHE A 1 369 ? -26.153 8.970 15.256 1.00 98.25 369 PHE A N 1
ATOM 2843 C CA . PHE A 1 369 ? -25.683 7.608 15.466 1.00 98.25 369 PHE A CA 1
ATOM 2844 C C . PHE A 1 369 ? -26.794 6.627 15.090 1.00 98.25 369 PHE A C 1
ATOM 2846 O O . PHE A 1 369 ? -27.957 6.881 15.400 1.00 98.25 369 PHE A O 1
ATOM 2853 N N . SER A 1 370 ? -26.443 5.512 14.454 1.00 98.00 370 SER A N 1
ATOM 2854 C CA . SER A 1 370 ? -27.363 4.385 14.272 1.00 98.00 370 SER A CA 1
ATOM 2855 C C . SER A 1 370 ? -26.617 3.056 14.281 1.00 98.00 370 SER A C 1
ATOM 2857 O O . SER A 1 370 ? -25.440 2.992 13.925 1.00 98.00 370 SER A O 1
ATOM 2859 N N . VAL A 1 371 ? -27.310 1.996 14.681 1.00 98.06 371 VAL A N 1
ATOM 2860 C CA . VAL A 1 371 ? -26.841 0.613 14.576 1.00 98.06 371 VAL A CA 1
ATOM 2861 C C . VAL A 1 371 ? -27.395 0.036 13.278 1.00 98.06 371 VAL A C 1
ATOM 2863 O O . VAL A 1 371 ? -28.596 0.129 13.039 1.00 98.06 371 VAL A O 1
ATOM 2866 N N . ILE A 1 372 ? -26.532 -0.524 12.431 1.00 97.81 372 ILE A N 1
ATOM 2867 C CA . ILE A 1 372 ? -26.941 -1.156 11.165 1.00 97.81 372 ILE A CA 1
ATOM 2868 C C . ILE A 1 372 ? -27.211 -2.630 11.353 1.00 97.81 372 ILE A C 1
ATOM 2870 O O . ILE A 1 372 ? -28.251 -3.129 10.935 1.00 97.81 372 ILE A O 1
ATOM 2874 N N . VAL A 1 373 ? -26.277 -3.315 12.001 1.00 96.88 373 VAL A N 1
ATOM 2875 C CA . VAL A 1 373 ? -26.447 -4.698 12.421 1.00 96.88 373 VAL A CA 1
ATOM 2876 C C . VAL A 1 373 ? -25.841 -4.856 13.806 1.00 96.88 373 VAL A C 1
ATOM 2878 O O . VAL A 1 373 ? -24.800 -4.275 14.102 1.00 96.88 373 VAL A O 1
ATOM 2881 N N . ALA A 1 374 ? -26.506 -5.617 14.666 1.00 97.25 374 ALA A N 1
ATOM 2882 C CA . ALA A 1 374 ? -25.968 -6.044 15.947 1.00 97.25 374 ALA A CA 1
ATOM 2883 C C . ALA A 1 374 ? -26.518 -7.431 16.277 1.00 97.25 374 ALA A C 1
ATOM 2885 O O . ALA A 1 374 ? -27.709 -7.601 16.529 1.00 97.25 374 ALA A O 1
ATOM 2886 N N . ASN A 1 375 ? -25.642 -8.425 16.241 1.00 96.62 375 ASN A N 1
ATOM 2887 C CA . ASN A 1 375 ? -25.905 -9.787 16.684 1.00 96.62 375 ASN A CA 1
ATOM 2888 C C . ASN A 1 375 ? -24.613 -10.389 17.262 1.00 96.62 375 ASN A C 1
ATOM 2890 O O . ASN A 1 375 ? -23.579 -9.726 17.321 1.00 96.62 375 ASN A O 1
ATOM 2894 N N . GLU A 1 376 ? -24.656 -11.650 17.688 1.00 96.50 376 GLU A N 1
ATOM 2895 C CA . GLU A 1 376 ? -23.502 -12.310 18.313 1.00 96.50 376 GLU A CA 1
ATOM 2896 C C . GLU A 1 376 ? -22.259 -12.424 17.411 1.00 96.50 376 GLU A C 1
ATOM 2898 O O . GLU A 1 376 ? -21.151 -12.599 17.921 1.00 96.50 376 GLU A O 1
ATOM 2903 N N . ASN A 1 377 ? -22.418 -12.320 16.089 1.00 97.00 377 ASN A N 1
ATOM 2904 C CA . ASN A 1 377 ? -21.353 -12.539 15.113 1.00 97.00 377 ASN A CA 1
ATOM 2905 C C . ASN A 1 377 ? -20.800 -11.235 14.528 1.00 97.00 377 ASN A C 1
ATOM 2907 O O . ASN A 1 377 ? -19.641 -11.206 14.104 1.00 97.00 377 ASN A O 1
ATOM 2911 N N . ILE A 1 378 ? -21.597 -10.165 14.504 1.00 98.06 378 ILE A N 1
ATOM 2912 C CA . ILE A 1 378 ? -21.216 -8.880 13.917 1.00 98.06 378 ILE A CA 1
ATOM 2913 C C . ILE A 1 378 ? -21.948 -7.708 14.573 1.00 98.06 378 ILE A C 1
ATOM 2915 O O . ILE A 1 378 ? -23.142 -7.773 14.870 1.00 98.06 378 ILE A O 1
ATOM 2919 N N . VAL A 1 379 ? -21.226 -6.601 14.727 1.00 98.62 379 VAL A N 1
ATOM 2920 C CA . VAL A 1 379 ? -21.796 -5.279 14.990 1.00 98.62 379 VAL A CA 1
ATOM 2921 C C . VAL A 1 379 ? -21.285 -4.306 13.936 1.00 98.62 379 VAL A C 1
ATOM 2923 O O . VAL A 1 379 ? -20.078 -4.207 13.730 1.00 98.62 379 VAL A O 1
ATOM 2926 N N . GLU A 1 380 ? -22.193 -3.556 13.318 1.00 98.62 380 GLU A N 1
ATOM 2927 C CA . GLU A 1 380 ? -21.897 -2.418 12.453 1.00 98.62 380 GLU A CA 1
ATOM 2928 C C . GLU A 1 380 ? -22.650 -1.177 12.930 1.00 98.62 380 GLU A C 1
ATOM 2930 O O . GLU A 1 380 ? -23.864 -1.208 13.149 1.00 98.62 380 GLU A O 1
ATOM 2935 N N . VAL A 1 381 ? -21.937 -0.057 13.034 1.00 98.69 381 VAL A N 1
ATOM 2936 C CA . VAL A 1 381 ? -22.491 1.225 13.485 1.00 98.69 381 VAL A CA 1
ATOM 2937 C C . VAL A 1 381 ? -22.204 2.363 12.506 1.00 98.69 381 VAL A C 1
ATOM 2939 O O . VAL A 1 381 ? -21.220 2.342 11.768 1.00 98.69 381 VAL A O 1
ATOM 2942 N N . SER A 1 382 ? -23.079 3.369 12.517 1.00 98.69 382 SER A N 1
ATOM 2943 C CA . SER A 1 382 ? -23.052 4.597 11.712 1.00 98.69 382 SER A CA 1
ATOM 2944 C C . SER A 1 382 ? -22.806 5.827 12.566 1.00 98.69 382 SER A C 1
ATOM 2946 O O . SER A 1 382 ? -23.440 5.989 13.612 1.00 98.69 382 SER A O 1
ATOM 2948 N N . PHE A 1 383 ? -22.019 6.758 12.039 1.00 98.69 383 PHE A N 1
ATOM 2949 C CA . PHE A 1 383 ? -21.915 8.131 12.514 1.00 98.69 383 PHE A CA 1
ATOM 2950 C C . PHE A 1 383 ? -22.041 9.071 11.316 1.00 98.69 383 PHE A C 1
ATOM 2952 O O . PHE A 1 383 ? -21.068 9.358 10.616 1.00 98.69 383 PHE A O 1
ATOM 2959 N N . SER A 1 384 ? -23.262 9.540 11.060 1.00 98.38 384 SER A N 1
ATOM 2960 C CA . SER A 1 384 ? -23.590 10.290 9.847 1.00 98.38 384 SER A CA 1
ATOM 2961 C C . SER A 1 384 ? -23.810 11.778 10.102 1.00 98.38 384 SER A C 1
ATOM 2963 O O . SER A 1 384 ? -24.307 12.209 11.147 1.00 98.38 384 SER A O 1
ATOM 2965 N N . ARG A 1 385 ? -23.448 12.596 9.113 1.00 97.56 385 ARG A N 1
ATOM 2966 C CA . ARG A 1 385 ? -23.697 14.037 9.059 1.00 97.56 385 ARG A CA 1
ATOM 2967 C C . ARG A 1 385 ? -24.189 14.409 7.667 1.00 97.56 385 ARG A C 1
ATOM 2969 O O . ARG A 1 385 ? -23.449 14.291 6.691 1.00 97.56 385 ARG A O 1
ATOM 2976 N N . LYS A 1 386 ? -25.397 14.969 7.599 1.00 96.94 386 LYS A N 1
ATOM 2977 C CA . LYS A 1 386 ? -25.859 15.706 6.418 1.00 96.94 386 LYS A CA 1
ATOM 2978 C C . LYS A 1 386 ? -25.335 17.139 6.458 1.00 96.94 386 LYS A C 1
ATOM 2980 O O . LYS A 1 386 ? -25.251 17.740 7.531 1.00 96.94 386 LYS A O 1
ATOM 2985 N N . TRP A 1 387 ? -24.960 17.681 5.307 1.00 96.62 387 TRP A N 1
ATOM 2986 C CA . TRP A 1 387 ? -24.592 19.088 5.195 1.00 96.62 387 TRP A CA 1
ATOM 298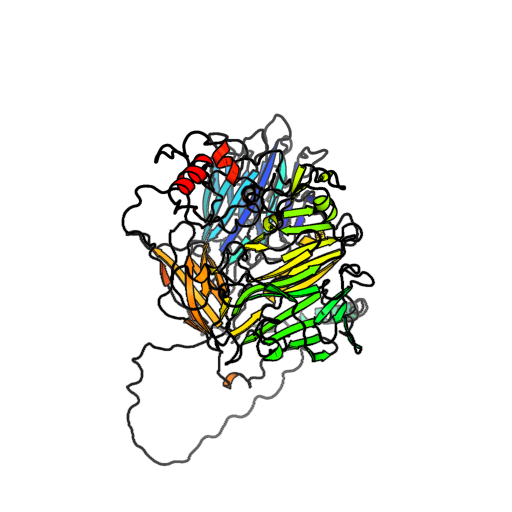7 C C . TRP A 1 387 ? -25.847 19.964 5.095 1.00 96.62 387 TRP A C 1
ATOM 2989 O O . TRP A 1 387 ? -26.810 19.612 4.419 1.00 96.62 387 TRP A O 1
ATOM 2999 N N . THR A 1 388 ? -25.830 21.120 5.757 1.00 94.88 388 THR A N 1
ATOM 3000 C CA . THR A 1 388 ? -26.913 22.115 5.740 1.00 94.88 388 THR A CA 1
ATOM 3001 C C . THR A 1 388 ? -26.350 23.505 5.456 1.00 94.88 388 THR A C 1
ATOM 3003 O O . THR A 1 388 ? -25.171 23.763 5.696 1.00 94.88 388 THR A O 1
ATOM 3006 N N . ALA A 1 389 ? -27.196 24.441 5.012 1.00 93.56 389 ALA A N 1
ATOM 3007 C CA . ALA A 1 389 ? -26.778 25.813 4.702 1.00 93.56 389 ALA A CA 1
ATOM 3008 C C . ALA A 1 389 ? -26.094 26.536 5.884 1.00 93.56 389 ALA A C 1
ATOM 3010 O O . ALA A 1 389 ? -25.173 27.324 5.671 1.00 93.56 389 ALA A O 1
ATOM 3011 N N . SER A 1 390 ? -26.467 26.211 7.128 1.00 95.25 390 SER A N 1
ATOM 3012 C CA . SER A 1 390 ? -25.820 26.719 8.349 1.00 95.25 390 SER A CA 1
ATOM 3013 C C . SER A 1 390 ? -24.351 26.295 8.506 1.00 95.25 390 SER A C 1
ATOM 3015 O O . SER A 1 390 ? -23.614 26.893 9.285 1.00 95.25 390 SER A O 1
ATOM 3017 N N . MET A 1 391 ? -23.893 25.287 7.756 1.00 95.00 391 MET A N 1
ATOM 3018 C CA . MET A 1 391 ? -22.508 24.806 7.760 1.00 95.00 391 MET A CA 1
ATOM 3019 C C . MET A 1 391 ? -21.626 25.465 6.685 1.00 95.00 391 MET A C 1
ATOM 3021 O O . MET A 1 391 ? -20.460 25.092 6.512 1.00 95.00 391 MET A O 1
ATOM 3025 N N . LYS A 1 392 ? -22.156 26.434 5.929 1.00 92.69 392 LYS A N 1
ATOM 3026 C CA . LYS A 1 392 ? -21.428 27.118 4.855 1.00 92.69 392 LYS A CA 1
ATOM 3027 C C . LYS A 1 392 ? -20.143 27.767 5.383 1.00 92.69 392 LYS A C 1
ATOM 3029 O O . LYS A 1 392 ? -20.164 28.572 6.304 1.00 92.69 392 LYS A O 1
ATOM 3034 N N . GLY A 1 393 ? -19.003 27.398 4.793 1.00 89.38 393 GLY A N 1
ATOM 3035 C CA . GLY A 1 393 ? -17.668 27.889 5.174 1.00 89.38 393 GLY A CA 1
ATOM 3036 C C . GLY A 1 393 ? -17.077 27.274 6.454 1.00 89.38 393 GLY A C 1
ATOM 3037 O O . GLY A 1 393 ? -15.867 27.368 6.683 1.00 89.38 393 GLY A O 1
ATOM 3038 N N . SER A 1 394 ? -17.889 26.602 7.274 1.00 91.56 394 SER A N 1
ATOM 3039 C CA . SER A 1 394 ? -17.423 25.919 8.483 1.00 91.56 394 SER A CA 1
ATOM 3040 C C . SER A 1 394 ? -17.149 24.434 8.243 1.00 91.56 394 SER A C 1
ATOM 3042 O O . SER A 1 394 ? -16.159 23.940 8.780 1.00 91.56 394 SER A O 1
ATOM 3044 N N . SER A 1 395 ? -17.944 23.760 7.399 1.00 95.44 395 SER A N 1
ATOM 3045 C CA . SER A 1 395 ? -17.791 22.335 7.063 1.00 95.44 395 SER A CA 1
ATOM 3046 C C . SER A 1 395 ? -17.851 22.046 5.567 1.00 95.44 395 SER A C 1
ATOM 3048 O O . SER A 1 395 ? -18.569 22.725 4.828 1.00 95.44 395 SER A O 1
ATOM 3050 N N . VAL A 1 396 ? -17.140 20.994 5.152 1.00 96.88 396 VAL A N 1
ATOM 3051 C CA . VAL A 1 396 ? -17.095 20.531 3.764 1.00 96.88 396 VAL A CA 1
ATOM 3052 C C . VAL A 1 396 ? -18.517 20.239 3.263 1.00 96.88 396 VAL A C 1
ATOM 3054 O O . VAL A 1 396 ? -19.269 19.555 3.973 1.00 96.88 396 VAL A O 1
ATOM 3057 N N . PRO A 1 397 ? -18.920 20.756 2.083 1.00 96.62 397 PRO A N 1
ATOM 3058 C CA . PRO A 1 397 ? -20.254 20.562 1.513 1.00 96.62 397 PRO A CA 1
ATOM 3059 C C . PRO A 1 397 ? -20.434 19.150 0.948 1.00 96.62 397 PRO A C 1
ATOM 3061 O O . PRO A 1 397 ? -20.615 18.953 -0.246 1.00 96.62 397 PRO A O 1
ATOM 3064 N N . ILE A 1 398 ? -20.327 18.148 1.815 1.00 97.38 398 ILE A N 1
ATOM 3065 C CA . ILE A 1 398 ? -20.477 16.723 1.517 1.00 97.38 398 ILE A CA 1
ATOM 3066 C C . ILE A 1 398 ? -21.222 16.089 2.692 1.00 97.38 398 ILE A C 1
ATOM 3068 O O . ILE A 1 398 ? -20.926 16.413 3.852 1.00 97.38 398 ILE A O 1
ATOM 3072 N N . ASN A 1 399 ? -22.179 15.206 2.405 1.00 98.00 399 ASN A N 1
ATOM 3073 C CA . ASN A 1 399 ? -22.769 14.324 3.407 1.00 98.00 399 ASN A CA 1
ATOM 3074 C C . ASN A 1 399 ? -21.775 13.193 3.682 1.00 98.00 399 ASN A C 1
ATOM 3076 O O . ASN A 1 399 ? -21.277 12.571 2.747 1.00 98.00 399 ASN A O 1
ATOM 3080 N N . ILE A 1 400 ? -21.458 12.953 4.951 1.00 98.50 400 ILE A N 1
ATOM 3081 C CA . ILE A 1 400 ? -20.454 11.956 5.336 1.00 98.50 400 ILE A CA 1
ATOM 3082 C C . ILE A 1 400 ? -21.089 10.976 6.307 1.00 98.50 400 ILE A C 1
ATOM 3084 O O . ILE A 1 400 ? -21.729 11.396 7.270 1.00 98.50 400 ILE A O 1
ATOM 3088 N N . ASP A 1 401 ? -20.888 9.690 6.063 1.00 98.62 401 ASP A N 1
ATOM 3089 C CA . ASP A 1 401 ? -21.307 8.607 6.944 1.00 98.62 401 ASP A CA 1
ATOM 3090 C C . ASP A 1 401 ? -20.106 7.724 7.271 1.00 98.62 401 ASP A C 1
ATOM 3092 O O . ASP A 1 401 ? -19.590 7.022 6.402 1.00 98.62 401 ASP A O 1
ATOM 3096 N N . GLN A 1 402 ? -19.623 7.824 8.509 1.00 98.44 402 GLN A N 1
ATOM 3097 C CA . GLN A 1 402 ? -18.499 7.042 9.006 1.00 98.44 402 GLN A CA 1
ATOM 3098 C C . GLN A 1 402 ? -19.001 5.755 9.658 1.00 98.44 402 GLN A C 1
ATOM 3100 O O . GLN A 1 402 ? -19.950 5.770 10.442 1.00 98.44 402 GLN A O 1
ATOM 3105 N N . ARG A 1 403 ? -18.344 4.642 9.345 1.00 98.50 403 ARG A N 1
ATOM 3106 C CA . ARG A 1 403 ? -18.814 3.298 9.653 1.00 98.50 403 ARG A CA 1
ATOM 3107 C C . ARG A 1 403 ? -17.727 2.482 10.328 1.00 98.50 403 ARG A C 1
ATOM 3109 O O . ARG A 1 403 ? -16.564 2.563 9.935 1.00 98.50 403 ARG A O 1
ATOM 3116 N N . TYR A 1 404 ? -18.127 1.671 11.302 1.00 98.81 404 TYR A N 1
ATOM 3117 C CA . TYR A 1 404 ? -17.241 0.737 11.993 1.00 98.81 404 TYR A CA 1
ATOM 3118 C C . TYR A 1 404 ? -17.894 -0.633 12.095 1.00 98.81 404 TYR A C 1
ATOM 3120 O O . TYR A 1 404 ? -19.078 -0.705 12.425 1.00 98.81 404 TYR A O 1
ATOM 3128 N N . ILE A 1 405 ? -17.121 -1.691 11.847 1.00 98.81 405 ILE A N 1
ATOM 3129 C CA . ILE A 1 405 ? -17.582 -3.082 11.924 1.00 98.81 405 ILE A CA 1
ATOM 3130 C C . ILE A 1 405 ? -16.648 -3.880 12.834 1.00 98.81 405 ILE A C 1
ATOM 3132 O O . ILE A 1 405 ? -15.436 -3.867 12.627 1.00 98.81 405 ILE A O 1
ATOM 3136 N N . LEU A 1 406 ? -17.209 -4.620 13.791 1.00 98.62 406 LEU A N 1
ATOM 3137 C CA . LEU A 1 406 ? -16.496 -5.644 14.558 1.00 98.62 406 LEU A CA 1
ATOM 3138 C C . LEU A 1 406 ? -17.138 -7.008 14.324 1.00 98.62 406 LEU A C 1
ATOM 3140 O O . LEU A 1 406 ? -18.360 -7.131 14.417 1.00 98.62 406 LEU A O 1
ATOM 3144 N N . ARG A 1 407 ? -16.322 -8.034 14.071 1.00 97.75 407 ARG A N 1
ATOM 3145 C CA . ARG A 1 407 ? -16.788 -9.417 13.908 1.00 97.75 407 ARG A CA 1
ATOM 3146 C C . ARG A 1 407 ? -16.281 -10.321 15.023 1.00 97.75 407 ARG A C 1
ATOM 3148 O O . ARG A 1 407 ? -15.272 -10.049 15.677 1.00 97.75 407 ARG A O 1
ATOM 3155 N N . ARG A 1 408 ? -16.999 -11.415 15.244 1.00 96.75 408 ARG A N 1
ATOM 3156 C CA . ARG A 1 408 ? -16.644 -12.465 16.201 1.00 96.75 408 ARG A CA 1
ATOM 3157 C C . ARG A 1 408 ? -15.359 -13.176 15.778 1.00 96.75 408 ARG A C 1
ATOM 3159 O O . ARG A 1 408 ? -15.218 -13.554 14.620 1.00 96.75 408 ARG A O 1
ATOM 3166 N N . GLY A 1 409 ? -14.451 -13.386 16.731 1.00 93.94 409 GLY A N 1
ATOM 3167 C CA . GLY A 1 409 ? -13.209 -14.140 16.516 1.00 93.94 409 GLY A CA 1
ATOM 3168 C C . GLY A 1 409 ? -12.122 -13.416 15.712 1.00 93.94 409 GLY A C 1
ATOM 3169 O O . GLY A 1 409 ? -11.129 -14.041 15.357 1.00 93.94 409 GLY A O 1
ATOM 3170 N N . GLU A 1 410 ? -12.284 -12.123 15.423 1.00 94.75 410 GLU A N 1
ATOM 3171 C CA . GLU A 1 410 ? -11.292 -11.329 14.690 1.00 94.75 410 GLU A CA 1
ATOM 3172 C C . GLU A 1 410 ? -10.561 -10.354 15.627 1.00 94.75 410 GLU A C 1
ATOM 3174 O O . GLU A 1 410 ? -11.178 -9.636 16.412 1.00 94.75 410 GLU A O 1
ATOM 3179 N N . SER A 1 411 ? -9.230 -10.289 15.542 1.00 96.38 411 SER A N 1
ATOM 3180 C CA . SER A 1 411 ? -8.406 -9.411 16.390 1.00 96.38 411 SER A CA 1
ATOM 3181 C C . SER A 1 411 ? -8.264 -8.005 15.794 1.00 96.38 411 SER A C 1
ATOM 3183 O O . SER A 1 411 ? -7.169 -7.510 15.536 1.00 96.38 411 SER A O 1
ATOM 3185 N N . GLY A 1 412 ? -9.390 -7.371 15.481 1.00 97.50 412 GLY A N 1
ATOM 3186 C CA . GLY A 1 412 ? -9.402 -6.082 14.803 1.00 97.50 412 GLY A CA 1
ATOM 3187 C C . GLY A 1 412 ? -10.799 -5.627 14.419 1.00 97.50 412 GLY A C 1
ATOM 3188 O O . GLY A 1 412 ? -11.771 -6.347 14.623 1.00 97.50 412 GLY A O 1
ATOM 3189 N N . PHE A 1 413 ? -10.905 -4.430 13.850 1.00 98.69 413 PHE A N 1
ATOM 3190 C CA . PHE A 1 413 ? -12.171 -3.872 13.374 1.00 98.69 413 PHE A CA 1
ATOM 3191 C C . PHE A 1 413 ? -11.999 -3.196 12.016 1.00 98.69 413 PHE A C 1
ATOM 3193 O O . PHE A 1 413 ? -10.924 -2.699 11.677 1.00 98.69 413 PHE A O 1
ATOM 3200 N N . TYR A 1 414 ? -13.074 -3.143 11.239 1.00 98.81 414 TYR A N 1
ATOM 3201 C CA . TYR A 1 414 ? -13.095 -2.457 9.953 1.00 98.81 414 TYR A CA 1
ATOM 3202 C C . TYR A 1 414 ? -13.600 -1.028 10.114 1.00 98.81 414 TYR A C 1
ATOM 3204 O O . TYR A 1 414 ? -14.495 -0.761 10.918 1.00 98.81 414 TYR A O 1
ATOM 3212 N N . SER A 1 415 ? -13.054 -0.116 9.316 1.00 98.31 415 SER A N 1
ATOM 3213 C CA . SER A 1 415 ? -13.488 1.277 9.240 1.00 98.31 415 SER A CA 1
ATOM 3214 C C . SER A 1 415 ? -13.637 1.698 7.786 1.00 98.31 415 SER A C 1
ATOM 3216 O O . SER A 1 415 ? -12.777 1.406 6.951 1.00 98.31 415 SER A O 1
ATOM 3218 N N . TYR A 1 416 ? -14.727 2.391 7.476 1.00 98.69 416 TYR A N 1
ATOM 3219 C CA . TYR A 1 416 ? -14.956 2.962 6.154 1.00 98.69 416 TYR A CA 1
ATOM 3220 C C . TYR A 1 416 ? -15.819 4.216 6.236 1.00 98.69 416 TYR A C 1
ATOM 3222 O O . TYR A 1 416 ? -16.414 4.520 7.272 1.00 98.69 416 TYR A O 1
ATOM 3230 N N . ALA A 1 417 ? -15.873 4.977 5.148 1.00 98.56 417 ALA A N 1
ATOM 3231 C CA . ALA A 1 417 ? -16.709 6.166 5.077 1.00 98.56 417 ALA A CA 1
ATOM 3232 C C . ALA A 1 417 ? -17.393 6.296 3.719 1.00 98.56 417 ALA A C 1
ATOM 3234 O O . ALA A 1 417 ? -16.798 6.016 2.682 1.00 98.56 417 ALA A O 1
ATOM 3235 N N . ILE A 1 418 ? -18.634 6.768 3.731 1.00 98.62 418 ILE A N 1
ATOM 3236 C CA . ILE A 1 418 ? -19.408 7.074 2.531 1.00 98.62 418 ILE A CA 1
ATOM 3237 C C . ILE A 1 418 ? -19.423 8.590 2.384 1.00 98.62 418 ILE A C 1
ATOM 3239 O O . ILE A 1 418 ? -19.879 9.305 3.280 1.00 98.62 418 ILE A O 1
ATOM 3243 N N . PHE A 1 419 ? -18.898 9.077 1.265 1.00 98.31 419 PHE A N 1
ATOM 3244 C CA . PHE A 1 419 ? -18.941 10.485 0.894 1.00 98.31 419 PHE A CA 1
ATOM 3245 C C . PHE A 1 419 ? -19.994 10.648 -0.192 1.00 98.31 419 PHE A C 1
ATOM 3247 O O . PHE A 1 419 ? -19.856 10.070 -1.266 1.00 98.31 419 PHE A O 1
ATOM 3254 N N . ASP A 1 420 ? -21.036 11.422 0.099 1.00 97.56 420 ASP A N 1
ATOM 3255 C CA . ASP A 1 420 ? -22.194 11.619 -0.771 1.00 97.56 420 ASP A CA 1
ATOM 3256 C C . ASP A 1 420 ? -22.465 13.122 -0.955 1.00 97.56 420 ASP A C 1
ATOM 3258 O O . ASP A 1 420 ? -22.819 13.845 -0.015 1.00 97.56 420 ASP A O 1
ATOM 3262 N N . ARG A 1 421 ? -22.274 13.612 -2.181 1.00 96.44 421 ARG A N 1
ATOM 3263 C CA . ARG A 1 421 ? -22.747 14.917 -2.630 1.00 96.44 421 ARG A CA 1
ATOM 3264 C C . ARG A 1 421 ? -24.027 14.746 -3.426 1.00 96.44 421 ARG A C 1
ATOM 3266 O O . ARG A 1 421 ? -24.003 14.357 -4.594 1.00 96.44 421 ARG A O 1
ATOM 3273 N N . SER A 1 422 ? -25.124 15.155 -2.805 1.00 91.00 422 SER A N 1
ATOM 3274 C CA . SER A 1 422 ? -26.406 15.326 -3.471 1.00 91.00 422 SER A CA 1
ATOM 3275 C C . SER A 1 422 ? -26.391 16.546 -4.406 1.00 91.00 422 SER A C 1
ATOM 3277 O O . SER A 1 422 ? -25.612 17.482 -4.181 1.00 91.00 422 SER A O 1
ATOM 3279 N N . PRO A 1 423 ? -27.307 16.608 -5.391 1.00 89.50 423 PRO A N 1
ATOM 3280 C CA . PRO A 1 423 ? -27.533 17.822 -6.170 1.00 89.50 423 PRO A CA 1
ATOM 3281 C C . PRO A 1 423 ? -27.772 19.027 -5.246 1.00 89.50 423 PRO A C 1
ATOM 3283 O O . PRO A 1 423 ? -28.344 18.871 -4.164 1.00 89.50 423 PRO A O 1
ATOM 3286 N N . ARG A 1 424 ? -27.392 20.234 -5.688 1.00 89.69 424 ARG A N 1
ATOM 3287 C CA . ARG A 1 424 ? -27.539 21.525 -4.965 1.00 89.69 424 ARG A CA 1
ATOM 3288 C C . ARG A 1 424 ? -26.530 21.809 -3.841 1.00 89.69 424 ARG A C 1
ATOM 3290 O O . ARG A 1 424 ? -26.704 22.785 -3.114 1.00 89.69 424 ARG A O 1
ATOM 3297 N N . LEU A 1 425 ? -25.494 20.986 -3.663 1.00 94.44 425 LEU A N 1
ATOM 3298 C CA . LEU A 1 425 ? -24.428 21.309 -2.709 1.00 94.44 425 LEU A CA 1
ATOM 3299 C C . LEU A 1 425 ? -23.418 22.316 -3.292 1.00 94.44 425 LEU A C 1
ATOM 3301 O O . LEU A 1 425 ? -23.060 22.194 -4.467 1.00 94.44 425 LEU A O 1
ATOM 3305 N N . PRO A 1 426 ? -22.888 23.247 -2.468 1.00 94.81 426 PRO A N 1
ATOM 3306 C CA . PRO A 1 426 ? -21.929 24.244 -2.926 1.00 94.81 426 PRO A CA 1
ATOM 3307 C C . PRO A 1 426 ? -20.648 23.662 -3.509 1.00 94.81 426 PRO A C 1
ATOM 3309 O O . PRO A 1 426 ? -20.160 22.635 -3.020 1.00 94.81 426 PRO A O 1
ATOM 3312 N N . ALA A 1 427 ? -20.058 24.352 -4.482 1.00 95.69 427 ALA A N 1
ATOM 3313 C CA . ALA A 1 427 ? -18.730 24.028 -5.006 1.00 95.69 427 ALA A CA 1
ATOM 3314 C C . ALA A 1 427 ? -17.670 23.908 -3.886 1.00 95.69 427 ALA A C 1
ATOM 3316 O O . ALA A 1 427 ? -17.693 24.660 -2.902 1.00 95.69 427 ALA A O 1
ATOM 3317 N N . ALA A 1 428 ? -16.726 22.975 -4.032 1.00 95.88 428 ALA A N 1
ATOM 3318 C CA . ALA A 1 428 ? -15.640 22.762 -3.071 1.00 95.88 428 ALA A CA 1
ATOM 3319 C C . ALA A 1 428 ? -14.432 22.061 -3.694 1.00 95.88 428 ALA A C 1
ATOM 3321 O O . ALA A 1 428 ? -14.579 21.234 -4.586 1.00 95.88 428 ALA A O 1
ATOM 3322 N N . GLU A 1 429 ? -13.252 22.344 -3.155 1.00 96.56 429 GLU A N 1
ATOM 3323 C CA . GLU A 1 429 ? -12.026 21.594 -3.412 1.00 96.56 429 GLU A CA 1
ATOM 3324 C C . GLU A 1 429 ? -11.708 20.748 -2.183 1.00 96.56 429 GLU A C 1
ATOM 3326 O O . GLU A 1 429 ? -11.631 21.271 -1.068 1.00 96.56 429 GLU A O 1
ATOM 3331 N N . VAL A 1 430 ? -11.529 19.444 -2.376 1.00 97.44 430 VAL A N 1
ATOM 3332 C CA . VAL A 1 430 ? -11.101 18.510 -1.336 1.00 97.44 430 VAL A CA 1
ATOM 3333 C C . VAL A 1 430 ? -9.690 18.047 -1.660 1.00 97.44 430 VAL A C 1
ATOM 3335 O O . VAL A 1 430 ? -9.455 17.323 -2.623 1.00 97.44 430 VAL A O 1
ATOM 3338 N N . TYR A 1 431 ? -8.754 18.480 -0.825 1.00 96.25 431 TYR A N 1
ATOM 3339 C CA . TYR A 1 431 ? -7.333 18.198 -0.955 1.00 96.25 431 TYR A CA 1
ATOM 3340 C C . TYR A 1 431 ? -6.984 16.837 -0.364 1.00 96.25 431 TYR A C 1
ATOM 3342 O O . TYR A 1 431 ? -6.248 16.073 -0.970 1.00 96.25 431 TYR A O 1
ATOM 3350 N N . GLN A 1 432 ? -7.506 16.522 0.822 1.00 96.94 432 GLN A N 1
ATOM 3351 C CA . GLN A 1 432 ? -7.116 15.319 1.554 1.00 96.94 432 GLN A CA 1
ATOM 3352 C C . GLN A 1 432 ? -8.311 14.667 2.231 1.00 96.94 432 GLN A C 1
ATOM 3354 O O . GLN A 1 432 ? -9.158 15.368 2.784 1.00 96.94 432 GLN A O 1
ATOM 3359 N N . ILE A 1 433 ? -8.324 13.335 2.254 1.00 98.31 433 ILE A N 1
ATOM 3360 C CA . ILE A 1 433 ? -9.185 12.534 3.127 1.00 98.31 433 ILE A CA 1
ATOM 3361 C C . ILE A 1 433 ? -8.336 11.414 3.719 1.00 98.31 433 ILE A C 1
ATOM 3363 O O . ILE A 1 433 ? -7.654 10.690 2.985 1.00 98.31 433 ILE A O 1
ATOM 3367 N N . ARG A 1 434 ? -8.380 11.266 5.044 1.00 97.62 434 ARG A N 1
ATOM 3368 C CA . ARG A 1 434 ? -7.645 10.209 5.746 1.00 97.62 434 ARG A CA 1
ATOM 3369 C C . ARG A 1 434 ? -8.270 9.843 7.083 1.00 97.62 434 ARG A C 1
ATOM 3371 O O . ARG A 1 434 ? -8.913 10.672 7.725 1.00 97.62 434 ARG A O 1
ATOM 3378 N N . THR A 1 435 ? -7.987 8.626 7.530 1.00 98.38 435 THR A N 1
ATOM 3379 C CA . THR A 1 435 ? -8.182 8.224 8.930 1.00 98.38 435 THR A CA 1
ATOM 3380 C C . THR A 1 435 ? -6.850 8.309 9.668 1.00 98.38 435 THR A C 1
ATOM 3382 O O . THR A 1 435 ? -5.814 7.932 9.121 1.00 98.38 435 THR A O 1
ATOM 3385 N N . VAL A 1 436 ? -6.870 8.807 10.901 1.00 98.50 436 VAL A N 1
ATOM 3386 C CA . VAL A 1 436 ? -5.686 9.021 11.740 1.00 98.50 436 VAL A CA 1
ATOM 3387 C C . VAL A 1 436 ? -5.852 8.279 13.057 1.00 98.50 436 VAL A C 1
ATOM 3389 O O . VAL A 1 436 ? -6.908 8.379 13.678 1.00 98.50 436 VAL A O 1
ATOM 3392 N N . PHE A 1 437 ? -4.791 7.613 13.511 1.00 98.56 437 PHE A N 1
ATOM 3393 C CA . PHE A 1 437 ? -4.707 6.978 14.827 1.00 98.56 437 PHE A CA 1
ATOM 3394 C C . PHE A 1 437 ? -3.463 7.470 15.562 1.00 98.56 437 PHE A C 1
ATOM 3396 O O . PHE A 1 437 ? -2.345 7.263 15.092 1.00 98.56 437 PHE A O 1
ATOM 3403 N N . LYS A 1 438 ? -3.643 8.121 16.715 1.00 98.00 438 LYS A N 1
ATOM 3404 C CA . LYS A 1 438 ? -2.553 8.567 17.591 1.00 98.00 438 LYS A CA 1
ATOM 3405 C C . LYS A 1 438 ? -2.372 7.585 18.743 1.00 98.00 438 LYS A C 1
ATOM 3407 O O . LYS A 1 438 ? -3.110 7.624 19.732 1.00 98.00 438 LYS A O 1
ATOM 3412 N N . LEU A 1 439 ? -1.392 6.707 18.593 1.00 97.69 439 LEU A N 1
ATOM 3413 C CA . LEU A 1 439 ? -1.112 5.630 19.531 1.00 97.69 439 LEU A CA 1
ATOM 3414 C C . LEU A 1 439 ? -0.383 6.158 20.770 1.00 97.69 439 LEU A C 1
ATOM 3416 O O . LEU A 1 439 ? 0.178 7.257 20.775 1.00 97.69 439 LEU A O 1
ATOM 3420 N N . ASN A 1 440 ? -0.395 5.360 21.832 1.00 96.75 440 ASN A N 1
ATOM 3421 C CA . ASN A 1 440 ? 0.220 5.695 23.106 1.00 96.75 440 ASN A CA 1
ATOM 3422 C C . ASN A 1 440 ? 1.736 5.907 22.959 1.00 96.75 440 ASN A C 1
ATOM 3424 O O . ASN A 1 440 ? 2.496 4.956 22.768 1.00 96.75 440 ASN A O 1
ATOM 3428 N N . LYS A 1 441 ? 2.172 7.164 23.121 1.00 94.44 441 LYS A N 1
ATOM 3429 C CA . LYS A 1 441 ? 3.565 7.604 22.942 1.00 94.44 441 LYS A CA 1
ATOM 3430 C C . LYS A 1 441 ? 4.570 6.940 23.877 1.00 94.44 441 LYS A C 1
ATOM 3432 O O . LYS A 1 441 ? 5.753 6.897 23.557 1.00 94.44 441 LYS A O 1
ATOM 3437 N N . ALA A 1 442 ? 4.127 6.457 25.036 1.00 92.81 442 ALA A N 1
ATOM 3438 C CA . ALA A 1 442 ? 5.005 5.770 25.976 1.00 92.81 442 ALA A CA 1
ATOM 3439 C C . ALA A 1 442 ? 5.265 4.312 25.565 1.00 92.81 442 ALA A C 1
ATOM 3441 O O . ALA A 1 442 ? 6.342 3.789 25.848 1.00 92.81 442 ALA A O 1
ATOM 3442 N N . ARG A 1 443 ? 4.296 3.683 24.886 1.00 94.62 443 ARG A N 1
ATOM 3443 C CA . ARG A 1 443 ? 4.303 2.254 24.541 1.00 94.62 443 ARG A CA 1
ATOM 3444 C C . ARG A 1 443 ? 4.836 2.019 23.126 1.00 94.62 443 ARG A C 1
ATOM 3446 O O . ARG A 1 443 ? 5.801 1.282 22.945 1.00 94.62 443 ARG A O 1
ATOM 3453 N N . PHE A 1 444 ? 4.254 2.687 22.130 1.00 96.56 444 PHE A N 1
ATOM 3454 C CA . PHE A 1 444 ? 4.563 2.483 20.713 1.00 96.56 444 PHE A CA 1
ATOM 3455 C C . PHE A 1 444 ? 5.748 3.344 20.283 1.00 96.56 444 PHE A C 1
ATOM 3457 O O . PHE A 1 444 ? 5.641 4.565 20.183 1.00 96.56 444 PHE A O 1
ATOM 3464 N N . LYS A 1 445 ? 6.888 2.698 20.022 1.00 95.50 445 LYS A N 1
ATOM 3465 C CA . LYS A 1 445 ? 8.145 3.376 19.653 1.00 95.50 445 LYS A CA 1
ATOM 3466 C C . LYS A 1 445 ? 8.744 2.874 18.345 1.00 95.50 445 LYS A C 1
ATOM 3468 O O . LYS A 1 445 ? 9.605 3.544 17.786 1.00 95.50 445 LYS A O 1
ATOM 3473 N N . TYR A 1 446 ? 8.328 1.700 17.874 1.00 96.56 446 TYR A N 1
ATOM 3474 C CA . TYR A 1 446 ? 8.915 1.046 16.711 1.00 96.56 446 TYR A CA 1
ATOM 3475 C C . TYR A 1 446 ? 7.927 1.071 15.547 1.00 96.56 446 TYR A C 1
ATOM 3477 O O . TYR A 1 446 ? 6.847 0.510 15.656 1.00 96.56 446 TYR A O 1
ATOM 3485 N N . MET A 1 447 ? 8.274 1.733 14.450 1.00 97.12 447 MET A N 1
ATOM 3486 C CA . MET A 1 447 ? 7.453 1.806 13.242 1.00 97.12 447 MET A CA 1
ATOM 3487 C C . MET A 1 447 ? 7.884 0.715 12.264 1.00 97.12 447 MET A C 1
ATOM 3489 O O . MET A 1 447 ? 9.083 0.484 12.101 1.00 97.12 447 MET A O 1
ATOM 3493 N N . ALA A 1 448 ? 6.920 0.104 11.578 1.00 96.12 448 ALA A N 1
ATOM 3494 C CA . ALA A 1 448 ? 7.160 -0.800 10.461 1.00 96.12 448 ALA A CA 1
ATOM 3495 C C . ALA A 1 448 ? 6.210 -0.475 9.298 1.00 96.12 448 ALA A C 1
ATOM 3497 O O . ALA A 1 448 ? 4.988 -0.516 9.452 1.00 96.12 448 ALA A O 1
ATOM 3498 N N . ILE A 1 449 ? 6.782 -0.112 8.144 1.00 94.00 449 ILE A N 1
ATOM 3499 C CA . ILE A 1 449 ? 6.023 0.282 6.937 1.00 94.00 449 ILE A CA 1
ATOM 3500 C C . ILE A 1 449 ? 6.375 -0.565 5.705 1.00 94.00 449 ILE A C 1
ATOM 3502 O O . ILE A 1 449 ? 5.657 -0.537 4.713 1.00 94.00 449 ILE 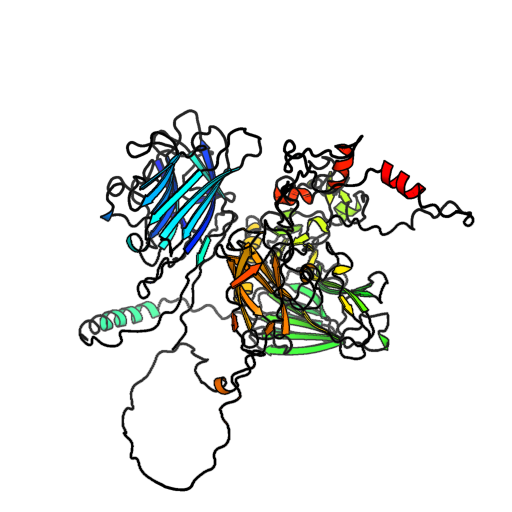A O 1
ATOM 3506 N N . SER A 1 450 ? 7.487 -1.300 5.756 1.00 89.50 450 SER A N 1
ATOM 3507 C CA . SER A 1 450 ? 7.858 -2.367 4.821 1.00 89.50 450 SER A CA 1
ATOM 3508 C C . SER A 1 450 ? 8.897 -3.277 5.483 1.00 89.50 450 SER A C 1
ATOM 3510 O O . SER A 1 450 ? 9.424 -2.931 6.539 1.00 89.50 450 SER A O 1
ATOM 3512 N N . ASP A 1 451 ? 9.253 -4.404 4.862 1.00 83.00 451 ASP A N 1
ATOM 3513 C CA . ASP A 1 451 ? 10.334 -5.285 5.351 1.00 83.00 451 ASP A CA 1
ATOM 3514 C C . ASP A 1 451 ? 11.663 -4.531 5.538 1.00 83.00 451 ASP A C 1
ATOM 3516 O O . ASP A 1 451 ? 12.411 -4.773 6.480 1.00 83.00 451 ASP A O 1
ATOM 3520 N N . ALA A 1 452 ? 11.931 -3.578 4.646 1.00 83.88 452 ALA A N 1
ATOM 3521 C CA . ALA A 1 452 ? 13.153 -2.786 4.623 1.00 83.88 452 ALA A CA 1
ATOM 3522 C C . ALA A 1 452 ? 13.105 -1.549 5.538 1.00 83.88 452 ALA A C 1
ATOM 3524 O O . ALA A 1 452 ? 14.142 -1.108 6.026 1.00 83.88 452 ALA A O 1
ATOM 3525 N N . ARG A 1 453 ? 11.920 -0.970 5.777 1.00 90.00 453 ARG A N 1
ATOM 3526 C CA . ARG A 1 453 ? 11.765 0.315 6.478 1.00 90.00 453 ARG A CA 1
ATOM 3527 C C . ARG A 1 453 ? 11.068 0.118 7.814 1.00 90.00 453 ARG A C 1
ATOM 3529 O O . ARG A 1 453 ? 9.860 0.326 7.954 1.00 90.00 453 ARG A O 1
ATOM 3536 N N . GLN A 1 454 ? 11.864 -0.280 8.804 1.00 92.50 454 GLN A N 1
ATOM 3537 C CA . GLN A 1 454 ? 11.416 -0.456 10.181 1.00 92.50 454 GLN A CA 1
ATOM 3538 C C . GLN A 1 454 ? 12.465 0.046 11.167 1.00 92.50 454 GLN A C 1
ATOM 3540 O O . GLN A 1 454 ? 13.644 -0.289 11.048 1.00 92.50 454 GLN A O 1
ATOM 3545 N N . ARG A 1 455 ? 12.057 0.823 12.172 1.00 93.12 455 ARG A N 1
ATOM 3546 C CA . ARG A 1 455 ? 12.979 1.326 13.200 1.00 93.12 455 ARG A CA 1
ATOM 3547 C C . ARG A 1 455 ? 12.270 1.834 14.445 1.00 93.12 455 ARG A C 1
ATOM 3549 O O . ARG A 1 455 ? 11.077 2.123 14.415 1.00 93.12 455 ARG A O 1
ATOM 3556 N N . ASN A 1 456 ? 13.044 2.041 15.513 1.00 94.19 456 ASN A N 1
ATOM 3557 C CA . ASN A 1 456 ? 12.639 2.999 16.540 1.00 94.19 456 ASN A CA 1
ATOM 3558 C C . ASN A 1 456 ? 12.531 4.378 15.892 1.00 94.19 456 ASN A C 1
ATOM 3560 O O . ASN A 1 456 ? 13.445 4.792 15.181 1.00 94.19 456 ASN A O 1
ATOM 3564 N N . MET A 1 457 ? 11.430 5.068 16.137 1.00 94.38 457 MET A N 1
ATOM 3565 C CA . MET A 1 457 ? 11.192 6.390 15.579 1.00 94.38 457 MET A CA 1
ATOM 3566 C C . MET A 1 457 ? 11.555 7.487 16.575 1.00 94.38 457 MET A C 1
ATOM 3568 O O . MET A 1 457 ? 11.241 7.333 17.761 1.00 94.38 457 MET A O 1
ATOM 3572 N N . PRO A 1 458 ? 12.126 8.610 16.103 1.00 94.38 458 PRO A N 1
ATOM 3573 C CA . PRO A 1 458 ? 12.250 9.816 16.904 1.00 94.38 458 PRO A CA 1
ATOM 3574 C C . PRO A 1 458 ? 10.893 10.241 17.470 1.00 94.38 458 PRO A C 1
ATOM 3576 O O . PRO A 1 458 ? 9.856 10.202 16.797 1.00 94.38 458 PRO A O 1
ATOM 3579 N N . SER A 1 459 ? 10.889 10.643 18.735 1.00 92.25 459 SER A N 1
ATOM 3580 C CA . SER A 1 459 ? 9.716 11.201 19.390 1.00 92.25 459 SER A CA 1
ATOM 3581 C C . SER A 1 459 ? 9.535 12.676 19.024 1.00 92.25 459 SER A C 1
ATOM 3583 O O . SER A 1 459 ? 10.447 13.348 18.544 1.00 92.25 459 SER A O 1
ATOM 3585 N N . GLN A 1 460 ? 8.356 13.228 19.323 1.00 91.06 460 GLN A N 1
ATOM 3586 C CA . GLN A 1 460 ? 8.146 14.676 19.212 1.00 91.06 460 GLN A CA 1
ATOM 3587 C C . GLN A 1 460 ? 9.155 15.458 20.069 1.00 91.06 460 GLN A C 1
ATOM 3589 O O . GLN A 1 460 ? 9.647 16.484 19.625 1.00 91.06 460 GLN A O 1
ATOM 3594 N N . ARG A 1 461 ? 9.517 14.946 21.253 1.00 90.88 461 ARG A N 1
ATOM 3595 C CA . ARG A 1 461 ? 10.475 15.611 22.143 1.00 90.88 461 ARG A CA 1
ATOM 3596 C C . ARG A 1 461 ? 11.879 15.666 21.535 1.00 90.88 461 ARG A C 1
ATOM 3598 O O . ARG A 1 461 ? 12.564 16.659 21.733 1.00 90.88 461 ARG A O 1
ATOM 3605 N N . ASP A 1 462 ? 12.279 14.636 20.787 1.00 94.00 462 ASP A N 1
ATOM 3606 C CA . ASP A 1 462 ? 13.556 14.630 20.059 1.00 94.00 462 ASP A CA 1
ATOM 3607 C C . ASP A 1 462 ? 13.588 15.717 18.978 1.00 94.00 462 ASP A C 1
ATOM 3609 O O . ASP A 1 462 ? 14.620 16.344 18.760 1.00 94.00 462 ASP A O 1
ATOM 3613 N N . ARG A 1 463 ? 12.444 15.980 18.335 1.00 94.38 463 ARG A N 1
ATOM 3614 C CA . ARG A 1 463 ? 12.306 17.072 17.362 1.00 94.38 463 ARG A CA 1
ATOM 3615 C C . ARG A 1 463 ? 12.224 18.447 18.017 1.00 94.38 463 ARG A C 1
ATOM 3617 O O . ARG A 1 463 ? 12.750 19.396 17.452 1.00 94.38 463 ARG A O 1
ATOM 3624 N N . ASP A 1 464 ? 11.570 18.568 19.173 1.00 93.50 464 ASP A N 1
ATOM 3625 C CA . ASP A 1 464 ? 11.376 19.852 19.865 1.00 93.50 464 ASP A CA 1
ATOM 3626 C C . ASP A 1 464 ? 12.710 20.480 20.315 1.00 93.50 464 ASP A C 1
ATOM 3628 O O . ASP A 1 464 ? 12.812 21.701 20.411 1.00 93.50 464 ASP A O 1
ATOM 3632 N N . THR A 1 465 ? 13.736 19.660 20.571 1.00 93.69 465 THR A N 1
ATOM 3633 C CA . THR A 1 465 ? 15.113 20.101 20.870 1.00 93.69 465 THR A CA 1
ATOM 3634 C C . THR A 1 465 ? 16.022 20.127 19.636 1.00 93.69 465 THR A C 1
ATOM 3636 O O . THR A 1 465 ? 17.217 20.412 19.744 1.00 93.69 465 THR A O 1
ATOM 3639 N N . GLY A 1 466 ? 15.473 19.799 18.467 1.00 94.38 466 GLY A N 1
ATOM 3640 C CA . GLY A 1 466 ? 16.164 19.820 17.189 1.00 94.38 466 GLY A CA 1
ATOM 3641 C C . GLY A 1 466 ? 16.114 21.186 16.510 1.00 94.38 466 GLY A C 1
ATOM 3642 O O . GLY A 1 466 ? 15.505 22.143 16.986 1.00 94.38 466 GLY A O 1
ATOM 3643 N N . GLN A 1 467 ? 16.762 21.265 15.353 1.00 95.31 467 GLN A N 1
ATOM 3644 C CA . GLN A 1 467 ? 16.788 22.447 14.504 1.00 95.31 467 GLN A CA 1
ATOM 3645 C C . GLN A 1 467 ? 15.918 22.204 13.263 1.00 95.31 467 GLN A C 1
ATOM 3647 O O . GLN A 1 467 ? 16.274 21.356 12.439 1.00 95.31 467 GLN A O 1
ATOM 3652 N N . PRO A 1 468 ? 14.795 22.925 13.094 1.00 95.00 468 PRO A N 1
ATOM 3653 C CA . PRO A 1 468 ? 14.082 22.955 11.823 1.00 95.00 468 PRO A CA 1
ATOM 3654 C C . PRO A 1 468 ? 15.018 23.401 10.695 1.00 95.00 468 PRO A C 1
ATOM 3656 O O . PRO A 1 468 ? 15.786 24.351 10.862 1.00 95.00 468 PRO A O 1
ATOM 3659 N N . LEU A 1 469 ? 14.966 22.696 9.568 1.00 93.25 469 LEU A N 1
ATOM 3660 C CA . LEU A 1 469 ? 15.745 23.015 8.374 1.00 93.25 469 LEU A CA 1
ATOM 3661 C C . LEU A 1 469 ? 14.939 23.949 7.454 1.00 93.25 469 LEU A C 1
ATOM 3663 O O . LEU A 1 469 ? 14.087 24.706 7.916 1.00 93.25 469 LEU A O 1
ATOM 3667 N N . GLU A 1 470 ? 15.217 23.928 6.150 1.00 86.50 470 GLU A N 1
ATOM 3668 C CA . GLU A 1 470 ? 14.579 24.814 5.164 1.00 86.50 470 GLU A CA 1
ATOM 3669 C C . GLU A 1 470 ? 13.051 24.645 5.112 1.00 86.50 470 GLU A C 1
ATOM 3671 O O . GLU A 1 470 ? 12.321 25.612 4.896 1.00 86.50 470 GLU A O 1
ATOM 3676 N N . TYR A 1 471 ? 12.564 23.434 5.395 1.00 85.75 471 TYR A N 1
ATOM 3677 C CA . TYR A 1 471 ? 11.142 23.135 5.529 1.00 85.75 471 TYR A CA 1
ATOM 3678 C C . TYR A 1 471 ? 10.816 22.718 6.966 1.00 85.75 471 TYR A C 1
ATOM 3680 O O . TYR A 1 471 ? 11.552 21.917 7.547 1.00 85.75 471 TYR A O 1
ATOM 3688 N N . PRO A 1 472 ? 9.697 23.191 7.546 1.00 86.44 472 PRO A N 1
ATOM 3689 C CA . PRO A 1 472 ? 9.352 22.915 8.943 1.00 86.44 472 PRO A CA 1
ATOM 3690 C C . PRO A 1 472 ? 9.086 21.425 9.220 1.00 86.44 472 PRO A C 1
ATOM 3692 O O . PRO A 1 472 ? 9.143 20.976 10.367 1.00 86.44 472 PRO A O 1
ATOM 3695 N N . GLU A 1 473 ? 8.790 20.639 8.184 1.00 90.06 473 GLU A N 1
ATOM 3696 C CA . GLU A 1 473 ? 8.688 19.185 8.262 1.00 90.06 473 GLU A CA 1
ATOM 3697 C C . GLU A 1 473 ? 10.013 18.478 8.554 1.00 90.06 473 GLU A C 1
ATOM 3699 O O . GLU A 1 473 ? 9.986 17.442 9.226 1.00 90.06 473 GLU A O 1
ATOM 3704 N N . ALA A 1 474 ? 11.137 19.022 8.088 1.00 93.81 474 ALA A N 1
ATOM 3705 C CA . ALA A 1 474 ? 12.457 18.427 8.228 1.00 93.81 474 ALA A CA 1
ATOM 3706 C C . ALA A 1 474 ? 13.186 19.033 9.429 1.00 93.81 474 ALA A C 1
ATOM 3708 O O . ALA A 1 474 ? 13.424 20.239 9.496 1.00 93.81 474 ALA A O 1
ATOM 3709 N N . VAL A 1 475 ? 13.539 18.188 10.396 1.00 96.38 475 VAL A N 1
ATOM 3710 C CA . VAL A 1 475 ? 14.197 18.621 11.633 1.00 96.38 475 VAL A CA 1
ATOM 3711 C C . VAL A 1 475 ? 15.490 17.844 11.815 1.00 96.38 475 VAL A C 1
ATOM 3713 O O . VAL A 1 475 ? 15.468 16.617 11.884 1.00 96.38 475 VAL A O 1
ATOM 3716 N N . LEU A 1 476 ? 16.607 18.564 11.923 1.00 97.25 476 LEU A N 1
ATOM 3717 C CA . LEU A 1 476 ? 17.885 18.002 12.341 1.00 97.25 476 LEU A CA 1
ATOM 3718 C C . LEU A 1 476 ? 17.860 17.762 13.851 1.00 97.25 476 LEU A C 1
ATOM 3720 O O . LEU A 1 476 ? 17.705 18.690 14.647 1.00 97.25 476 LEU A O 1
ATOM 3724 N N . LEU A 1 477 ? 18.046 16.513 14.253 1.00 96.88 477 LEU A N 1
ATOM 3725 C CA . LEU A 1 477 ? 18.060 16.091 15.647 1.00 96.88 477 LEU A CA 1
ATOM 3726 C C . LEU A 1 477 ? 19.436 16.393 16.259 1.00 96.88 477 LEU A C 1
ATOM 3728 O O . LEU A 1 477 ? 20.286 15.515 16.408 1.00 96.88 477 LEU A O 1
ATOM 3732 N N . SER A 1 478 ? 19.678 17.664 16.588 1.00 94.25 478 SER A N 1
ATOM 3733 C CA . SER A 1 478 ? 20.966 18.150 17.104 1.00 94.25 478 SER A CA 1
ATOM 3734 C C . SER A 1 478 ? 21.199 17.789 18.577 1.00 94.25 478 SER A C 1
ATOM 3736 O O . SER A 1 478 ? 22.298 17.366 18.946 1.00 94.25 478 SER A O 1
ATOM 3738 N N . HIS A 1 479 ? 20.155 17.891 19.408 1.00 94.62 479 HIS A N 1
ATOM 3739 C CA . HIS A 1 479 ? 20.199 17.601 20.846 1.00 94.62 479 HIS A CA 1
ATOM 3740 C C . HIS A 1 479 ? 19.010 16.733 21.310 1.00 94.62 479 HIS A C 1
ATOM 3742 O O . HIS A 1 479 ? 18.291 17.126 22.234 1.00 94.62 479 HIS A O 1
ATOM 3748 N N . PRO A 1 480 ? 18.741 15.574 20.676 1.00 95.06 480 PRO A N 1
ATOM 3749 C CA . PRO A 1 480 ? 17.620 14.731 21.071 1.00 95.06 480 PRO A CA 1
ATOM 3750 C C . PRO A 1 480 ? 17.881 14.108 22.453 1.00 95.06 480 PRO A C 1
ATOM 3752 O O . PRO A 1 480 ? 19.015 13.704 22.730 1.00 95.06 480 PRO A O 1
ATOM 3755 N N . PRO A 1 481 ? 16.859 13.984 23.322 1.00 93.19 481 PRO A N 1
ATOM 3756 C CA . PRO A 1 481 ? 16.959 13.169 24.528 1.00 93.19 481 PRO A CA 1
ATOM 3757 C C . PRO A 1 481 ? 17.417 11.733 24.253 1.00 93.19 481 PRO A C 1
ATOM 3759 O O . PRO A 1 481 ? 18.165 11.174 25.054 1.00 93.19 481 PRO A O 1
ATOM 3762 N N . ASP A 1 482 ? 16.994 11.136 23.135 1.00 92.94 482 ASP A N 1
ATOM 3763 C CA . ASP A 1 482 ? 17.518 9.850 22.685 1.00 92.94 482 ASP A CA 1
ATOM 3764 C C . ASP A 1 482 ? 18.719 10.043 21.746 1.00 92.94 482 ASP A C 1
ATOM 3766 O O . ASP A 1 482 ? 18.589 10.323 20.549 1.00 92.94 482 ASP A O 1
ATOM 3770 N N . LEU A 1 483 ? 19.918 9.868 22.309 1.00 94.31 483 LEU A N 1
ATOM 3771 C CA . LEU A 1 483 ? 21.187 10.101 21.620 1.00 94.31 483 LEU A CA 1
ATOM 3772 C C . LEU A 1 483 ? 21.400 9.200 20.397 1.00 94.31 483 LEU A C 1
ATOM 3774 O O . LEU A 1 483 ? 22.228 9.542 19.551 1.00 94.31 483 LEU A O 1
ATOM 3778 N N . GLN A 1 484 ? 20.656 8.094 20.250 1.00 93.38 484 GLN A N 1
ATOM 3779 C CA . GLN A 1 484 ? 20.783 7.229 19.072 1.00 93.38 484 GLN A CA 1
ATOM 3780 C C . GLN A 1 484 ? 20.419 7.966 17.776 1.00 93.38 484 GLN A C 1
ATOM 3782 O O . GLN A 1 484 ? 20.965 7.642 16.722 1.00 93.38 484 GLN A O 1
ATOM 3787 N N . PHE A 1 485 ? 19.539 8.971 17.863 1.00 94.75 485 PHE A N 1
ATOM 3788 C CA . PHE A 1 485 ? 19.078 9.764 16.724 1.00 94.75 485 PHE A CA 1
ATOM 3789 C C . PHE A 1 485 ? 19.885 11.045 16.503 1.00 94.75 485 PHE A C 1
ATOM 3791 O O . PHE A 1 485 ? 19.598 11.791 15.568 1.00 94.75 485 PHE A O 1
ATOM 3798 N N . LYS A 1 486 ? 20.879 11.329 17.355 1.00 95.19 486 LYS A N 1
ATOM 3799 C CA . LYS A 1 486 ? 21.689 12.541 17.236 1.00 95.19 486 LYS A CA 1
ATOM 3800 C C . LYS A 1 486 ? 22.352 12.603 15.856 1.00 95.19 486 LYS A C 1
ATOM 3802 O O . LYS A 1 486 ? 22.966 11.629 15.418 1.00 95.19 486 LYS A O 1
ATOM 3807 N N . GLY A 1 487 ? 22.233 13.759 15.205 1.00 94.19 487 GLY A N 1
ATOM 3808 C CA . GLY A 1 487 ? 22.787 14.019 13.874 1.00 94.19 487 GLY A CA 1
ATOM 3809 C C . GLY A 1 487 ? 21.964 13.451 12.713 1.00 94.19 487 GLY A C 1
ATOM 3810 O O . GLY A 1 487 ? 22.433 13.476 11.583 1.00 94.19 487 GLY A O 1
ATOM 3811 N N . GLU A 1 488 ? 20.757 12.932 12.960 1.00 95.25 488 GLU A N 1
ATOM 3812 C CA . GLU A 1 488 ? 19.846 12.504 11.892 1.00 95.25 488 GLU A CA 1
ATOM 3813 C C . GLU A 1 488 ? 18.821 13.591 11.558 1.00 95.25 488 GLU A C 1
ATOM 3815 O O . GLU A 1 488 ? 18.404 14.358 12.427 1.00 95.25 488 GLU A O 1
ATOM 3820 N N . VAL A 1 489 ? 18.355 13.617 10.307 1.00 95.56 489 VAL A N 1
ATOM 3821 C CA . VAL A 1 489 ? 17.183 14.410 9.911 1.00 95.56 489 VAL A CA 1
ATOM 3822 C C . VAL A 1 489 ? 15.929 13.545 9.969 1.00 95.56 489 VAL A C 1
ATOM 3824 O O . VAL A 1 489 ? 15.872 12.475 9.359 1.00 95.56 489 VAL A O 1
ATOM 3827 N N . ASP A 1 490 ? 14.916 14.027 10.685 1.00 95.00 490 ASP A N 1
ATOM 3828 C CA . ASP A 1 490 ? 13.583 13.432 10.731 1.00 95.00 490 ASP A CA 1
ATOM 3829 C C . ASP A 1 490 ? 12.590 14.255 9.902 1.00 95.00 490 ASP A C 1
ATOM 3831 O O . ASP A 1 490 ? 12.312 15.419 10.207 1.00 95.00 490 ASP A O 1
ATOM 3835 N N . ASP A 1 491 ? 12.012 13.628 8.880 1.00 92.69 491 ASP A N 1
ATOM 3836 C CA . ASP A 1 491 ? 10.992 14.215 8.012 1.00 92.69 491 ASP A CA 1
ATOM 3837 C C . ASP A 1 491 ? 9.838 13.221 7.802 1.00 92.69 491 ASP A C 1
ATOM 3839 O O . ASP A 1 491 ? 10.039 12.053 7.466 1.00 92.69 491 ASP A O 1
ATOM 3843 N N . LYS A 1 492 ? 8.596 13.695 7.968 1.00 89.44 492 LYS A N 1
ATOM 3844 C CA . LYS A 1 492 ? 7.385 12.883 7.785 1.00 89.44 492 LYS A CA 1
ATOM 3845 C C . LYS A 1 492 ? 7.308 12.242 6.391 1.00 89.44 492 LYS A C 1
ATOM 3847 O O . LYS A 1 492 ? 6.794 11.133 6.267 1.00 89.44 492 LYS A O 1
ATOM 3852 N N . TYR A 1 493 ? 7.819 12.910 5.353 1.00 92.38 493 TYR A N 1
ATOM 3853 C CA . TYR A 1 493 ? 7.768 12.440 3.965 1.00 92.38 493 TYR A CA 1
ATOM 3854 C C . TYR A 1 493 ? 8.667 11.232 3.705 1.00 92.38 493 TYR A C 1
ATOM 3856 O O . TYR A 1 493 ? 8.423 10.467 2.768 1.00 92.38 493 TYR A O 1
ATOM 3864 N N . GLN A 1 494 ? 9.644 10.989 4.577 1.00 91.44 494 GLN A N 1
ATOM 3865 C CA . GLN A 1 494 ? 10.462 9.783 4.528 1.00 91.44 494 GLN A CA 1
ATOM 3866 C C . GLN A 1 494 ? 9.607 8.524 4.753 1.00 91.44 494 GLN A C 1
ATOM 3868 O O . GLN A 1 494 ? 9.892 7.470 4.194 1.00 91.44 494 GLN A O 1
ATOM 3873 N N . TYR A 1 495 ? 8.489 8.644 5.471 1.00 92.62 495 TYR A N 1
ATOM 3874 C CA . TYR A 1 495 ? 7.572 7.541 5.779 1.00 92.62 495 TYR A CA 1
ATOM 3875 C C . TYR A 1 495 ? 6.455 7.370 4.741 1.00 92.62 495 TYR A C 1
ATOM 3877 O O . TYR A 1 495 ? 5.421 6.763 5.019 1.00 92.62 495 TYR A O 1
ATOM 3885 N N . SER A 1 496 ? 6.632 7.916 3.538 1.00 94.50 496 SER A N 1
ATOM 3886 C CA . SER A 1 496 ? 5.703 7.713 2.427 1.00 94.50 496 SER A CA 1
ATOM 3887 C C . SER A 1 496 ? 5.918 6.369 1.728 1.00 94.50 496 SER A C 1
ATOM 3889 O O . SER A 1 496 ? 6.985 5.761 1.808 1.00 94.50 496 SER A O 1
ATOM 3891 N N . SER A 1 497 ? 4.890 5.861 1.057 1.00 93.69 497 SER A N 1
ATOM 3892 C CA . SER A 1 497 ? 4.953 4.654 0.225 1.00 93.69 497 SER A CA 1
ATOM 3893 C C . SER A 1 497 ? 4.056 4.804 -0.995 1.00 93.69 497 SER A C 1
ATOM 3895 O O . SER A 1 497 ? 3.044 5.500 -0.930 1.00 93.69 497 SER A O 1
ATOM 3897 N N . GLU A 1 498 ? 4.416 4.142 -2.090 1.00 93.88 498 GLU A N 1
ATOM 3898 C CA . GLU A 1 498 ? 3.564 4.035 -3.277 1.00 93.88 498 GLU A CA 1
ATOM 3899 C C . GLU A 1 498 ? 2.345 3.156 -2.978 1.00 93.88 498 GLU A C 1
ATOM 3901 O O . GLU A 1 498 ? 2.452 2.167 -2.248 1.00 93.88 498 GLU A O 1
ATOM 3906 N N . TYR A 1 499 ? 1.179 3.474 -3.541 1.00 93.94 499 TYR A N 1
ATOM 3907 C CA . TYR A 1 499 ? -0.050 2.712 -3.290 1.00 93.94 499 TYR A CA 1
ATOM 3908 C C . TYR A 1 499 ? 0.022 1.246 -3.719 1.00 93.94 499 TYR A C 1
ATOM 3910 O O . TYR A 1 499 ? -0.618 0.409 -3.079 1.00 93.94 499 TYR A O 1
ATOM 3918 N N . LYS A 1 500 ? 0.822 0.907 -4.737 1.00 90.44 500 LYS A N 1
ATOM 3919 C CA . LYS A 1 500 ? 1.076 -0.493 -5.110 1.00 90.44 500 LYS A CA 1
ATOM 3920 C C . LYS A 1 500 ? 1.778 -1.309 -4.015 1.00 90.44 500 LYS A C 1
ATOM 3922 O O . LYS A 1 500 ? 1.597 -2.520 -3.983 1.00 90.44 500 LYS A O 1
ATOM 3927 N N . ASP A 1 501 ? 2.522 -0.652 -3.122 1.00 88.75 501 ASP A N 1
ATOM 3928 C CA . ASP A 1 501 ? 3.290 -1.296 -2.047 1.00 88.75 501 ASP A CA 1
ATOM 3929 C C . ASP A 1 501 ? 2.695 -1.024 -0.647 1.00 88.75 501 ASP A C 1
ATOM 3931 O O . ASP A 1 501 ? 2.963 -1.750 0.310 1.00 88.75 501 ASP A O 1
ATOM 3935 N N . SER A 1 502 ? 1.866 0.016 -0.498 1.00 91.44 502 SER A N 1
ATOM 3936 C CA . SER A 1 502 ? 1.268 0.444 0.774 1.00 91.44 502 SER A CA 1
ATOM 3937 C C . SER A 1 502 ? -0.015 -0.329 1.109 1.00 91.44 502 SER A C 1
ATOM 3939 O O . SER A 1 502 ? -1.130 0.204 1.028 1.00 91.44 502 SER A O 1
ATOM 3941 N N . CYS A 1 503 ? 0.145 -1.595 1.498 1.00 92.69 503 CYS A N 1
ATOM 3942 C CA . CYS A 1 503 ? -0.968 -2.486 1.854 1.00 92.69 503 CYS A CA 1
ATOM 3943 C C . CYS A 1 503 ? -1.076 -2.778 3.359 1.00 92.69 503 CYS A C 1
ATOM 3945 O O . CYS A 1 503 ? -2.180 -3.006 3.852 1.00 92.69 503 CYS A O 1
ATOM 3947 N N . VAL A 1 504 ? 0.039 -2.759 4.094 1.00 97.19 504 VAL A N 1
ATOM 3948 C CA . VAL A 1 504 ? 0.076 -2.929 5.553 1.00 97.19 504 VAL A CA 1
ATOM 3949 C C . VAL A 1 504 ? 1.200 -2.093 6.151 1.00 97.19 504 VAL A C 1
ATOM 3951 O O . VAL A 1 504 ? 2.322 -2.092 5.651 1.00 97.19 504 VAL A O 1
ATOM 3954 N N . HIS A 1 505 ? 0.897 -1.372 7.224 1.00 98.44 505 HIS A N 1
ATOM 3955 C CA . HIS A 1 505 ? 1.867 -0.570 7.965 1.00 98.44 505 HIS A CA 1
ATOM 3956 C C . HIS A 1 505 ? 1.356 -0.293 9.373 1.00 98.44 505 HIS A C 1
ATOM 3958 O O . HIS A 1 505 ? 0.153 -0.359 9.640 1.00 98.44 505 HIS A O 1
ATOM 3964 N N . GLY A 1 506 ? 2.265 0.021 10.290 1.00 98.19 506 GLY A N 1
ATOM 3965 C CA . GLY A 1 506 ? 1.887 0.180 11.681 1.00 98.19 506 GLY A CA 1
ATOM 3966 C C . GLY A 1 506 ? 3.042 0.403 12.638 1.00 98.19 506 GLY A C 1
ATOM 3967 O O . GLY A 1 506 ? 4.139 0.826 12.259 1.00 98.19 506 GLY A O 1
ATOM 3968 N N . TRP A 1 507 ? 2.754 0.141 13.907 1.00 98.31 507 TRP A N 1
ATOM 3969 C CA . TRP A 1 507 ? 3.654 0.393 15.021 1.00 98.31 507 TRP A CA 1
ATOM 3970 C C . TRP A 1 507 ? 3.630 -0.754 16.024 1.00 98.31 507 TRP A C 1
ATOM 3972 O O . TRP A 1 507 ? 2.604 -1.394 16.238 1.00 98.31 507 TRP A O 1
ATOM 3982 N N . ILE A 1 508 ? 4.764 -0.952 16.689 1.00 98.00 508 ILE A N 1
ATOM 3983 C CA . ILE A 1 508 ? 4.987 -1.967 17.708 1.00 98.00 508 ILE A CA 1
ATOM 3984 C C . ILE A 1 508 ? 5.343 -1.288 19.035 1.00 98.00 508 ILE A C 1
ATOM 3986 O O . ILE A 1 508 ? 6.243 -0.434 19.115 1.00 98.00 508 ILE A O 1
ATOM 3990 N N . ALA A 1 509 ? 4.654 -1.702 20.094 1.00 96.62 509 ALA A N 1
ATOM 3991 C CA . ALA A 1 509 ? 5.097 -1.528 21.466 1.00 96.62 509 ALA A CA 1
ATOM 3992 C C . ALA A 1 509 ? 6.017 -2.699 21.821 1.00 96.62 509 ALA A C 1
ATOM 3994 O O . ALA A 1 509 ? 5.591 -3.840 21.797 1.00 96.62 509 ALA A O 1
ATOM 3995 N N . LYS A 1 510 ? 7.309 -2.454 22.071 1.00 91.31 510 LYS A N 1
ATOM 3996 C CA . LYS A 1 510 ? 8.289 -3.550 22.235 1.00 91.31 510 LYS A CA 1
ATOM 3997 C C . LYS A 1 510 ? 8.317 -4.133 23.643 1.00 91.31 510 LYS A C 1
ATOM 3999 O O . LYS A 1 510 ? 8.632 -5.303 23.804 1.00 91.31 510 LYS A O 1
ATOM 4004 N N . ASP A 1 511 ? 8.096 -3.292 24.650 1.00 89.06 511 ASP A N 1
ATOM 4005 C CA . ASP A 1 511 ? 8.243 -3.681 26.056 1.00 89.06 511 ASP A CA 1
ATOM 4006 C C . ASP A 1 511 ? 7.088 -4.585 26.507 1.00 89.06 511 ASP A C 1
ATOM 4008 O O . ASP A 1 511 ? 7.311 -5.575 27.195 1.00 89.06 511 ASP A O 1
ATOM 4012 N N . GLU A 1 512 ? 5.892 -4.299 25.997 1.00 90.75 512 GLU A N 1
ATOM 4013 C CA . GLU A 1 512 ? 4.712 -5.162 26.005 1.00 90.75 512 GLU A CA 1
ATOM 4014 C C . GLU A 1 512 ? 4.365 -5.434 24.535 1.00 90.75 512 GLU A C 1
ATOM 4016 O O . GLU A 1 512 ? 3.718 -4.582 23.925 1.00 90.75 512 GLU A O 1
ATOM 4021 N N . PRO A 1 513 ? 4.873 -6.530 23.936 1.00 92.12 513 PRO A N 1
ATOM 4022 C CA . PRO A 1 513 ? 4.782 -6.806 22.502 1.00 92.12 513 PRO A CA 1
ATOM 4023 C C . PRO A 1 513 ? 3.358 -6.814 21.960 1.00 92.12 513 PRO A C 1
ATOM 4025 O O . PRO A 1 513 ? 2.700 -7.849 21.910 1.00 92.12 513 PRO A O 1
ATOM 4028 N N . GLU A 1 514 ? 2.921 -5.649 21.505 1.00 96.31 514 GLU A N 1
ATOM 4029 C CA . GLU A 1 514 ? 1.634 -5.402 20.867 1.00 96.31 514 GLU A CA 1
ATOM 4030 C C . GLU A 1 514 ? 1.878 -4.653 19.555 1.00 96.31 514 GLU A C 1
ATOM 4032 O O . GLU A 1 514 ? 2.616 -3.661 19.510 1.00 96.31 514 GLU A O 1
ATOM 4037 N N . GLY A 1 515 ? 1.264 -5.131 18.477 1.00 97.81 515 GLY A N 1
ATOM 4038 C CA . GLY A 1 515 ? 1.274 -4.497 17.167 1.00 97.81 515 GLY A CA 1
ATOM 4039 C C . GLY A 1 515 ? -0.062 -3.823 16.870 1.00 97.81 515 GLY A C 1
ATOM 4040 O O . GLY A 1 515 ? -1.124 -4.373 17.156 1.00 97.81 515 GLY A O 1
ATOM 4041 N N . PHE A 1 516 ? -0.005 -2.632 16.280 1.00 98.56 516 PHE A N 1
ATOM 4042 C CA . PHE A 1 516 ? -1.153 -1.927 15.715 1.00 98.56 516 PHE A CA 1
ATOM 4043 C C . PHE A 1 516 ? -0.915 -1.714 14.225 1.00 98.56 516 PHE A C 1
ATOM 4045 O O . PHE A 1 516 ? 0.052 -1.047 13.853 1.00 98.56 516 PHE A O 1
ATOM 4052 N N . TRP A 1 517 ? -1.814 -2.224 13.387 1.00 98.75 517 TRP A N 1
ATOM 4053 C CA . TRP A 1 517 ? -1.644 -2.256 11.937 1.00 98.75 517 TRP A CA 1
ATOM 4054 C C . TRP A 1 517 ? -2.862 -1.690 11.221 1.00 98.75 517 TRP A C 1
ATOM 4056 O O . TRP A 1 517 ? -4.001 -1.979 11.582 1.00 98.75 517 TRP A O 1
ATOM 4066 N N . VAL A 1 518 ? -2.625 -0.924 10.160 1.00 98.75 518 VAL A N 1
ATOM 4067 C CA . VAL A 1 518 ? -3.652 -0.559 9.183 1.00 98.75 518 VAL A CA 1
ATOM 4068 C C . VAL A 1 518 ? -3.438 -1.417 7.944 1.00 98.75 518 VAL A C 1
ATOM 4070 O O . VAL A 1 518 ? -2.415 -1.300 7.275 1.00 98.75 518 VAL A O 1
ATOM 4073 N N . ILE A 1 519 ? -4.415 -2.267 7.637 1.00 98.69 519 ILE A N 1
ATOM 4074 C CA . ILE A 1 519 ? -4.436 -3.141 6.465 1.00 98.69 519 ILE A CA 1
ATOM 4075 C C . ILE A 1 519 ? -5.403 -2.561 5.429 1.00 98.69 519 ILE A C 1
ATOM 4077 O O . ILE A 1 519 ? -6.579 -2.309 5.704 1.00 98.69 519 ILE A O 1
ATOM 4081 N N . THR A 1 520 ? -4.896 -2.346 4.218 1.00 97.81 520 THR A N 1
ATOM 4082 C CA . THR A 1 520 ? -5.652 -1.883 3.051 1.00 97.81 520 THR A CA 1
ATOM 4083 C C . THR A 1 520 ? -5.651 -2.988 1.987 1.00 97.81 520 THR A C 1
ATOM 4085 O O . THR A 1 520 ? -4.678 -3.106 1.244 1.00 97.81 520 THR A O 1
ATOM 4088 N N . PRO A 1 521 ? -6.709 -3.820 1.911 1.00 93.25 521 PRO A N 1
ATOM 4089 C CA . PRO A 1 521 ? -6.742 -5.007 1.043 1.00 93.25 521 PRO A CA 1
ATOM 4090 C C . PRO A 1 521 ? -6.988 -4.685 -0.438 1.00 93.25 521 PRO A C 1
ATOM 4092 O O . PRO A 1 521 ? -6.731 -5.513 -1.306 1.00 93.25 521 PRO A O 1
ATOM 4095 N N . SER A 1 522 ? -7.512 -3.495 -0.732 1.00 94.75 522 SER A N 1
ATOM 4096 C CA . SER A 1 522 ? -7.806 -3.024 -2.081 1.00 94.75 522 SER A CA 1
ATOM 4097 C C . SER A 1 522 ? -7.465 -1.548 -2.191 1.00 94.75 522 SER A C 1
ATOM 4099 O O . SER A 1 522 ? -7.650 -0.783 -1.244 1.00 94.75 522 SER A O 1
ATOM 4101 N N . ASN A 1 523 ? -6.995 -1.145 -3.367 1.00 94.56 523 ASN A N 1
ATOM 4102 C CA . ASN A 1 523 ? -6.742 0.252 -3.683 1.00 94.56 523 ASN A CA 1
ATOM 4103 C C . ASN A 1 523 ? -7.918 0.923 -4.418 1.00 94.56 523 ASN A C 1
ATOM 4105 O O . ASN A 1 523 ? -7.785 2.077 -4.822 1.00 94.56 523 ASN A O 1
ATOM 4109 N N . GLU A 1 524 ? -9.070 0.248 -4.570 1.00 95.88 524 GLU A N 1
ATOM 4110 C CA . GLU A 1 524 ? -10.150 0.711 -5.461 1.00 95.88 524 GLU A CA 1
ATOM 4111 C C . GLU A 1 524 ? -10.668 2.120 -5.167 1.00 95.88 524 GLU A C 1
ATOM 4113 O O . GLU A 1 524 ? -11.132 2.843 -6.049 1.00 95.88 524 GLU A O 1
ATOM 4118 N N . PHE A 1 525 ? -10.561 2.518 -3.905 1.00 96.19 525 PHE A N 1
ATOM 4119 C CA . PHE A 1 525 ? -11.041 3.786 -3.393 1.00 96.19 525 PHE A CA 1
ATOM 4120 C C . PHE A 1 525 ? -9.952 4.861 -3.249 1.00 96.19 525 PHE A C 1
ATOM 4122 O O . PHE A 1 525 ? -10.280 5.991 -2.879 1.00 96.19 525 PHE A O 1
ATOM 4129 N N . ARG A 1 526 ? -8.680 4.548 -3.528 1.00 95.56 526 ARG A N 1
ATOM 4130 C CA . ARG A 1 526 ? -7.574 5.521 -3.512 1.00 95.56 526 ARG A CA 1
ATOM 4131 C C . ARG A 1 526 ? -7.531 6.336 -4.811 1.00 95.56 526 ARG A C 1
ATOM 4133 O O . ARG A 1 526 ? -8.298 6.059 -5.730 1.00 95.56 526 ARG A O 1
ATOM 4140 N N . SER A 1 527 ? -6.658 7.336 -4.890 1.00 94.31 527 SER A N 1
ATOM 4141 C CA . SER A 1 527 ? -6.498 8.249 -6.044 1.00 94.31 527 SER A CA 1
ATOM 4142 C C . SER A 1 527 ? -5.187 8.018 -6.817 1.00 94.31 527 SER A C 1
ATOM 4144 O O . SER A 1 527 ? -4.282 7.367 -6.309 1.00 94.31 527 SER A O 1
ATOM 4146 N N . ALA A 1 528 ? -5.089 8.538 -8.041 1.00 95.38 528 ALA A N 1
ATOM 4147 C CA . ALA A 1 528 ? -3.853 8.724 -8.810 1.00 95.38 528 ALA A CA 1
ATOM 4148 C C . ALA A 1 528 ? -3.001 7.469 -9.090 1.00 95.38 528 ALA A C 1
ATOM 4150 O O . ALA A 1 528 ? -1.777 7.543 -9.131 1.00 95.38 528 ALA A O 1
ATOM 4151 N N . GLY A 1 529 ? -3.629 6.316 -9.321 1.00 94.81 529 GLY A N 1
ATOM 4152 C CA . GLY A 1 529 ? -2.938 5.132 -9.830 1.00 94.81 529 GLY A CA 1
ATOM 4153 C C . GLY A 1 529 ? -1.920 4.476 -8.878 1.00 94.81 529 GLY A C 1
ATOM 4154 O O . GLY A 1 529 ? -1.873 4.758 -7.678 1.00 94.81 529 GLY A O 1
ATOM 4155 N N . PRO A 1 530 ? -1.125 3.519 -9.396 1.00 94.50 530 PRO A N 1
ATOM 4156 C CA . PRO A 1 530 ? -0.309 2.608 -8.590 1.00 94.50 530 PRO A CA 1
ATOM 4157 C C . PRO A 1 530 ? 0.920 3.260 -7.952 1.00 94.50 530 PRO A C 1
ATOM 4159 O O . PRO A 1 530 ? 1.334 2.838 -6.872 1.00 94.50 530 PRO A O 1
ATOM 4162 N N . ILE A 1 531 ? 1.511 4.259 -8.610 1.00 93.25 531 ILE A N 1
ATOM 4163 C CA . ILE A 1 531 ? 2.768 4.900 -8.183 1.00 93.25 531 ILE A CA 1
ATOM 4164 C C . ILE A 1 531 ? 2.534 6.148 -7.326 1.00 93.25 531 ILE A C 1
ATOM 4166 O O . ILE A 1 531 ? 3.491 6.768 -6.870 1.00 93.25 531 ILE A O 1
ATOM 4170 N N . LYS A 1 532 ? 1.273 6.525 -7.064 1.00 94.81 532 LYS A N 1
ATOM 4171 C CA . LYS A 1 532 ? 0.963 7.620 -6.143 1.00 94.81 532 LYS A CA 1
ATOM 4172 C C . LYS A 1 532 ? 1.566 7.330 -4.776 1.00 94.81 532 LYS A C 1
ATOM 4174 O O . LYS A 1 532 ? 1.257 6.315 -4.150 1.00 94.81 532 LYS A O 1
ATOM 4179 N N . GLN A 1 533 ? 2.401 8.253 -4.309 1.00 93.81 533 GLN A N 1
ATOM 4180 C CA . GLN A 1 533 ? 3.010 8.187 -2.988 1.00 93.81 533 GLN A CA 1
ATOM 4181 C C . GLN A 1 533 ? 2.170 8.925 -1.953 1.00 93.81 533 GLN A C 1
ATOM 4183 O O . GLN A 1 533 ? 1.646 10.018 -2.193 1.00 93.81 533 GLN A O 1
ATOM 4188 N N . ASP A 1 534 ? 2.062 8.330 -0.770 1.00 95.69 534 ASP A N 1
ATOM 4189 C CA . ASP A 1 534 ? 1.393 8.941 0.368 1.00 95.69 534 ASP A CA 1
ATOM 4190 C C . ASP A 1 534 ? 1.957 8.475 1.702 1.00 95.69 534 ASP A C 1
ATOM 4192 O O . ASP A 1 534 ? 2.644 7.460 1.797 1.00 95.69 534 ASP A O 1
ATOM 4196 N N . LEU A 1 535 ? 1.667 9.249 2.745 1.00 95.94 535 LEU A N 1
ATOM 4197 C CA . LEU A 1 535 ? 2.155 8.988 4.095 1.00 95.94 535 LEU A CA 1
ATOM 4198 C C . LEU A 1 535 ? 1.505 7.730 4.688 1.00 95.94 535 LEU A C 1
ATOM 4200 O O . LEU A 1 535 ? 0.283 7.599 4.683 1.00 95.94 535 LEU A O 1
ATOM 4204 N N . THR A 1 536 ? 2.305 6.849 5.283 1.00 97.00 536 THR A N 1
ATOM 4205 C CA . THR A 1 536 ? 1.805 5.738 6.118 1.00 97.00 536 THR A CA 1
ATOM 4206 C C . THR A 1 536 ? 1.820 6.105 7.604 1.00 97.00 536 THR A C 1
ATOM 4208 O O . THR A 1 536 ? 0.968 5.677 8.386 1.00 97.00 536 THR A O 1
ATOM 4211 N N . SER A 1 537 ? 2.774 6.957 7.980 1.00 94.62 537 SER A N 1
ATOM 4212 C CA . SER A 1 537 ? 3.052 7.384 9.344 1.00 94.62 537 SER A CA 1
ATOM 4213 C C . SER A 1 537 ? 3.291 8.896 9.412 1.00 94.62 537 SER A C 1
ATOM 4215 O O . SER A 1 537 ? 3.482 9.561 8.392 1.00 94.62 537 SER A O 1
ATOM 4217 N N . HIS A 1 538 ? 3.267 9.452 10.619 1.00 91.12 538 HIS A N 1
ATOM 4218 C CA . HIS A 1 538 ? 3.631 10.844 10.897 1.00 91.12 538 HIS A CA 1
ATOM 4219 C C . HIS A 1 538 ? 4.650 10.899 12.048 1.00 91.12 538 HIS A C 1
ATOM 4221 O O . HIS A 1 538 ? 5.080 9.871 12.557 1.00 91.12 538 HIS A O 1
ATOM 4227 N N . VAL A 1 539 ? 5.035 12.103 12.472 1.00 84.62 539 VAL A N 1
ATOM 4228 C CA . VAL A 1 539 ? 5.856 12.338 13.670 1.00 84.62 539 VAL A CA 1
ATOM 4229 C C . VAL A 1 539 ? 5.245 11.685 14.919 1.00 84.62 539 VAL A C 1
ATOM 4231 O O . VAL A 1 539 ? 4.069 11.908 15.238 1.00 84.62 539 VAL A O 1
ATOM 4234 N N . GLY A 1 540 ? 6.067 10.926 15.653 1.00 87.06 540 GLY A N 1
ATOM 4235 C CA . GLY A 1 540 ? 5.630 10.087 16.772 1.00 87.06 540 GLY A CA 1
ATOM 4236 C C . GLY A 1 540 ? 4.725 8.931 16.321 1.00 87.06 540 GLY A C 1
ATOM 4237 O O . GLY A 1 540 ? 4.501 8.765 15.128 1.00 87.06 540 GLY A O 1
ATOM 4238 N N . PRO A 1 541 ? 4.164 8.131 17.243 1.00 94.31 541 PRO A N 1
ATOM 4239 C CA . PRO A 1 541 ? 3.374 6.953 16.892 1.00 94.31 541 PRO A CA 1
ATOM 4240 C C . PRO A 1 541 ? 1.973 7.308 16.382 1.00 94.31 541 PRO A C 1
ATOM 4242 O O . PRO A 1 541 ? 0.957 7.107 17.046 1.00 94.31 541 PRO A O 1
ATOM 4245 N N . THR A 1 542 ? 1.934 7.879 15.181 1.00 96.44 542 THR A N 1
ATOM 4246 C CA . THR A 1 542 ? 0.730 8.280 14.460 1.00 96.44 542 THR A CA 1
ATOM 4247 C C . THR A 1 542 ? 0.641 7.469 13.176 1.00 96.44 542 THR A C 1
ATOM 4249 O O . THR A 1 542 ? 1.475 7.625 12.290 1.00 96.44 542 THR A O 1
ATOM 4252 N N . THR A 1 543 ? -0.389 6.636 13.059 1.00 97.25 543 THR A N 1
ATOM 4253 C CA . THR A 1 543 ? -0.634 5.808 11.868 1.00 97.25 543 THR A CA 1
ATOM 4254 C C . THR A 1 543 ? -1.718 6.444 11.008 1.00 97.25 543 THR A C 1
ATOM 4256 O O . THR A 1 543 ? -2.722 6.932 11.537 1.00 97.25 543 THR A O 1
ATOM 4259 N N . LEU A 1 544 ? -1.527 6.447 9.688 1.00 97.56 544 LEU A N 1
ATOM 4260 C CA . LEU A 1 544 ? -2.417 7.101 8.730 1.00 97.56 544 LEU A CA 1
ATOM 4261 C C . LEU A 1 544 ? -3.004 6.091 7.744 1.00 97.56 544 LEU A C 1
ATOM 4263 O O . LEU A 1 544 ? -2.293 5.254 7.204 1.00 97.56 544 LEU A O 1
ATOM 4267 N N . SER A 1 545 ? -4.294 6.211 7.451 1.00 97.19 545 SER A N 1
ATOM 4268 C CA . SER A 1 545 ? -4.934 5.572 6.299 1.00 97.19 545 SER A CA 1
ATOM 4269 C C . SER A 1 545 ? -5.284 6.657 5.290 1.00 97.19 545 SER A C 1
ATOM 4271 O O . SER A 1 545 ? -6.300 7.337 5.452 1.00 97.19 545 SER A O 1
ATOM 4273 N N . MET A 1 546 ? -4.434 6.844 4.280 1.00 96.94 546 MET A N 1
ATOM 4274 C CA . MET A 1 546 ? -4.612 7.863 3.242 1.00 96.94 546 MET A CA 1
ATOM 4275 C C . MET A 1 546 ? -5.525 7.349 2.122 1.00 96.94 546 MET A C 1
ATOM 4277 O O . MET A 1 546 ? -5.319 6.250 1.604 1.00 96.94 546 MET A O 1
ATOM 4281 N N . PHE A 1 547 ? -6.528 8.149 1.751 1.00 96.69 547 PHE A N 1
ATOM 4282 C CA . PHE A 1 547 ? -7.415 7.865 0.616 1.00 96.69 547 PHE A CA 1
ATOM 4283 C C . PHE A 1 547 ? -7.135 8.792 -0.573 1.00 96.69 547 PHE A C 1
ATOM 4285 O O . PHE A 1 547 ? -7.169 8.376 -1.729 1.00 96.69 547 PHE A O 1
ATOM 4292 N N . THR A 1 548 ? -6.851 10.060 -0.282 1.00 95.06 548 THR A N 1
ATOM 4293 C CA . THR A 1 548 ? -6.496 11.074 -1.278 1.00 95.06 548 THR A CA 1
ATOM 4294 C C . THR A 1 548 ? -5.658 12.159 -0.626 1.00 95.06 548 THR A C 1
ATOM 4296 O O . THR A 1 548 ? -5.872 12.477 0.550 1.00 95.06 548 THR A O 1
ATOM 4299 N N . SER A 1 549 ? -4.710 12.718 -1.375 1.00 95.50 549 SER A N 1
ATOM 4300 C CA . SER A 1 549 ? -3.880 13.850 -0.961 1.00 95.50 549 SER A CA 1
ATOM 4301 C C . SER A 1 549 ? -3.191 14.493 -2.175 1.00 95.50 549 SER A C 1
ATOM 4303 O O . SER A 1 549 ? -2.943 13.798 -3.166 1.00 95.50 549 SER A O 1
ATOM 4305 N N . PRO A 1 550 ? -2.760 15.765 -2.075 1.00 94.19 550 PRO A N 1
ATOM 4306 C CA . PRO A 1 550 ? -1.898 16.381 -3.079 1.00 94.19 550 PRO A CA 1
ATOM 4307 C C . PRO A 1 550 ? -0.415 15.987 -2.923 1.00 94.19 550 PRO A C 1
ATOM 4309 O O . PRO A 1 550 ? 0.425 16.494 -3.665 1.00 94.19 550 PRO A O 1
ATOM 4312 N N . HIS A 1 551 ? -0.039 15.139 -1.954 1.00 93.44 551 HIS A N 1
ATOM 4313 C CA . HIS A 1 551 ? 1.365 14.753 -1.769 1.00 93.44 551 HIS A CA 1
ATOM 4314 C C . HIS A 1 551 ? 1.893 14.077 -3.039 1.00 93.44 551 HIS A C 1
ATOM 4316 O O . HIS A 1 551 ? 1.254 13.153 -3.537 1.00 93.44 551 HIS A O 1
ATOM 4322 N N . TYR A 1 552 ? 3.039 14.530 -3.551 1.00 91.75 552 TYR A N 1
ATOM 4323 C CA . TYR A 1 552 ? 3.671 13.997 -4.770 1.00 91.75 552 TYR A CA 1
ATOM 4324 C C . TYR A 1 552 ? 2.819 14.085 -6.053 1.00 91.75 552 TYR A C 1
ATOM 4326 O O . TYR A 1 552 ? 3.169 13.486 -7.058 1.00 91.75 552 TYR A O 1
ATOM 4334 N N . GLY A 1 553 ? 1.703 14.822 -6.038 1.00 89.88 553 GLY A N 1
ATOM 4335 C CA . GLY A 1 553 ? 0.860 15.051 -7.221 1.00 89.88 553 GLY A CA 1
ATOM 4336 C C . GLY A 1 553 ? 0.377 16.497 -7.370 1.00 89.88 553 GLY A C 1
ATOM 4337 O O . GLY A 1 553 ? -0.180 16.871 -8.397 1.00 89.88 553 GLY A O 1
ATOM 4338 N N . GLY A 1 554 ? 0.584 17.337 -6.353 1.00 90.81 554 GLY A N 1
ATOM 4339 C CA . GLY A 1 554 ? 0.185 18.738 -6.367 1.00 90.81 554 GLY A CA 1
ATOM 4340 C C . GLY A 1 554 ? -1.328 18.929 -6.510 1.00 90.81 554 GLY A C 1
ATOM 4341 O O . GLY A 1 554 ? -2.136 18.122 -6.047 1.00 90.81 554 GLY A O 1
ATOM 4342 N N . LYS A 1 555 ? -1.722 20.041 -7.141 1.00 89.19 555 LYS A N 1
ATOM 4343 C CA . LYS A 1 555 ? -3.139 20.386 -7.352 1.00 89.19 555 LYS A CA 1
ATOM 4344 C C . LYS A 1 555 ? -3.839 19.477 -8.366 1.00 89.19 555 LYS A C 1
ATOM 4346 O O . LYS A 1 555 ? -5.063 19.388 -8.320 1.00 89.19 555 LYS A O 1
ATOM 4351 N N . ASP A 1 556 ? -3.084 18.780 -9.211 1.00 90.12 556 ASP A N 1
ATOM 4352 C CA . ASP A 1 556 ? -3.624 17.873 -10.229 1.00 90.12 556 ASP A CA 1
ATOM 4353 C C . ASP A 1 556 ? -4.389 16.696 -9.606 1.00 90.12 556 ASP A C 1
ATOM 4355 O O . ASP A 1 556 ? -5.327 16.191 -10.210 1.00 90.12 556 ASP A O 1
ATOM 4359 N N . VAL A 1 557 ? -4.051 16.317 -8.366 1.00 92.19 557 VAL A N 1
ATOM 4360 C CA . VAL A 1 557 ? -4.700 15.229 -7.606 1.00 92.19 557 VAL A CA 1
ATOM 4361 C C . VAL A 1 557 ? -5.664 15.781 -6.536 1.00 92.19 557 VAL A C 1
ATOM 4363 O O . VAL A 1 557 ? -5.893 15.183 -5.487 1.00 92.19 557 VAL A O 1
ATOM 4366 N N . THR A 1 558 ? -6.225 16.974 -6.761 1.00 93.44 558 THR A N 1
ATOM 4367 C CA . THR A 1 558 ? -7.236 17.582 -5.876 1.00 93.44 558 THR A CA 1
ATOM 4368 C C . THR A 1 558 ? -8.643 17.360 -6.426 1.00 93.44 558 THR A C 1
ATOM 4370 O O . THR A 1 558 ? -8.934 17.686 -7.577 1.00 93.44 558 THR A O 1
ATOM 4373 N N . MET A 1 559 ? -9.562 16.876 -5.585 1.00 95.06 559 MET A N 1
ATOM 4374 C CA . MET A 1 559 ? -10.957 16.689 -5.988 1.00 95.06 559 MET A CA 1
ATOM 4375 C C . MET A 1 559 ? -11.682 18.034 -6.052 1.00 95.06 559 MET A C 1
ATOM 4377 O O . MET A 1 559 ? -12.044 18.611 -5.026 1.00 95.06 559 MET A O 1
ATOM 4381 N N . ASN A 1 560 ? -11.926 18.515 -7.267 1.00 95.06 560 ASN A N 1
ATOM 4382 C CA . ASN A 1 560 ? -12.611 19.781 -7.521 1.00 95.06 560 ASN A CA 1
ATOM 4383 C C . ASN A 1 560 ? -14.080 19.543 -7.881 1.00 95.06 560 ASN A C 1
ATOM 4385 O O . ASN A 1 560 ? -14.355 19.022 -8.956 1.00 95.06 560 ASN A O 1
ATOM 4389 N N . PHE A 1 561 ? -15.017 19.947 -7.027 1.00 96.19 561 PHE A N 1
ATOM 4390 C CA . PHE A 1 561 ? -16.454 19.823 -7.274 1.00 96.19 561 PHE A CA 1
ATOM 4391 C C . PHE A 1 561 ? -17.072 21.158 -7.688 1.00 96.19 561 PHE A C 1
ATOM 4393 O O . PHE A 1 561 ? -16.945 22.157 -6.972 1.00 96.19 561 PHE A O 1
ATOM 4400 N N . GLY A 1 562 ? -17.794 21.154 -8.808 1.00 95.69 562 GLY A N 1
ATOM 4401 C CA . GLY A 1 562 ? -18.668 22.245 -9.225 1.00 95.69 562 GLY A CA 1
ATOM 4402 C C . GLY A 1 562 ? -19.891 22.418 -8.319 1.00 95.69 562 GLY A C 1
ATOM 4403 O O . GLY A 1 562 ? -20.222 21.564 -7.487 1.00 95.69 562 GLY A O 1
ATOM 4404 N N . GLU A 1 563 ? -20.577 23.551 -8.482 1.00 94.81 563 GLU A N 1
ATOM 4405 C CA . GLU A 1 563 ? -21.864 23.799 -7.830 1.00 94.81 563 GLU A CA 1
ATOM 4406 C C . GLU A 1 563 ? -22.875 22.745 -8.292 1.00 94.81 563 GLU A C 1
ATOM 4408 O O . GLU A 1 563 ? -23.068 22.545 -9.488 1.00 94.81 563 GLU A O 1
ATOM 4413 N N . GLY A 1 564 ? -23.492 22.037 -7.346 1.00 94.62 564 GLY A N 1
ATOM 4414 C CA . GLY A 1 564 ? -24.457 20.982 -7.650 1.00 94.62 564 GLY A CA 1
ATOM 4415 C C . GLY A 1 564 ? -23.878 19.702 -8.265 1.00 94.62 564 GLY A C 1
ATOM 4416 O O . GLY A 1 564 ? -24.659 18.784 -8.508 1.00 94.62 564 GLY A O 1
ATOM 4417 N N . GLU A 1 565 ? -22.557 19.600 -8.469 1.00 96.75 565 GLU A N 1
ATOM 4418 C CA . GLU A 1 565 ? -21.914 18.377 -8.965 1.00 96.75 565 GLU A CA 1
ATOM 4419 C C . GLU A 1 565 ? -22.122 17.224 -7.975 1.00 96.75 565 GLU A C 1
ATOM 4421 O O . GLU A 1 565 ? -21.751 17.316 -6.794 1.00 96.75 565 GLU A O 1
ATOM 4426 N N . THR A 1 566 ? -22.719 16.141 -8.476 1.00 96.50 566 THR A N 1
ATOM 4427 C CA . THR A 1 566 ? -22.999 14.931 -7.707 1.00 96.50 566 THR A CA 1
ATOM 4428 C C . THR A 1 566 ? -21.770 14.051 -7.595 1.00 96.50 566 THR A C 1
ATOM 4430 O O . THR A 1 566 ? -21.020 13.889 -8.555 1.00 96.50 566 THR A O 1
ATOM 4433 N N . TYR A 1 567 ? -21.601 13.418 -6.442 1.00 96.44 567 TYR A N 1
ATOM 4434 C CA . TYR A 1 567 ? -20.484 12.521 -6.186 1.00 96.44 567 TYR A CA 1
ATOM 4435 C C . TYR A 1 567 ? -20.888 11.499 -5.139 1.00 96.44 567 TYR A C 1
ATOM 4437 O O . TYR A 1 567 ? -21.458 11.873 -4.119 1.00 96.44 567 TYR A O 1
ATOM 4445 N N . LYS A 1 568 ? -20.563 10.226 -5.350 1.00 96.50 568 LYS A N 1
ATOM 4446 C CA . LYS A 1 568 ? -20.743 9.212 -4.319 1.00 96.50 568 LYS A CA 1
ATOM 4447 C C . LYS A 1 568 ? -19.622 8.193 -4.373 1.00 96.50 568 LYS A C 1
ATOM 4449 O O . LYS A 1 568 ? -19.375 7.617 -5.428 1.00 96.50 568 LYS A O 1
ATOM 4454 N N . LYS A 1 569 ? -18.951 7.976 -3.243 1.00 96.94 569 LYS A N 1
ATOM 4455 C CA . LYS A 1 569 ? -17.867 6.996 -3.136 1.00 96.94 569 LYS A CA 1
ATOM 4456 C C . LYS A 1 569 ? -17.775 6.431 -1.726 1.00 96.94 569 LYS A C 1
ATOM 4458 O O . LYS A 1 569 ? -17.876 7.167 -0.741 1.00 96.94 569 LYS A O 1
ATOM 4463 N N . VAL A 1 570 ? -17.541 5.128 -1.652 1.00 98.25 570 VAL A N 1
ATOM 4464 C CA . VAL A 1 570 ? -17.148 4.422 -0.432 1.00 98.25 570 VAL A CA 1
ATOM 4465 C C . VAL A 1 570 ? -15.624 4.399 -0.346 1.00 98.25 570 VAL A C 1
ATOM 4467 O O . VAL A 1 570 ? -14.953 3.963 -1.279 1.00 98.25 570 VAL A O 1
ATOM 4470 N N . LEU A 1 571 ? -15.082 4.883 0.769 1.00 98.12 571 LEU A N 1
ATOM 4471 C CA . LEU A 1 571 ? -13.657 4.879 1.088 1.00 98.12 571 LEU A CA 1
ATOM 4472 C C . LEU A 1 571 ? -13.380 3.800 2.138 1.00 98.12 571 LEU A C 1
ATOM 4474 O O . LEU A 1 571 ? -13.778 3.955 3.294 1.00 98.12 571 LEU A O 1
ATOM 4478 N N . GLY A 1 572 ? -12.710 2.719 1.734 1.00 97.00 572 GLY A N 1
ATOM 4479 C CA . GLY A 1 572 ? -12.533 1.507 2.538 1.00 97.00 572 GLY A CA 1
ATOM 4480 C C . GLY A 1 572 ? -13.507 0.380 2.144 1.00 97.00 572 GLY A C 1
ATOM 4481 O O . GLY A 1 572 ? -14.089 0.436 1.060 1.00 97.00 572 GLY A O 1
ATOM 4482 N N . PRO A 1 573 ? -13.706 -0.633 3.010 1.00 98.06 573 PRO A N 1
ATOM 4483 C CA . PRO A 1 573 ? -13.140 -0.732 4.356 1.00 98.06 573 PRO A CA 1
ATOM 4484 C C . PRO A 1 573 ? -11.641 -1.004 4.427 1.00 98.06 573 PRO A C 1
ATOM 4486 O O . PRO A 1 573 ? -11.108 -1.844 3.708 1.00 98.06 573 PRO A O 1
ATOM 4489 N N . THR A 1 574 ? -10.972 -0.302 5.342 1.00 98.31 574 THR A N 1
ATOM 4490 C CA . THR A 1 574 ? -9.651 -0.691 5.847 1.00 98.31 574 THR A CA 1
ATOM 4491 C C . THR A 1 574 ? -9.817 -1.469 7.146 1.00 98.31 574 THR A C 1
ATOM 4493 O O . THR A 1 574 ? -10.796 -1.275 7.872 1.00 98.31 574 THR A O 1
ATOM 4496 N N . PHE A 1 575 ? -8.886 -2.376 7.427 1.00 98.75 575 PHE A N 1
ATOM 4497 C CA . PHE A 1 575 ? -8.911 -3.220 8.617 1.00 98.75 575 PHE A CA 1
ATOM 4498 C C . PHE A 1 575 ? -7.834 -2.765 9.599 1.00 98.75 575 PHE A C 1
ATOM 4500 O O . PHE A 1 575 ? -6.652 -2.715 9.262 1.00 98.75 575 PHE A O 1
ATOM 4507 N N . VAL A 1 576 ? -8.246 -2.398 10.809 1.00 98.81 576 VAL A N 1
ATOM 4508 C CA . VAL A 1 576 ? -7.339 -2.128 11.924 1.00 98.81 576 VAL A CA 1
ATOM 4509 C C . VAL A 1 576 ? -7.085 -3.448 12.630 1.00 98.81 576 VAL A C 1
ATOM 4511 O O . VAL A 1 576 ? -7.990 -3.977 13.270 1.00 98.81 576 VAL A O 1
ATOM 4514 N N . TYR A 1 577 ? -5.868 -3.968 12.505 1.00 98.75 577 TYR A N 1
ATOM 4515 C CA . TYR A 1 577 ? -5.466 -5.256 13.058 1.00 98.75 577 TYR A CA 1
ATOM 4516 C C . TYR A 1 577 ? -4.563 -5.079 14.277 1.00 98.75 577 TYR A C 1
ATOM 4518 O O . TYR A 1 577 ? -3.671 -4.228 14.292 1.00 98.75 577 TYR A O 1
ATOM 4526 N N . LEU A 1 578 ? -4.810 -5.894 15.298 1.00 98.38 578 LEU A N 1
ATOM 4527 C CA . LEU A 1 578 ? -4.084 -5.924 16.558 1.00 98.38 578 LEU A CA 1
ATOM 4528 C C . LEU A 1 578 ? -3.566 -7.340 16.787 1.00 98.38 578 LEU A C 1
ATOM 4530 O O . LEU A 1 578 ? -4.330 -8.302 16.720 1.00 98.38 578 LEU A O 1
ATOM 4534 N N . ASN A 1 579 ? -2.288 -7.471 17.103 1.00 96.69 579 ASN A N 1
ATOM 4535 C CA . ASN A 1 579 ? -1.687 -8.744 17.485 1.00 96.69 579 ASN A CA 1
ATOM 4536 C C . ASN A 1 579 ? -0.720 -8.552 18.651 1.00 96.69 579 ASN A C 1
ATOM 4538 O O . ASN A 1 579 ? -0.314 -7.434 18.970 1.00 96.69 579 ASN A O 1
ATOM 4542 N N . SER A 1 580 ? -0.370 -9.651 19.307 1.00 94.81 580 SER A N 1
ATOM 4543 C CA . SER A 1 580 ? 0.580 -9.661 20.412 1.00 94.81 580 SER A CA 1
ATOM 4544 C C . SER A 1 580 ? 1.580 -10.798 20.253 1.00 94.81 580 SER A C 1
ATOM 4546 O O . SER A 1 580 ? 1.301 -11.800 19.593 1.00 94.81 580 SER A O 1
ATOM 4548 N N . ALA A 1 581 ? 2.767 -10.623 20.832 1.00 91.75 581 ALA A N 1
ATOM 4549 C CA . ALA A 1 581 ? 3.796 -11.653 20.862 1.00 91.75 581 ALA A CA 1
ATOM 4550 C C . ALA A 1 581 ? 4.002 -12.131 22.307 1.00 91.75 581 ALA A C 1
ATOM 4552 O O . ALA A 1 581 ? 3.852 -11.334 23.236 1.00 91.75 581 ALA A O 1
ATOM 4553 N N . PRO A 1 582 ? 4.379 -13.405 22.520 1.00 86.94 582 PRO A N 1
ATOM 4554 C CA . PRO A 1 582 ? 4.510 -13.973 23.862 1.00 86.94 582 PRO A CA 1
ATOM 4555 C C . PRO A 1 582 ? 5.529 -13.245 24.745 1.00 86.94 582 PRO A C 1
ATOM 4557 O O . PRO A 1 582 ? 5.381 -13.202 25.963 1.00 86.94 582 PRO A O 1
ATOM 4560 N N . ASN A 1 583 ? 6.592 -12.705 24.144 1.00 88.38 583 ASN A N 1
ATOM 4561 C CA . ASN A 1 583 ? 7.656 -12.016 24.862 1.00 88.38 583 ASN A CA 1
ATOM 4562 C C . ASN A 1 583 ? 8.387 -10.995 23.979 1.00 88.38 583 ASN A C 1
ATOM 4564 O O . ASN A 1 583 ? 8.298 -11.005 22.747 1.00 88.38 583 ASN A O 1
ATOM 4568 N N . LYS A 1 584 ? 9.142 -10.103 24.633 1.00 90.25 584 LYS A N 1
ATOM 4569 C CA . LYS A 1 584 ? 9.861 -8.990 23.995 1.00 90.25 584 LYS A CA 1
ATOM 4570 C C . LYS A 1 584 ? 10.879 -9.425 22.943 1.00 90.25 584 LYS A C 1
ATOM 4572 O O . LYS A 1 584 ? 11.094 -8.675 21.996 1.00 90.25 584 LYS A O 1
ATOM 4577 N N . ALA A 1 585 ? 11.484 -10.608 23.059 1.00 88.44 585 ALA A N 1
ATOM 4578 C CA . ALA A 1 585 ? 12.450 -11.087 22.067 1.00 88.44 585 ALA A CA 1
ATOM 4579 C C . ALA A 1 585 ? 11.785 -11.378 20.709 1.00 88.44 585 ALA A C 1
ATOM 4581 O O . ALA A 1 585 ? 12.412 -11.223 19.663 1.00 88.44 585 ALA A O 1
ATOM 4582 N N . GLN A 1 586 ? 10.494 -11.711 20.716 1.00 85.75 586 GLN A N 1
ATOM 4583 C CA . GLN A 1 586 ? 9.726 -12.084 19.530 1.00 85.75 586 GLN A CA 1
ATOM 4584 C C . GLN A 1 586 ? 8.943 -10.924 18.901 1.00 85.75 586 GLN A C 1
ATOM 4586 O O . GLN A 1 586 ? 8.160 -11.161 17.983 1.00 85.75 586 GLN A O 1
ATOM 4591 N N . PHE A 1 587 ? 9.151 -9.664 19.311 1.00 90.44 587 PHE A N 1
ATOM 4592 C CA . PHE A 1 587 ? 8.364 -8.525 18.798 1.00 90.44 587 PHE A CA 1
ATOM 4593 C C . PHE A 1 587 ? 8.391 -8.393 17.263 1.00 90.44 587 PHE A C 1
ATOM 4595 O O . PHE A 1 587 ? 7.445 -7.887 16.669 1.00 90.44 587 PHE A O 1
ATOM 4602 N N . ARG A 1 588 ? 9.457 -8.861 16.596 1.00 87.56 588 ARG A N 1
ATOM 4603 C CA . ARG A 1 588 ? 9.563 -8.829 15.127 1.00 87.56 588 ARG A CA 1
ATOM 4604 C C . ARG A 1 588 ? 8.539 -9.730 14.428 1.00 87.56 588 ARG A C 1
ATOM 4606 O O . ARG A 1 588 ? 8.153 -9.421 13.306 1.00 87.56 588 ARG A O 1
ATOM 4613 N N . SER A 1 589 ? 8.066 -10.790 15.089 1.00 87.75 589 SER A N 1
ATOM 4614 C CA . SER A 1 589 ? 7.027 -11.682 14.548 1.00 87.75 589 SER A CA 1
ATOM 4615 C C . SER A 1 589 ? 5.698 -10.960 14.297 1.00 87.75 589 SER A C 1
ATOM 4617 O O . SER A 1 589 ? 4.967 -11.343 13.387 1.00 87.75 589 SER A O 1
ATOM 4619 N N . LEU A 1 590 ? 5.427 -9.868 15.029 1.00 92.38 590 LEU A N 1
ATOM 4620 C CA . LEU A 1 590 ? 4.205 -9.070 14.892 1.00 92.38 590 LEU A CA 1
ATOM 4621 C C . LEU A 1 590 ? 4.036 -8.507 13.475 1.00 92.38 590 LEU A C 1
ATOM 4623 O O . LEU A 1 590 ? 2.917 -8.447 12.970 1.00 92.38 590 LEU A O 1
ATOM 4627 N N . TRP A 1 591 ? 5.139 -8.113 12.827 1.00 94.19 591 TRP A N 1
ATOM 4628 C CA . TRP A 1 591 ? 5.120 -7.642 11.440 1.00 94.19 591 TRP A CA 1
ATOM 4629 C C . TRP A 1 591 ? 4.771 -8.776 10.473 1.00 94.19 591 TRP A C 1
ATOM 4631 O O . TRP A 1 591 ? 3.859 -8.632 9.662 1.00 94.19 591 TRP A O 1
ATOM 4641 N N . SER A 1 592 ? 5.454 -9.919 10.581 1.00 85.88 592 SER A N 1
ATOM 4642 C CA . SER A 1 592 ? 5.212 -11.078 9.713 1.00 85.88 592 SER A CA 1
ATOM 4643 C C . SER A 1 592 ? 3.774 -11.588 9.828 1.00 85.88 592 SER A C 1
ATOM 4645 O O . SER A 1 592 ? 3.149 -11.930 8.825 1.00 85.88 592 SER A O 1
ATOM 4647 N N . ASP A 1 593 ? 3.222 -11.587 11.039 1.00 87.81 593 ASP A N 1
ATOM 4648 C CA . ASP A 1 593 ? 1.830 -11.942 11.294 1.00 87.81 593 ASP A CA 1
ATOM 4649 C C . ASP A 1 593 ? 0.845 -10.919 10.690 1.00 87.81 593 ASP A C 1
ATOM 4651 O O . ASP A 1 593 ? -0.123 -11.305 10.037 1.00 87.81 593 ASP A O 1
ATOM 4655 N N . ALA A 1 594 ? 1.138 -9.615 10.758 1.00 89.50 594 ALA A N 1
ATOM 4656 C CA . ALA A 1 594 ? 0.339 -8.593 10.075 1.00 89.50 594 ALA A CA 1
ATOM 4657 C C . ALA A 1 594 ? 0.375 -8.728 8.538 1.00 89.50 594 ALA A C 1
ATOM 4659 O O . ALA A 1 594 ? -0.650 -8.558 7.872 1.00 89.50 594 ALA A O 1
ATOM 4660 N N . VAL A 1 595 ? 1.527 -9.086 7.960 1.00 85.69 595 VAL A N 1
ATOM 4661 C CA . VAL A 1 595 ? 1.666 -9.394 6.522 1.00 85.69 595 VAL A CA 1
ATOM 4662 C C . VAL A 1 595 ? 0.869 -10.651 6.144 1.00 85.69 595 VAL A C 1
ATOM 4664 O O . VAL A 1 595 ? 0.218 -10.696 5.093 1.00 85.69 595 VAL A O 1
ATOM 4667 N N . LYS A 1 596 ? 0.839 -11.664 7.018 1.00 82.00 596 LYS A N 1
ATOM 4668 C CA . LYS A 1 596 ? -0.023 -12.842 6.849 1.00 82.00 596 LYS A CA 1
ATOM 4669 C C . LYS A 1 596 ? -1.503 -12.462 6.903 1.00 82.00 596 LYS A C 1
ATOM 4671 O O . LYS A 1 596 ? -2.273 -12.907 6.047 1.00 82.00 596 LYS A O 1
ATOM 4676 N N . GLN A 1 597 ? -1.897 -11.596 7.836 1.00 93.06 597 GLN A N 1
ATOM 4677 C CA . GLN A 1 597 ? -3.269 -11.104 7.928 1.00 93.06 597 GLN A CA 1
ATOM 4678 C C . GLN A 1 597 ? -3.678 -10.302 6.686 1.00 93.06 597 GLN A C 1
ATOM 4680 O O . GLN A 1 597 ? -4.781 -10.500 6.184 1.00 93.06 597 GLN A O 1
ATOM 4685 N N . LEU A 1 598 ? -2.791 -9.476 6.119 1.00 93.00 598 LEU A N 1
ATOM 4686 C CA . LEU A 1 598 ? -3.047 -8.799 4.841 1.00 93.00 598 LEU A CA 1
ATOM 4687 C C . LEU A 1 598 ? -3.439 -9.801 3.743 1.00 93.00 598 LEU A C 1
ATOM 4689 O O . LEU A 1 598 ? -4.398 -9.568 3.012 1.00 93.00 598 LEU A O 1
ATOM 4693 N N . SER A 1 599 ? -2.749 -10.941 3.654 1.00 81.50 599 SER A N 1
ATOM 4694 C CA . SER A 1 599 ? -3.074 -11.979 2.666 1.00 81.50 599 SER A CA 1
ATOM 4695 C C . SER A 1 599 ? -4.475 -12.573 2.873 1.00 81.50 599 SER A C 1
ATOM 4697 O O . SER A 1 599 ? -5.154 -12.898 1.897 1.00 81.50 599 SER A O 1
ATOM 4699 N N . ASN A 1 600 ? -4.932 -12.696 4.126 1.00 82.00 600 ASN A N 1
ATOM 4700 C CA . ASN A 1 600 ? -6.306 -13.102 4.439 1.00 82.00 600 ASN A CA 1
ATOM 4701 C C . ASN A 1 600 ? -7.317 -12.055 3.959 1.00 82.00 600 ASN A C 1
ATOM 4703 O O . ASN A 1 600 ? -8.279 -12.407 3.278 1.00 82.00 600 ASN A O 1
ATOM 4707 N N . GLU A 1 601 ? -7.082 -10.777 4.258 1.00 93.69 601 GLU A N 1
ATOM 4708 C CA . GLU A 1 601 ? -8.002 -9.696 3.886 1.00 93.69 601 GLU A CA 1
ATOM 4709 C C . GLU A 1 601 ? -8.075 -9.491 2.362 1.00 93.69 601 GLU A C 1
ATOM 4711 O O . GLU A 1 601 ? -9.161 -9.305 1.820 1.00 93.69 601 GLU A O 1
ATOM 4716 N N . VAL A 1 602 ? -6.955 -9.627 1.638 1.00 84.81 602 VAL A N 1
ATOM 4717 C CA . VAL A 1 602 ? -6.933 -9.586 0.160 1.00 84.81 602 VAL A CA 1
ATOM 4718 C C . VAL A 1 602 ? -7.748 -10.733 -0.450 1.00 84.81 602 VAL A C 1
ATOM 4720 O O . VAL A 1 602 ? -8.457 -10.523 -1.434 1.00 84.81 602 VAL A O 1
ATOM 4723 N N . ARG A 1 603 ? -7.683 -11.947 0.122 1.00 83.69 603 ARG A N 1
ATOM 4724 C CA . ARG A 1 603 ? -8.484 -13.096 -0.347 1.00 83.69 603 ARG A CA 1
ATOM 4725 C C . ARG A 1 603 ? -9.979 -12.915 -0.105 1.00 83.69 603 ARG A C 1
ATOM 4727 O O . ARG A 1 603 ? -10.776 -13.379 -0.911 1.00 83.69 603 ARG A O 1
ATOM 4734 N N . ARG A 1 604 ? -10.340 -12.265 1.001 1.00 87.19 604 ARG A N 1
ATOM 4735 C CA . ARG A 1 604 ? -11.731 -12.008 1.397 1.00 87.19 604 ARG A CA 1
ATOM 4736 C C . ARG A 1 604 ? -12.345 -10.803 0.686 1.00 87.19 604 ARG A C 1
ATOM 4738 O O . ARG A 1 604 ? -13.538 -10.574 0.840 1.00 87.19 604 ARG A O 1
ATOM 4745 N N . TRP A 1 605 ? -11.557 -10.021 -0.051 1.00 90.38 605 TRP A N 1
ATOM 4746 C CA . TRP A 1 605 ? -12.056 -8.839 -0.746 1.00 90.38 605 TRP A CA 1
ATOM 4747 C C . TRP A 1 605 ? -12.823 -9.196 -2.034 1.00 90.38 605 TRP A C 1
ATOM 4749 O O . TRP A 1 605 ? -12.293 -9.939 -2.870 1.00 90.38 605 TRP A O 1
ATOM 4759 N N . PRO A 1 606 ? -13.999 -8.587 -2.286 1.00 94.19 606 PRO A N 1
ATOM 4760 C CA . PRO A 1 606 ? -14.738 -7.651 -1.434 1.00 94.19 606 PRO A CA 1
ATOM 4761 C C . PRO A 1 606 ? -15.519 -8.380 -0.332 1.00 94.19 606 PRO A C 1
ATOM 4763 O O . PRO A 1 606 ? -15.994 -9.494 -0.530 1.00 94.19 606 PRO A O 1
ATOM 4766 N N . TYR A 1 607 ? -15.688 -7.724 0.815 1.00 95.25 607 TYR A N 1
ATOM 4767 C CA . TYR A 1 607 ? -16.354 -8.324 1.970 1.00 95.25 607 TYR A CA 1
ATOM 4768 C C . TYR A 1 607 ? -17.856 -8.557 1.742 1.00 95.25 607 TYR A C 1
ATOM 4770 O O . TYR A 1 607 ? -18.557 -7.702 1.211 1.00 95.25 607 TYR A O 1
ATOM 4778 N N . ASP A 1 608 ? -18.368 -9.690 2.214 1.00 93.50 608 ASP A N 1
ATOM 4779 C CA . ASP A 1 608 ? -19.779 -10.096 2.128 1.00 93.50 608 ASP A CA 1
ATOM 4780 C C . ASP A 1 608 ? -20.630 -9.643 3.328 1.00 93.50 608 ASP A C 1
ATOM 4782 O O . ASP A 1 608 ? -21.855 -9.725 3.298 1.00 93.50 608 ASP A O 1
ATOM 4786 N N . PHE A 1 609 ? -19.986 -9.148 4.385 1.00 95.50 609 PHE A N 1
ATOM 4787 C CA . PHE A 1 609 ? -20.625 -8.801 5.654 1.00 95.50 609 PHE A CA 1
ATOM 4788 C C . PHE A 1 609 ? -20.919 -7.303 5.829 1.00 95.50 609 PHE A C 1
ATOM 4790 O O . PHE A 1 609 ? -21.437 -6.908 6.872 1.00 95.50 609 PHE A O 1
ATOM 4797 N N . VAL A 1 610 ? -20.542 -6.453 4.868 1.00 96.94 610 VAL A N 1
ATOM 4798 C CA . VAL A 1 610 ? -20.740 -4.997 4.964 1.00 96.94 610 VAL A CA 1
ATOM 4799 C C . VAL A 1 610 ? -22.213 -4.671 4.720 1.00 96.94 610 VAL A C 1
ATOM 4801 O O . VAL A 1 610 ? -22.739 -4.943 3.646 1.00 96.94 610 VAL A O 1
ATOM 4804 N N . GLY A 1 611 ? -22.880 -4.060 5.700 1.00 93.12 611 GLY A N 1
ATOM 4805 C CA . GLY A 1 611 ? -24.322 -3.803 5.665 1.00 93.12 611 GLY A CA 1
ATOM 4806 C C . GLY A 1 611 ? -24.748 -2.582 4.845 1.00 93.12 611 GLY A C 1
ATOM 4807 O O . GLY A 1 611 ? -25.943 -2.361 4.638 1.00 93.12 611 GLY A O 1
ATOM 4808 N N . SER A 1 612 ? -23.811 -1.756 4.372 1.00 93.94 612 SER A N 1
ATOM 4809 C CA . SER A 1 612 ? -24.145 -0.615 3.516 1.00 93.94 612 SER A CA 1
ATOM 4810 C C . SER A 1 612 ? -24.474 -1.047 2.091 1.00 93.94 612 SER A C 1
ATOM 4812 O O . SER A 1 612 ? -23.631 -1.599 1.396 1.00 93.94 612 SER A O 1
ATOM 4814 N N . LYS A 1 613 ? -25.648 -0.638 1.599 1.00 92.81 613 LYS A N 1
ATOM 4815 C CA . LYS A 1 613 ? -26.049 -0.783 0.187 1.00 92.81 613 LYS A CA 1
ATOM 4816 C C . LYS A 1 613 ? -25.131 -0.072 -0.816 1.00 92.81 613 LYS A C 1
ATOM 4818 O O . LYS A 1 613 ? -25.202 -0.345 -2.006 1.00 92.81 613 LYS A O 1
ATOM 4823 N N . ASP A 1 614 ? -24.332 0.887 -0.348 1.00 94.69 614 ASP A N 1
ATOM 4824 C CA . ASP A 1 614 ? -23.390 1.626 -1.191 1.00 94.69 614 ASP A CA 1
ATOM 4825 C C . ASP A 1 614 ? -22.066 0.868 -1.366 1.00 94.69 614 ASP A C 1
ATOM 4827 O O . ASP A 1 614 ? -21.285 1.187 -2.261 1.00 94.69 614 ASP A O 1
ATOM 4831 N N . PHE A 1 615 ? -21.804 -0.133 -0.517 1.00 96.06 615 PHE A N 1
ATOM 4832 C CA . PHE A 1 615 ? -20.713 -1.074 -0.708 1.00 96.06 615 PHE A CA 1
ATOM 4833 C C . PHE A 1 615 ? -21.230 -2.262 -1.515 1.00 96.06 615 PHE A C 1
ATOM 4835 O O . PHE A 1 615 ? -22.061 -3.035 -1.048 1.00 96.06 615 PHE A O 1
ATOM 4842 N N . LEU A 1 616 ? -20.745 -2.405 -2.745 1.00 93.06 616 LEU A N 1
ATOM 4843 C CA . LEU A 1 616 ? -21.254 -3.440 -3.635 1.00 93.06 616 LEU A CA 1
ATOM 4844 C C . LEU A 1 616 ? -20.599 -4.796 -3.327 1.00 93.06 616 LEU A C 1
ATOM 4846 O O . LEU A 1 616 ? -19.362 -4.863 -3.293 1.00 93.06 616 LEU A O 1
ATOM 4850 N N . PRO A 1 617 ? -21.387 -5.867 -3.128 1.00 88.69 617 PRO A N 1
ATOM 4851 C CA . PRO A 1 617 ? -20.874 -7.215 -2.903 1.00 88.69 617 PRO A CA 1
ATOM 4852 C C . PRO A 1 617 ? -20.247 -7.815 -4.171 1.00 88.69 617 PRO A C 1
ATOM 4854 O O . PRO A 1 617 ? -20.376 -7.279 -5.273 1.00 88.69 617 PRO A O 1
ATOM 4857 N N . LEU A 1 618 ? -19.561 -8.953 -4.014 1.00 86.75 618 LEU A N 1
ATOM 4858 C CA . LEU A 1 618 ? -18.836 -9.637 -5.094 1.00 86.75 618 LEU A CA 1
ATOM 4859 C C . LEU A 1 618 ? -19.711 -9.922 -6.325 1.00 86.75 618 LEU A C 1
ATOM 4861 O O . LEU A 1 618 ? -19.275 -9.689 -7.446 1.00 86.75 618 LEU A O 1
ATOM 4865 N N . ASN A 1 619 ? -20.949 -10.376 -6.122 1.00 83.38 619 ASN A N 1
ATOM 4866 C CA . ASN A 1 619 ? -21.887 -10.718 -7.198 1.00 83.38 619 ASN A CA 1
ATOM 4867 C C . ASN A 1 619 ? -22.450 -9.504 -7.962 1.00 83.38 619 ASN A C 1
ATOM 4869 O O . ASN A 1 619 ? -23.191 -9.685 -8.919 1.00 83.38 619 ASN A O 1
ATOM 4873 N N . GLN A 1 620 ? -22.125 -8.276 -7.551 1.00 87.19 620 GLN A N 1
ATOM 4874 C CA . GLN A 1 620 ? -22.521 -7.042 -8.242 1.00 87.19 620 GLN A CA 1
ATOM 4875 C C . GLN A 1 620 ? -21.332 -6.341 -8.910 1.00 87.19 620 GLN A C 1
ATOM 4877 O O . GLN A 1 620 ? -21.428 -5.172 -9.282 1.00 87.19 620 GLN A O 1
ATOM 4882 N N . ARG A 1 621 ? -20.194 -7.027 -9.029 1.00 90.81 621 ARG A N 1
ATOM 4883 C CA . ARG A 1 621 ? -18.952 -6.493 -9.590 1.00 90.81 621 ARG A CA 1
ATOM 4884 C C . ARG A 1 621 ? -18.552 -7.265 -10.836 1.00 90.81 621 ARG A C 1
ATOM 4886 O O . ARG A 1 621 ? -18.882 -8.436 -10.980 1.00 90.81 621 ARG A O 1
ATOM 4893 N N . GLY A 1 622 ? -17.815 -6.596 -11.715 1.00 87.19 622 GLY A N 1
ATOM 4894 C CA . GLY A 1 622 ? -17.348 -7.167 -12.970 1.00 87.19 622 GLY A CA 1
ATOM 4895 C C . GLY A 1 622 ? -15.861 -7.510 -13.002 1.00 87.19 622 GLY A C 1
ATOM 4896 O O . GLY A 1 622 ? -15.101 -7.254 -12.060 1.00 87.19 622 GLY A O 1
ATOM 4897 N N . THR A 1 623 ? -15.440 -8.063 -14.134 1.00 89.44 623 THR A N 1
ATOM 4898 C CA . THR A 1 623 ? -14.049 -8.349 -14.475 1.00 89.44 623 THR A CA 1
ATOM 4899 C C . THR A 1 623 ? -13.719 -7.846 -15.880 1.00 89.44 623 THR A C 1
ATOM 4901 O O . THR A 1 623 ? -14.582 -7.783 -16.758 1.00 89.44 623 THR A O 1
ATOM 4904 N N . VAL A 1 624 ? -12.459 -7.467 -16.088 1.00 92.12 624 VAL A N 1
ATOM 4905 C CA . VAL A 1 624 ? -11.908 -7.090 -17.394 1.00 92.12 624 VAL A CA 1
ATOM 4906 C C . VAL A 1 624 ? -10.603 -7.845 -17.603 1.00 92.12 624 VAL A C 1
ATOM 4908 O O . VAL A 1 624 ? -9.730 -7.843 -16.734 1.00 92.12 624 VAL A O 1
ATOM 4911 N N . SER A 1 625 ? -10.456 -8.480 -18.757 1.00 93.12 625 SER A N 1
ATOM 4912 C CA . SER A 1 625 ? -9.267 -9.232 -19.141 1.00 93.12 625 SER A CA 1
ATOM 4913 C C . SER A 1 625 ? -8.842 -8.921 -20.570 1.00 93.12 625 SER A C 1
ATOM 4915 O O . SER A 1 625 ? -9.594 -8.333 -21.349 1.00 93.12 625 SER A O 1
ATOM 4917 N N . GLY A 1 626 ? -7.612 -9.287 -20.906 1.00 91.50 626 GLY A N 1
ATOM 4918 C CA . GLY A 1 626 ? -7.087 -9.140 -22.255 1.00 91.50 626 GLY A CA 1
ATOM 4919 C C . GLY A 1 626 ? -5.598 -9.439 -22.313 1.00 91.50 626 GLY A C 1
ATOM 4920 O O . GLY A 1 626 ? -5.009 -9.993 -21.379 1.00 91.50 626 GLY A O 1
ATOM 4921 N N . ARG A 1 627 ? -4.985 -9.068 -23.431 1.00 96.75 627 ARG A N 1
ATOM 4922 C CA . ARG A 1 627 ? -3.553 -9.173 -23.686 1.00 96.75 627 ARG A CA 1
ATOM 4923 C C . ARG A 1 627 ? -3.049 -7.857 -24.251 1.00 96.75 627 ARG A C 1
ATOM 4925 O O . ARG A 1 627 ? -3.496 -7.447 -25.312 1.00 96.75 627 ARG A O 1
ATOM 4932 N N . LEU A 1 628 ? -2.118 -7.205 -23.571 1.00 97.88 628 LEU A N 1
ATOM 4933 C CA . LEU A 1 628 ? -1.458 -6.007 -24.068 1.00 97.88 628 LEU A CA 1
ATOM 4934 C C . LEU A 1 628 ? -0.159 -6.386 -24.786 1.00 97.88 628 LEU A C 1
ATOM 4936 O O . LEU A 1 628 ? 0.689 -7.100 -24.249 1.00 97.88 628 LEU A O 1
ATOM 4940 N N . LEU A 1 629 ? -0.008 -5.890 -26.005 1.00 97.81 629 LEU A N 1
ATOM 4941 C CA . LEU A 1 629 ? 1.207 -5.954 -26.802 1.00 97.81 629 LEU A CA 1
ATOM 4942 C C . LEU A 1 629 ? 1.756 -4.537 -26.981 1.00 97.81 629 LEU A C 1
ATOM 4944 O O . LEU A 1 629 ? 0.987 -3.579 -27.010 1.00 97.81 629 LEU A O 1
ATOM 4948 N N . VAL A 1 630 ? 3.067 -4.405 -27.140 1.00 96.25 630 VAL A N 1
ATOM 4949 C CA . VAL A 1 630 ? 3.724 -3.161 -27.544 1.00 96.25 630 VAL A CA 1
ATOM 4950 C C . VAL A 1 630 ? 4.294 -3.315 -28.941 1.00 96.25 630 VAL A C 1
ATOM 4952 O O . VAL A 1 630 ? 4.980 -4.294 -29.230 1.00 96.25 630 VAL A O 1
ATOM 4955 N N . GLN A 1 631 ? 4.043 -2.330 -29.791 1.00 94.19 631 GLN A N 1
ATOM 4956 C CA . GLN A 1 631 ? 4.624 -2.207 -31.117 1.00 94.19 631 GLN A CA 1
ATOM 4957 C C . GLN A 1 631 ? 5.365 -0.869 -31.211 1.00 94.19 631 GLN A C 1
ATOM 4959 O O . GLN A 1 631 ? 4.756 0.173 -31.429 1.00 94.19 631 GLN A O 1
ATOM 4964 N N . ASP A 1 632 ? 6.684 -0.893 -31.000 1.00 88.88 632 ASP A N 1
ATOM 4965 C CA . ASP A 1 632 ? 7.530 0.305 -31.086 1.00 88.88 632 ASP A CA 1
ATOM 4966 C C . ASP A 1 632 ? 8.056 0.490 -32.520 1.00 88.88 632 ASP A C 1
ATOM 4968 O O . ASP A 1 632 ? 8.905 -0.270 -32.999 1.00 88.88 632 ASP A O 1
ATOM 4972 N N . GLY A 1 633 ? 7.504 1.475 -33.231 1.00 83.31 633 GLY A N 1
ATOM 4973 C CA . GLY A 1 633 ? 7.823 1.752 -34.632 1.00 83.31 633 GLY A CA 1
ATOM 4974 C C . GLY A 1 633 ? 7.441 0.605 -35.578 1.00 83.31 633 GLY A C 1
ATOM 4975 O O . GLY A 1 633 ? 6.327 0.083 -35.544 1.00 83.31 633 GLY A O 1
ATOM 4976 N N . VAL A 1 634 ? 8.375 0.212 -36.450 1.00 78.12 634 VAL A N 1
ATOM 4977 C CA . VAL A 1 634 ? 8.188 -0.880 -37.431 1.00 78.12 634 VAL A CA 1
ATOM 4978 C C . VAL A 1 634 ? 8.465 -2.273 -36.853 1.00 78.12 634 VAL A C 1
ATOM 4980 O O . VAL A 1 634 ? 8.394 -3.268 -37.575 1.00 78.12 634 VAL A O 1
ATOM 4983 N N . CYS A 1 635 ? 8.802 -2.366 -35.563 1.00 79.69 635 CYS A N 1
ATOM 4984 C CA . CYS A 1 635 ? 9.043 -3.643 -34.903 1.00 79.69 635 CYS A CA 1
ATOM 4985 C C . CYS A 1 635 ? 7.767 -4.491 -34.858 1.00 79.69 635 CYS A C 1
ATOM 4987 O O . CYS A 1 635 ? 6.648 -3.981 -34.830 1.00 79.69 635 CYS A O 1
ATOM 4989 N N . LYS A 1 636 ? 7.924 -5.815 -34.797 1.00 88.38 636 LYS A N 1
ATOM 4990 C CA . LYS A 1 636 ? 6.790 -6.710 -34.559 1.00 88.38 636 LYS A CA 1
ATOM 4991 C C . LYS A 1 636 ? 6.228 -6.465 -33.157 1.00 88.38 636 LYS A C 1
ATOM 4993 O O . LYS A 1 636 ? 6.995 -6.350 -32.204 1.00 88.38 636 LYS A O 1
ATOM 4998 N N . ALA A 1 637 ? 4.901 -6.458 -33.035 1.00 93.38 637 ALA A N 1
ATOM 4999 C CA . ALA A 1 637 ? 4.235 -6.391 -31.741 1.00 93.38 637 ALA A CA 1
ATOM 5000 C C . ALA A 1 637 ? 4.740 -7.507 -30.806 1.00 93.38 637 ALA A C 1
ATOM 5002 O O . ALA A 1 637 ? 4.737 -8.690 -31.168 1.00 93.38 637 ALA A O 1
ATOM 5003 N N . GLN A 1 638 ? 5.167 -7.124 -29.606 1.00 93.00 638 GLN A N 1
ATOM 5004 C CA . GLN A 1 638 ? 5.705 -8.015 -28.580 1.00 93.00 638 GLN A CA 1
ATOM 5005 C C . GLN A 1 638 ? 4.877 -7.939 -27.293 1.00 93.00 638 GLN A C 1
ATOM 5007 O O . GLN A 1 638 ? 4.237 -6.919 -27.047 1.00 93.00 638 GLN A O 1
ATOM 5012 N N . PRO A 1 639 ? 4.863 -8.992 -26.461 1.00 93.88 639 PRO A N 1
ATOM 5013 C CA . PRO A 1 639 ? 4.237 -8.955 -25.144 1.00 93.88 639 PRO A CA 1
ATOM 5014 C C . PRO A 1 639 ? 4.624 -7.730 -24.310 1.00 93.88 639 PRO A C 1
ATOM 5016 O O . PRO A 1 639 ? 5.806 -7.465 -24.098 1.00 93.88 639 PRO A O 1
ATOM 5019 N N . ALA A 1 640 ? 3.630 -7.007 -23.793 1.00 90.69 640 ALA A N 1
ATOM 5020 C CA . ALA A 1 640 ? 3.856 -5.917 -22.852 1.00 90.69 640 ALA A CA 1
ATOM 5021 C C . ALA A 1 640 ? 4.116 -6.494 -21.452 1.00 90.69 640 ALA A C 1
ATOM 5023 O O . ALA A 1 640 ? 3.198 -6.572 -20.641 1.00 90.69 640 ALA A O 1
ATOM 5024 N N . HIS A 1 641 ? 5.333 -6.962 -21.174 1.00 84.81 641 HIS A N 1
ATOM 5025 C CA . HIS A 1 641 ? 5.671 -7.575 -19.886 1.00 84.81 641 HIS A CA 1
ATOM 5026 C C . HIS A 1 641 ? 5.657 -6.560 -18.729 1.00 84.81 641 HIS A C 1
ATOM 5028 O O . HIS A 1 641 ? 6.213 -5.472 -18.857 1.00 84.81 641 HIS A O 1
ATOM 5034 N N . ASN A 1 642 ? 5.059 -6.925 -17.584 1.00 87.38 642 ASN A N 1
ATOM 5035 C CA . ASN A 1 642 ? 4.967 -6.093 -16.370 1.00 87.38 642 ASN A CA 1
ATOM 5036 C C . ASN A 1 642 ? 4.285 -4.729 -16.576 1.00 87.38 642 ASN A C 1
ATOM 5038 O O . ASN A 1 642 ? 4.432 -3.834 -15.736 1.00 87.38 642 ASN A O 1
ATOM 5042 N N . ALA A 1 643 ? 3.530 -4.567 -17.663 1.00 94.44 643 ALA A N 1
ATOM 5043 C CA . ALA A 1 643 ? 2.746 -3.373 -17.910 1.00 94.44 643 ALA A CA 1
ATOM 5044 C C . ALA A 1 643 ? 1.742 -3.175 -16.781 1.00 94.44 643 ALA A C 1
ATOM 5046 O O . ALA A 1 643 ? 1.038 -4.107 -16.392 1.00 94.44 643 ALA A O 1
ATOM 5047 N N . TYR A 1 644 ? 1.642 -1.953 -16.277 1.00 96.50 644 TYR A N 1
ATOM 5048 C CA . TYR A 1 644 ? 0.547 -1.600 -15.390 1.00 96.50 644 TYR A CA 1
ATOM 5049 C C . TYR A 1 644 ? -0.665 -1.315 -16.254 1.00 96.50 644 TYR A C 1
ATOM 5051 O O . TYR A 1 644 ? -0.634 -0.392 -17.062 1.00 96.50 644 TYR A O 1
ATOM 5059 N N . VAL A 1 645 ? -1.717 -2.108 -16.073 1.00 98.12 645 VAL A N 1
ATOM 5060 C CA . VAL A 1 645 ? -2.984 -1.980 -16.794 1.00 98.12 645 VAL A CA 1
ATOM 5061 C C . VAL A 1 645 ? -4.068 -1.666 -15.778 1.00 98.12 645 VAL A C 1
ATOM 5063 O O . VAL A 1 645 ? -4.200 -2.381 -14.779 1.00 98.12 645 VAL A O 1
ATOM 5066 N N . GLY A 1 646 ? -4.836 -0.605 -16.009 1.00 97.38 646 GLY A N 1
ATOM 5067 C CA . GLY A 1 646 ? -5.836 -0.151 -15.056 1.00 97.38 646 GLY A CA 1
ATOM 5068 C C . GLY A 1 646 ? -7.075 0.479 -15.673 1.00 97.38 646 GLY A C 1
ATOM 5069 O O . GLY A 1 646 ? -7.078 0.922 -16.814 1.00 97.38 646 GLY A O 1
ATOM 5070 N N . LEU A 1 647 ? -8.147 0.506 -14.892 1.00 98.06 647 LEU A N 1
ATOM 5071 C CA . LEU A 1 647 ? -9.406 1.173 -15.187 1.00 98.06 647 LEU A CA 1
ATOM 5072 C C . LEU A 1 647 ? -9.537 2.377 -14.268 1.00 98.06 647 LEU A C 1
ATOM 5074 O O . LEU A 1 647 ? -9.347 2.247 -13.061 1.00 98.06 647 LEU A O 1
ATOM 5078 N N . ALA A 1 648 ? -9.904 3.518 -14.829 1.00 97.69 648 ALA A N 1
ATOM 5079 C CA . ALA A 1 648 ? -10.265 4.720 -14.087 1.00 97.69 648 ALA A CA 1
ATOM 5080 C C . ALA A 1 648 ? -11.347 5.481 -14.863 1.00 97.69 648 ALA A C 1
ATOM 5082 O O . ALA A 1 648 ? -11.748 5.054 -15.954 1.00 97.69 648 ALA A O 1
ATOM 5083 N N . LEU A 1 649 ? -11.852 6.585 -14.305 1.00 96.31 649 LEU A N 1
ATOM 5084 C CA . LEU A 1 649 ? -12.814 7.416 -15.029 1.00 96.31 649 LEU A CA 1
ATOM 5085 C C . LEU A 1 649 ? -12.254 7.843 -16.403 1.00 96.31 649 LEU A C 1
ATOM 5087 O O . LEU A 1 649 ? -11.037 8.000 -16.549 1.00 96.31 649 LEU A O 1
ATOM 5091 N N . PRO A 1 650 ? -13.124 8.019 -17.414 1.00 96.44 650 PRO A N 1
ATOM 5092 C CA . PRO A 1 650 ? -12.721 8.507 -18.725 1.00 96.44 650 PRO A CA 1
ATOM 5093 C C . PRO A 1 650 ? -11.959 9.832 -18.670 1.00 96.44 650 PRO A C 1
ATOM 5095 O O . PRO A 1 650 ? -12.331 10.738 -17.924 1.00 96.44 650 PRO A O 1
ATOM 5098 N N . GLY A 1 651 ? -10.937 9.946 -19.510 1.00 94.56 651 GLY A N 1
ATOM 5099 C CA . GLY A 1 651 ? -10.025 11.079 -19.596 1.00 94.56 651 GLY A CA 1
ATOM 5100 C C . GLY A 1 651 ? -8.988 10.850 -20.694 1.00 94.56 651 GLY A C 1
ATOM 5101 O O . GLY A 1 651 ? -9.088 9.889 -21.456 1.00 94.56 651 GLY A O 1
ATOM 5102 N N . ASP A 1 652 ? -7.997 11.733 -20.773 1.00 94.31 652 ASP A N 1
ATOM 5103 C CA . ASP A 1 652 ? -6.926 11.648 -21.770 1.00 94.31 652 ASP A CA 1
ATOM 5104 C C . ASP A 1 652 ? -5.872 10.593 -21.393 1.00 94.31 652 ASP A C 1
ATOM 5106 O O . ASP A 1 652 ? -5.803 10.139 -20.244 1.00 94.31 652 ASP A O 1
ATOM 5110 N N . ALA A 1 653 ? -5.005 10.218 -22.337 1.00 93.25 653 ALA A N 1
ATOM 5111 C CA . ALA A 1 653 ? -3.827 9.406 -22.029 1.00 93.25 653 ALA A CA 1
ATOM 5112 C C . ALA A 1 653 ? -3.001 10.062 -20.898 1.00 93.25 653 ALA A C 1
ATOM 5114 O O . ALA A 1 653 ? -2.799 11.274 -20.882 1.00 93.25 653 ALA A O 1
ATOM 5115 N N . GLY A 1 654 ? -2.587 9.267 -19.906 1.00 90.81 654 GLY A N 1
ATOM 5116 C CA . GLY A 1 654 ? -1.876 9.743 -18.709 1.00 90.81 654 GLY A CA 1
ATOM 5117 C C . GLY A 1 654 ? -2.763 10.302 -17.590 1.00 90.81 654 GLY A C 1
ATOM 5118 O O . GLY A 1 654 ? -2.301 10.435 -16.454 1.00 90.81 654 GLY A O 1
ATOM 5119 N N . SER A 1 655 ? -4.056 10.548 -17.840 1.00 94.69 655 SER A N 1
ATOM 5120 C CA . SER A 1 655 ? -4.982 11.062 -16.815 1.00 94.69 655 SER A CA 1
ATOM 5121 C C . SER A 1 655 ? -5.196 10.101 -15.640 1.00 94.69 655 SER A C 1
ATOM 5123 O O . SER A 1 655 ? -5.519 10.547 -14.540 1.00 94.69 655 SER A O 1
ATOM 5125 N N . TRP A 1 656 ? -4.940 8.801 -15.822 1.00 95.75 656 TRP A N 1
ATOM 5126 C CA . TRP A 1 656 ? -5.044 7.796 -14.761 1.00 95.75 656 TRP A CA 1
ATOM 5127 C C . TRP A 1 656 ? -4.219 8.148 -13.510 1.00 95.75 656 TRP A C 1
ATOM 5129 O O . TRP A 1 656 ? -4.714 8.014 -12.392 1.00 95.75 656 TRP A O 1
ATOM 5139 N N . GLN A 1 657 ? -3.008 8.690 -13.675 1.00 92.56 657 GLN A N 1
ATOM 5140 C CA . GLN A 1 657 ? -2.149 9.083 -12.544 1.00 92.56 657 GLN A CA 1
ATOM 5141 C C . GLN A 1 657 ? -2.551 10.421 -11.898 1.00 92.56 657 GLN A C 1
ATOM 5143 O O . GLN A 1 657 ? -1.879 10.900 -10.988 1.00 92.56 657 GLN A O 1
ATOM 5148 N N . LYS A 1 658 ? -3.629 11.051 -12.371 1.00 93.81 658 LYS A N 1
ATOM 5149 C CA . LYS A 1 658 ? -4.166 12.315 -11.841 1.00 93.81 658 LYS A CA 1
ATOM 5150 C C . LYS A 1 658 ? -5.624 12.191 -11.394 1.00 93.81 658 LYS A C 1
ATOM 5152 O O . LYS A 1 658 ? -6.111 13.024 -10.634 1.00 93.81 658 LYS A O 1
ATOM 5157 N N . GLU A 1 659 ? -6.320 11.142 -11.831 1.00 95.56 659 GLU A N 1
ATOM 5158 C CA . GLU A 1 659 ? -7.702 10.867 -11.451 1.00 95.56 659 GLU A CA 1
ATOM 5159 C C . GLU A 1 659 ? -7.817 10.737 -9.920 1.00 95.56 659 GLU A C 1
ATOM 5161 O O . GLU A 1 659 ? -7.095 9.965 -9.290 1.00 95.56 659 GLU A O 1
ATOM 5166 N N . CYS A 1 660 ? -8.720 11.504 -9.303 1.00 94.25 660 CYS A N 1
ATOM 5167 C CA . CYS A 1 660 ? -8.900 11.510 -7.851 1.00 94.25 660 CYS A CA 1
ATOM 5168 C C . CYS A 1 660 ? -10.349 11.375 -7.358 1.00 94.25 660 CYS A C 1
ATOM 5170 O O . CYS A 1 660 ? -10.559 11.273 -6.148 1.00 94.25 660 CYS A O 1
ATOM 5172 N N . LYS A 1 661 ? -11.352 11.362 -8.243 1.00 95.19 661 LYS A N 1
ATOM 5173 C CA . LYS A 1 661 ? -12.776 11.262 -7.884 1.00 95.19 661 LYS A CA 1
ATOM 5174 C C . LYS A 1 661 ? -13.300 9.832 -8.040 1.00 95.19 661 LYS A C 1
ATOM 5176 O O . LYS A 1 661 ? -14.058 9.352 -7.204 1.00 95.19 661 LYS A O 1
ATOM 5181 N N . GLY A 1 662 ? -12.929 9.147 -9.110 1.00 95.31 662 GLY A N 1
ATOM 5182 C CA . GLY A 1 662 ? -13.446 7.839 -9.490 1.00 95.31 662 GLY A CA 1
ATOM 5183 C C . GLY A 1 662 ? -12.953 6.682 -8.635 1.00 95.31 662 GLY A C 1
ATOM 5184 O O . GLY A 1 662 ? -12.028 6.811 -7.836 1.00 95.31 662 GLY A O 1
ATOM 5185 N N . TYR A 1 663 ? -13.571 5.517 -8.823 1.00 97.56 663 TYR A N 1
ATOM 5186 C CA . TYR A 1 663 ? -12.924 4.252 -8.481 1.00 97.56 663 TYR A CA 1
ATOM 5187 C C . TYR A 1 663 ? -11.853 3.931 -9.519 1.00 97.56 663 TYR A C 1
ATOM 5189 O O . TYR A 1 663 ? -12.012 4.271 -10.693 1.00 97.56 663 TYR A O 1
ATOM 5197 N N . GLN A 1 664 ? -10.805 3.233 -9.097 1.00 97.06 664 GLN A N 1
ATOM 5198 C CA . GLN A 1 664 ? -9.762 2.771 -10.004 1.00 97.06 664 GLN A CA 1
ATOM 5199 C C . GLN A 1 664 ? -9.306 1.354 -9.686 1.00 97.06 664 GLN A C 1
ATOM 5201 O O . GLN A 1 664 ? -9.249 0.955 -8.535 1.00 97.06 664 GLN A O 1
ATOM 5206 N N . PHE A 1 665 ? -8.956 0.584 -10.703 1.00 96.94 665 PHE A N 1
ATOM 5207 C CA . PHE A 1 665 ? -8.609 -0.830 -10.562 1.00 96.94 665 PHE A CA 1
ATOM 5208 C C . PHE A 1 665 ? -7.386 -1.107 -11.406 1.00 96.94 665 PHE A C 1
ATOM 5210 O O . PHE A 1 665 ? -7.298 -0.567 -12.500 1.00 96.94 665 PHE A O 1
ATOM 5217 N N . TRP A 1 666 ? -6.448 -1.926 -10.945 1.00 96.12 666 TRP A N 1
ATOM 5218 C CA . TRP A 1 666 ? -5.275 -2.235 -11.754 1.00 96.12 666 TRP A CA 1
ATOM 5219 C C . TRP A 1 666 ? -4.639 -3.563 -11.412 1.00 96.12 666 TRP A C 1
ATOM 5221 O O . TRP A 1 666 ? -4.854 -4.135 -10.344 1.00 96.12 666 TRP A O 1
ATOM 5231 N N . THR A 1 667 ? -3.824 -4.019 -12.349 1.00 93.38 667 THR A N 1
ATOM 5232 C CA . THR A 1 667 ? -2.974 -5.192 -12.227 1.00 93.38 667 THR A CA 1
ATOM 5233 C C . THR A 1 667 ? -1.687 -4.969 -13.020 1.00 93.38 667 THR A C 1
ATOM 5235 O O . THR A 1 667 ? -1.554 -3.975 -13.741 1.00 93.38 667 THR A O 1
ATOM 5238 N N . GLN A 1 668 ? -0.738 -5.889 -12.883 1.00 90.50 668 GLN A N 1
ATOM 5239 C CA . GLN A 1 668 ? 0.389 -5.989 -13.803 1.00 90.50 668 GLN A CA 1
ATOM 5240 C C . GLN A 1 668 ? 0.118 -7.118 -14.794 1.00 90.50 668 GLN A C 1
ATOM 5242 O O . GLN A 1 668 ? -0.392 -8.169 -14.402 1.00 90.50 668 GLN A O 1
ATOM 5247 N N . SER A 1 669 ? 0.458 -6.909 -16.061 1.00 84.94 669 SER A N 1
ATOM 5248 C CA . SER A 1 669 ? 0.460 -7.989 -17.041 1.00 84.94 669 SER A CA 1
ATOM 5249 C C . SER A 1 669 ? 1.577 -8.998 -16.759 1.00 84.94 669 SER A C 1
ATOM 5251 O O . SER A 1 669 ? 2.615 -8.672 -16.174 1.00 84.94 669 SER A O 1
ATOM 5253 N N . ASP A 1 670 ? 1.371 -10.237 -17.190 1.00 77.69 670 ASP A N 1
ATOM 5254 C CA . ASP A 1 670 ? 2.370 -11.300 -17.090 1.00 77.69 670 ASP A CA 1
ATOM 5255 C C . ASP A 1 670 ? 3.486 -11.177 -18.154 1.00 77.69 670 ASP A C 1
ATOM 5257 O O . ASP A 1 670 ? 3.682 -10.132 -18.776 1.00 77.69 670 ASP A O 1
ATOM 5261 N N . ARG A 1 671 ? 4.281 -12.237 -18.354 1.00 76.75 671 ARG A N 1
ATOM 5262 C CA . ARG A 1 671 ? 5.343 -12.279 -19.383 1.00 76.75 671 ARG A CA 1
ATOM 5263 C C . ARG A 1 671 ? 4.831 -12.260 -20.820 1.00 76.75 671 ARG A C 1
ATOM 5265 O O . ARG A 1 671 ? 5.562 -11.854 -21.715 1.00 76.75 671 ARG A O 1
ATOM 5272 N N . ASP A 1 672 ? 3.597 -12.697 -21.030 1.00 79.62 672 ASP A N 1
ATOM 5273 C CA . ASP A 1 672 ? 2.964 -12.808 -22.337 1.00 79.62 672 ASP A CA 1
ATOM 5274 C C . ASP A 1 672 ? 2.055 -11.606 -22.632 1.00 79.62 672 ASP A C 1
ATOM 5276 O O . ASP A 1 672 ? 1.509 -11.508 -23.734 1.00 79.62 672 ASP A O 1
ATOM 5280 N N . GLY A 1 673 ? 1.970 -10.648 -21.703 1.00 82.25 673 GLY A N 1
ATOM 5281 C CA . GLY A 1 673 ? 1.173 -9.432 -21.811 1.00 82.25 673 GLY A CA 1
ATOM 5282 C C . GLY A 1 673 ? -0.273 -9.620 -21.355 1.00 82.25 673 GLY A C 1
ATOM 5283 O O . GLY A 1 673 ? -1.070 -8.692 -21.477 1.00 82.25 673 GLY A O 1
ATOM 5284 N N . HIS A 1 674 ? -0.647 -10.790 -20.833 1.00 84.38 674 HIS A N 1
ATOM 5285 C CA . HIS A 1 674 ? -2.000 -11.028 -20.345 1.00 84.38 674 HIS A CA 1
ATOM 5286 C C . HIS A 1 674 ? -2.254 -10.289 -19.037 1.00 84.38 674 HIS A C 1
ATOM 5288 O O . HIS A 1 674 ? -1.413 -10.281 -18.142 1.00 84.38 674 HIS A O 1
ATOM 5294 N N . PHE A 1 675 ? -3.438 -9.693 -18.917 1.00 91.50 675 PHE A N 1
ATOM 5295 C CA . PHE A 1 675 ? -3.885 -9.011 -17.709 1.00 91.50 675 PHE A CA 1
ATOM 5296 C C . PHE A 1 675 ? -5.297 -9.456 -17.320 1.00 91.50 675 PHE A C 1
ATOM 5298 O O . PHE A 1 675 ? -6.128 -9.795 -18.166 1.00 91.50 675 PHE A O 1
ATOM 5305 N N . PHE A 1 676 ? -5.567 -9.431 -16.016 1.00 89.31 676 PHE A N 1
ATOM 5306 C CA . PHE A 1 676 ? -6.862 -9.766 -15.433 1.00 89.31 676 PHE A CA 1
ATOM 5307 C C . PHE A 1 676 ? -7.164 -8.831 -14.255 1.00 89.31 676 PHE A C 1
ATOM 5309 O O . PHE A 1 676 ? -6.460 -8.846 -13.243 1.00 89.31 676 PHE A O 1
ATOM 5316 N N . ILE A 1 677 ? -8.199 -8.003 -14.395 1.00 90.25 677 ILE A N 1
ATOM 5317 C CA . ILE A 1 677 ? -8.677 -7.060 -13.381 1.00 90.25 677 ILE A CA 1
ATOM 5318 C C . ILE A 1 677 ? -10.029 -7.567 -12.876 1.00 90.25 677 ILE A C 1
ATOM 5320 O O . ILE A 1 677 ? -10.975 -7.713 -13.646 1.00 90.25 677 ILE A O 1
ATOM 5324 N N . LYS A 1 678 ? -10.124 -7.835 -11.573 1.00 88.00 678 LYS A N 1
ATOM 5325 C CA . LYS A 1 678 ? -11.321 -8.383 -10.917 1.00 88.00 678 LYS A CA 1
ATOM 5326 C C . LYS A 1 678 ? -11.984 -7.376 -9.980 1.00 88.00 678 LYS A C 1
ATOM 5328 O O . LYS A 1 678 ? -11.368 -6.380 -9.607 1.00 88.00 678 LYS A O 1
ATOM 5333 N N . ASN A 1 679 ? -13.193 -7.706 -9.525 1.00 91.25 679 ASN A N 1
ATOM 5334 C CA . ASN A 1 679 ? -13.933 -6.988 -8.481 1.00 91.25 679 ASN A CA 1
ATOM 5335 C C . ASN A 1 679 ? -14.250 -5.524 -8.836 1.00 91.25 679 ASN A C 1
ATOM 5337 O O . ASN A 1 679 ? -14.322 -4.667 -7.953 1.00 91.25 679 ASN A O 1
ATOM 5341 N N . ILE A 1 680 ? -14.458 -5.240 -10.121 1.00 94.94 680 ILE A N 1
ATOM 5342 C CA . ILE A 1 680 ? -14.665 -3.887 -10.635 1.00 94.94 680 ILE A CA 1
ATOM 5343 C C . ILE A 1 680 ? -16.083 -3.423 -10.302 1.00 94.94 680 ILE A C 1
ATOM 5345 O O . ILE A 1 680 ? -17.062 -4.094 -10.623 1.00 94.94 680 ILE A O 1
ATOM 5349 N N . VAL A 1 681 ? -16.196 -2.266 -9.657 1.00 94.75 681 VAL A N 1
ATOM 5350 C CA . VAL A 1 681 ? -17.485 -1.618 -9.374 1.00 94.75 681 VAL A CA 1
ATOM 5351 C C . VAL A 1 681 ? -18.182 -1.249 -10.698 1.00 94.75 681 VAL A C 1
ATOM 5353 O O . VAL A 1 681 ? -17.511 -0.788 -11.617 1.00 94.75 681 VAL A O 1
ATOM 5356 N N . PRO A 1 682 ? -19.509 -1.427 -10.832 1.00 93.94 682 PRO A N 1
ATOM 5357 C CA . PRO A 1 682 ? -20.282 -0.913 -11.954 1.00 93.94 682 PRO A CA 1
ATOM 5358 C C . PRO A 1 682 ? -20.035 0.572 -12.224 1.00 93.94 682 PRO A C 1
ATOM 5360 O O . PRO A 1 682 ? -20.049 1.403 -11.316 1.00 93.94 682 PRO A O 1
ATOM 5363 N N . GLY A 1 683 ? -19.837 0.907 -13.494 1.00 93.81 683 GLY A N 1
ATOM 5364 C CA . GLY A 1 683 ? -19.449 2.246 -13.917 1.00 93.81 683 GLY A CA 1
ATOM 5365 C C . GLY A 1 683 ? -18.953 2.290 -15.359 1.00 93.81 683 GLY A C 1
ATOM 5366 O O . GLY A 1 683 ? -18.806 1.262 -16.022 1.00 93.81 683 GLY A O 1
ATOM 5367 N N . GLY A 1 684 ? -18.721 3.505 -15.854 1.00 95.31 684 GLY A N 1
ATOM 5368 C CA . GLY A 1 684 ? -18.052 3.746 -17.130 1.00 95.31 684 GLY A CA 1
ATOM 5369 C C . GLY A 1 684 ? -16.582 4.082 -16.902 1.00 95.31 684 GLY A C 1
ATOM 5370 O O . GLY A 1 684 ? -16.281 4.993 -16.133 1.00 95.31 684 GLY A O 1
ATOM 5371 N N . TYR A 1 685 ? -15.690 3.374 -17.588 1.00 97.38 685 TYR A N 1
ATOM 5372 C CA . TYR A 1 685 ? -14.240 3.474 -17.432 1.00 97.38 685 TYR A CA 1
ATOM 5373 C C . TYR A 1 685 ? -13.547 3.606 -18.789 1.00 97.38 685 TYR A C 1
ATOM 5375 O O . TYR A 1 685 ? -14.064 3.139 -19.802 1.00 97.38 685 TYR A O 1
ATOM 5383 N N . ASN A 1 686 ? -12.347 4.179 -18.808 1.00 97.44 686 ASN A N 1
ATOM 5384 C CA . ASN A 1 686 ? -11.365 3.875 -19.850 1.00 97.44 686 ASN A CA 1
ATOM 5385 C C . ASN A 1 686 ? -10.326 2.908 -19.276 1.00 97.44 686 ASN A C 1
ATOM 5387 O O . ASN A 1 686 ? -10.043 2.935 -18.075 1.00 97.44 686 ASN A O 1
ATOM 5391 N N . LEU A 1 687 ? -9.778 2.051 -20.140 1.00 98.31 687 LEU A N 1
ATOM 5392 C CA . LEU A 1 687 ? -8.596 1.263 -19.813 1.00 98.31 687 LEU A CA 1
ATOM 5393 C C . LEU A 1 687 ? -7.354 2.064 -20.176 1.00 98.31 687 LEU A C 1
ATOM 5395 O O . LEU A 1 687 ? -7.227 2.544 -21.298 1.00 98.31 687 LEU A O 1
ATOM 5399 N N . TYR A 1 688 ? -6.451 2.176 -19.218 1.00 98.5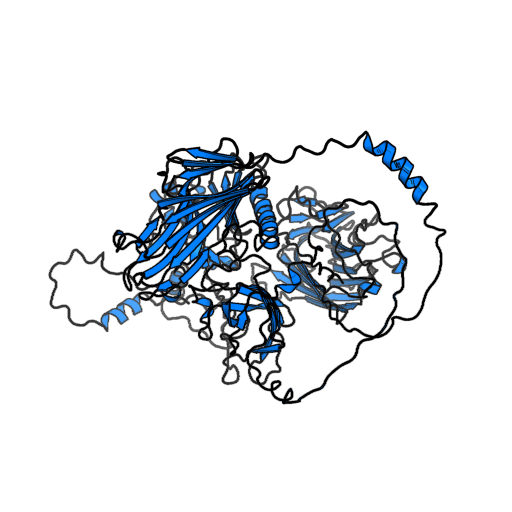0 688 TYR A N 1
ATOM 5400 C CA . TYR A 1 688 ? -5.161 2.827 -19.336 1.00 98.50 688 TYR A CA 1
ATOM 5401 C C . TYR A 1 688 ? -4.063 1.794 -19.148 1.00 98.50 688 TYR A C 1
ATOM 5403 O O . TYR A 1 688 ? -4.242 0.812 -18.421 1.00 98.50 688 TYR A O 1
ATOM 5411 N N . ALA A 1 689 ? -2.912 2.026 -19.763 1.00 97.81 689 ALA A N 1
ATOM 5412 C CA . ALA A 1 689 ? -1.725 1.265 -19.427 1.00 97.81 689 ALA A CA 1
ATOM 5413 C C . ALA A 1 689 ? -0.444 2.073 -19.603 1.00 97.81 689 ALA A C 1
ATOM 5415 O O . ALA A 1 689 ? -0.408 3.081 -20.300 1.00 97.81 689 ALA A O 1
ATOM 5416 N N . TRP A 1 690 ? 0.625 1.596 -18.988 1.00 96.44 690 TRP A N 1
ATOM 5417 C CA . TRP A 1 690 ? 1.986 1.988 -19.324 1.00 96.44 690 TRP A CA 1
ATOM 5418 C C . TRP A 1 690 ? 2.900 0.788 -19.141 1.00 96.44 690 TRP A C 1
ATOM 5420 O O . TRP A 1 690 ? 2.634 -0.094 -18.318 1.00 96.44 690 TRP A O 1
ATOM 5430 N N . VAL A 1 691 ? 3.953 0.731 -19.947 1.00 95.44 691 VAL A N 1
ATOM 5431 C CA . VAL A 1 691 ? 4.810 -0.449 -20.055 1.00 95.44 691 VAL A CA 1
ATOM 5432 C C . VAL A 1 691 ? 6.225 -0.036 -19.680 1.00 95.44 691 VAL A C 1
ATOM 5434 O O . VAL A 1 691 ? 6.783 0.804 -20.382 1.00 95.44 691 VAL A O 1
ATOM 5437 N N . PRO A 1 692 ? 6.805 -0.577 -18.592 1.00 90.88 692 PRO A N 1
ATOM 5438 C CA . PRO A 1 692 ? 8.198 -0.311 -18.255 1.00 90.88 692 PRO A CA 1
ATOM 5439 C C . PRO A 1 692 ? 9.112 -0.557 -19.461 1.00 90.88 692 PRO A C 1
ATOM 5441 O O . PRO A 1 692 ? 9.012 -1.603 -20.103 1.00 90.88 692 PRO A O 1
ATOM 5444 N N . GLY A 1 693 ? 9.973 0.409 -19.775 1.00 90.88 693 GLY A N 1
ATOM 5445 C CA . GLY A 1 693 ? 10.855 0.344 -20.944 1.00 90.88 693 GLY A CA 1
ATOM 5446 C C . GLY A 1 693 ? 10.247 0.895 -22.237 1.00 90.88 693 GLY A C 1
ATOM 5447 O O . GLY A 1 693 ? 10.940 0.943 -23.247 1.00 90.88 693 GLY A O 1
ATOM 5448 N N . PHE A 1 694 ? 9.003 1.390 -22.214 1.00 91.56 694 PHE A N 1
ATOM 5449 C CA . PHE A 1 694 ? 8.416 2.136 -23.328 1.00 91.56 694 PHE A CA 1
ATOM 5450 C C . PHE A 1 694 ? 7.866 3.490 -22.877 1.00 91.56 694 PHE A C 1
ATOM 5452 O O . PHE A 1 694 ? 7.146 3.597 -21.886 1.00 91.56 694 PHE A O 1
ATOM 5459 N N . ILE A 1 695 ? 8.178 4.536 -23.645 1.00 91.44 695 ILE A N 1
ATOM 5460 C CA . ILE A 1 695 ? 7.682 5.895 -23.400 1.00 91.44 695 ILE A CA 1
ATOM 5461 C C . ILE A 1 695 ? 6.160 5.973 -23.538 1.00 91.44 695 ILE A C 1
ATOM 5463 O O . ILE A 1 695 ? 5.567 5.200 -24.287 1.00 91.44 695 ILE A O 1
ATOM 5467 N N . GLY A 1 696 ? 5.549 6.960 -22.880 1.00 92.81 696 GLY A N 1
ATOM 5468 C CA . GLY A 1 696 ? 4.152 7.360 -23.066 1.00 92.81 696 GLY A CA 1
ATOM 5469 C C . GLY A 1 696 ? 3.116 6.610 -22.219 1.00 92.81 696 GLY A C 1
ATOM 5470 O O . GLY A 1 696 ? 3.432 5.792 -21.353 1.00 92.81 696 GLY A O 1
ATOM 5471 N N . ASP A 1 697 ? 1.853 6.934 -22.489 1.00 95.31 697 ASP A N 1
ATOM 5472 C CA . ASP A 1 697 ? 0.674 6.381 -21.834 1.00 95.31 697 ASP A CA 1
ATOM 5473 C C . ASP A 1 697 ? -0.268 5.776 -22.878 1.00 95.31 697 ASP A C 1
ATOM 5475 O O . ASP A 1 697 ? -0.659 6.429 -23.846 1.00 95.31 697 ASP A O 1
ATOM 5479 N N . TYR A 1 698 ? -0.684 4.535 -22.649 1.00 97.19 698 TYR A N 1
ATOM 5480 C CA . TYR A 1 698 ? -1.721 3.876 -23.426 1.00 97.19 698 TYR A CA 1
ATOM 5481 C C . TYR A 1 698 ? -3.108 4.218 -22.881 1.00 97.19 698 TYR A C 1
ATOM 5483 O O . TYR A 1 698 ? -3.339 4.209 -21.669 1.00 97.19 698 TYR A O 1
ATOM 5491 N N . ILE A 1 699 ? -4.053 4.428 -23.795 1.00 97.31 699 ILE A N 1
ATOM 5492 C CA . ILE A 1 699 ? -5.486 4.466 -23.518 1.00 97.31 699 ILE A CA 1
ATOM 5493 C C . ILE A 1 699 ? -6.221 3.619 -24.559 1.00 97.31 699 ILE A C 1
ATOM 5495 O O . ILE A 1 699 ? -6.010 3.761 -25.763 1.00 97.31 699 ILE A O 1
ATOM 5499 N N . TYR A 1 700 ? -7.104 2.739 -24.098 1.00 96.69 700 TYR A N 1
ATOM 5500 C CA . TYR A 1 700 ? -8.030 2.031 -24.970 1.00 96.69 700 TYR A CA 1
ATOM 5501 C C . TYR A 1 700 ? -9.143 2.998 -25.415 1.00 96.69 700 TYR A C 1
ATOM 5503 O O . TYR A 1 700 ? -9.798 3.596 -24.552 1.00 96.69 700 TYR A O 1
ATOM 5511 N N . PRO A 1 701 ? -9.377 3.175 -26.732 1.00 92.44 701 PRO A N 1
ATOM 5512 C CA . PRO A 1 701 ? -10.248 4.234 -27.250 1.00 92.44 701 PRO A CA 1
ATOM 5513 C C . PRO A 1 701 ? -11.723 4.046 -26.882 1.00 92.44 701 PRO A C 1
ATOM 5515 O O . PRO A 1 701 ? -12.469 5.020 -26.779 1.00 92.44 701 PRO A O 1
ATOM 5518 N N . THR A 1 702 ? -12.156 2.806 -26.655 1.00 93.06 702 THR A N 1
ATOM 5519 C CA . THR A 1 702 ? -13.548 2.505 -26.325 1.00 93.06 702 THR A CA 1
ATOM 5520 C C . THR A 1 702 ? -13.762 2.521 -24.816 1.00 93.06 702 THR A C 1
ATOM 5522 O O . THR A 1 702 ? -13.033 1.887 -24.054 1.00 93.06 702 THR A O 1
ATOM 5525 N N . LYS A 1 703 ? -14.814 3.217 -24.376 1.00 94.62 703 LYS A N 1
ATOM 5526 C CA . LYS A 1 703 ? -15.237 3.202 -22.973 1.00 94.62 703 LYS A CA 1
ATOM 5527 C C . LYS A 1 703 ? -15.757 1.818 -22.591 1.00 94.62 703 LYS A C 1
ATOM 5529 O O . LYS A 1 703 ? -16.617 1.258 -23.265 1.00 94.62 703 LYS A O 1
ATOM 5534 N N . ILE A 1 704 ? -15.278 1.310 -21.468 1.00 94.69 704 ILE A N 1
ATOM 5535 C CA . ILE A 1 704 ? -15.692 0.044 -20.875 1.00 94.69 704 ILE A CA 1
ATOM 5536 C C . ILE A 1 704 ? -16.838 0.330 -19.908 1.00 94.69 704 ILE A C 1
ATOM 5538 O O . ILE A 1 704 ? -16.681 1.099 -18.960 1.00 94.69 704 ILE A O 1
ATOM 5542 N N . SER A 1 705 ? -17.997 -0.281 -20.147 1.00 94.00 705 SER A N 1
ATOM 5543 C CA . SER A 1 705 ? -19.150 -0.184 -19.252 1.00 94.00 705 SER A CA 1
ATOM 5544 C C . SER A 1 705 ? -19.283 -1.469 -18.448 1.00 94.00 705 SER A C 1
ATOM 5546 O O . SER A 1 705 ? -19.572 -2.525 -19.001 1.00 94.00 705 SER A O 1
ATOM 5548 N N . ILE A 1 706 ? -19.090 -1.365 -17.136 1.00 91.50 706 ILE A N 1
ATOM 5549 C CA . ILE A 1 706 ? -19.358 -2.448 -16.192 1.00 91.50 706 ILE A CA 1
ATOM 5550 C C . ILE A 1 706 ? -20.778 -2.269 -15.676 1.00 91.50 706 ILE A C 1
ATOM 5552 O O . ILE A 1 706 ? -21.120 -1.210 -15.140 1.00 91.50 706 ILE A O 1
ATOM 5556 N N . LYS A 1 707 ? -21.603 -3.300 -15.837 1.00 84.38 707 LYS A N 1
ATOM 5557 C CA . LYS A 1 707 ? -22.974 -3.342 -15.324 1.00 84.38 707 LYS A CA 1
ATOM 5558 C C . LYS A 1 707 ? -23.099 -4.449 -14.277 1.00 84.38 707 LYS A C 1
ATOM 5560 O O . LYS A 1 707 ? -22.359 -5.427 -14.367 1.00 84.38 707 LYS A O 1
ATOM 5565 N N . PRO A 1 708 ? -24.005 -4.308 -13.295 1.00 69.81 708 PRO A N 1
ATOM 5566 C CA . PRO A 1 708 ? -24.377 -5.436 -12.451 1.00 69.81 708 PRO A CA 1
ATOM 5567 C C . PRO A 1 708 ? -24.949 -6.549 -13.339 1.00 69.81 708 PRO A C 1
ATOM 5569 O O . PRO A 1 708 ? -25.684 -6.242 -14.279 1.00 69.81 708 PRO A O 1
ATOM 5572 N N . ASP A 1 709 ? -24.651 -7.815 -13.051 1.00 59.97 709 ASP A N 1
ATOM 5573 C CA . ASP A 1 709 ? -25.378 -8.924 -13.677 1.00 59.97 709 ASP A CA 1
ATOM 5574 C C . ASP A 1 709 ? -26.828 -8.876 -13.173 1.00 59.97 709 ASP A C 1
ATOM 5576 O O . ASP A 1 709 ? -27.121 -9.181 -12.019 1.00 59.97 709 ASP A O 1
ATOM 5580 N N . THR A 1 710 ? -27.742 -8.399 -14.018 1.00 43.25 710 THR A N 1
ATOM 5581 C CA . THR A 1 710 ? -29.152 -8.190 -13.663 1.00 43.25 710 THR A CA 1
ATOM 5582 C C . THR A 1 710 ? -30.059 -9.350 -14.057 1.00 43.25 710 THR A C 1
ATOM 5584 O O . THR A 1 710 ? -31.255 -9.114 -14.179 1.00 43.25 710 THR A O 1
ATOM 5587 N N . ASP A 1 711 ? -29.562 -10.572 -14.283 1.00 39.59 711 ASP A N 1
ATOM 5588 C CA . ASP A 1 711 ? -30.464 -11.690 -14.592 1.00 39.59 711 ASP A CA 1
ATOM 5589 C C . ASP A 1 711 ? -31.148 -12.220 -13.311 1.00 39.59 711 ASP A C 1
ATOM 5591 O O . ASP A 1 711 ? -30.504 -12.893 -12.497 1.00 39.59 711 ASP A O 1
ATOM 5595 N N . PRO A 1 712 ? -32.448 -11.936 -13.082 1.00 34.47 712 PRO A N 1
ATOM 5596 C CA . PRO A 1 712 ? -33.149 -12.344 -11.870 1.00 34.47 712 PRO A CA 1
ATOM 5597 C C . PRO A 1 712 ? -33.523 -13.834 -11.896 1.00 34.47 712 PRO A C 1
ATOM 5599 O O . PRO A 1 712 ? -33.945 -14.370 -10.871 1.00 34.47 712 PRO A O 1
ATOM 5602 N N . PHE A 1 713 ? -33.368 -14.531 -13.031 1.00 32.66 713 PHE A N 1
ATOM 5603 C CA . PHE A 1 713 ? -33.770 -15.935 -13.174 1.00 32.66 713 PHE A CA 1
ATOM 5604 C C . PHE A 1 713 ? -32.807 -16.942 -12.533 1.00 32.66 713 PHE A C 1
ATOM 5606 O O . PHE A 1 713 ? -33.146 -18.117 -12.415 1.00 32.66 713 PHE A O 1
ATOM 5613 N N . MET A 1 714 ? -31.661 -16.491 -12.017 1.00 33.84 714 MET A N 1
ATOM 5614 C CA . MET A 1 714 ? -30.760 -17.328 -11.212 1.00 33.84 714 MET A CA 1
ATOM 5615 C C . MET A 1 714 ? -30.974 -17.175 -9.694 1.00 33.84 714 MET A C 1
ATOM 5617 O O . MET A 1 714 ? -30.291 -17.838 -8.916 1.00 33.84 714 MET A O 1
ATOM 5621 N N . ILE A 1 715 ? -31.935 -16.348 -9.251 1.00 33.72 715 ILE A N 1
ATOM 5622 C CA . ILE A 1 715 ? -32.170 -16.044 -7.823 1.00 33.72 715 ILE A CA 1
ATOM 5623 C C . ILE A 1 715 ? -33.002 -17.132 -7.103 1.00 33.72 715 ILE A C 1
ATOM 5625 O O . ILE A 1 715 ? -32.999 -17.184 -5.878 1.00 33.72 715 ILE A O 1
ATOM 5629 N N . ASN A 1 716 ? -33.622 -18.077 -7.823 1.00 26.48 716 ASN A N 1
ATOM 5630 C CA . ASN A 1 716 ? -34.406 -19.182 -7.238 1.00 26.48 716 ASN A CA 1
ATOM 5631 C C . ASN A 1 716 ? -33.876 -20.581 -7.603 1.00 26.48 716 ASN A C 1
ATOM 5633 O O . ASN A 1 716 ? -34.649 -21.478 -7.935 1.00 26.48 716 ASN A O 1
ATOM 5637 N N . SER A 1 717 ? -32.561 -20.797 -7.532 1.00 28.20 717 SER A N 1
ATOM 5638 C CA . SER A 1 717 ? -31.997 -22.151 -7.603 1.00 28.20 717 SER A CA 1
ATOM 5639 C C . SER A 1 717 ? -31.373 -22.525 -6.252 1.00 28.20 717 SER A C 1
ATOM 5641 O O . SER A 1 717 ? -30.447 -21.840 -5.817 1.00 28.20 717 SER A O 1
ATOM 5643 N N . PRO A 1 718 ? -31.841 -23.581 -5.555 1.00 29.88 718 PRO A N 1
ATOM 5644 C CA . PRO A 1 718 ? -31.441 -23.908 -4.181 1.00 29.88 718 PRO A CA 1
ATOM 5645 C C . PRO A 1 718 ? -30.010 -24.468 -4.043 1.00 29.88 718 PRO A C 1
ATOM 5647 O O . PRO A 1 718 ? -29.689 -25.122 -3.058 1.00 29.88 718 PRO A O 1
ATOM 5650 N N . TYR A 1 719 ? -29.104 -24.190 -4.981 1.00 30.11 719 TYR A N 1
ATOM 5651 C CA . TYR A 1 719 ? -27.723 -24.691 -4.962 1.00 30.11 719 TYR A CA 1
ATOM 5652 C C . TYR A 1 719 ? -26.713 -23.732 -4.315 1.00 30.11 719 TYR A C 1
ATOM 5654 O O . TYR A 1 719 ? -25.526 -23.777 -4.625 1.00 30.11 719 TYR A O 1
ATOM 5662 N N . CYS A 1 720 ? -27.165 -22.891 -3.385 1.00 29.91 720 CYS A N 1
ATOM 5663 C CA . CYS A 1 720 ? -26.298 -22.054 -2.557 1.00 29.91 720 CYS A CA 1
ATOM 5664 C C . CYS A 1 720 ? -26.696 -22.145 -1.080 1.00 29.91 720 CYS A C 1
ATOM 5666 O O . CYS A 1 720 ? -27.044 -21.141 -0.483 1.00 29.91 720 CYS A O 1
ATOM 5668 N N . ILE A 1 721 ? -26.661 -23.353 -0.512 1.00 27.64 721 ILE A N 1
ATOM 5669 C CA . ILE A 1 721 ? -26.252 -23.671 0.869 1.00 27.64 721 ILE A CA 1
ATOM 5670 C C . ILE A 1 721 ? -25.939 -25.175 0.851 1.00 27.64 721 ILE A C 1
ATOM 5672 O O . ILE A 1 721 ? -26.846 -25.996 0.783 1.00 27.64 721 ILE A O 1
ATOM 5676 N N . CYS A 1 722 ? -24.667 -25.557 0.937 1.00 24.14 722 CYS A N 1
ATOM 5677 C CA . CYS A 1 722 ? -24.300 -26.899 1.391 1.00 24.14 722 CYS A CA 1
ATOM 5678 C C . CYS A 1 722 ? -23.387 -26.752 2.602 1.00 24.14 722 CYS A C 1
ATOM 5680 O O . CYS A 1 722 ? -22.163 -26.723 2.492 1.00 24.14 722 CYS A O 1
ATOM 5682 N N . ASN A 1 723 ? -24.027 -26.662 3.769 1.00 24.84 723 ASN A N 1
ATOM 5683 C CA . ASN A 1 723 ? -23.468 -27.253 4.973 1.00 24.84 723 ASN A CA 1
ATOM 5684 C C . ASN A 1 723 ? -23.331 -28.761 4.734 1.00 24.84 723 ASN A C 1
ATOM 5686 O O . ASN A 1 723 ? -24.247 -29.411 4.231 1.00 24.84 723 ASN A O 1
ATOM 5690 N N . LEU A 1 724 ? -22.169 -29.295 5.089 1.00 30.45 724 LEU A N 1
ATOM 5691 C CA . LEU A 1 724 ? -21.889 -30.721 5.140 1.00 30.45 724 LEU A CA 1
ATOM 5692 C C . LEU A 1 724 ? -22.729 -31.374 6.241 1.00 30.45 724 LEU A C 1
ATOM 5694 O O . LEU A 1 724 ? -22.434 -31.176 7.415 1.00 30.45 724 LEU A O 1
ATOM 5698 N N . THR A 1 725 ? -23.676 -32.225 5.863 1.00 23.91 725 THR A N 1
ATOM 5699 C CA . THR A 1 725 ? -23.965 -33.466 6.591 1.00 23.91 725 THR A CA 1
ATOM 5700 C C . THR A 1 725 ? -24.397 -34.541 5.601 1.00 23.91 725 THR A C 1
ATOM 5702 O O . THR A 1 725 ? -25.158 -34.312 4.666 1.00 23.91 725 THR A O 1
ATOM 5705 N N . LEU A 1 726 ? -23.815 -35.719 5.788 1.00 33.38 726 LEU A N 1
ATOM 5706 C CA . LEU A 1 726 ? -23.894 -36.873 4.913 1.00 33.38 726 LEU A CA 1
ATOM 5707 C C . LEU A 1 726 ? -24.983 -37.806 5.445 1.00 33.38 726 LEU A C 1
ATOM 5709 O O . LEU A 1 726 ? -24.713 -38.506 6.413 1.00 33.38 726 LEU A O 1
ATOM 5713 N N . GLN A 1 727 ? -26.176 -37.826 4.842 1.00 25.64 727 GLN A N 1
ATOM 5714 C CA . GLN A 1 727 ? -27.046 -39.009 4.853 1.00 25.64 727 GLN A CA 1
ATOM 5715 C C . GLN A 1 727 ? -28.252 -38.870 3.909 1.00 25.64 727 GLN A C 1
ATOM 5717 O O . GLN A 1 727 ? -28.932 -37.853 3.896 1.00 25.64 727 GLN A O 1
ATOM 5722 N N . GLU A 1 728 ? -28.493 -39.965 3.181 1.00 26.83 728 GLU A N 1
ATOM 5723 C CA . GLU A 1 728 ? -29.764 -40.399 2.581 1.00 26.83 728 GLU A CA 1
ATOM 5724 C C . GLU A 1 728 ? -30.126 -39.888 1.170 1.00 26.83 728 GLU A C 1
ATOM 5726 O O . GLU A 1 728 ? -30.684 -38.818 0.947 1.00 26.83 728 GLU A O 1
ATOM 5731 N N . HIS A 1 729 ? -29.862 -40.760 0.190 1.00 26.05 729 HIS A N 1
ATOM 5732 C CA . HIS A 1 729 ? -30.650 -40.909 -1.034 1.00 26.05 729 HIS A CA 1
ATOM 5733 C C . HIS A 1 729 ? -30.942 -42.398 -1.237 1.00 26.05 729 HIS A C 1
ATOM 5735 O O . HIS A 1 729 ? -30.054 -43.142 -1.645 1.00 26.05 729 HIS A O 1
ATOM 5741 N N . LEU A 1 730 ? -32.185 -42.815 -0.992 1.00 27.55 730 LEU A N 1
ATOM 5742 C CA . LEU A 1 730 ? -32.833 -43.923 -1.694 1.00 27.55 730 LEU A CA 1
ATOM 5743 C C . LEU A 1 730 ? -34.334 -43.618 -1.827 1.00 27.55 730 LEU A C 1
ATOM 5745 O O . LEU A 1 730 ? -34.949 -43.119 -0.892 1.00 27.55 730 LEU A O 1
ATOM 5749 N N . ALA A 1 731 ? -34.878 -44.010 -2.983 1.00 25.08 731 ALA A N 1
ATOM 5750 C CA . ALA A 1 731 ? -36.284 -44.012 -3.403 1.00 25.08 731 ALA A CA 1
ATOM 5751 C C . ALA A 1 731 ? -36.825 -42.695 -4.002 1.00 25.08 731 ALA A C 1
ATOM 5753 O O . ALA A 1 731 ? -37.187 -41.760 -3.303 1.00 25.08 731 ALA A O 1
ATOM 5754 N N . PHE A 1 732 ? -36.914 -42.614 -5.331 1.00 24.72 732 PHE A N 1
ATOM 5755 C CA . PHE A 1 732 ? -38.058 -43.123 -6.099 1.00 24.72 732 PHE A CA 1
ATOM 5756 C C . PHE A 1 732 ? -37.803 -42.874 -7.594 1.00 24.72 732 PHE A C 1
ATOM 5758 O O . PHE A 1 732 ? -37.900 -41.756 -8.091 1.00 24.72 732 PHE A O 1
ATOM 5765 N N . ALA A 1 733 ? -37.478 -43.946 -8.313 1.00 24.19 733 ALA A N 1
ATOM 5766 C CA . ALA A 1 733 ? -37.713 -44.045 -9.744 1.00 24.19 733 ALA A CA 1
ATOM 5767 C C . ALA A 1 733 ? -39.038 -44.793 -9.915 1.00 24.19 733 ALA A C 1
ATOM 5769 O O . ALA A 1 733 ? -39.169 -45.890 -9.378 1.00 24.19 733 ALA A O 1
ATOM 5770 N N . ASN A 1 734 ? -40.012 -44.167 -10.577 1.00 24.62 734 ASN A N 1
ATOM 5771 C CA . ASN A 1 734 ? -40.979 -44.779 -11.498 1.00 24.62 734 ASN A CA 1
ATOM 5772 C C . ASN A 1 734 ? -42.116 -43.789 -11.767 1.00 24.62 734 ASN A C 1
ATOM 5774 O O . ASN A 1 734 ? -42.885 -43.475 -10.864 1.00 24.62 734 ASN A O 1
ATOM 5778 N N . CYS A 1 735 ? -42.201 -43.306 -13.009 1.00 22.52 735 CYS A N 1
ATOM 5779 C CA . CYS A 1 735 ? -43.389 -43.417 -13.865 1.00 22.52 735 CYS A CA 1
ATOM 5780 C C . CYS A 1 735 ? -43.186 -42.597 -15.149 1.00 22.52 735 CYS A C 1
ATOM 5782 O O . CYS A 1 735 ? -42.955 -41.390 -15.122 1.00 22.52 735 CYS A O 1
ATOM 5784 N N . THR A 1 736 ? -43.255 -43.295 -16.278 1.00 28.11 736 THR A N 1
ATOM 5785 C CA . THR A 1 736 ? -43.329 -42.771 -17.646 1.00 28.11 736 THR A CA 1
ATOM 5786 C C . THR A 1 736 ? -44.707 -42.149 -17.947 1.00 28.11 736 THR A C 1
ATOM 5788 O O . THR A 1 736 ? -45.672 -42.421 -17.231 1.00 28.11 736 THR A O 1
ATOM 5791 N N . PRO A 1 737 ? -44.814 -41.299 -18.989 1.00 35.31 737 PRO A N 1
ATOM 5792 C CA . PRO A 1 737 ? -45.939 -40.385 -19.198 1.00 35.31 737 PRO A CA 1
ATOM 5793 C C . PRO A 1 737 ? -46.997 -40.956 -20.158 1.00 35.31 737 PRO A C 1
ATOM 5795 O O . PRO A 1 737 ? -46.699 -41.885 -20.911 1.00 35.31 737 PRO A O 1
ATOM 5798 N N . PRO A 1 738 ? -48.171 -40.311 -20.275 1.00 27.70 738 PRO A N 1
ATOM 5799 C CA . PRO A 1 738 ? -48.940 -40.365 -21.507 1.00 27.70 738 PRO A CA 1
ATOM 5800 C C . PRO A 1 738 ? -49.012 -38.995 -22.194 1.00 27.70 738 PRO A C 1
ATOM 5802 O O . PRO A 1 738 ? -49.288 -37.961 -21.587 1.00 27.70 738 PRO A O 1
ATOM 5805 N N . ALA A 1 739 ? -48.783 -39.025 -23.503 1.00 28.77 739 ALA A N 1
ATOM 5806 C CA . ALA A 1 739 ? -49.111 -37.959 -24.435 1.00 28.77 739 ALA A CA 1
ATOM 5807 C C . ALA A 1 739 ? -50.600 -38.025 -24.822 1.00 28.77 739 ALA A C 1
ATOM 5809 O O . ALA A 1 739 ? -51.135 -39.119 -24.995 1.00 28.77 739 ALA A O 1
ATOM 5810 N N . SER A 1 740 ? -51.247 -36.876 -25.044 1.00 28.75 740 SER A N 1
ATOM 5811 C CA . SER A 1 740 ? -51.803 -36.482 -26.357 1.00 28.75 740 SER A CA 1
ATOM 5812 C C . SER A 1 740 ? -52.866 -35.367 -26.281 1.00 28.75 740 SER A C 1
ATOM 5814 O O . SER A 1 740 ? -53.732 -35.359 -25.415 1.00 28.75 740 SER A O 1
ATOM 5816 N N . ASN A 1 741 ? -52.778 -34.495 -27.296 1.00 27.12 741 ASN A N 1
ATOM 5817 C CA . ASN A 1 741 ? -53.820 -33.723 -27.990 1.00 27.12 741 ASN A CA 1
ATOM 5818 C C . ASN A 1 741 ? -54.545 -32.568 -27.277 1.00 27.12 741 ASN A C 1
ATOM 5820 O O . ASN A 1 741 ? -55.330 -32.790 -26.372 1.00 27.12 741 ASN A O 1
ATOM 5824 N N . TYR A 1 742 ? -54.416 -31.351 -27.832 1.00 26.14 742 TYR A N 1
ATOM 5825 C CA . TYR A 1 742 ? -55.535 -30.634 -28.471 1.00 26.14 742 TYR A CA 1
ATOM 5826 C C . TYR A 1 742 ? -55.040 -29.509 -29.409 1.00 26.14 742 TYR A C 1
ATOM 5828 O O . TYR A 1 742 ? -54.003 -28.889 -29.199 1.00 26.14 742 TYR A O 1
ATOM 5836 N N . LEU A 1 743 ? -55.806 -29.329 -30.485 1.00 27.06 743 LEU A N 1
ATOM 5837 C CA . LEU A 1 743 ? -55.610 -28.508 -31.684 1.00 27.06 743 LEU A CA 1
ATOM 5838 C C . LEU A 1 743 ? -55.927 -27.008 -31.487 1.00 27.06 743 LEU A C 1
ATOM 5840 O O . LEU A 1 743 ? -56.853 -26.682 -30.751 1.00 27.06 743 LEU A O 1
ATOM 5844 N N . GLY A 1 744 ? -55.327 -26.132 -32.316 1.00 25.06 744 GLY A N 1
ATOM 5845 C CA . GLY A 1 744 ? -56.099 -25.075 -33.003 1.00 25.06 744 GLY A CA 1
ATOM 5846 C C . GLY A 1 744 ? -55.567 -23.625 -33.060 1.00 25.06 744 GLY A C 1
ATOM 5847 O O . GLY A 1 744 ? -55.649 -22.906 -32.076 1.00 25.06 744 GLY A O 1
ATOM 5848 N N . ARG A 1 745 ? -55.268 -23.186 -34.305 1.00 26.81 745 ARG A N 1
ATOM 5849 C CA . ARG A 1 745 ? -55.388 -21.830 -34.932 1.00 26.81 745 ARG A CA 1
ATOM 5850 C C . ARG A 1 745 ? -54.197 -20.830 -34.960 1.00 26.81 745 ARG A C 1
ATOM 5852 O O . ARG A 1 745 ? -54.083 -19.983 -34.091 1.00 26.81 745 ARG A O 1
ATOM 5859 N N . ASN A 1 746 ? -53.404 -20.910 -36.047 1.00 28.64 746 ASN A N 1
ATOM 5860 C CA . ASN A 1 746 ? -53.236 -19.989 -37.216 1.00 28.64 746 ASN A CA 1
ATOM 5861 C C . ASN A 1 746 ? -53.013 -18.440 -37.066 1.00 28.64 746 ASN A C 1
ATOM 5863 O O . ASN A 1 746 ? -53.364 -17.871 -36.044 1.00 28.64 746 ASN A O 1
ATOM 5867 N N . PRO A 1 747 ? -52.463 -17.725 -38.092 1.00 47.56 747 PRO A N 1
ATOM 5868 C CA . PRO A 1 747 ? -51.102 -17.145 -38.072 1.00 47.56 747 PRO A CA 1
ATOM 5869 C C . PRO A 1 747 ? -51.006 -15.664 -38.544 1.00 47.56 747 PRO A C 1
ATOM 5871 O O . PRO A 1 747 ? -51.94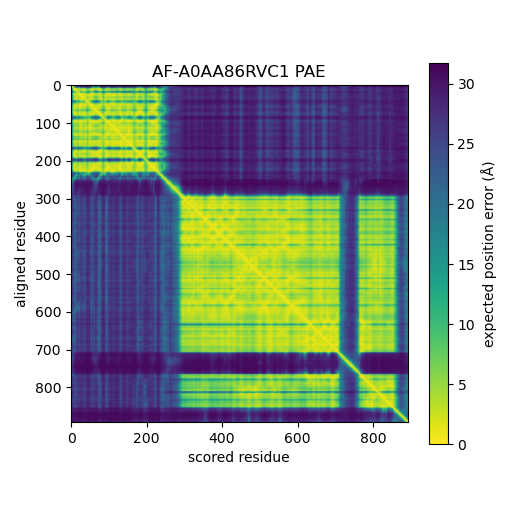0 -15.144 -39.141 1.00 47.56 747 PRO A O 1
ATOM 5874 N N . SER A 1 748 ? -49.838 -15.015 -38.401 1.00 25.83 748 SER A N 1
ATOM 5875 C CA . SER A 1 748 ? -49.318 -14.053 -39.404 1.00 25.83 748 SER A CA 1
ATOM 5876 C C . SER A 1 748 ? -47.890 -13.586 -39.086 1.00 25.83 748 SER A C 1
ATOM 5878 O O . SER A 1 748 ? -47.637 -12.972 -38.051 1.00 25.83 748 SER A O 1
ATOM 5880 N N . ASN A 1 749 ? -46.987 -13.865 -40.027 1.00 32.12 749 ASN A N 1
ATOM 5881 C CA . ASN A 1 749 ? -45.599 -13.415 -40.110 1.00 32.12 749 ASN A CA 1
ATOM 5882 C C . ASN A 1 749 ? -45.469 -11.887 -40.218 1.00 32.12 749 ASN A C 1
ATOM 5884 O O . ASN A 1 749 ? -46.155 -11.289 -41.044 1.00 32.12 749 ASN A O 1
ATOM 5888 N N . ALA A 1 750 ? -44.488 -11.305 -39.520 1.00 25.17 750 ALA A N 1
ATOM 5889 C CA . ALA A 1 750 ? -43.662 -10.213 -40.042 1.00 25.17 750 ALA A CA 1
ATOM 5890 C C . ALA A 1 750 ? -42.369 -10.051 -39.211 1.00 25.17 750 ALA A C 1
ATOM 5892 O O . ALA A 1 750 ? -42.409 -9.665 -38.049 1.00 25.17 750 ALA A O 1
ATOM 5893 N N . ASN A 1 751 ? -41.236 -10.300 -39.874 1.00 27.64 751 ASN A N 1
ATOM 5894 C CA . ASN A 1 751 ? -39.907 -9.714 -39.649 1.00 27.64 751 ASN A CA 1
ATOM 5895 C C . ASN A 1 751 ? -39.146 -10.058 -38.353 1.00 27.64 751 ASN A C 1
ATOM 5897 O O . ASN A 1 751 ? -39.097 -9.280 -37.406 1.00 27.64 751 ASN A O 1
ATOM 5901 N N . LEU A 1 752 ? -38.416 -11.179 -38.395 1.00 27.48 752 LEU A N 1
ATOM 5902 C CA . LEU A 1 752 ? -37.336 -11.532 -37.456 1.00 27.48 752 LEU A CA 1
ATOM 5903 C C . LEU A 1 752 ? -35.949 -11.577 -38.133 1.00 27.48 752 LEU A C 1
ATOM 5905 O O . LEU A 1 752 ? -35.026 -12.208 -37.633 1.00 27.48 752 LEU A O 1
ATOM 5909 N N . GLU A 1 753 ? -35.777 -10.860 -39.246 1.00 27.95 753 GLU A N 1
ATOM 5910 C CA . GLU A 1 753 ? -34.492 -10.697 -39.940 1.00 27.95 753 GLU A CA 1
ATOM 5911 C C . GLU A 1 753 ? -34.130 -9.211 -40.074 1.00 27.95 753 GLU A C 1
ATOM 5913 O O . GLU A 1 753 ? -34.086 -8.669 -41.174 1.00 27.95 753 GLU A O 1
ATOM 5918 N N . THR A 1 754 ? -33.929 -8.489 -38.961 1.00 27.14 754 THR A N 1
ATOM 5919 C CA . THR A 1 754 ? -33.259 -7.164 -39.008 1.00 27.14 754 THR A CA 1
ATOM 5920 C C . THR A 1 754 ? -32.711 -6.644 -37.667 1.00 27.14 754 THR A C 1
ATOM 5922 O O . THR A 1 754 ? -32.675 -5.438 -37.443 1.00 27.14 754 THR A O 1
ATOM 5925 N N . MET A 1 755 ? -32.239 -7.504 -36.754 1.00 23.73 755 MET A N 1
ATOM 5926 C CA . MET A 1 755 ? -31.571 -7.035 -35.514 1.00 23.73 755 MET A CA 1
ATOM 5927 C C . MET A 1 755 ? -30.182 -7.633 -35.253 1.00 23.73 755 MET A C 1
ATOM 5929 O O . MET A 1 755 ? -29.639 -7.491 -34.161 1.00 23.73 755 MET A O 1
ATOM 5933 N N . CYS A 1 756 ? -29.548 -8.215 -36.269 1.00 26.16 756 CYS A N 1
ATOM 5934 C CA . CYS A 1 756 ? -28.130 -8.572 -36.227 1.00 26.16 756 CYS A CA 1
ATOM 5935 C C . CYS A 1 756 ? -27.344 -7.668 -37.175 1.00 26.16 756 CYS A C 1
ATOM 5937 O O . CYS A 1 756 ? -26.903 -8.138 -38.210 1.00 26.16 756 CYS A O 1
ATOM 5939 N N . ASN A 1 757 ? -27.248 -6.371 -36.860 1.00 27.12 757 ASN A N 1
ATOM 5940 C CA . ASN A 1 757 ? -26.217 -5.454 -37.368 1.00 27.12 757 ASN A CA 1
ATOM 5941 C C . ASN A 1 757 ? -26.297 -4.111 -36.620 1.00 27.12 757 ASN A C 1
ATOM 5943 O O . ASN A 1 757 ? -26.774 -3.110 -37.145 1.00 27.12 757 ASN A O 1
ATOM 5947 N N . ASN A 1 758 ? -25.848 -4.099 -35.361 1.00 22.94 758 ASN A N 1
ATOM 5948 C CA . ASN A 1 758 ? -25.371 -2.878 -34.706 1.00 22.94 758 ASN A CA 1
ATOM 5949 C C . ASN A 1 758 ? -24.405 -3.249 -33.557 1.00 22.94 758 ASN A C 1
ATOM 5951 O O . ASN A 1 758 ? -24.854 -3.786 -32.542 1.00 22.94 758 ASN A O 1
ATOM 5955 N N . PRO A 1 759 ? -23.081 -3.024 -33.676 1.00 32.97 759 PRO A N 1
ATOM 5956 C CA . PRO A 1 759 ? -22.095 -3.453 -32.684 1.00 32.97 759 PRO A CA 1
ATOM 5957 C C . PRO A 1 759 ? -21.925 -2.409 -31.569 1.00 32.97 759 PRO A C 1
ATOM 5959 O O . PRO A 1 759 ? -20.824 -1.948 -31.281 1.00 32.97 759 PRO A O 1
ATOM 5962 N N . SER A 1 760 ? -23.019 -2.012 -30.923 1.00 30.48 760 SER A N 1
ATOM 5963 C CA . SER A 1 760 ? -22.978 -1.052 -29.818 1.00 30.48 760 SER A CA 1
ATOM 5964 C C . SER A 1 760 ? -23.857 -1.522 -28.667 1.00 30.48 760 SER A C 1
ATOM 5966 O O . SER A 1 760 ? -24.955 -1.006 -28.481 1.00 30.48 760 SER A O 1
ATOM 5968 N N . SER A 1 761 ? -23.376 -2.532 -27.929 1.00 35.06 761 SER A N 1
ATOM 5969 C CA . SER A 1 761 ? -23.641 -2.811 -26.499 1.00 35.06 761 SER A CA 1
ATOM 5970 C C . SER A 1 761 ? -23.710 -4.312 -26.169 1.00 35.06 761 SER A C 1
ATOM 5972 O O . SER A 1 761 ? -24.764 -4.834 -25.822 1.00 35.06 761 SER A O 1
ATOM 5974 N N . LEU A 1 762 ? -22.576 -5.020 -26.174 1.00 33.81 762 LEU A N 1
ATOM 5975 C CA . LEU A 1 762 ? -22.498 -6.265 -25.399 1.00 33.81 762 LEU A CA 1
ATOM 5976 C C . LEU A 1 762 ? -22.093 -5.929 -23.958 1.00 33.81 762 LEU A C 1
ATOM 5978 O O . LEU A 1 762 ? -20.944 -5.604 -23.679 1.00 33.81 762 LEU A O 1
ATOM 5982 N N . ASN A 1 763 ? -23.088 -5.951 -23.067 1.00 45.31 763 ASN A N 1
ATOM 5983 C CA . ASN A 1 763 ? -22.963 -5.762 -21.624 1.00 45.31 763 ASN A CA 1
ATOM 5984 C C . ASN A 1 763 ? -23.119 -7.110 -20.921 1.00 45.31 763 ASN A C 1
ATOM 5986 O O . ASN A 1 763 ? -24.244 -7.589 -20.911 1.00 45.31 763 ASN A O 1
ATOM 5990 N N . TRP A 1 764 ? -22.076 -7.652 -20.288 1.00 48.03 764 TRP A N 1
ATOM 5991 C CA . TRP A 1 764 ? -22.180 -8.694 -19.249 1.00 48.03 764 TRP A CA 1
ATOM 5992 C C . TRP A 1 764 ? -20.970 -8.572 -18.312 1.00 48.03 764 TRP A C 1
ATOM 5994 O O . TRP A 1 764 ? -19.922 -8.098 -18.753 1.00 48.03 764 TRP A O 1
ATOM 6004 N N . GLY A 1 765 ? -21.096 -8.946 -17.032 1.00 58.44 765 GLY A N 1
ATOM 6005 C CA . GLY A 1 765 ? -20.119 -8.650 -15.970 1.00 58.44 765 GLY A CA 1
ATOM 6006 C C . GLY A 1 765 ? -18.664 -9.088 -16.213 1.00 58.44 765 GLY A C 1
ATOM 6007 O O . GLY A 1 765 ? -17.780 -8.640 -15.493 1.00 58.44 765 GLY A O 1
ATOM 6008 N N . ASN A 1 766 ? -18.373 -9.894 -17.237 1.00 79.00 766 ASN A N 1
ATOM 6009 C CA . ASN A 1 766 ? -17.020 -10.297 -17.624 1.00 79.00 766 ASN A CA 1
ATOM 6010 C C . ASN A 1 766 ? -16.697 -9.821 -19.046 1.00 79.00 766 ASN A C 1
ATOM 6012 O O . ASN A 1 766 ? -17.299 -10.286 -20.012 1.00 79.00 766 ASN A O 1
ATOM 6016 N N . ILE A 1 767 ? -15.716 -8.929 -19.176 1.00 86.88 767 ILE A N 1
ATOM 6017 C CA . ILE A 1 767 ? -15.297 -8.346 -20.455 1.00 86.88 767 ILE A CA 1
ATOM 6018 C C . ILE A 1 767 ? -13.907 -8.873 -20.813 1.00 86.88 767 ILE A C 1
ATOM 6020 O O . ILE A 1 767 ? -12.962 -8.707 -20.047 1.00 86.88 767 ILE A O 1
ATOM 6024 N N . ASN A 1 768 ? -13.768 -9.473 -21.992 1.00 90.88 768 ASN A N 1
ATOM 6025 C CA . ASN A 1 768 ? -12.473 -9.806 -22.582 1.00 90.88 768 ASN A CA 1
ATOM 6026 C C . ASN A 1 768 ? -12.227 -8.877 -23.777 1.00 90.88 768 ASN A C 1
ATOM 6028 O O . ASN A 1 768 ? -13.063 -8.790 -24.671 1.00 90.88 768 ASN A O 1
ATOM 6032 N N . LEU A 1 769 ? -11.094 -8.179 -23.770 1.00 91.81 769 LEU A N 1
ATOM 6033 C CA . LEU A 1 769 ? -10.687 -7.226 -24.806 1.00 91.81 769 LEU A CA 1
ATOM 6034 C C . LEU A 1 769 ? -9.758 -7.844 -25.862 1.00 91.81 769 LEU A C 1
ATOM 6036 O O . LEU A 1 769 ? -9.172 -7.120 -26.664 1.00 91.81 769 LEU A O 1
ATOM 6040 N N . ASP A 1 770 ? -9.593 -9.167 -25.838 1.00 91.56 770 ASP A N 1
ATOM 6041 C CA . ASP A 1 770 ? -8.683 -9.921 -26.695 1.00 91.56 770 ASP A CA 1
ATOM 6042 C C . ASP A 1 770 ? -7.268 -9.329 -26.685 1.00 91.56 770 ASP A C 1
ATOM 6044 O O . ASP A 1 770 ? -6.668 -9.207 -25.616 1.00 91.56 770 ASP A O 1
ATOM 6048 N N . SER A 1 771 ? -6.696 -9.010 -27.850 1.00 95.19 771 SER A N 1
ATOM 6049 C CA . SER A 1 771 ? -5.354 -8.434 -27.958 1.00 95.19 771 SER A CA 1
ATOM 6050 C C . SER A 1 771 ? -5.420 -6.943 -28.265 1.00 95.19 771 SER A C 1
ATOM 6052 O O . SER A 1 771 ? -5.989 -6.517 -29.266 1.00 95.19 771 SER A O 1
ATOM 6054 N N . LEU A 1 772 ? -4.780 -6.164 -27.404 1.00 97.56 772 LEU A N 1
ATOM 6055 C CA . LEU A 1 772 ? -4.604 -4.726 -27.498 1.00 97.56 772 LEU A CA 1
ATOM 6056 C C . LEU A 1 772 ? -3.174 -4.432 -27.947 1.00 97.56 772 LEU A C 1
ATOM 6058 O O . LEU A 1 772 ? -2.237 -5.069 -27.468 1.00 97.56 772 LEU A O 1
ATOM 6062 N N . VAL A 1 773 ? -2.994 -3.451 -28.829 1.00 96.69 773 VAL A N 1
ATOM 6063 C CA . VAL A 1 773 ? -1.667 -3.010 -29.277 1.00 96.69 773 VAL A CA 1
ATOM 6064 C C . VAL A 1 773 ? -1.439 -1.578 -28.815 1.00 96.69 773 VAL A C 1
ATOM 6066 O O . VAL A 1 773 ? -2.179 -0.667 -29.187 1.00 96.69 773 VAL A O 1
ATOM 6069 N N . TYR A 1 774 ? -0.411 -1.389 -27.995 1.00 96.75 774 TYR A N 1
ATOM 6070 C CA . TYR A 1 774 ? 0.123 -0.088 -27.642 1.00 96.75 774 TYR A CA 1
ATOM 6071 C C . TYR A 1 774 ? 1.214 0.300 -28.639 1.00 96.75 774 TYR A C 1
ATOM 6073 O O . TYR A 1 774 ? 2.210 -0.407 -28.767 1.00 96.75 774 TYR A O 1
ATOM 6081 N N . ASN A 1 775 ? 1.030 1.433 -29.312 1.00 94.38 775 ASN A N 1
ATOM 6082 C CA . ASN A 1 775 ? 2.058 2.070 -30.126 1.00 94.38 775 ASN A CA 1
ATOM 6083 C C . ASN A 1 775 ? 2.654 3.232 -29.317 1.00 94.38 775 ASN A C 1
ATOM 6085 O O . ASN A 1 775 ? 1.967 4.247 -29.158 1.00 94.38 775 ASN A O 1
ATOM 6089 N N . PRO A 1 776 ? 3.876 3.097 -28.767 1.00 93.25 776 PRO A N 1
ATOM 6090 C CA . PRO A 1 776 ? 4.550 4.195 -28.089 1.00 93.25 776 PRO A CA 1
ATOM 6091 C C . PRO A 1 776 ? 4.649 5.421 -29.011 1.00 93.25 776 PRO A C 1
ATOM 6093 O O . PRO A 1 776 ? 4.814 5.251 -30.222 1.00 93.25 776 PRO A O 1
ATOM 6096 N N . PRO A 1 777 ? 4.553 6.652 -28.477 1.00 91.31 777 PRO A N 1
ATOM 6097 C CA . PRO A 1 777 ? 4.548 7.887 -29.263 1.00 91.31 777 PRO A CA 1
ATOM 6098 C C . PRO A 1 777 ? 5.943 8.219 -29.823 1.00 91.31 777 PRO A C 1
ATOM 6100 O O . PRO A 1 777 ? 6.582 9.191 -29.420 1.00 91.31 777 PRO A O 1
ATOM 6103 N N . ARG A 1 778 ? 6.431 7.399 -30.757 1.00 85.25 778 ARG A N 1
ATOM 6104 C CA . ARG A 1 778 ? 7.733 7.540 -31.407 1.00 85.25 778 ARG A CA 1
ATOM 6105 C C . ARG A 1 778 ? 7.548 7.866 -32.892 1.00 85.25 778 ARG A C 1
ATOM 6107 O O . ARG A 1 778 ? 6.981 7.080 -33.641 1.00 85.25 778 ARG A O 1
ATOM 6114 N N . ASN A 1 779 ? 8.070 9.016 -33.324 1.00 81.81 779 ASN A N 1
ATOM 6115 C CA . ASN A 1 779 ? 7.929 9.507 -34.706 1.00 81.81 779 ASN A CA 1
ATOM 6116 C C . ASN A 1 779 ? 9.064 9.059 -35.650 1.00 81.81 779 ASN A C 1
ATOM 6118 O O . ASN A 1 779 ? 9.013 9.338 -36.844 1.00 81.81 779 ASN A O 1
ATOM 6122 N N . GLY A 1 780 ? 10.101 8.393 -35.134 1.00 83.00 780 GLY A N 1
ATOM 6123 C CA . GLY A 1 780 ? 11.257 7.946 -35.912 1.00 83.00 780 GLY A CA 1
ATOM 6124 C C . GLY A 1 780 ? 12.240 7.107 -35.087 1.00 83.00 780 GLY A C 1
ATOM 6125 O O . GLY A 1 780 ? 12.007 6.894 -33.897 1.00 83.00 780 GLY A O 1
ATOM 6126 N N . PRO A 1 781 ? 13.332 6.609 -35.689 1.00 83.25 781 PRO A N 1
ATOM 6127 C CA . PRO A 1 781 ? 14.336 5.824 -34.976 1.00 83.25 781 PRO A CA 1
ATOM 6128 C C . PRO A 1 781 ? 14.940 6.587 -33.789 1.00 83.25 781 PRO A C 1
ATOM 6130 O O . PRO A 1 781 ? 15.224 7.781 -33.887 1.00 83.25 781 PRO A O 1
ATOM 6133 N N . THR A 1 782 ? 15.163 5.893 -32.674 1.00 85.62 782 THR A N 1
ATOM 6134 C CA . THR A 1 782 ? 15.871 6.449 -31.514 1.00 85.62 782 THR A CA 1
ATOM 6135 C C . THR A 1 782 ? 17.325 6.730 -31.883 1.00 85.62 782 THR A C 1
ATOM 6137 O O . THR A 1 782 ? 18.055 5.806 -32.231 1.00 85.62 782 THR A O 1
ATOM 6140 N N . LEU A 1 783 ? 17.754 7.992 -31.797 1.00 89.00 783 LEU A N 1
ATOM 6141 C CA . LEU A 1 783 ? 19.162 8.364 -31.990 1.00 89.00 783 LEU A CA 1
ATOM 6142 C C . LEU A 1 783 ? 19.993 8.101 -30.728 1.00 89.00 783 LEU A C 1
ATOM 6144 O O . LEU A 1 783 ? 21.131 7.652 -30.818 1.00 89.00 783 LEU A O 1
ATOM 6148 N N . TRP A 1 784 ? 19.416 8.384 -29.561 1.00 89.88 784 TRP A N 1
ATOM 6149 C CA . TRP A 1 784 ? 19.981 8.130 -28.238 1.00 89.88 784 TRP A CA 1
ATOM 6150 C C . TRP A 1 784 ? 18.859 8.115 -27.192 1.00 89.88 784 TRP A C 1
ATOM 6152 O O . TRP A 1 784 ? 17.786 8.675 -27.420 1.00 89.88 784 TRP A O 1
ATOM 6162 N N . GLU A 1 785 ? 19.107 7.464 -26.058 1.00 88.31 785 GLU A N 1
ATOM 6163 C CA . GLU A 1 785 ? 18.190 7.360 -24.921 1.00 88.31 785 GLU A CA 1
ATOM 6164 C C . GLU A 1 785 ? 19.002 7.487 -23.624 1.00 88.31 785 GLU A C 1
ATOM 6166 O O . GLU A 1 785 ? 20.152 7.045 -23.563 1.00 88.31 785 GLU A O 1
ATOM 6171 N N . ILE A 1 786 ? 18.432 8.149 -22.618 1.00 92.00 786 ILE A N 1
ATOM 6172 C CA . ILE A 1 786 ? 19.034 8.325 -21.293 1.00 92.00 786 ILE A CA 1
ATOM 6173 C C . ILE A 1 786 ? 18.044 7.750 -20.285 1.00 92.00 786 ILE A C 1
ATOM 6175 O O . ILE A 1 786 ? 16.941 8.280 -20.143 1.00 92.00 786 ILE A O 1
ATOM 6179 N N . GLY A 1 787 ? 18.455 6.689 -19.595 1.00 90.69 787 GLY A N 1
ATOM 6180 C CA . GLY A 1 787 ? 17.587 5.947 -18.688 1.00 90.69 787 GLY A CA 1
ATOM 6181 C C . GLY A 1 787 ? 16.589 5.025 -19.388 1.00 90.69 787 GLY A C 1
ATOM 6182 O O . GLY A 1 787 ? 16.627 4.822 -20.598 1.00 90.69 787 GLY A O 1
ATOM 6183 N N . ILE A 1 788 ? 15.693 4.466 -18.590 1.00 89.88 788 ILE A N 1
ATOM 6184 C CA . ILE A 1 788 ? 14.639 3.528 -18.923 1.00 89.88 788 ILE A CA 1
ATOM 6185 C C . ILE A 1 788 ? 13.310 4.232 -18.616 1.00 89.88 788 ILE A C 1
ATOM 6187 O O . ILE A 1 788 ? 13.086 4.699 -17.500 1.00 89.88 788 ILE A O 1
ATOM 6191 N N . PRO A 1 789 ? 12.360 4.291 -19.563 1.00 89.88 789 PRO A N 1
ATOM 6192 C CA . PRO A 1 789 ? 11.043 4.866 -19.309 1.00 89.88 789 PRO A CA 1
ATOM 6193 C C . PRO A 1 789 ? 10.182 3.903 -18.471 1.00 89.88 789 PRO A C 1
ATOM 6195 O O . PRO A 1 789 ? 9.284 3.225 -18.968 1.00 89.88 789 PRO A O 1
ATOM 6198 N N . ASP A 1 790 ? 10.470 3.820 -17.174 1.00 86.44 790 ASP A N 1
ATOM 6199 C CA . ASP A 1 790 ? 9.769 2.982 -16.192 1.00 86.44 790 ASP A CA 1
ATOM 6200 C C . ASP A 1 790 ? 9.121 3.787 -15.049 1.00 86.44 790 ASP A C 1
ATOM 6202 O O . ASP A 1 790 ? 8.492 3.206 -14.160 1.00 86.44 790 ASP A O 1
ATOM 6206 N N . ARG A 1 791 ? 9.209 5.127 -15.124 1.00 88.62 791 ARG A N 1
ATOM 6207 C CA . ARG A 1 791 ? 8.736 6.105 -14.122 1.00 88.62 791 ARG A CA 1
ATOM 6208 C C . ARG A 1 791 ? 9.515 6.069 -12.810 1.00 88.62 791 ARG A C 1
ATOM 6210 O O . ARG A 1 791 ? 8.996 6.485 -11.775 1.00 88.62 791 ARG A O 1
ATOM 6217 N N . SER A 1 792 ? 10.750 5.589 -12.852 1.00 86.50 792 SER A N 1
ATOM 6218 C CA . SER A 1 792 ? 11.689 5.637 -11.747 1.00 86.50 792 SER A CA 1
ATOM 6219 C C . SER A 1 792 ? 12.890 6.504 -12.099 1.00 86.50 792 SER A C 1
ATOM 6221 O O . SER A 1 792 ? 13.355 6.526 -13.228 1.00 86.50 792 SER A O 1
ATOM 6223 N N . ALA A 1 793 ? 13.430 7.193 -11.097 1.00 87.88 793 ALA A N 1
ATOM 6224 C CA . ALA A 1 793 ? 14.752 7.813 -11.183 1.00 87.88 793 ALA A CA 1
ATOM 6225 C C . ALA A 1 793 ? 15.837 6.936 -10.527 1.00 87.88 793 ALA A C 1
ATOM 6227 O O . ALA A 1 793 ? 16.966 7.383 -10.345 1.00 87.88 793 ALA A O 1
ATOM 6228 N N . ALA A 1 794 ? 15.496 5.707 -10.110 1.00 84.50 794 ALA A N 1
ATOM 6229 C CA . ALA A 1 794 ? 16.368 4.859 -9.295 1.00 84.50 794 ALA A CA 1
ATOM 6230 C C . ALA A 1 794 ? 17.622 4.363 -10.029 1.00 84.50 794 ALA A C 1
ATOM 6232 O O . ALA A 1 794 ? 18.578 3.944 -9.382 1.00 84.50 794 ALA A O 1
ATOM 6233 N N . GLU A 1 795 ? 17.611 4.383 -11.359 1.00 85.75 795 GLU A N 1
ATOM 6234 C CA . GLU A 1 795 ? 18.755 3.999 -12.183 1.00 85.75 795 GLU A CA 1
ATOM 6235 C C . GLU A 1 795 ? 19.795 5.112 -12.340 1.00 85.75 795 GLU A C 1
ATOM 6237 O O . GLU A 1 795 ? 20.928 4.813 -12.703 1.00 85.75 795 GLU A O 1
ATOM 6242 N N . PHE A 1 796 ? 19.414 6.369 -12.099 1.00 91.25 796 PHE A N 1
ATOM 6243 C CA . PHE A 1 796 ? 20.285 7.526 -12.257 1.00 91.25 796 PHE A CA 1
ATOM 6244 C C . PHE A 1 796 ? 21.219 7.692 -11.058 1.00 91.25 796 PHE A C 1
ATOM 6246 O O . PHE A 1 796 ? 21.054 7.075 -10.001 1.00 91.25 796 PHE A O 1
ATOM 6253 N N . TYR A 1 797 ? 22.196 8.584 -11.196 1.00 91.25 797 TYR A N 1
ATOM 6254 C CA . TYR A 1 797 ? 23.136 8.870 -10.128 1.00 91.25 797 TYR A CA 1
ATOM 6255 C C . TYR A 1 797 ? 22.459 9.588 -8.952 1.00 91.25 797 TYR A C 1
ATOM 6257 O O . TYR A 1 797 ? 22.113 10.773 -9.015 1.00 91.25 797 TYR A O 1
ATOM 6265 N N . VAL A 1 798 ? 22.306 8.855 -7.844 1.00 90.38 798 VAL A N 1
ATOM 6266 C CA . VAL A 1 798 ? 21.887 9.380 -6.538 1.00 90.38 798 VAL A CA 1
ATOM 6267 C C . VAL A 1 798 ? 23.136 9.583 -5.665 1.00 90.38 798 VAL A C 1
ATOM 6269 O O . VAL A 1 798 ? 23.746 8.595 -5.228 1.00 90.38 798 VAL A O 1
ATOM 6272 N N . PRO A 1 799 ? 23.536 10.833 -5.363 1.00 89.19 799 PRO A N 1
ATOM 6273 C CA . PRO A 1 799 ? 24.773 11.113 -4.638 1.00 89.19 799 PRO A CA 1
ATOM 6274 C C . PRO A 1 799 ? 24.687 10.646 -3.184 1.00 89.19 799 PRO A C 1
ATOM 6276 O O . PRO A 1 799 ? 23.609 10.373 -2.654 1.00 89.19 799 PRO A O 1
ATOM 6279 N N . ASP A 1 800 ? 25.828 10.568 -2.506 1.00 89.31 800 ASP A N 1
ATOM 6280 C CA . ASP A 1 800 ? 25.824 10.357 -1.059 1.00 89.31 800 ASP A CA 1
ATOM 6281 C C . ASP A 1 800 ? 25.221 11.562 -0.323 1.00 89.31 800 ASP A C 1
ATOM 6283 O O . ASP A 1 800 ? 25.491 12.713 -0.695 1.00 89.31 800 ASP A O 1
ATOM 6287 N N . PRO A 1 801 ? 24.409 11.323 0.727 1.00 88.62 801 PRO A N 1
ATOM 6288 C CA . PRO A 1 801 ? 23.874 12.404 1.539 1.00 88.62 801 PRO A CA 1
ATOM 6289 C C . PRO A 1 801 ? 25.001 13.092 2.305 1.00 88.62 801 PRO A C 1
ATOM 6291 O O . PRO A 1 801 ? 25.980 12.443 2.692 1.00 88.62 801 PRO A O 1
ATOM 6294 N N . ASN A 1 802 ? 24.820 14.383 2.599 1.00 88.50 802 ASN A N 1
ATOM 6295 C CA . ASN A 1 802 ? 25.688 15.083 3.541 1.00 88.50 802 ASN A CA 1
ATOM 6296 C C . ASN A 1 802 ? 25.748 14.264 4.854 1.00 88.50 802 ASN A C 1
ATOM 6298 O O . ASN A 1 802 ? 24.688 13.970 5.421 1.00 88.50 802 ASN A O 1
ATOM 6302 N N . PRO A 1 803 ? 26.945 13.860 5.328 1.00 89.19 803 PRO A N 1
ATOM 6303 C CA . PRO A 1 803 ? 27.093 13.068 6.546 1.00 89.19 803 PRO A CA 1
ATOM 6304 C C . PRO A 1 803 ? 26.385 13.662 7.770 1.00 89.19 803 PRO A C 1
ATOM 6306 O O . PRO A 1 803 ? 25.893 12.900 8.598 1.00 89.19 803 PRO A O 1
ATOM 6309 N N . GLU A 1 804 ? 26.276 14.991 7.851 1.00 89.75 804 GLU A N 1
ATOM 6310 C CA . GLU A 1 804 ? 25.637 15.719 8.956 1.00 89.75 804 GLU A CA 1
ATOM 6311 C C . GLU A 1 804 ? 24.101 15.721 8.899 1.00 89.75 804 GLU A C 1
ATOM 6313 O O . GLU A 1 804 ? 23.450 16.080 9.876 1.00 89.75 804 GLU A O 1
ATOM 6318 N N . LEU A 1 805 ? 23.512 15.335 7.760 1.00 91.44 805 LEU A N 1
ATOM 6319 C CA . LEU A 1 805 ? 22.059 15.328 7.531 1.00 91.44 805 LEU A CA 1
ATOM 6320 C C . LEU A 1 805 ? 21.497 13.915 7.304 1.00 91.44 805 LEU A C 1
ATOM 6322 O O . LEU A 1 805 ? 20.324 13.734 6.969 1.00 91.44 805 LEU A O 1
ATOM 6326 N N . ARG A 1 806 ? 22.340 12.894 7.449 1.00 91.38 806 ARG A N 1
ATOM 6327 C CA . ARG A 1 806 ? 22.036 11.509 7.090 1.00 91.38 806 ARG A CA 1
ATOM 6328 C C . ARG A 1 806 ? 21.001 10.904 8.038 1.00 91.38 806 ARG A C 1
ATOM 6330 O O . ARG A 1 806 ? 21.225 10.815 9.238 1.00 91.38 806 ARG A O 1
ATOM 6337 N N . ASN A 1 807 ? 19.910 10.373 7.495 1.00 92.50 807 ASN A N 1
ATOM 6338 C CA . ASN A 1 807 ? 18.986 9.518 8.237 1.00 92.50 807 ASN A CA 1
ATOM 6339 C C . ASN A 1 807 ? 19.434 8.051 8.126 1.00 92.50 807 ASN A C 1
ATOM 6341 O O . ASN A 1 807 ? 19.575 7.512 7.022 1.00 92.50 807 ASN A O 1
ATOM 6345 N N . LYS A 1 808 ? 19.654 7.391 9.269 1.00 90.75 808 LYS A N 1
ATOM 6346 C CA . LYS A 1 808 ? 20.216 6.028 9.322 1.00 90.75 808 LYS A CA 1
ATOM 6347 C C . LYS A 1 808 ? 19.248 4.954 8.825 1.00 90.75 808 LYS A C 1
ATOM 6349 O O . LYS A 1 808 ? 19.680 3.856 8.495 1.00 90.75 808 LYS A O 1
ATOM 6354 N N . LEU A 1 809 ? 17.954 5.264 8.708 1.00 90.00 809 LEU A N 1
ATOM 6355 C CA . LEU A 1 809 ? 16.966 4.354 8.122 1.00 90.00 809 LEU A CA 1
ATOM 6356 C C . LEU A 1 809 ? 17.276 4.024 6.653 1.00 90.00 809 LEU A C 1
ATOM 6358 O O . LEU A 1 809 ? 16.951 2.932 6.201 1.00 90.00 809 LEU A O 1
ATOM 6362 N N . TYR A 1 810 ? 17.914 4.943 5.921 1.00 88.50 810 TYR A N 1
ATOM 6363 C CA . TYR A 1 810 ? 18.130 4.834 4.471 1.00 88.50 810 TYR A CA 1
ATOM 6364 C C . TYR A 1 810 ? 19.588 4.584 4.076 1.00 88.50 810 TYR A C 1
ATOM 6366 O O . TYR A 1 810 ? 19.924 4.672 2.900 1.00 88.50 810 TYR A O 1
ATOM 6374 N N . THR A 1 811 ? 20.483 4.286 5.023 1.00 72.75 811 THR A N 1
ATOM 6375 C CA . THR A 1 811 ? 21.912 4.082 4.708 1.00 72.75 811 THR A CA 1
ATOM 6376 C C . THR A 1 811 ? 22.204 2.720 4.094 1.00 72.75 811 THR A C 1
ATOM 6378 O O . THR A 1 811 ? 23.172 2.590 3.357 1.00 72.75 811 THR A O 1
ATOM 6381 N N . ASN A 1 812 ? 21.354 1.725 4.361 1.00 63.47 812 ASN A N 1
ATOM 6382 C CA . ASN A 1 812 ? 21.540 0.338 3.915 1.00 63.47 812 ASN A CA 1
ATOM 6383 C C . ASN A 1 812 ? 20.480 -0.097 2.885 1.00 63.47 812 ASN A C 1
ATOM 6385 O O . ASN A 1 812 ? 20.378 -1.277 2.553 1.00 63.47 812 ASN A O 1
ATOM 6389 N N . LEU A 1 813 ? 19.655 0.840 2.406 1.00 59.88 813 LEU A N 1
ATOM 6390 C CA . LEU A 1 813 ? 18.516 0.575 1.529 1.00 59.88 813 LEU A CA 1
ATOM 6391 C C . LEU A 1 813 ? 18.776 1.185 0.150 1.00 59.88 813 LEU A C 1
ATOM 6393 O O . LEU A 1 813 ? 18.274 2.264 -0.146 1.00 59.88 813 LEU A O 1
ATOM 6397 N N . GLY A 1 814 ? 19.565 0.491 -0.680 1.00 67.31 814 GLY A N 1
ATOM 6398 C CA . GLY A 1 814 ? 19.964 0.929 -2.029 1.00 67.31 814 GLY A CA 1
ATOM 6399 C C . GLY A 1 814 ? 18.891 1.717 -2.803 1.00 67.31 814 GLY A C 1
ATOM 6400 O O . GLY A 1 814 ? 19.114 2.895 -3.077 1.00 67.31 814 GLY A O 1
ATOM 6401 N N . PRO A 1 815 ? 17.703 1.143 -3.085 1.00 65.69 815 PRO A N 1
ATOM 6402 C CA . PRO A 1 815 ? 16.672 1.821 -3.874 1.00 65.69 815 PRO A CA 1
ATOM 6403 C C . PRO A 1 815 ? 15.940 2.949 -3.132 1.00 65.69 815 PRO A C 1
ATOM 6405 O O . PRO A 1 815 ? 15.256 3.728 -3.776 1.00 65.69 815 PRO A O 1
ATOM 6408 N N . ASP A 1 816 ? 16.057 3.065 -1.805 1.00 80.19 816 ASP A N 1
ATOM 6409 C CA . ASP A 1 816 ? 15.422 4.128 -1.011 1.00 80.19 816 ASP A CA 1
ATOM 6410 C C . ASP A 1 816 ? 16.392 5.276 -0.680 1.00 80.19 816 ASP A C 1
ATOM 6412 O O . ASP A 1 816 ? 16.019 6.215 0.028 1.00 80.19 816 ASP A O 1
ATOM 6416 N N . LYS A 1 817 ? 17.632 5.241 -1.194 1.00 83.38 817 LYS A N 1
ATOM 6417 C CA . LYS A 1 817 ? 18.649 6.278 -0.950 1.00 83.38 817 LYS A CA 1
ATOM 6418 C C . LYS A 1 817 ? 18.128 7.679 -1.275 1.00 83.38 817 LYS A C 1
ATOM 6420 O O . LYS A 1 817 ? 18.394 8.607 -0.518 1.00 83.38 817 LYS A O 1
ATOM 6425 N N . PHE A 1 818 ? 17.317 7.816 -2.329 1.00 86.44 818 PHE A N 1
ATOM 6426 C CA . PHE A 1 818 ? 16.715 9.084 -2.765 1.00 86.44 818 PHE A CA 1
ATOM 6427 C C . PHE A 1 818 ? 15.829 9.764 -1.700 1.00 86.44 818 PHE A C 1
ATOM 6429 O O . PHE A 1 818 ? 15.509 10.942 -1.830 1.00 86.44 818 PHE A O 1
ATOM 6436 N N . ARG A 1 819 ? 15.437 9.048 -0.635 1.00 88.94 819 ARG A N 1
ATOM 6437 C CA . ARG A 1 819 ? 14.637 9.575 0.486 1.00 88.94 819 ARG A CA 1
ATOM 6438 C C . ARG A 1 819 ? 15.464 10.342 1.524 1.00 88.94 819 ARG A C 1
ATOM 6440 O O . ARG A 1 819 ? 14.904 10.850 2.499 1.00 88.94 819 ARG A O 1
ATOM 6447 N N . GLN A 1 820 ? 16.787 10.400 1.372 1.00 91.50 820 GLN A N 1
ATOM 6448 C CA . GLN A 1 820 ? 17.632 11.219 2.238 1.00 91.50 820 GLN A CA 1
ATOM 6449 C C . GLN A 1 820 ? 17.352 12.709 2.004 1.00 91.50 820 GLN A C 1
ATOM 6451 O O . GLN A 1 820 ? 17.234 13.173 0.870 1.00 91.50 820 GLN A O 1
ATOM 6456 N N . TYR A 1 821 ? 17.263 13.468 3.094 1.00 91.81 821 TYR A N 1
ATOM 6457 C CA . TYR A 1 821 ? 17.062 14.910 3.019 1.00 91.81 821 TYR A CA 1
ATOM 6458 C C . TYR A 1 821 ? 18.278 15.599 2.378 1.00 91.81 821 TYR A C 1
ATOM 6460 O O . TYR A 1 821 ? 19.423 15.233 2.640 1.00 91.81 821 TYR A O 1
ATOM 6468 N N . GLY A 1 822 ? 18.029 16.624 1.562 1.00 88.94 822 GLY A N 1
ATOM 6469 C CA . GLY A 1 822 ? 19.064 17.497 1.006 1.00 88.94 822 GLY A CA 1
ATOM 6470 C C . GLY A 1 822 ? 19.823 16.931 -0.194 1.00 88.94 822 GLY A C 1
ATOM 6471 O O . GLY A 1 822 ? 20.741 17.585 -0.680 1.00 88.94 822 GLY A O 1
ATOM 6472 N N . LEU A 1 823 ? 19.455 15.756 -0.716 1.00 90.06 823 LEU A N 1
ATOM 6473 C CA . LEU A 1 823 ? 20.138 15.174 -1.877 1.00 90.06 823 LEU A CA 1
ATOM 6474 C C . LEU A 1 823 ? 20.062 16.052 -3.133 1.00 90.06 823 LEU A C 1
ATOM 6476 O O . LEU A 1 823 ? 21.036 16.113 -3.872 1.00 90.06 823 LEU A O 1
ATOM 6480 N N . TRP A 1 824 ? 18.972 16.795 -3.340 1.00 87.00 824 TRP A N 1
ATOM 6481 C CA . TRP A 1 824 ? 18.857 17.745 -4.456 1.00 87.00 824 TRP A CA 1
ATOM 6482 C C . TRP A 1 824 ? 19.895 18.875 -4.369 1.00 87.00 824 TRP A C 1
ATOM 6484 O O . TRP A 1 824 ? 20.389 19.349 -5.388 1.00 87.00 824 TRP A O 1
ATOM 6494 N N . ALA A 1 825 ? 20.277 19.292 -3.156 1.00 86.75 825 ALA A N 1
ATOM 6495 C CA . ALA A 1 825 ? 21.261 20.353 -2.954 1.00 86.75 825 ALA A CA 1
ATOM 6496 C C . ALA A 1 825 ? 22.678 19.913 -3.357 1.00 86.75 825 ALA A C 1
ATOM 6498 O O . ALA A 1 825 ? 23.484 20.750 -3.764 1.00 86.75 825 ALA A O 1
ATOM 6499 N N . ARG A 1 826 ? 22.952 18.599 -3.333 1.00 89.56 826 ARG A N 1
ATOM 6500 C CA . ARG A 1 826 ? 24.236 18.018 -3.753 1.00 89.56 826 ARG A CA 1
ATOM 6501 C C . ARG A 1 826 ? 24.548 18.289 -5.225 1.00 89.56 826 ARG A C 1
ATOM 6503 O O . ARG A 1 826 ? 25.723 18.296 -5.574 1.00 89.56 826 ARG A O 1
ATOM 6510 N N . TYR A 1 827 ? 23.545 18.558 -6.066 1.00 89.94 827 TYR A N 1
ATOM 6511 C CA . TYR A 1 827 ? 23.769 18.953 -7.460 1.00 89.94 827 TYR A CA 1
ATOM 6512 C C .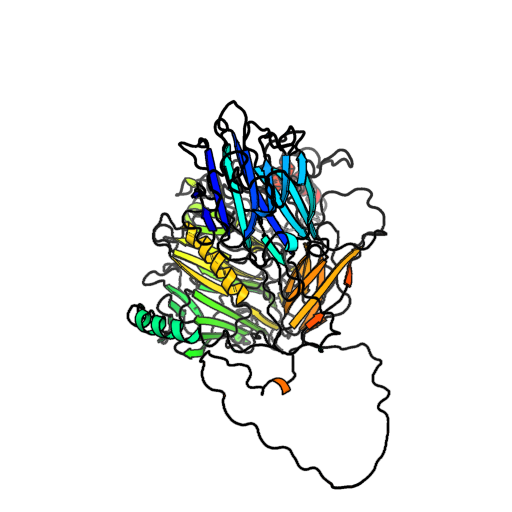 TYR A 1 827 ? 24.672 20.195 -7.538 1.00 89.94 827 TYR A C 1
ATOM 6514 O O . TYR A 1 827 ? 25.740 20.152 -8.136 1.00 89.94 827 TYR A O 1
ATOM 6522 N N . ASN A 1 828 ? 24.328 21.260 -6.810 1.00 86.56 828 ASN A N 1
ATOM 6523 C CA . ASN A 1 828 ? 25.103 22.506 -6.796 1.00 86.56 828 ASN A CA 1
ATOM 6524 C C . ASN A 1 828 ? 26.489 22.370 -6.139 1.00 86.56 828 ASN A C 1
ATOM 6526 O O . ASN A 1 828 ? 27.374 23.188 -6.382 1.00 86.56 828 ASN A O 1
ATOM 6530 N N . GLU A 1 829 ? 26.681 21.359 -5.291 1.00 87.44 829 GLU A N 1
ATOM 6531 C CA . GLU A 1 829 ? 27.969 21.074 -4.652 1.00 87.44 829 GLU A CA 1
ATOM 6532 C C . GLU A 1 829 ? 28.913 20.309 -5.588 1.00 87.44 829 GLU A C 1
ATOM 6534 O O . GLU A 1 829 ? 30.117 20.560 -5.587 1.00 87.44 829 GLU A O 1
ATOM 6539 N N . LEU A 1 830 ? 28.368 19.395 -6.396 1.00 87.81 830 LEU A N 1
ATOM 6540 C CA . LEU A 1 830 ? 29.125 18.610 -7.374 1.00 87.81 830 LEU A CA 1
ATOM 6541 C C . LEU A 1 830 ? 29.370 19.378 -8.680 1.00 87.81 830 LEU A C 1
ATOM 6543 O O . LEU A 1 830 ? 30.405 19.181 -9.314 1.00 87.81 830 LEU A O 1
ATOM 6547 N N . TYR A 1 831 ? 28.468 20.295 -9.037 1.00 87.94 831 TYR A N 1
ATOM 6548 C CA . TYR A 1 831 ? 28.522 21.106 -10.255 1.00 87.94 831 TYR A CA 1
ATOM 6549 C C . TYR A 1 831 ? 28.562 22.622 -9.935 1.00 87.94 831 TYR A C 1
ATOM 6551 O O . TYR A 1 831 ? 27.674 23.374 -10.329 1.00 87.94 831 TYR A O 1
ATOM 6559 N N . PRO A 1 832 ? 29.581 23.131 -9.206 1.00 85.50 832 PRO A N 1
ATOM 6560 C CA . PRO A 1 832 ? 29.567 24.496 -8.659 1.00 85.50 832 PRO A CA 1
ATOM 6561 C C . PRO A 1 832 ? 29.893 25.611 -9.667 1.00 85.50 832 PRO A C 1
ATOM 6563 O O . PRO A 1 832 ? 29.732 26.793 -9.351 1.00 85.50 832 PRO A O 1
ATOM 6566 N N . LYS A 1 833 ? 30.440 25.268 -10.840 1.00 83.50 833 LYS A N 1
ATOM 6567 C CA . LYS A 1 833 ? 30.941 26.236 -11.838 1.00 83.50 833 LYS A CA 1
ATOM 6568 C C . LYS A 1 833 ? 30.162 26.223 -13.152 1.00 83.50 833 LYS A C 1
ATOM 6570 O O . LYS A 1 833 ? 30.103 27.251 -13.815 1.00 83.50 833 LYS A O 1
ATOM 6575 N N . SER A 1 834 ? 29.617 25.073 -13.521 1.00 82.94 834 SER A N 1
ATOM 6576 C CA . SER A 1 834 ? 28.888 24.824 -14.761 1.00 82.94 834 SER A CA 1
ATOM 6577 C C . SER A 1 834 ? 27.930 23.668 -14.525 1.00 82.94 834 SER A C 1
ATOM 6579 O O . SER A 1 834 ? 28.239 22.803 -13.704 1.00 82.94 834 SER A O 1
ATOM 6581 N N . ASP A 1 835 ? 26.828 23.632 -15.267 1.00 86.81 835 ASP A N 1
ATOM 6582 C CA . ASP A 1 835 ? 25.898 22.507 -15.240 1.00 86.81 835 ASP A CA 1
ATOM 6583 C C . ASP A 1 835 ? 26.534 21.190 -15.704 1.00 86.81 835 ASP A C 1
ATOM 6585 O O . ASP A 1 835 ? 27.619 21.151 -16.295 1.00 86.81 835 ASP A O 1
ATOM 6589 N N . LEU A 1 836 ? 25.827 20.099 -15.410 1.00 89.12 836 LEU A N 1
ATOM 6590 C CA . LEU A 1 836 ? 26.156 18.747 -15.834 1.00 89.12 836 LEU A CA 1
ATOM 6591 C C . LEU A 1 836 ? 26.230 18.666 -17.366 1.00 89.12 836 LEU A C 1
ATOM 6593 O O . LEU A 1 836 ? 25.249 18.903 -18.068 1.00 89.12 836 LEU A O 1
ATOM 6597 N N . ILE A 1 837 ? 27.397 18.281 -17.885 1.00 90.94 837 ILE A N 1
ATOM 6598 C CA . ILE A 1 837 ? 27.603 18.007 -19.311 1.00 90.94 837 ILE A CA 1
ATOM 6599 C C . ILE A 1 837 ? 27.548 16.494 -19.519 1.00 90.94 837 ILE A C 1
ATOM 6601 O O . ILE A 1 837 ? 28.444 15.774 -19.081 1.00 90.94 837 ILE A O 1
ATOM 6605 N N . TYR A 1 838 ? 26.513 16.019 -20.211 1.00 93.06 838 TYR A N 1
ATOM 6606 C CA . TYR A 1 838 ? 26.373 14.616 -20.596 1.00 93.06 838 TYR A CA 1
ATOM 6607 C C . TYR A 1 838 ? 26.740 14.437 -22.070 1.00 93.06 838 TYR A C 1
ATOM 6609 O O . TYR A 1 838 ? 26.115 15.033 -22.949 1.00 93.06 838 TYR A O 1
ATOM 6617 N N . THR A 1 839 ? 27.745 13.611 -22.355 1.00 95.06 839 THR A N 1
ATOM 6618 C CA . THR A 1 839 ? 28.190 13.339 -23.727 1.00 95.06 839 THR A CA 1
ATOM 6619 C C . THR A 1 839 ? 27.625 12.004 -24.195 1.00 95.06 839 THR A C 1
ATOM 6621 O O . THR A 1 839 ? 28.039 10.947 -23.720 1.00 95.06 839 THR A O 1
ATOM 6624 N N . VAL A 1 840 ? 26.688 12.037 -25.144 1.00 94.62 840 VAL A N 1
ATOM 6625 C CA . VAL A 1 840 ? 26.091 10.824 -25.727 1.00 94.62 840 VAL A CA 1
ATOM 6626 C C . VAL A 1 840 ? 27.183 9.918 -26.307 1.00 94.62 840 VAL A C 1
ATOM 6628 O O . VAL A 1 840 ? 28.038 10.370 -27.064 1.00 94.62 840 VAL A O 1
ATOM 6631 N N . GLY A 1 841 ? 27.151 8.634 -25.942 1.00 90.31 841 GLY A N 1
ATOM 6632 C CA . GLY A 1 841 ? 28.143 7.637 -26.361 1.00 90.31 841 GLY A CA 1
ATOM 6633 C C . GLY A 1 841 ? 29.428 7.606 -25.522 1.00 90.31 841 GLY A C 1
ATOM 6634 O O . GLY A 1 841 ? 30.262 6.735 -25.754 1.00 90.31 841 GLY A O 1
ATOM 6635 N N . VAL A 1 842 ? 29.586 8.514 -24.550 1.00 95.25 842 VAL A N 1
ATOM 6636 C CA . VAL A 1 842 ? 30.747 8.570 -23.640 1.00 95.25 842 VAL A CA 1
ATOM 6637 C C . VAL A 1 842 ? 30.319 8.507 -22.172 1.00 95.25 842 VAL A C 1
ATOM 6639 O O . VAL A 1 842 ? 30.890 7.733 -21.409 1.00 95.25 842 VAL A O 1
ATOM 6642 N N . SER A 1 843 ? 29.330 9.310 -21.777 1.00 94.06 843 SER A N 1
ATOM 6643 C CA . SER A 1 843 ? 28.801 9.356 -20.412 1.00 94.06 843 SER A CA 1
ATOM 6644 C C . SER A 1 843 ? 27.908 8.150 -20.100 1.00 94.06 843 SER A C 1
ATOM 6646 O O . SER A 1 843 ? 27.236 7.615 -20.982 1.00 94.06 843 SER A O 1
ATOM 6648 N N . ASP A 1 844 ? 27.880 7.752 -18.830 1.00 91.62 844 ASP A N 1
ATOM 6649 C CA . ASP A 1 844 ? 27.079 6.653 -18.285 1.00 91.62 844 ASP A CA 1
ATOM 6650 C C . ASP A 1 844 ? 25.965 7.228 -17.403 1.00 91.62 844 ASP A C 1
ATOM 6652 O O . ASP A 1 844 ? 26.240 7.761 -16.330 1.00 91.62 844 ASP A O 1
ATOM 6656 N N . TYR A 1 845 ? 24.697 7.129 -17.813 1.00 92.25 845 TYR A N 1
ATOM 6657 C CA . TYR A 1 845 ? 23.585 7.731 -17.066 1.00 92.25 845 TYR A CA 1
ATOM 6658 C C . TYR A 1 845 ? 23.411 7.173 -15.645 1.00 92.25 845 TYR A C 1
ATOM 6660 O O . TYR A 1 845 ? 22.841 7.854 -14.794 1.00 92.25 845 TYR A O 1
ATOM 6668 N N . HIS A 1 846 ? 23.964 5.997 -15.338 1.00 89.31 846 HIS A N 1
ATOM 6669 C CA . HIS A 1 846 ? 23.965 5.465 -13.976 1.00 89.31 846 HIS A CA 1
ATOM 6670 C C . HIS A 1 846 ? 24.909 6.215 -13.024 1.00 89.31 846 HIS A C 1
ATOM 6672 O O . HIS A 1 846 ? 24.765 6.127 -11.803 1.00 89.31 846 HIS A O 1
ATOM 6678 N N . LYS A 1 847 ? 25.897 6.935 -13.566 1.00 90.62 847 LYS A N 1
ATOM 6679 C CA . LYS A 1 847 ? 26.956 7.618 -12.803 1.00 90.62 847 LYS A CA 1
ATOM 6680 C C . LYS A 1 847 ? 27.001 9.119 -13.049 1.00 90.62 847 LYS A C 1
ATOM 6682 O O . LYS A 1 847 ? 27.262 9.888 -12.130 1.00 90.62 847 LYS A O 1
ATOM 6687 N N . ASP A 1 848 ? 26.729 9.512 -14.282 1.00 91.94 848 ASP A N 1
ATOM 6688 C CA . ASP A 1 848 ? 26.969 10.853 -14.790 1.00 91.94 848 ASP A CA 1
ATOM 6689 C C . ASP A 1 848 ? 25.675 11.641 -14.966 1.00 91.94 848 ASP A C 1
ATOM 6691 O O . ASP A 1 848 ? 25.743 12.856 -15.100 1.00 91.94 848 ASP A O 1
ATOM 6695 N N . TRP A 1 849 ? 24.504 10.986 -14.962 1.00 93.12 849 TRP A N 1
ATOM 6696 C CA . TRP A 1 849 ? 23.209 11.665 -15.006 1.00 93.12 849 TRP A CA 1
ATOM 6697 C C . TRP A 1 849 ? 22.623 11.783 -13.603 1.00 93.12 849 TRP A C 1
ATOM 6699 O O . TRP A 1 849 ? 22.197 10.800 -13.002 1.00 93.12 849 TRP A O 1
ATOM 6709 N N . PHE A 1 850 ? 22.616 12.997 -13.061 1.00 92.62 850 PHE A N 1
ATOM 6710 C CA . PHE A 1 850 ? 22.130 13.256 -11.713 1.00 92.62 850 PHE A CA 1
ATOM 6711 C C . PHE A 1 850 ? 20.603 13.112 -11.641 1.00 92.62 850 PHE A C 1
ATOM 6713 O O . PHE A 1 850 ? 19.883 13.693 -12.452 1.00 92.62 850 PHE A O 1
ATOM 6720 N N . TYR A 1 851 ? 20.104 12.378 -10.641 1.00 90.31 851 TYR A N 1
ATOM 6721 C CA . TYR A 1 851 ? 18.688 11.987 -10.551 1.00 90.31 851 TYR A CA 1
ATOM 6722 C C . TYR A 1 851 ? 17.686 13.162 -10.451 1.00 90.31 851 TYR A C 1
ATOM 6724 O O . TYR A 1 851 ? 16.523 13.006 -10.812 1.00 90.31 851 TYR A O 1
ATOM 6732 N N . ALA A 1 852 ? 18.117 14.325 -9.945 1.00 89.19 852 ALA A N 1
ATOM 6733 C CA . ALA A 1 852 ? 17.309 15.542 -9.814 1.00 89.19 852 ALA A CA 1
ATOM 6734 C C . ALA A 1 852 ? 18.149 16.816 -10.028 1.00 89.19 852 ALA A C 1
ATOM 6736 O O . ALA A 1 852 ? 18.881 17.245 -9.137 1.00 89.19 852 ALA A O 1
ATOM 6737 N N . GLN A 1 853 ? 18.047 17.432 -11.205 1.00 86.06 853 GLN A N 1
ATOM 6738 C CA . GLN A 1 853 ? 18.817 18.631 -11.552 1.00 86.06 853 GLN A CA 1
ATOM 6739 C C . GLN A 1 853 ? 18.141 19.875 -10.958 1.00 86.06 853 GLN A C 1
ATOM 6741 O O . GLN A 1 853 ? 16.996 20.189 -11.286 1.00 86.06 853 GLN A O 1
ATOM 6746 N N . ALA A 1 854 ? 18.829 20.558 -10.042 1.00 75.06 854 ALA A N 1
ATOM 6747 C CA . ALA A 1 854 ? 18.326 21.752 -9.367 1.00 75.06 854 ALA A CA 1
ATOM 6748 C C . ALA A 1 854 ? 19.085 22.991 -9.851 1.00 75.06 854 ALA A C 1
ATOM 6750 O O . ALA A 1 854 ? 20.309 22.969 -9.908 1.00 75.06 854 ALA A O 1
ATOM 6751 N N . LEU A 1 855 ? 18.367 24.080 -10.147 1.00 65.38 855 LEU A N 1
ATOM 6752 C CA . LEU A 1 855 ? 18.982 25.331 -10.602 1.00 65.38 855 LEU A CA 1
ATOM 6753 C C . LEU A 1 855 ? 20.019 25.856 -9.600 1.00 65.38 855 LEU A C 1
ATOM 6755 O O . LEU A 1 855 ? 19.852 25.760 -8.373 1.00 65.38 855 LEU A O 1
ATOM 6759 N N . SER A 1 856 ? 21.073 26.475 -10.130 1.00 59.16 856 SER A N 1
ATOM 6760 C CA . SER A 1 856 ? 22.092 27.107 -9.305 1.00 59.16 856 SER A CA 1
ATOM 6761 C C . SER A 1 856 ? 21.524 28.321 -8.560 1.00 59.16 856 SER A C 1
ATOM 6763 O O . SER A 1 856 ? 20.747 29.116 -9.095 1.00 59.16 856 SER A O 1
ATOM 6765 N N . LYS A 1 857 ? 21.944 28.531 -7.301 1.00 53.72 857 LYS A N 1
ATOM 6766 C CA . LYS A 1 857 ? 21.553 29.730 -6.524 1.00 53.72 857 LYS A CA 1
ATOM 6767 C C . LYS A 1 857 ? 21.917 31.046 -7.237 1.00 53.72 857 LYS A C 1
ATOM 6769 O O . LYS A 1 857 ? 21.274 32.061 -6.985 1.00 53.72 857 LYS A O 1
ATOM 6774 N N . LYS A 1 858 ? 22.927 31.045 -8.118 1.00 50.12 858 LYS A N 1
ATOM 6775 C CA . LYS A 1 858 ? 23.327 32.218 -8.916 1.00 50.12 858 LYS A CA 1
ATOM 6776 C C . LYS A 1 858 ? 22.316 32.550 -10.016 1.00 50.12 858 LYS A C 1
ATOM 6778 O O . LYS A 1 858 ? 22.020 33.726 -10.207 1.00 50.12 858 LYS A O 1
ATOM 6783 N N . GLU A 1 859 ? 21.753 31.551 -10.688 1.00 49.66 859 GLU A N 1
ATOM 6784 C CA . GLU A 1 859 ? 20.757 31.762 -11.749 1.00 49.66 859 GLU A CA 1
ATOM 6785 C C . GLU A 1 859 ? 19.379 32.121 -11.202 1.00 49.66 859 GLU A C 1
ATOM 6787 O O . GLU A 1 859 ? 18.683 32.935 -11.800 1.00 49.66 859 GLU A O 1
ATOM 6792 N N . ILE A 1 860 ? 19.009 31.616 -10.020 1.00 49.66 860 ILE A N 1
ATOM 6793 C CA . ILE A 1 860 ? 17.774 32.033 -9.334 1.00 49.66 860 ILE A CA 1
ATOM 6794 C C . ILE A 1 860 ? 17.807 33.545 -9.031 1.00 49.66 860 ILE A C 1
ATOM 6796 O O . ILE A 1 860 ? 16.809 34.238 -9.226 1.00 49.66 860 ILE A O 1
ATOM 6800 N N . CYS A 1 861 ? 18.962 34.086 -8.621 1.00 39.16 861 CYS A N 1
ATOM 6801 C CA . CYS A 1 861 ? 19.137 35.527 -8.405 1.00 39.16 861 CYS A CA 1
ATOM 6802 C C . CYS A 1 861 ? 19.186 36.338 -9.714 1.00 39.16 861 CYS A C 1
ATOM 6804 O O . CYS A 1 861 ? 18.697 37.465 -9.738 1.00 39.16 861 CYS A O 1
ATOM 6806 N N . ALA A 1 862 ? 19.753 35.792 -10.795 1.00 40.97 862 ALA A N 1
ATOM 6807 C CA . ALA A 1 862 ? 19.810 36.465 -12.097 1.00 40.97 862 ALA A CA 1
ATOM 6808 C C . ALA A 1 862 ? 18.429 36.533 -12.778 1.00 40.97 862 ALA A C 1
ATOM 6810 O O . ALA A 1 862 ? 18.038 37.592 -13.267 1.00 40.97 862 ALA A O 1
ATOM 6811 N N . ASN A 1 863 ? 17.651 35.448 -12.722 1.00 41.44 863 ASN A N 1
ATOM 6812 C CA . ASN A 1 863 ? 16.308 35.384 -13.303 1.00 41.44 863 ASN A CA 1
ATOM 6813 C C . ASN A 1 863 ? 15.285 36.220 -12.516 1.00 41.44 863 ASN A C 1
ATOM 6815 O O . ASN A 1 863 ? 14.367 36.776 -13.109 1.00 41.44 863 ASN A O 1
ATOM 6819 N N . HIS A 1 864 ? 15.472 36.412 -11.204 1.00 41.84 864 HIS A N 1
ATOM 6820 C CA . HIS A 1 864 ? 14.643 37.345 -10.429 1.00 41.84 864 HIS A CA 1
ATOM 6821 C C . HIS A 1 864 ? 14.976 38.830 -10.644 1.00 41.84 864 HIS A C 1
ATOM 6823 O O . HIS A 1 864 ? 14.141 39.674 -10.321 1.00 41.84 864 HIS A O 1
ATOM 6829 N N . MET A 1 865 ? 16.140 39.179 -11.205 1.00 35.56 865 MET A N 1
ATOM 6830 C CA . MET A 1 865 ? 16.432 40.570 -11.584 1.00 35.56 865 MET A CA 1
ATOM 6831 C C . MET A 1 865 ? 15.818 40.970 -12.936 1.00 35.56 865 MET A C 1
ATOM 6833 O O . MET A 1 865 ? 15.594 42.160 -13.157 1.00 35.56 865 MET A O 1
ATOM 6837 N N . ALA A 1 866 ? 15.483 40.007 -13.802 1.00 35.16 866 ALA A N 1
ATOM 6838 C CA . ALA A 1 866 ? 14.890 40.268 -15.117 1.00 35.16 866 ALA A CA 1
ATOM 6839 C C . ALA A 1 866 ? 13.384 40.619 -15.073 1.00 35.16 866 ALA A C 1
ATOM 6841 O O . ALA A 1 866 ? 12.909 41.324 -15.958 1.00 35.16 866 ALA A O 1
ATOM 6842 N N . ASP A 1 867 ? 12.660 40.230 -14.015 1.00 33.00 867 ASP A N 1
ATOM 6843 C CA . ASP A 1 867 ? 11.209 40.464 -13.858 1.00 33.00 867 ASP A CA 1
ATOM 6844 C C . ASP A 1 867 ? 10.864 41.608 -12.877 1.00 33.00 867 ASP A C 1
ATOM 6846 O O . ASP A 1 867 ? 9.843 41.592 -12.181 1.00 33.00 867 ASP A O 1
ATOM 6850 N N . SER A 1 868 ? 11.711 42.636 -12.793 1.00 31.86 868 SER A N 1
ATOM 6851 C CA . SER A 1 868 ? 11.447 43.804 -11.944 1.00 31.86 868 SER A CA 1
ATOM 6852 C C . SER A 1 868 ? 10.608 44.874 -12.666 1.00 31.86 868 SER A C 1
ATOM 6854 O O . SER A 1 868 ? 11.124 45.793 -13.294 1.00 31.86 868 SER A O 1
ATOM 6856 N N . PHE A 1 869 ? 9.279 44.807 -12.516 1.00 28.81 869 PHE A N 1
ATOM 6857 C CA . PHE A 1 869 ? 8.420 45.998 -12.633 1.00 28.81 869 PHE A CA 1
ATOM 6858 C C . PHE A 1 869 ? 8.601 46.896 -11.387 1.00 28.81 869 PHE A C 1
ATOM 6860 O O . PHE A 1 869 ? 8.837 46.387 -10.287 1.00 28.81 869 PHE A O 1
ATOM 6867 N N . PRO A 1 870 ? 8.534 48.235 -11.519 1.00 31.02 870 PRO A N 1
ATOM 6868 C CA . PRO A 1 870 ? 9.238 49.151 -10.625 1.00 31.02 870 PRO A CA 1
ATOM 6869 C C . PRO A 1 870 ? 8.613 49.261 -9.229 1.00 31.02 870 PRO A C 1
ATOM 6871 O O . PRO A 1 870 ? 7.435 49.579 -9.049 1.00 31.02 870 PRO A O 1
ATOM 6874 N N . ALA A 1 871 ? 9.463 49.080 -8.219 1.00 31.00 871 ALA A N 1
ATOM 6875 C CA . ALA A 1 871 ? 9.171 49.330 -6.817 1.00 31.00 871 ALA A CA 1
ATOM 6876 C C . ALA A 1 871 ? 9.142 50.841 -6.518 1.00 31.00 871 ALA A C 1
ATOM 6878 O O . ALA A 1 871 ? 10.094 51.408 -5.992 1.00 31.00 871 ALA A O 1
ATOM 6879 N N . SER A 1 872 ? 8.021 51.503 -6.807 1.00 28.45 872 SER A N 1
ATOM 6880 C CA . SER A 1 872 ? 7.726 52.847 -6.289 1.00 28.45 872 SER A CA 1
ATOM 6881 C C . SER A 1 872 ? 6.411 52.849 -5.510 1.00 28.45 872 SER A C 1
ATOM 6883 O O . SER A 1 872 ? 5.438 53.489 -5.899 1.00 28.45 872 SER A O 1
ATOM 6885 N N . LYS A 1 873 ? 6.364 52.068 -4.430 1.00 30.09 873 LYS A N 1
ATOM 6886 C CA . LYS A 1 873 ? 5.448 52.197 -3.282 1.00 30.09 873 LYS A CA 1
ATOM 6887 C C . LYS A 1 873 ? 5.796 51.055 -2.340 1.00 30.09 873 LYS A C 1
ATOM 6889 O O . LYS A 1 873 ? 5.583 49.922 -2.718 1.00 30.09 873 LYS A O 1
ATOM 6894 N N . TYR A 1 874 ? 6.405 51.366 -1.198 1.00 29.23 874 TYR A N 1
ATOM 6895 C CA . TYR A 1 874 ? 6.413 50.642 0.089 1.00 29.23 874 TYR A CA 1
ATOM 6896 C C . TYR A 1 874 ? 7.709 50.993 0.839 1.00 29.23 874 TYR A C 1
ATOM 6898 O O . TYR A 1 874 ? 8.666 50.229 0.912 1.00 29.23 874 TYR A O 1
ATOM 6906 N N . HIS A 1 875 ? 7.725 52.189 1.432 1.00 28.91 875 HIS A N 1
ATOM 6907 C CA . HIS A 1 875 ? 8.559 52.470 2.597 1.00 28.91 875 HIS A CA 1
ATOM 6908 C C . HIS A 1 875 ? 8.004 51.678 3.787 1.00 28.91 875 HIS A C 1
ATOM 6910 O O . HIS A 1 875 ? 6.935 52.005 4.295 1.00 28.91 875 HIS A O 1
ATOM 6916 N N . ASN A 1 876 ? 8.696 50.602 4.172 1.00 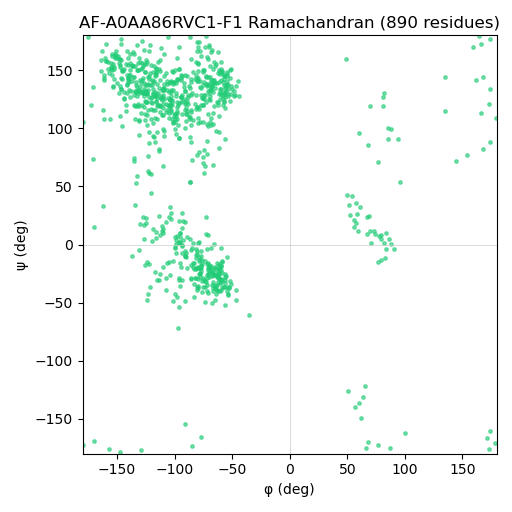26.94 876 ASN A N 1
ATOM 6917 C CA . ASN A 1 876 ? 8.934 50.170 5.558 1.00 26.94 876 ASN A CA 1
ATOM 6918 C C . ASN A 1 876 ? 9.646 48.808 5.551 1.00 26.94 876 ASN A C 1
ATOM 6920 O O . ASN A 1 876 ? 9.037 47.736 5.586 1.00 26.94 876 ASN A O 1
ATOM 6924 N N . ALA A 1 877 ? 10.975 48.865 5.510 1.00 31.50 877 ALA A N 1
ATOM 6925 C CA . ALA A 1 877 ? 11.861 47.717 5.621 1.00 31.50 877 ALA A CA 1
ATOM 6926 C C . ALA A 1 877 ? 11.865 47.177 7.063 1.00 31.50 877 ALA A C 1
ATOM 6928 O O . ALA A 1 877 ? 12.652 47.627 7.889 1.00 31.50 877 ALA A O 1
ATOM 6929 N N . ARG A 1 878 ? 10.950 46.244 7.376 1.00 27.56 878 ARG A N 1
ATOM 6930 C CA . ARG A 1 878 ? 11.082 45.250 8.477 1.00 27.56 878 ARG A CA 1
ATOM 6931 C C . ARG A 1 878 ? 10.022 44.129 8.490 1.00 27.56 878 ARG A C 1
ATOM 6933 O O . ARG A 1 878 ? 9.893 43.426 9.485 1.00 27.56 878 ARG A O 1
ATOM 6940 N N . LYS A 1 879 ? 9.268 43.915 7.401 1.00 24.75 879 LYS A N 1
ATOM 6941 C CA . LYS A 1 879 ? 8.220 42.868 7.311 1.00 24.75 879 LYS A CA 1
ATOM 6942 C C . LYS A 1 879 ? 8.248 42.039 6.013 1.00 24.75 879 LYS A C 1
ATOM 6944 O O . LYS A 1 879 ? 7.205 41.598 5.544 1.00 24.75 879 LYS A O 1
ATOM 6949 N N . LEU A 1 880 ? 9.430 41.786 5.445 1.00 24.23 880 LEU A N 1
ATOM 6950 C CA . LEU A 1 880 ? 9.583 41.003 4.205 1.00 24.23 880 LEU A CA 1
ATOM 6951 C C . LEU A 1 880 ? 10.122 39.571 4.407 1.00 24.23 880 LEU A C 1
ATOM 6953 O O . LEU A 1 880 ? 10.650 38.984 3.475 1.00 24.23 880 LEU A O 1
ATOM 6957 N N . HIS A 1 881 ? 9.960 38.982 5.598 1.00 25.38 881 HIS A N 1
ATOM 6958 C CA . HIS A 1 881 ? 10.288 37.564 5.845 1.00 25.38 881 HIS A CA 1
ATOM 6959 C C . HIS A 1 881 ? 9.074 36.616 5.819 1.00 25.38 881 HIS A C 1
ATOM 6961 O O . HIS A 1 881 ? 9.215 35.432 6.097 1.00 25.38 881 HIS A O 1
ATOM 6967 N N . THR A 1 882 ? 7.879 37.098 5.462 1.00 25.53 882 THR A N 1
ATOM 6968 C CA . THR A 1 882 ? 6.627 36.313 5.562 1.00 25.53 882 THR A CA 1
ATOM 6969 C C . THR A 1 882 ? 5.762 36.303 4.297 1.00 25.53 882 THR A C 1
ATOM 6971 O O . THR A 1 882 ? 4.587 35.961 4.375 1.00 25.53 882 THR A O 1
ATOM 6974 N N . ALA A 1 883 ? 6.305 36.653 3.127 1.00 22.03 883 ALA A N 1
ATOM 6975 C CA . ALA A 1 883 ? 5.524 36.736 1.883 1.00 22.03 883 ALA A CA 1
ATOM 6976 C C . ALA A 1 883 ? 6.105 35.945 0.696 1.00 22.03 883 ALA A C 1
ATOM 6978 O O . ALA A 1 883 ? 5.785 36.255 -0.446 1.00 22.03 883 ALA A O 1
ATOM 6979 N N . ILE A 1 884 ? 6.920 34.914 0.945 1.00 26.41 884 ILE A N 1
ATOM 6980 C CA . ILE A 1 884 ? 7.355 33.985 -0.107 1.00 26.41 884 ILE A CA 1
ATOM 6981 C C . ILE A 1 884 ? 6.872 32.577 0.239 1.00 26.41 884 ILE A C 1
ATOM 6983 O O . ILE A 1 884 ? 7.496 31.823 0.974 1.00 26.41 884 ILE A O 1
ATOM 6987 N N . GLY A 1 885 ? 5.712 32.252 -0.307 1.00 23.62 885 GLY A N 1
ATOM 6988 C CA . GLY A 1 885 ? 5.270 30.904 -0.631 1.00 23.62 885 GLY A CA 1
ATOM 6989 C C . GLY A 1 885 ? 4.195 31.043 -1.714 1.00 23.62 885 GLY A C 1
ATOM 6990 O O . GLY A 1 885 ? 3.470 32.041 -1.673 1.00 23.62 885 GLY A O 1
ATOM 6991 N N . PRO A 1 886 ? 4.028 30.108 -2.668 1.00 30.75 886 PRO A N 1
ATOM 6992 C CA . PRO A 1 886 ? 4.707 28.825 -2.854 1.00 30.75 886 PRO A CA 1
ATOM 6993 C C . PRO A 1 886 ? 5.215 28.628 -4.304 1.00 30.75 886 PRO A C 1
ATOM 6995 O O . PRO A 1 886 ? 4.413 28.513 -5.228 1.00 30.75 886 PRO A O 1
ATOM 6998 N N . CYS A 1 887 ? 6.520 28.462 -4.511 1.00 22.52 887 CYS A N 1
ATOM 6999 C CA . CYS A 1 887 ? 6.997 27.698 -5.667 1.00 22.52 887 CYS A CA 1
ATOM 7000 C C . CYS A 1 887 ? 7.251 26.282 -5.171 1.00 22.52 887 CYS A C 1
ATOM 7002 O O . CYS A 1 887 ? 8.311 25.968 -4.633 1.00 22.52 887 CYS A O 1
ATOM 7004 N N . GLY A 1 888 ? 6.219 25.444 -5.284 1.00 26.28 888 GLY A N 1
ATOM 7005 C CA . GLY A 1 888 ? 6.429 24.008 -5.276 1.00 26.28 888 GLY A CA 1
ATOM 7006 C C . GLY A 1 888 ? 7.411 23.706 -6.395 1.00 26.28 888 GLY A C 1
ATOM 7007 O O . GLY A 1 888 ? 7.127 23.997 -7.555 1.00 26.28 888 GLY A O 1
ATOM 7008 N N . CYS A 1 889 ? 8.577 23.182 -6.035 1.00 25.23 889 CYS A N 1
ATOM 7009 C CA . CYS A 1 889 ? 9.431 22.515 -6.994 1.00 25.23 889 CYS A CA 1
ATOM 7010 C C . CYS A 1 889 ? 8.620 21.333 -7.526 1.00 25.23 889 CYS A C 1
ATOM 7012 O O . CYS A 1 889 ? 8.499 20.299 -6.874 1.00 25.23 889 CYS A O 1
ATOM 7014 N N . HIS A 1 890 ? 7.994 21.539 -8.683 1.00 25.36 890 HIS A N 1
ATOM 7015 C CA . HIS A 1 890 ? 7.680 20.476 -9.617 1.00 25.36 890 HIS A CA 1
ATOM 7016 C C . HIS A 1 890 ? 9.021 19.871 -10.043 1.00 25.36 890 HIS A C 1
ATOM 7018 O O . HIS A 1 890 ? 9.622 20.288 -11.025 1.00 25.36 890 HIS A O 1
ATOM 7024 N N . LEU A 1 891 ? 9.533 18.958 -9.225 1.00 26.72 891 LEU A N 1
ATOM 7025 C CA . LEU A 1 891 ? 10.559 18.003 -9.611 1.00 26.72 891 LEU A CA 1
ATOM 7026 C C . LEU A 1 891 ? 9.798 16.698 -9.850 1.00 26.72 891 LEU A C 1
ATOM 7028 O O . LEU A 1 891 ? 9.269 16.135 -8.896 1.00 26.72 891 LEU A O 1
ATOM 7032 N N . PHE A 1 892 ? 9.660 16.408 -11.147 1.00 28.34 892 PHE A N 1
ATOM 7033 C CA . PHE A 1 892 ? 9.050 15.280 -11.865 1.00 28.34 892 PHE A CA 1
ATOM 7034 C C . PHE A 1 892 ? 8.299 14.196 -11.084 1.00 28.34 892 PHE A C 1
ATOM 7036 O O . PHE A 1 892 ? 8.897 13.540 -10.203 1.00 28.34 892 PHE A O 1
#

Foldseek 3Di:
DDDDDFDKDKDFQQFFPQPPPQKDKAFQWDGHPRWTWQFDDDPRWTDAQGKMWIWGLDKDFQADPVVRFGWKKKFKWKKKKAFDDPDQADAWKKWKKAANPDHFDPSCATLSQSQDDPVQQAPLVVGQMWMWIQGQDDDPLGPPGGWTATDFSHSNGPDIDHPVPSDDNDTKMKMKMWIADQVQQKIKMKMFIDDPDPDDDGDIDIDMDRDNSVVRHDRIIIIIMMGHHHRRHIITMTIGGDDDIIIGTDDDDDDDDDPDDDDDDDDPPPPVVVVVVVVVVVVVVVPDDDDPDFFAFWDWDDDQFWIWIDRLQKIWIAGPLFGQTQFIDRDPDTFWANPDDSLPAKFKWWFKFAPPDGTDIDTGGFPDKDWLDDDRFKTKIWRWDQDDPVCVGVDDQWTKIKMKMDGHPAQWIWIKMKTWHAFQTAWMKIAWIKIKHHTHLVFWQWWDQDPQFIDRAQAVQQQVCFDQDPDNQWTQSCPGPPCVSHLAIGGQQLQKDFQLRRAKIFTARQQFGKTKMKGALDLQQAAQDGRDIDGQAGHGRMGMDTRFHCVVPHCLQMDTDHRRRIAIDMGDGIITHMDGDPHNVCSVVSVVVRVVVSVVVNVCPPPPPDSDPSRDDQLFAFKEKEFEWEDEPPDDTAGLAQKKKKKWADDDFSSRSRGHRTGMWIDTAHRRRIDMTGRHHFDKTWMKIDGWQFDTIDIDPDIDGAGRAPDCVVVPDPPPDDDDDDDDDDDDDDDDDDDDDDDDDDDDDDDPPDDPDDPPDDYDRYHYPYYDYDYGPDPDDDPADQDIPRPDLLQADQDQDDSSHHDPSCPPPSSSRNSGPCSQVVQCVVQVPHHQDDDTPPDDRSHRVYSFHDDHPVVVVVVVVVPDDDPPDDPDPDPPPPPDDDDDPPGD

Solvent-accessible surface area (backbone atoms only — not comparable to full-atom values): 50152 Å² total; per-residue (Å²): 134,84,84,79,82,83,86,62,54,75,59,73,47,79,51,26,43,87,79,50,77,65,47,44,65,37,78,43,22,49,42,46,97,41,18,43,23,27,41,38,63,59,99,82,34,30,40,57,56,19,24,4,27,43,25,47,58,64,77,39,73,45,34,38,86,90,76,68,47,53,40,21,35,36,37,33,36,33,40,28,62,32,66,67,71,93,71,69,48,24,16,31,41,30,46,39,38,31,38,51,87,66,74,70,44,71,82,10,31,12,86,32,30,27,71,21,23,90,86,31,26,84,31,52,89,78,41,41,36,41,35,38,36,45,32,33,43,56,52,97,77,48,58,97,52,25,25,38,31,37,21,66,22,25,71,54,48,75,47,75,40,70,32,88,75,46,83,55,97,53,90,46,43,33,38,39,35,45,32,36,41,49,88,76,20,31,39,37,39,40,36,39,71,56,70,97,63,91,65,86,90,78,69,69,40,72,50,70,49,77,52,63,60,78,85,52,39,58,42,45,22,26,46,35,37,22,12,12,11,20,84,80,16,27,42,38,49,48,27,38,36,60,56,50,38,44,36,50,69,82,90,79,91,81,90,80,91,80,94,72,89,79,91,83,88,75,84,77,69,65,64,70,58,62,61,64,58,61,63,57,59,69,64,54,69,82,71,63,76,77,79,75,80,77,65,45,52,29,45,79,48,79,54,90,60,32,37,38,43,32,20,88,55,33,33,38,30,29,35,45,35,32,53,24,32,62,38,35,25,58,78,88,48,60,50,35,25,80,88,42,57,57,82,60,21,20,37,48,36,39,24,30,31,52,81,98,48,81,69,41,82,39,75,63,64,21,70,40,65,50,76,78,43,78,45,54,56,35,36,30,40,41,16,29,27,80,63,53,82,92,34,68,92,76,49,74,63,41,25,39,36,38,35,44,37,41,42,42,74,45,49,39,39,35,40,32,34,39,44,37,27,54,74,78,32,61,47,33,29,40,38,31,36,35,39,41,38,31,34,21,68,90,53,31,46,31,40,38,56,48,99,81,50,59,44,76,55,69,44,61,66,23,50,72,50,25,45,65,52,99,46,85,65,33,24,36,15,70,56,21,84,58,64,90,50,44,44,19,41,51,43,45,74,62,44,41,40,32,52,74,70,54,36,54,36,34,38,29,15,49,89,65,19,36,32,45,34,48,29,41,56,67,63,41,49,34,34,22,50,55,74,36,42,42,50,45,38,45,83,33,47,27,40,42,50,69,39,41,44,36,56,94,49,45,76,63,25,37,36,73,42,52,69,32,51,65,45,76,49,55,42,61,68,30,37,41,40,49,50,71,36,100,41,52,90,47,37,70,53,47,56,58,52,51,56,52,47,39,56,53,47,39,71,51,57,59,58,87,80,67,86,50,87,81,57,71,39,61,83,42,31,16,36,43,33,35,25,38,25,36,24,64,72,93,48,75,71,36,52,26,42,60,14,44,39,32,36,26,56,70,74,61,68,60,37,54,60,32,43,46,79,50,58,33,50,68,37,59,18,40,80,72,5,41,37,68,38,70,76,36,69,55,45,68,24,24,43,36,33,40,34,60,69,40,59,69,51,39,57,50,91,63,72,45,65,39,46,54,67,77,69,72,85,70,76,83,58,89,86,82,73,81,80,92,76,92,80,89,90,83,89,85,91,86,83,85,85,83,89,82,89,88,88,91,84,90,89,84,91,82,85,92,84,82,83,89,84,75,100,80,78,92,77,61,30,68,44,73,63,53,77,42,77,39,65,44,90,62,95,64,84,83,88,78,82,82,81,60,47,59,90,61,58,76,66,29,21,71,75,84,55,58,78,74,39,39,34,77,80,38,73,85,36,78,88,49,43,82,61,42,61,66,50,53,59,47,42,46,70,77,37,73,86,53,80,89,83,78,46,89,96,74,56,48,46,56,72,65,34,64,57,55,88,53,83,48,76,67,54,57,58,53,60,61,62,74,72,68,74,83,88,84,80,81,94,68,97,84,74,84,88,79,78,87,78,81,84,74,79,85,71,131

Radius of gyration: 32.05 Å; Cα contacts (8 Å, |Δi|>4): 1953; chains: 1; bounding box: 99×110×70 Å

Sequence (892 aa):
MTLANVNSAFFNFPSFGSDTKDITFQGDAFASNGVLQLTNTINGSALPTSAGRASYAAPLRLWDAKRGELAGFTTTFSFVVTPTGAGPFGDGLSFFIAPFHSDMPHDSSGGFLGLFSADSAFNALKNQIVAVEFDSFGNKWDPASAHIGIDINSIASTKTVPWQNGNFEKFITTYATVSYEPVKKKLTVFSYPHSQESLKNVSSSSISFVVDLRTVLPEWVSVGFSGATGHLVEMKLAYQLRKRLFIHCWFRVALQLILLFLGACSEEILRNYAFSLKLHSAIISNLAPRPPPPPPAVKLTENPQQVVIGNGMVSFNLSKPKGYITGIYTGINNVLDPKNKEKDRGYLDVVWNKKGKAGKFQRVDGKNFSVIVANENIVEVSFSRKWTASMKGSSVPINIDQRYILRRGESGFYSYAIFDRSPRLPAAEVYQIRTVFKLNKARFKYMAISDARQRNMPSQRDRDTGQPLEYPEAVLLSHPPDLQFKGEVDDKYQYSSEYKDSCVHGWIAKDEPEGFWVITPSNEFRSAGPIKQDLTSHVGPTTLSMFTSPHYGGKDVTMNFGEGETYKKVLGPTFVYLNSAPNKAQFRSLWSDAVKQLSNEVRRWPYDFVGSKDFLPLNQRGTVSGRLLVQDGVCKAQPAHNAYVGLALPGDAGSWQKECKGYQFWTQSDRDGHFFIKNIVPGGYNLYAWVPGFIGDYIYPTKISIKPDTDPFMINSPYCICNLTLQEHLAFANCTPPASNYLGRNPSNANLETMCNNPSSLNWGNINLDSLVYNPPRNGPTLWEIGIPDRSAAEFYVPDPNPELRNKLYTNLGPDKFRQYGLWARYNELYPKSDLIYTVGVSDYHKDWFYAQALSKKEICANHMADSFPASKYHNARKLHTAIGPCGCHLF

Mean predicted aligned error: 17.84 Å

Secondary structure (DSSP, 8-state):
-PPPP----EE--SSB-TT-TTEEEEET-EEETBEEESS-EETTEEPTT-EEEEEESS-EE-B-TTT--B-EEEEEEEEEEEE-SSS----EEEEEEEETTPPPPTT--GGGTTT--TTTTT-GGG---EEEEEE-S--TTS-SS-EEEEEESSSS-SEEEE-TTTT-SS-EEEEEEEEEETTTTEEEEEEEEE-SS--S----EEEEEE--GGGTS-SEEEEEEEEE--SS--EEEEEE--S-EEEE--------S---------TTSHHHHHHHHHHHHHHHTTSPPPPPPPPPPPEEEE-SSEEEEE-SSEEEEEETTT--EEEEEETTEE-B-TTS-GGGSEEEEEEEESTTSPPEEEE---SEEEEEEESSSEEEEEEEE---GGGTTTS-SSEEEEEEEEETT-SEEEEEEEEEE-TTPPPEEEEEEEEEEEB-TTTEEEEESSSS-EEEPPPHHHHHTSEE-SSTTEEE-SS-SSGGGTT-EEEGGGGEEETTT-SEEEEEETTTTEEEEEE----TT-SS-TT-EEESEETTTEEEEEEE--TTTGGGGSEEEPTT--EEEEEEEEEEEEEE-SSGGGTTHHHHHHHHHHHHHHHHPSPS----TTS--GGG-EEEEEEEEE--TTSPPEE-TT-EEEEESS-STTGGGT--SS--EEEE--TTSEEEEEEEPSEEEEEEEE-TTS-S-EE-SSPEEE-----GGGTT-S-S--------------------------------SS-S---S----SEEEEEEEEE--S--S--S---S-SSS--TTSB-PPPPGGG--GGGSS-GGGGGGSTTGGGHHHHHSSSS-----TTT--HHHHSBSS----HHHHHHHHHHT-----S---TT--SS----------

InterPro domains:
  IPR000985 Legume lectin, alpha chain, conserved site [PS00308] (217-226)
  IPR001220 Legume lectin domain [PF00139] (11-234)
  IPR001220 Legume lectin domain [cd06899] (11-235)
  IPR008979 Galactose-binding-like domain superfamily [SSF49785] (779-854)
  IPR010325 Rhamnogalacturonate lyase [PF06045] (300-489)
  IPR011013 Galactose mutarotase-like domain superfamily [SSF74650] (299-582)
  IPR013320 Concanavalin A-like lectin/glucanase domain superfamily [SSF49899] (9-235)
  IPR013784 Carbohydrate-binding-like fold [SSF49452] (616-707)
  IPR014718 Glycoside hydrolase-type carbohydrate-binding [G3DSA:2.70.98.10] (297-593)
  IPR019825 Legume lectin, beta chain, Mn/Ca-binding site [PS00307] (130-136)
  IPR029411 Rhamnogalacturonan lyase, domain III [PF14683] (782-856)
  IPR029413 Rhamnogalacturonan lyase, domain II [PF14686] (642-709)
  IPR029413 Rhamnogalacturonan lyase, domain II [cd10316] (620-709)

Nearest PDB structures (foldseek):
  2gnm-assembly1_B  TM=9.260E-01  e=4.933E-26  Pterocarpus angolensis
  2gnb-assembly1_A  TM=9.305E-01  e=6.364E-25  Pterocarpus angolensis
  1q8s-assembly1_A  TM=9.181E-01  e=8.262E-25  Pterocarpus angolensis
  2gnb-assembly1_B  TM=9.349E-01  e=3.209E-24  Pterocarpus angolensis
  1gnz-assembly1_A  TM=8.937E-01  e=1.123E-23  Griffonia simplicifolia

Organism: NCBI:txid92480

pLDDT: mean 79.4, std 23.71, range [22.03, 98.81]